Protein 5NOP (pdb70)

InterPro domains:
  IPR000665 Haemagglutinin/haemagglutinin-neuraminidase, paramyxovirus [PF00423] (42-600)
  IPR016285 Haemagglutinin-neuraminidase [PIRSF001072] (28-604)
  IPR036278 Sialidase superfamily [SSF50939] (178-604)

Structure (mmCIF, N/CA/C/O backbone):
data_5NOP
#
_entry.id   5NOP
#
_cell.length_a   60.040
_cell.length_b   102.310
_cell.length_c   162.060
_cell.angle_alpha   90.000
_cell.angle_beta   90.000
_cell.angle_gamma   90.000
#
_symmetry.space_group_name_H-M   'P 21 21 21'
#
loop_
_entity.id
_entity.type
_entity.pdbx_description
1 polymer 'Attachment glycoprotein'
2 non-polymer 'CHLORIDE ION'
3 water water
#
loop_
_atom_site.group_PDB
_atom_site.id
_atom_site.type_symbol
_atom_site.label_atom_id
_atom_site.label_alt_id
_atom_site.label_comp_id
_atom_site.label_asym_id
_atom_site.label_entity_id
_atom_site.label_seq_id
_atom_site.pdbx_PDB_ins_code
_atom_site.Cartn_x
_atom_site.Cartn_y
_atom_site.Cartn_z
_atom_site.occupancy
_atom_site.B_iso_or_equiv
_atom_site.auth_seq_id
_atom_site.auth_comp_id
_atom_site.auth_asym_id
_atom_site.auth_atom_id
_atom_site.pdbx_PDB_model_num
ATOM 1 N N . THR A 1 12 ? 70.747 34.805 49.820 1.00 48.29 175 THR A N 1
ATOM 2 C CA . THR A 1 12 ? 70.531 33.953 48.653 1.00 50.92 175 THR A CA 1
ATOM 3 C C . THR A 1 12 ? 69.698 32.728 49.026 1.00 44.84 175 THR A C 1
ATOM 4 O O . THR A 1 12 ? 69.021 32.136 48.181 1.00 49.50 175 THR A O 1
ATOM 8 N N . THR A 1 13 ? 69.738 32.365 50.309 1.00 36.05 176 THR A N 1
ATOM 9 C CA . THR A 1 13 ? 69.095 31.132 50.747 1.00 37.01 176 THR A CA 1
ATOM 10 C C . THR A 1 13 ? 67.571 31.228 50.669 1.00 31.01 176 THR A C 1
ATOM 11 O O . THR A 1 13 ? 66.904 30.249 50.317 1.00 30.12 176 THR A O 1
ATOM 15 N N . ILE A 1 14 ? 66.999 32.392 50.980 1.00 34.26 177 ILE A N 1
ATOM 16 C CA . ILE A 1 14 ? 65.564 32.605 50.836 1.00 25.56 177 ILE A CA 1
ATOM 17 C C . ILE A 1 14 ? 65.314 33.815 49.941 1.00 28.37 177 ILE A C 1
ATOM 18 O O . ILE A 1 14 ? 66.189 34.651 49.708 1.00 29.48 177 ILE A O 1
ATOM 23 N N . LYS A 1 15 ? 64.095 33.884 49.430 1.00 27.52 178 LYS A N 1
ATOM 24 C CA . LYS A 1 15 ? 63.606 34.961 48.588 1.00 23.57 178 LYS A CA 1
ATOM 25 C C . LYS A 1 15 ? 62.186 35.276 49.025 1.00 24.90 178 LYS A C 1
ATOM 26 O O . LYS A 1 15 ? 61.523 34.440 49.646 1.00 27.93 178 LYS A O 1
ATOM 32 N N . PRO A 1 16 ? 61.695 36.472 48.722 1.00 29.26 179 PRO A N 1
ATOM 33 C CA . PRO A 1 16 ? 60.268 36.740 48.919 1.00 27.90 179 PRO A CA 1
ATOM 34 C C . PRO A 1 16 ? 59.404 35.753 48.142 1.00 26.22 179 PRO A C 1
ATOM 35 O O . PRO A 1 16 ? 59.798 35.226 47.097 1.00 20.64 179 PRO A O 1
ATOM 39 N N . ILE A 1 17 ? 58.204 35.514 48.671 1.00 18.42 180 ILE A N 1
ATOM 40 C CA . ILE A 1 17 ? 57.316 34.522 48.083 1.00 20.03 180 ILE A CA 1
ATOM 41 C C . ILE A 1 17 ? 57.025 34.857 46.627 1.00 22.74 180 ILE A C 1
ATOM 42 O O . ILE A 1 17 ? 56.890 36.025 46.240 1.00 22.98 180 ILE A O 1
ATOM 47 N N . GLU A 1 18 ? 56.951 33.825 45.809 1.00 21.08 181 GLU A N 1
ATOM 48 C CA . GLU A 1 18 ? 56.482 33.929 44.437 1.00 22.67 181 GLU A CA 1
ATOM 49 C C . GLU A 1 18 ? 55.180 33.148 44.372 1.00 23.86 181 GLU A C 1
ATOM 50 O O . GLU A 1 18 ? 55.173 31.930 44.578 1.00 25.55 181 GLU A O 1
ATOM 56 N N . TYR A 1 19 ? 54.086 33.851 44.125 1.00 23.07 182 TYR A N 1
ATOM 57 C CA . TYR A 1 19 ? 52.788 33.209 44.108 1.00 24.95 182 TYR A CA 1
ATOM 58 C C . TYR A 1 19 ? 52.705 32.237 42.934 1.00 28.53 182 TYR A C 1
ATOM 59 O O . TYR A 1 19 ? 53.228 32.517 41.853 1.00 29.24 182 TYR A O 1
ATOM 68 N N . PRO A 1 20 ? 52.093 31.076 43.128 1.00 28.19 183 PRO A N 1
ATOM 69 C CA . PRO A 1 20 ? 52.036 30.085 42.052 1.00 31.29 183 PRO A CA 1
ATOM 70 C C . PRO A 1 20 ? 51.204 30.567 40.876 1.00 42.37 183 PRO A C 1
ATOM 71 O O . PRO A 1 20 ? 50.262 31.349 41.024 1.00 43.34 183 PRO A O 1
ATOM 75 N N . LYS A 1 21 ? 51.575 30.090 39.691 1.00 47.54 184 LYS A N 1
ATOM 76 C CA . LYS A 1 21 ? 50.871 30.427 38.459 1.00 47.48 184 LYS A CA 1
ATOM 77 C C . LYS A 1 21 ? 49.673 29.510 38.235 1.00 53.91 184 LYS A C 1
ATOM 78 O O . LYS A 1 21 ? 49.691 28.339 38.620 1.00 50.46 184 LYS A O 1
ATOM 84 N N . ASP A 1 30 ? 39.859 19.690 36.432 1.00 59.95 193 ASP A N 1
ATOM 85 C CA . ASP A 1 30 ? 41.070 19.748 37.246 1.00 62.44 193 ASP A CA 1
ATOM 86 C C . ASP A 1 30 ? 41.037 20.950 38.178 1.00 58.17 193 ASP A C 1
ATOM 87 O O . ASP A 1 30 ? 40.590 22.030 37.798 1.00 59.09 193 ASP A O 1
ATOM 92 N N . HIS A 1 31 ? 41.517 20.756 39.403 1.00 53.23 194 HIS A N 1
ATOM 93 C CA . HIS A 1 31 ? 41.478 21.786 40.433 1.00 43.92 194 HIS A CA 1
ATOM 94 C C . HIS A 1 31 ? 42.863 21.961 41.038 1.00 38.32 194 HIS A C 1
ATOM 95 O O . HIS A 1 31 ? 43.422 21.011 41.593 1.00 41.44 194 HIS A O 1
ATOM 102 N N . PHE A 1 32 ? 43.418 23.167 40.915 1.00 34.88 195 PHE A N 1
ATOM 103 C CA . PHE A 1 32 ? 44.662 23.528 41.585 1.00 28.74 195 PHE A CA 1
ATOM 104 C C . PHE A 1 32 ? 44.390 23.820 43.056 1.00 33.39 195 PHE A C 1
ATOM 105 O O . PHE A 1 32 ? 43.611 24.722 43.377 1.00 42.27 195 PHE A O 1
ATOM 113 N N . THR A 1 33 ? 45.006 23.047 43.946 1.00 27.03 196 THR A N 1
ATOM 114 C CA . THR A 1 33 ? 44.874 23.247 45.380 1.00 22.57 196 THR A CA 1
ATOM 115 C C . THR A 1 33 ? 46.253 23.411 46.010 1.00 21.97 196 THR A C 1
ATOM 116 O O . THR A 1 33 ? 47.280 23.063 45.424 1.00 26.04 196 THR A O 1
ATOM 120 N N . MET A 1 34 ? 46.259 23.922 47.232 1.00 18.79 197 MET A N 1
ATOM 121 C CA . MET A 1 34 ? 47.456 23.977 48.048 1.00 21.30 197 MET A CA 1
ATOM 122 C C . MET A 1 34 ? 47.151 23.413 49.425 1.00 19.39 197 MET A C 1
ATOM 123 O O . MET A 1 34 ? 46.019 23.494 49.906 1.00 20.25 197 MET A O 1
ATOM 128 N N . GLU A 1 35 ? 48.156 22.802 50.039 1.00 19.79 198 GLU A N 1
ATOM 129 C CA . GLU A 1 35 ? 47.982 22.222 51.362 1.00 16.00 198 GLU A CA 1
ATOM 130 C C . GLU A 1 35 ? 49.294 22.347 52.113 1.00 13.55 198 GLU A C 1
ATOM 131 O O . GLU A 1 35 ? 50.355 22.481 51.496 1.00 15.83 198 GLU A O 1
ATOM 137 N N . PRO A 1 36 ? 49.257 22.353 53.441 1.00 13.21 199 PRO A N 1
ATOM 138 C CA . PRO A 1 36 ? 50.508 22.352 54.203 1.00 15.79 199 PRO A CA 1
ATOM 139 C C . PRO A 1 36 ? 51.259 21.043 54.055 1.00 18.72 199 PRO A C 1
ATOM 140 O O . PRO A 1 36 ? 50.673 19.983 53.824 1.00 14.64 199 PRO A O 1
ATOM 144 N N . GLY A 1 37 ? 52.577 21.141 54.186 1.00 16.52 200 GLY A N 1
ATOM 145 C CA . GLY A 1 37 ? 53.400 19.956 54.231 1.00 16.01 200 GLY A CA 1
ATOM 146 C C . GLY A 1 37 ? 53.034 19.063 55.398 1.00 19.37 200 GLY A C 1
ATOM 147 O O . GLY A 1 37 ? 52.399 19.472 56.369 1.00 16.42 200 GLY A O 1
ATOM 148 N N . ALA A 1 38 ? 53.468 17.811 55.291 1.00 21.99 201 ALA A N 1
ATOM 149 C CA . ALA A 1 38 ? 53.062 16.804 56.260 1.00 19.33 201 ALA A CA 1
ATOM 150 C C . ALA A 1 38 ? 53.638 17.074 57.647 1.00 20.59 201 ALA A C 1
ATOM 151 O O . ALA A 1 38 ? 52.971 16.820 58.659 1.00 17.55 201 ALA A O 1
ATOM 153 N N . ASN A 1 39 ? 54.862 17.594 57.718 1.00 15.81 202 ASN A N 1
ATOM 154 C CA . ASN A 1 39 ? 55.571 17.765 58.976 1.00 18.72 202 ASN A CA 1
ATOM 155 C C . ASN A 1 39 ? 55.666 19.230 59.373 1.00 15.43 202 ASN A C 1
ATOM 156 O O . ASN A 1 39 ? 55.546 20.131 58.549 1.00 13.53 202 ASN A O 1
ATOM 161 N N . PHE A 1 40 ? 55.938 19.437 60.658 1.00 15.32 203 PHE A N 1
ATOM 162 C CA . PHE A 1 40 ? 56.008 20.745 61.314 1.00 15.19 203 PHE A CA 1
ATOM 163 C C . PHE A 1 40 ? 57.344 20.745 62.047 1.00 12.86 203 PHE A C 1
ATOM 164 O O . PHE A 1 40 ? 57.410 20.309 63.194 1.00 15.58 203 PHE A O 1
ATOM 172 N N . TYR A 1 41 ? 58.409 21.188 61.380 1.00 15.76 204 TYR A N 1
ATOM 173 C CA . TYR A 1 41 ? 59.761 21.035 61.908 1.00 11.42 204 TYR A CA 1
ATOM 174 C C . TYR A 1 41 ? 60.119 22.147 62.886 1.00 16.38 204 TYR A C 1
ATOM 175 O O . TYR A 1 41 ? 59.739 23.299 62.706 1.00 14.50 204 TYR A O 1
ATOM 184 N N . THR A 1 42 ? 60.902 21.803 63.903 1.00 13.41 205 THR A N 1
ATOM 185 C CA . THR A 1 42 ? 61.364 22.819 64.840 1.00 17.21 205 THR A CA 1
ATOM 186 C C . THR A 1 42 ? 62.319 23.798 64.160 1.00 15.03 205 THR A C 1
ATOM 187 O O . THR A 1 42 ? 63.037 23.454 63.215 1.00 19.24 205 THR A O 1
ATOM 191 N N . VAL A 1 43 ? 62.306 25.035 64.652 1.00 15.81 206 VAL A N 1
ATOM 192 C CA . VAL A 1 43 ? 63.277 26.067 64.295 1.00 15.09 206 VAL A CA 1
ATOM 193 C C . VAL A 1 43 ? 63.883 26.548 65.608 1.00 18.01 206 VAL A C 1
ATOM 194 O O . VAL A 1 43 ? 63.438 27.556 66.169 1.00 15.29 206 VAL A O 1
ATOM 198 N N . PRO A 1 44 ? 64.866 25.842 66.149 1.00 16.11 207 PRO A N 1
ATOM 199 C CA . PRO A 1 44 ? 65.339 26.160 67.497 1.00 18.25 207 PRO A CA 1
ATOM 200 C C . PRO A 1 44 ? 66.094 27.477 67.536 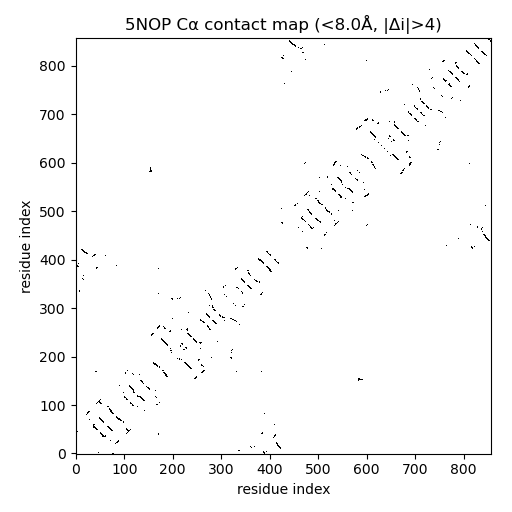1.00 15.44 207 PRO A C 1
ATOM 201 O O . PRO A 1 44 ? 66.667 27.919 66.543 1.00 18.78 207 PRO A O 1
ATOM 205 N N . ASN A 1 45 ? 66.049 28.115 68.702 1.00 17.94 208 ASN A N 1
ATOM 206 C CA . ASN A 1 45 ? 66.870 29.284 69.014 1.00 20.08 208 ASN A CA 1
ATOM 207 C C . ASN A 1 45 ? 66.722 30.409 67.987 1.00 16.59 208 ASN A C 1
ATOM 208 O O . ASN A 1 45 ? 67.672 31.132 67.685 1.00 20.78 208 ASN A O 1
ATOM 213 N N . LEU A 1 46 ? 65.508 30.574 67.457 1.00 18.93 209 LEU A N 1
ATOM 214 C CA . LEU A 1 46 ? 65.210 31.769 66.673 1.00 16.21 209 LEU A CA 1
ATOM 215 C C . LEU A 1 46 ? 65.381 33.021 67.528 1.00 16.60 209 LEU A C 1
ATOM 216 O O . LEU A 1 46 ? 65.883 34.050 67.056 1.00 13.27 209 LEU A O 1
ATOM 221 N N . GLY A 1 47 ? 64.979 32.942 68.795 1.00 13.43 210 GLY A N 1
ATOM 222 C CA . GLY A 1 47 ? 65.354 33.909 69.797 1.00 16.02 210 GLY A CA 1
ATOM 223 C C . GLY A 1 47 ? 65.649 33.217 71.113 1.00 15.91 210 GLY A C 1
ATOM 224 O O . GLY A 1 47 ? 65.209 32.090 71.353 1.00 18.02 210 GLY A O 1
ATOM 225 N N . PRO A 1 48 ? 66.382 33.878 71.995 1.00 18.49 211 PRO A N 1
ATOM 226 C CA . PRO A 1 48 ? 66.789 33.242 73.250 1.00 18.74 211 PRO A CA 1
ATOM 227 C C . PRO A 1 48 ? 65.655 33.219 74.264 1.00 20.58 211 PRO A C 1
ATOM 228 O O . PRO A 1 48 ? 64.637 33.895 74.126 1.00 18.51 211 PRO A O 1
ATOM 232 N N . ALA A 1 49 ? 65.855 32.416 75.304 1.00 19.22 212 ALA A N 1
ATOM 233 C CA . ALA A 1 49 ? 64.849 32.290 76.345 1.00 20.03 212 ALA A CA 1
ATOM 234 C C . ALA A 1 49 ? 65.496 31.774 77.618 1.00 24.21 212 ALA A C 1
ATOM 235 O O . ALA A 1 49 ? 66.272 30.818 77.584 1.00 20.42 212 ALA A O 1
ATOM 237 N N . SER A 1 50 ? 65.140 32.388 78.735 1.00 26.27 213 SER A N 1
ATOM 238 C CA . SER A 1 50 ? 65.567 31.916 80.038 1.00 21.99 213 SER A CA 1
ATOM 239 C C . SER A 1 50 ? 64.586 30.867 80.561 1.00 23.36 213 SER A C 1
ATOM 240 O O . SER A 1 50 ? 63.428 30.797 80.146 1.00 28.22 213 SER A O 1
ATOM 243 N N . SER A 1 51 ? 65.069 30.039 81.478 1.00 19.71 214 SER A N 1
ATOM 244 C CA . SER A 1 51 ? 64.238 29.027 82.111 1.00 21.82 214 SER A CA 1
ATOM 245 C C . SER A 1 51 ? 63.570 29.527 83.385 1.00 29.97 214 SER A C 1
ATOM 246 O O . SER A 1 51 ? 62.863 28.754 84.039 1.00 33.86 214 SER A O 1
ATOM 249 N N . ASN A 1 52 ? 63.748 30.801 83.727 1.00 26.72 215 ASN A N 1
ATOM 250 C CA . ASN A 1 52 ? 63.179 31.396 84.929 1.00 25.62 215 ASN A CA 1
ATOM 251 C C . ASN A 1 52 ? 61.668 31.209 84.966 1.00 28.73 215 ASN A C 1
ATOM 252 O O . ASN A 1 52 ? 60.944 31.762 84.133 1.00 27.89 215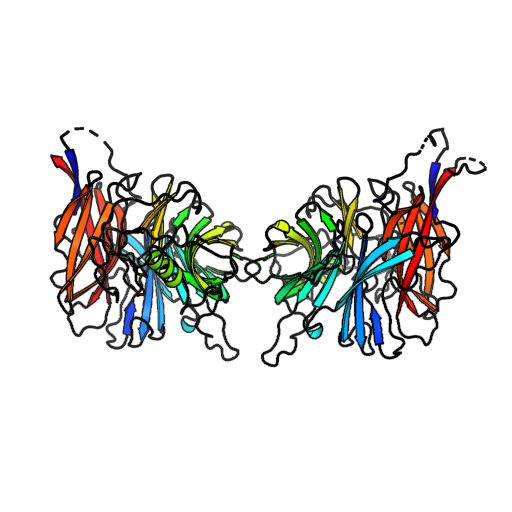 ASN A O 1
ATOM 257 N N . SER A 1 53 ? 61.189 30.418 85.928 1.00 28.49 216 SER A N 1
ATOM 258 C CA . SER A 1 53 ? 59.779 30.072 86.012 1.00 25.70 216 SER A CA 1
ATOM 259 C C . SER A 1 53 ? 58.895 31.244 86.410 1.00 26.73 216 SER A C 1
ATOM 260 O O . SER A 1 53 ? 57.665 31.118 86.347 1.00 25.93 216 SER A O 1
ATOM 263 N N . ASP A 1 54 ? 59.476 32.362 86.838 1.00 27.17 217 ASP A N 1
ATOM 264 C CA . ASP A 1 54 ? 58.705 33.538 87.198 1.00 29.04 217 ASP A CA 1
ATOM 265 C C . ASP A 1 54 ? 58.601 34.537 86.053 1.00 28.76 217 ASP A C 1
ATOM 266 O O . ASP A 1 54 ? 58.048 35.622 86.241 1.00 30.21 217 ASP A O 1
ATOM 271 N N . GLU A 1 55 ? 59.105 34.195 84.873 1.00 28.11 218 GLU A N 1
ATOM 272 C CA . GLU A 1 55 ? 59.040 35.068 83.711 1.00 22.43 218 GLU A CA 1
ATOM 273 C C . GLU A 1 55 ? 58.160 34.451 82.634 1.00 20.06 218 GLU A C 1
ATOM 274 O O . GLU A 1 55 ? 58.239 33.247 82.361 1.00 19.72 218 GLU A O 1
ATOM 280 N N . CYS A 1 56 ? 57.322 35.284 82.033 1.00 18.94 219 CYS A N 1
ATOM 281 C CA . CYS A 1 56 ? 56.465 34.888 80.929 1.00 19.31 219 CYS A CA 1
ATOM 282 C C . CYS A 1 56 ? 56.967 35.553 79.655 1.00 15.44 219 CYS A C 1
ATOM 283 O O . CYS A 1 56 ? 57.159 36.768 79.626 1.00 18.14 219 CYS A O 1
ATOM 286 N N . TYR A 1 57 ? 57.210 34.760 78.618 1.00 12.66 220 TYR A N 1
ATOM 287 C CA . TYR A 1 57 ? 57.597 35.274 77.307 1.00 11.47 220 TYR A CA 1
ATOM 288 C C . TYR A 1 57 ? 56.338 35.371 76.456 1.00 14.49 220 TYR A C 1
ATOM 289 O O . TYR A 1 57 ? 55.626 34.375 76.301 1.00 15.76 220 TYR A O 1
ATOM 298 N N . THR A 1 58 ? 56.059 36.557 75.907 1.00 17.56 221 THR A N 1
ATOM 299 C CA . THR A 1 58 ? 54.762 36.782 75.282 1.00 16.30 221 THR A CA 1
ATOM 300 C C . THR A 1 58 ? 54.843 37.869 74.217 1.00 12.33 221 THR A C 1
ATOM 301 O O . THR A 1 58 ? 55.851 38.568 74.069 1.00 13.38 221 THR A O 1
ATOM 305 N N . ASN A 1 59 ? 53.756 37.974 73.458 1.00 13.21 222 ASN A N 1
ATOM 306 C CA . ASN A 1 59 ? 53.553 39.013 72.457 1.00 11.93 222 ASN A CA 1
ATOM 307 C C . ASN A 1 59 ? 54.730 39.164 71.487 1.00 12.07 222 ASN A C 1
ATOM 308 O O . ASN A 1 59 ? 55.279 40.259 71.337 1.00 11.68 222 ASN A O 1
ATOM 313 N N . PRO A 1 60 ? 55.107 38.099 70.790 1.00 9.47 223 PRO A N 1
ATOM 314 C CA . PRO A 1 60 ? 56.177 38.216 69.806 1.00 11.94 223 PRO A CA 1
ATOM 315 C C . PRO A 1 60 ? 55.731 39.012 68.596 1.00 12.18 223 PRO A C 1
ATOM 316 O O . PRO A 1 60 ? 54.540 39.129 68.282 1.00 11.13 223 PRO A O 1
ATOM 320 N N . SER A 1 61 ? 56.731 39.560 67.922 1.00 10.66 224 SER A N 1
ATOM 321 C CA . SER A 1 61 ? 56.592 40.186 66.619 1.00 10.85 224 SER A CA 1
ATOM 322 C C . SER A 1 61 ? 57.662 39.587 65.726 1.00 10.47 224 SER A C 1
ATOM 323 O O . SER A 1 61 ? 58.815 39.456 66.143 1.00 12.98 224 SER A O 1
ATOM 326 N N . PHE A 1 62 ? 57.273 39.164 64.529 1.00 13.89 225 PHE A N 1
ATOM 327 C CA . PHE A 1 62 ? 58.172 38.422 63.654 1.00 12.17 225 PHE A CA 1
ATOM 328 C C . PHE A 1 62 ? 58.000 38.898 62.227 1.00 8.25 225 PHE A C 1
ATOM 329 O O . PHE A 1 62 ? 56.888 38.873 61.695 1.00 14.82 225 PHE A O 1
ATOM 337 N N . SER A 1 63 ? 59.100 39.299 61.607 1.00 14.17 226 SER A N 1
ATOM 338 C CA . SER A 1 63 ? 59.072 39.843 60.259 1.00 14.01 226 SER A CA 1
ATOM 339 C C . SER A 1 63 ? 60.233 39.253 59.470 1.00 14.23 226 SER A C 1
ATOM 340 O O . SER A 1 63 ? 61.347 39.146 59.987 1.00 14.95 226 SER A O 1
ATOM 343 N N . ILE A 1 64 ? 59.967 38.847 58.230 1.00 13.23 227 ILE A N 1
ATOM 344 C CA . ILE A 1 64 ? 60.991 38.314 57.342 1.00 13.14 227 ILE A CA 1
ATOM 345 C C . ILE A 1 64 ? 61.112 39.251 56.152 1.00 16.72 227 ILE A C 1
ATOM 346 O O . ILE A 1 64 ? 60.105 39.598 55.527 1.00 17.90 227 ILE A O 1
ATOM 351 N N . GLY A 1 65 ? 62.338 39.672 55.849 1.00 14.80 228 GLY A N 1
ATOM 352 C CA . GLY A 1 65 ? 62.557 40.511 54.688 1.00 22.85 228 GLY A CA 1
ATOM 353 C C . GLY A 1 65 ? 63.092 39.751 53.491 1.00 25.54 228 GLY A C 1
ATOM 354 O O . GLY A 1 65 ? 62.522 38.739 53.080 1.00 29.82 228 GLY A O 1
ATOM 355 N N . SER A 1 66 ? 64.199 40.232 52.929 1.00 27.05 229 SER A N 1
ATOM 356 C CA . SER A 1 66 ? 64.830 39.570 51.792 1.00 33.68 229 SER A CA 1
ATOM 357 C C . SER A 1 66 ? 65.584 38.329 52.234 1.00 35.87 229 SER A C 1
ATOM 358 O O . SER A 1 66 ? 65.611 37.321 51.521 1.00 34.73 229 SER A O 1
ATOM 361 N N . SER A 1 67 ? 66.246 38.411 53.381 1.00 29.12 230 SER A N 1
ATOM 362 C CA . SER A 1 67 ? 66.996 37.284 53.903 1.00 30.23 230 SER A CA 1
ATOM 363 C C . SER A 1 67 ? 67.050 37.371 55.418 1.00 29.60 230 SER A C 1
ATOM 364 O O . SER A 1 67 ? 67.033 36.346 56.113 1.00 21.83 230 SER A O 1
ATOM 367 N N . ILE A 1 68 ? 67.076 38.594 55.944 1.00 20.09 231 ILE A N 1
ATOM 368 C CA . ILE A 1 68 ? 67.145 38.740 57.384 1.00 20.64 231 ILE A CA 1
ATOM 369 C C . ILE A 1 68 ? 65.744 38.630 57.972 1.00 16.20 231 ILE A C 1
ATOM 370 O O . ILE A 1 68 ? 64.736 38.864 57.305 1.00 18.09 231 ILE A O 1
ATOM 375 N N . TYR A 1 69 ? 65.689 38.270 59.244 1.00 12.24 232 TYR A N 1
ATOM 376 C CA . TYR A 1 69 ? 64.451 38.322 59.989 1.00 16.19 232 TYR A CA 1
ATOM 377 C C . TYR A 1 69 ? 64.632 39.233 61.190 1.00 16.12 232 TYR A C 1
ATOM 378 O O . TYR A 1 69 ? 65.751 39.485 61.651 1.00 13.94 232 TYR A O 1
ATOM 387 N N . MET A 1 70 ? 63.502 39.735 61.668 1.00 12.67 233 MET A N 1
ATOM 388 C CA . MET A 1 70 ? 63.414 40.522 62.882 1.00 12.25 233 MET A CA 1
ATOM 389 C C . MET A 1 70 ? 62.410 39.854 63.804 1.00 13.59 233 MET A C 1
ATOM 390 O O . MET A 1 70 ? 61.356 39.400 63.359 1.00 11.39 233 MET A O 1
ATOM 395 N N . PHE A 1 71 ? 62.732 39.833 65.089 1.00 15.21 234 PHE A N 1
ATOM 396 C CA . PHE A 1 71 ? 61.932 39.153 66.090 1.00 11.37 234 PHE A CA 1
ATOM 397 C C . PHE A 1 71 ? 62.028 39.927 67.393 1.00 13.77 234 PHE A C 1
ATOM 398 O O . PHE A 1 71 ? 63.120 40.335 67.790 1.00 18.30 234 PHE A O 1
ATOM 406 N N . SER A 1 72 ? 60.888 40.157 68.033 1.00 11.78 235 SER A N 1
ATOM 407 C CA . SER A 1 72 ? 60.845 40.798 69.336 1.00 12.46 235 SER A CA 1
ATOM 408 C C . SER A 1 72 ? 59.923 40.005 70.241 1.00 12.12 235 SER A C 1
ATOM 409 O O . SER A 1 72 ? 59.027 39.300 69.768 1.00 13.35 235 SER A O 1
ATOM 412 N N . GLN A 1 73 ? 60.167 40.112 71.544 1.00 11.87 236 GLN A N 1
ATOM 413 C CA . GLN A 1 73 ? 59.372 39.422 72.546 1.00 13.67 236 GLN A CA 1
ATOM 414 C C . GLN A 1 73 ? 59.365 40.243 73.823 1.00 12.02 236 GLN A C 1
ATOM 415 O O . GLN A 1 73 ? 60.371 40.862 74.182 1.00 11.95 236 GLN A O 1
ATOM 421 N N . GLU A 1 74 ? 58.223 40.237 74.499 1.00 12.04 237 GLU A N 1
ATOM 422 C CA . GLU A 1 74 ? 58.106 40.820 75.821 1.00 14.34 237 GLU A CA 1
ATOM 423 C C . GLU A 1 74 ? 58.400 39.746 76.856 1.00 14.38 237 GLU A C 1
ATOM 424 O O . GLU A 1 74 ? 57.938 38.607 76.735 1.00 13.21 237 GLU A O 1
ATOM 430 N N . ILE A 1 75 ? 59.196 40.106 77.853 1.00 11.61 238 ILE A N 1
ATOM 431 C CA . ILE A 1 75 ? 59.470 39.251 78.994 1.00 13.54 238 ILE A CA 1
ATOM 432 C C . ILE A 1 75 ? 58.850 39.940 80.195 1.00 14.33 238 ILE A C 1
ATOM 433 O O . ILE A 1 75 ? 59.311 41.012 80.611 1.00 18.07 238 ILE A O 1
ATOM 438 N N . ARG A 1 76 ? 57.815 39.328 80.754 1.00 12.87 239 ARG A N 1
ATOM 439 C CA . ARG A 1 76 ? 57.024 39.922 81.819 1.00 17.83 239 ARG A CA 1
ATOM 440 C C . ARG A 1 76 ? 57.154 39.105 83.093 1.00 19.02 239 ARG A C 1
ATOM 441 O O . ARG A 1 76 ? 57.344 37.886 83.054 1.00 20.02 239 ARG A O 1
ATOM 449 N N . LYS A 1 77 ? 57.023 39.789 84.224 1.00 21.25 240 LYS A N 1
ATOM 450 C CA . LYS A 1 77 ? 57.108 39.141 85.526 1.00 32.06 240 LYS A CA 1
ATOM 451 C C . LYS A 1 77 ? 55.753 38.543 85.894 1.00 21.38 240 LYS A C 1
ATOM 452 O O . LYS A 1 77 ? 54.745 39.259 85.949 1.00 23.20 240 LYS A O 1
ATOM 458 N N . THR A 1 78 ? 55.739 37.225 86.117 1.00 24.48 241 THR A N 1
ATOM 459 C CA . THR A 1 78 ? 54.611 36.464 86.657 1.00 26.04 241 THR A CA 1
ATOM 460 C C . THR A 1 78 ? 53.417 36.381 85.710 1.00 24.06 241 THR A C 1
ATOM 461 O O . THR A 1 78 ? 53.097 35.293 85.226 1.00 32.24 241 THR A O 1
ATOM 465 N N . ASP A 1 79 ? 52.766 37.508 85.429 1.00 29.09 242 ASP A N 1
ATOM 466 C CA . ASP A 1 79 ? 51.524 37.551 84.658 1.00 28.73 242 ASP A CA 1
ATOM 467 C C . ASP A 1 79 ? 51.808 37.889 83.198 1.00 27.08 242 ASP A C 1
ATOM 468 O O . ASP A 1 79 ? 52.457 38.896 82.902 1.00 22.27 242 ASP A O 1
ATOM 473 N N . CYS A 1 80 ? 51.311 37.049 82.288 1.00 22.82 243 CYS A N 1
ATOM 474 C CA . CYS A 1 80 ? 51.546 37.258 80.865 1.00 21.19 243 CYS A CA 1
ATOM 475 C C . CYS A 1 80 ? 50.788 38.451 80.307 1.00 28.92 243 CYS A C 1
ATOM 476 O O . CYS A 1 80 ? 51.168 38.971 79.253 1.00 20.89 243 CYS A O 1
ATOM 479 N N . THR A 1 81 ? 49.734 38.900 80.981 1.00 26.23 244 THR A N 1
ATOM 480 C CA . THR A 1 81 ? 48.875 39.939 80.433 1.00 29.48 244 THR A CA 1
ATOM 481 C C . THR A 1 81 ? 49.147 41.305 81.039 1.00 25.28 244 THR A C 1
ATOM 482 O O . THR A 1 81 ? 49.289 42.293 80.313 1.00 34.13 244 THR A O 1
ATOM 486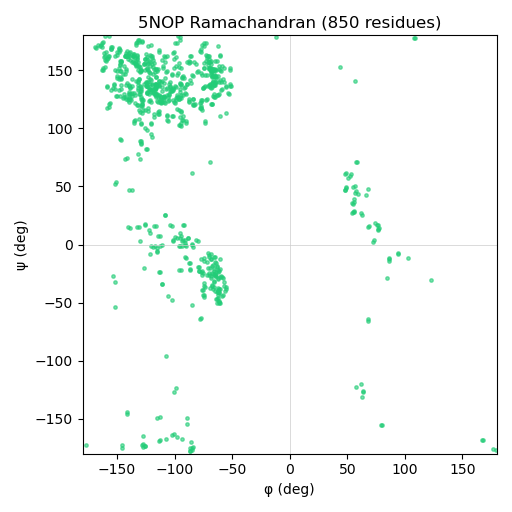 N N . ALA A 1 82 ? 49.233 41.377 82.359 1.00 32.68 245 ALA A N 1
ATOM 487 C CA . ALA A 1 82 ? 49.407 42.642 83.051 1.00 32.43 245 ALA A CA 1
ATOM 488 C C . ALA A 1 82 ? 50.714 42.725 83.821 1.00 28.52 245 ALA A C 1
ATOM 489 O O . ALA A 1 82 ? 50.986 43.763 84.440 1.00 24.14 245 ALA A O 1
ATOM 491 N N . GLY A 1 83 ? 51.519 41.662 83.812 1.00 27.46 246 GLY A N 1
ATOM 492 C CA . GLY A 1 83 ? 52.775 41.691 84.535 1.00 21.78 246 GLY A CA 1
ATOM 493 C C . GLY A 1 83 ? 53.721 42.734 83.974 1.00 27.07 246 GLY A C 1
ATOM 494 O O . GLY A 1 83 ? 53.690 43.062 82.784 1.00 23.10 246 GLY A O 1
ATOM 495 N N . GLU A 1 84 ? 54.567 43.261 84.859 1.00 22.86 247 GLU A N 1
ATOM 496 C CA . GLU A 1 84 ? 55.530 44.282 84.475 1.00 26.29 247 GLU A CA 1
ATOM 497 C C . GLU A 1 84 ? 56.472 43.775 83.387 1.00 22.36 247 GLU A C 1
ATOM 498 O O . GLU A 1 84 ? 57.022 42.677 83.486 1.00 23.85 247 GLU A O 1
ATOM 504 N N . ILE A 1 85 ? 56.660 44.587 82.349 1.00 23.64 248 ILE A N 1
ATOM 505 C CA . ILE A 1 85 ? 57.578 44.259 81.267 1.00 20.08 248 ILE A CA 1
ATOM 506 C C . ILE A 1 85 ? 59.006 44.424 81.770 1.00 20.51 248 ILE A C 1
ATOM 507 O O . ILE A 1 85 ? 59.504 45.547 81.898 1.00 22.12 248 ILE A O 1
ATOM 512 N N . LEU A 1 86 ? 59.671 43.298 82.044 1.00 21.82 249 LEU A N 1
ATOM 513 C CA . LEU A 1 86 ? 61.047 43.318 82.527 1.00 18.15 249 LEU A CA 1
ATOM 514 C C . LEU A 1 86 ? 62.027 43.654 81.416 1.00 19.78 249 LEU A C 1
ATOM 515 O O . LEU A 1 86 ? 63.071 44.266 81.667 1.00 17.50 249 LEU A O 1
ATOM 520 N N . SER A 1 87 ? 61.725 43.236 80.198 1.00 16.99 250 SER A N 1
ATOM 521 C CA . SER A 1 87 ? 62.598 43.467 79.064 1.00 17.90 250 SER A CA 1
ATOM 522 C C . SER A 1 87 ? 61.798 43.269 77.788 1.00 19.11 250 SER A C 1
ATOM 523 O O . SER A 1 87 ? 60.839 42.496 77.752 1.00 16.39 250 SER A O 1
ATOM 526 N N . ILE A 1 88 ? 62.196 43.984 76.748 1.00 17.66 251 ILE A N 1
ATOM 527 C CA . ILE A 1 88 ? 61.754 43.706 75.395 1.00 16.80 251 ILE A CA 1
ATOM 528 C C . ILE A 1 88 ? 63.001 43.359 74.600 1.00 12.29 251 ILE A C 1
ATOM 529 O O . ILE A 1 88 ? 63.862 44.221 74.379 1.00 15.72 251 ILE A O 1
ATOM 534 N N . GLN A 1 89 ? 63.104 42.102 74.180 1.00 12.21 252 GLN A N 1
ATOM 535 C CA . GLN A 1 89 ? 64.304 41.571 73.550 1.00 11.82 252 GLN A CA 1
ATOM 536 C C . GLN A 1 89 ? 64.118 41.514 72.040 1.00 10.27 252 GLN A C 1
ATOM 537 O O . GLN A 1 89 ? 63.077 41.067 71.560 1.00 12.06 252 GLN A O 1
ATOM 543 N N . ILE A 1 90 ? 65.127 41.971 71.303 1.00 11.03 253 ILE A N 1
ATOM 544 C CA . ILE A 1 90 ? 65.107 42.085 69.848 1.00 15.05 253 ILE A CA 1
ATOM 545 C C . ILE A 1 90 ? 66.172 41.161 69.269 1.00 13.71 253 ILE A C 1
ATOM 546 O O . ILE A 1 90 ? 67.298 41.105 69.774 1.00 13.95 253 ILE A O 1
ATOM 551 N N . VAL A 1 91 ? 65.831 40.463 68.192 1.00 8.61 254 VAL A N 1
ATOM 552 C CA . VAL A 1 91 ? 66.776 39.618 67.475 1.00 12.25 254 VAL A CA 1
ATOM 553 C C . VAL A 1 91 ? 66.721 39.996 66.008 1.00 10.92 254 VAL A C 1
ATOM 554 O O . VAL A 1 91 ? 65.645 39.955 65.400 1.00 13.32 254 VAL A O 1
ATOM 558 N N . LEU A 1 92 ? 67.864 40.410 65.455 1.00 10.90 255 LEU A N 1
ATOM 559 C CA . LEU A 1 92 ? 68.066 40.458 64.015 1.00 10.61 255 LEU A CA 1
ATOM 560 C C . LEU A 1 92 ? 68.811 39.190 63.614 1.00 14.81 255 LEU A C 1
ATOM 561 O O . LEU A 1 92 ? 69.840 38.854 64.207 1.00 13.09 255 LEU A O 1
ATOM 566 N N . GLY A 1 93 ? 68.285 38.477 62.630 1.00 15.37 256 GLY A N 1
ATOM 567 C CA . GLY A 1 93 ? 68.896 37.221 62.271 1.00 13.49 256 GLY A CA 1
ATOM 568 C C . GLY A 1 93 ? 68.804 36.935 60.798 1.00 13.51 256 GLY A C 1
ATOM 569 O O . GLY A 1 93 ? 68.386 37.792 60.023 1.00 17.77 256 GLY A O 1
ATOM 570 N N . ARG A 1 94 ? 69.203 35.741 60.395 1.00 15.14 257 ARG A N 1
ATOM 571 C CA . ARG A 1 94 ? 69.092 35.320 59.012 1.00 14.10 257 ARG A CA 1
ATOM 572 C C . ARG A 1 94 ? 68.451 33.939 58.972 1.00 14.65 257 ARG A C 1
ATOM 573 O O . ARG A 1 94 ? 68.701 33.106 59.848 1.00 14.96 257 ARG A O 1
ATOM 581 N N . ILE A 1 95 ? 67.600 33.710 57.979 1.00 15.73 258 ILE A N 1
ATOM 582 C CA . ILE A 1 95 ? 67.041 32.387 57.724 1.00 14.71 258 ILE A CA 1
ATOM 583 C C . ILE A 1 95 ? 68.013 31.656 56.813 1.00 16.56 258 ILE A C 1
ATOM 584 O O . ILE A 1 95 ? 68.347 32.159 55.735 1.00 18.86 258 ILE A O 1
ATOM 589 N N . VAL A 1 96 ? 68.490 30.485 57.252 1.00 15.29 259 VAL A N 1
ATOM 590 C CA . VAL A 1 96 ? 69.578 29.775 56.581 1.00 21.61 259 VAL A CA 1
ATOM 591 C C . VAL A 1 96 ? 69.302 28.275 56.546 1.00 23.83 259 VAL A C 1
ATOM 592 O O . VAL A 1 96 ? 68.462 27.748 57.277 1.00 20.37 259 VAL A O 1
ATOM 596 N N . ASP A 1 97 ? 70.062 27.589 55.697 1.00 23.00 260 ASP A N 1
ATOM 597 C CA . ASP A 1 97 ? 70.064 26.135 55.607 1.00 23.62 260 ASP A CA 1
ATOM 598 C C . ASP A 1 97 ? 71.225 25.607 56.441 1.00 23.67 260 ASP A C 1
ATOM 599 O O . ASP A 1 97 ? 72.384 25.905 56.142 1.00 29.24 260 ASP A O 1
ATOM 604 N N . LYS A 1 98 ? 70.914 24.863 57.502 1.00 24.13 261 LYS A N 1
ATOM 605 C CA . LYS A 1 98 ? 71.923 24.236 58.352 1.00 21.24 261 LYS A CA 1
ATOM 606 C C . LYS A 1 98 ? 71.954 22.726 58.158 1.00 23.84 261 LYS A C 1
ATOM 607 O O . LYS A 1 98 ? 72.347 21.983 59.059 1.00 24.33 261 LYS A O 1
ATOM 613 N N . GLY A 1 99 ? 71.523 22.261 56.991 1.00 20.76 262 GLY A N 1
ATOM 614 C CA . GLY A 1 99 ? 71.515 20.838 56.722 1.00 28.69 262 GLY A CA 1
ATOM 615 C C . GLY A 1 99 ? 70.409 20.061 57.395 1.00 22.35 262 GLY A C 1
ATOM 616 O O . GLY A 1 99 ? 70.508 18.836 57.487 1.00 27.17 262 GLY A O 1
ATOM 617 N N . GLN A 1 100 ? 69.361 20.729 57.878 1.00 22.19 263 GLN A N 1
ATOM 618 C CA . GLN A 1 100 ? 68.225 20.067 58.507 1.00 21.07 263 GLN A CA 1
ATOM 619 C C . GLN A 1 100 ? 67.093 19.890 57.499 1.00 17.52 263 GLN A C 1
ATOM 620 O O . GLN A 1 100 ? 67.188 20.293 56.341 1.00 17.38 263 GLN A O 1
ATOM 626 N N . GLN A 1 101 ? 65.992 19.285 57.958 1.00 20.31 264 GLN A N 1
ATOM 627 C CA . GLN A 1 101 ? 64.872 19.012 57.064 1.00 21.57 264 GLN A CA 1
ATOM 628 C C . GLN A 1 101 ? 64.168 20.288 56.605 1.00 23.34 264 GLN A C 1
ATOM 629 O O . GLN A 1 101 ? 63.603 20.321 55.506 1.00 23.60 264 GLN A O 1
ATOM 635 N N . GLY A 1 102 ? 64.193 21.339 57.415 1.00 19.34 265 GLY A N 1
ATOM 636 C CA . GLY A 1 102 ? 63.578 22.594 57.053 1.00 17.50 265 GLY A CA 1
ATOM 637 C C . GLY A 1 102 ? 64.525 23.750 57.305 1.00 16.62 265 GLY A C 1
ATOM 638 O O . GLY A 1 102 ? 65.623 23.570 57.827 1.00 14.99 265 GLY A O 1
ATOM 639 N N . PRO A 1 103 ? 64.110 24.960 56.940 1.00 18.10 266 PRO A N 1
ATOM 640 C CA . PRO A 1 103 ? 64.964 26.128 57.157 1.00 15.35 266 PRO A CA 1
ATOM 641 C C . PRO A 1 103 ? 65.215 26.349 58.640 1.00 14.39 266 PRO A C 1
ATOM 642 O O . PRO A 1 103 ? 64.468 25.884 59.506 1.00 14.54 266 PRO A O 1
ATOM 646 N N . GLN A 1 104 ? 66.299 27.067 58.925 1.00 14.58 267 GLN A N 1
ATOM 647 C CA . GLN A 1 104 ? 66.763 27.291 60.283 1.00 14.84 267 GLN A CA 1
ATOM 648 C C . GLN A 1 104 ? 67.106 28.767 60.486 1.00 13.45 267 GLN A C 1
ATOM 649 O O . GLN A 1 104 ? 67.149 29.564 59.543 1.00 15.37 267 GLN A O 1
ATOM 655 N N . ALA A 1 105 ? 67.382 29.129 61.732 1.00 14.97 268 ALA A N 1
ATOM 656 C CA . ALA A 1 105 ? 67.593 30.518 62.108 1.00 15.88 268 ALA A CA 1
ATOM 657 C C . ALA A 1 105 ? 68.979 30.714 62.706 1.00 17.39 268 ALA A C 1
ATOM 658 O O . ALA A 1 105 ? 69.466 29.870 63.462 1.00 18.32 268 ALA A O 1
ATOM 660 N N . SER A 1 106 ? 69.606 31.840 62.372 1.00 16.84 269 SER A N 1
ATOM 661 C CA . SER A 1 106 ? 70.901 32.219 62.934 1.00 18.18 269 SER A CA 1
ATOM 662 C C . SER A 1 106 ? 70.786 33.640 63.450 1.00 14.35 269 SER A C 1
ATOM 663 O O . SER A 1 106 ? 70.785 34.592 62.651 1.00 14.87 269 SER A O 1
ATOM 666 N N . PRO A 1 107 ? 70.692 33.833 64.759 1.00 16.44 270 PRO A N 1
ATOM 667 C CA . PRO A 1 107 ? 70.707 35.199 65.291 1.00 13.82 270 PRO A CA 1
ATOM 668 C C . PRO A 1 107 ? 72.012 35.895 64.943 1.00 16.68 270 PRO A C 1
ATOM 669 O O . PRO A 1 107 ? 73.083 35.293 64.981 1.00 16.27 270 PRO A O 1
ATOM 673 N N . LEU A 1 108 ? 71.914 37.175 64.593 1.00 15.87 271 LEU A N 1
ATOM 674 C CA . LEU A 1 108 ? 73.082 38.009 64.339 1.00 15.27 271 LEU A CA 1
ATOM 675 C C . LEU A 1 108 ? 73.282 39.073 65.401 1.00 15.52 271 LEU A C 1
ATOM 676 O O . LEU A 1 108 ? 74.425 39.377 65.751 1.00 16.59 271 LEU A O 1
ATOM 681 N N . LEU A 1 109 ? 72.188 39.595 65.955 1.00 13.26 272 LEU A N 1
ATOM 682 C CA . LEU A 1 109 ? 72.193 40.637 66.968 1.00 12.94 272 LEU A CA 1
ATOM 683 C C . LEU A 1 109 ? 71.125 40.308 67.991 1.00 13.69 272 LEU A C 1
ATOM 684 O O . LEU A 1 109 ? 70.004 39.951 67.623 1.00 16.32 272 LEU A O 1
ATOM 689 N N . VAL A 1 110 ? 71.485 40.364 69.264 1.00 14.48 273 VAL A N 1
ATOM 690 C CA . VAL A 1 110 ? 70.532 40.255 70.359 1.00 16.34 273 VAL A CA 1
ATOM 691 C C . VAL A 1 110 ? 70.635 41.537 71.173 1.00 16.29 273 VAL A C 1
ATOM 692 O O . VAL A 1 110 ? 71.705 41.847 71.712 1.00 19.65 273 VAL A O 1
ATOM 696 N N . TRP A 1 111 ? 69.518 42.244 71.314 1.00 14.25 274 TRP A N 1
ATOM 697 C CA . TRP A 1 111 ? 69.524 43.606 71.827 1.00 14.35 274 TRP A CA 1
ATOM 698 C C . TRP A 1 111 ? 68.217 43.857 72.556 1.00 17.72 274 TRP A C 1
ATOM 699 O O . TRP A 1 111 ? 67.187 43.274 72.217 1.00 19.41 274 TRP A O 1
ATOM 710 N N . ALA A 1 112 ? 68.270 44.712 73.570 1.00 17.86 275 ALA A N 1
ATOM 711 C CA . ALA A 1 112 ? 67.104 45.018 74.383 1.00 17.55 275 ALA A CA 1
ATOM 712 C C . ALA A 1 112 ? 66.681 46.467 74.186 1.00 16.65 275 ALA A C 1
ATOM 713 O O . ALA A 1 112 ? 67.522 47.362 74.080 1.00 14.47 275 ALA A O 1
ATOM 715 N N . VAL A 1 113 ? 65.373 46.686 74.144 1.00 16.44 276 VAL A N 1
ATOM 716 C CA . VAL A 1 113 ? 64.819 48.037 74.038 1.00 13.76 276 VAL A CA 1
ATOM 717 C C . VAL A 1 113 ? 65.149 48.814 75.308 1.00 14.17 276 VAL A C 1
ATOM 718 O O . VAL A 1 113 ? 64.892 48.318 76.418 1.00 15.57 276 VAL A O 1
ATOM 722 N N . PRO A 1 114 ? 65.701 50.020 75.213 1.00 16.26 277 PRO A N 1
ATOM 723 C CA . PRO A 1 114 ? 65.992 50.780 76.432 1.00 16.06 277 PRO A CA 1
ATOM 724 C C . PRO A 1 114 ? 64.713 51.145 77.168 1.00 15.21 277 PRO A C 1
ATOM 725 O O . PRO A 1 114 ? 63.662 51.340 76.561 1.00 15.65 277 PRO A O 1
ATOM 729 N N . ASN A 1 115 ? 64.825 51.246 78.490 1.00 19.61 278 ASN A N 1
ATOM 730 C CA . ASN A 1 115 ? 63.748 51.705 79.362 1.00 18.32 278 ASN A CA 1
ATOM 731 C C . ASN A 1 115 ? 62.408 51.011 79.103 1.00 17.06 278 ASN A C 1
ATOM 732 O O . ASN A 1 115 ? 61.414 51.671 78.783 1.00 18.53 278 ASN A O 1
ATOM 737 N N . PRO A 1 116 ? 62.338 49.691 79.274 1.00 17.87 279 PRO A N 1
ATOM 738 C CA . PRO A 1 116 ? 61.115 48.975 78.895 1.00 17.01 279 PRO A CA 1
ATOM 739 C C . PRO A 1 116 ? 59.903 49.342 79.726 1.00 17.57 279 PRO A C 1
ATOM 740 O O . PRO A 1 116 ? 58.778 49.152 79.250 1.00 20.09 279 PRO A O 1
ATOM 744 N N . LYS A 1 117 ? 60.087 49.865 80.943 1.00 20.15 280 LYS A N 1
ATOM 745 C CA . LYS A 1 117 ? 58.949 50.165 81.804 1.00 20.75 280 LYS A CA 1
ATOM 746 C C . LYS A 1 117 ? 58.093 51.299 81.259 1.00 20.60 280 LYS A C 1
ATOM 747 O O . LYS A 1 117 ? 56.938 51.441 81.678 1.00 23.28 280 LYS A O 1
ATOM 753 N N . ILE A 1 118 ? 58.634 52.104 80.338 1.00 19.81 281 ILE A N 1
ATOM 754 C CA . ILE A 1 118 ? 57.891 53.201 79.722 1.00 17.58 281 ILE A CA 1
ATOM 755 C C . ILE A 1 118 ? 57.158 52.774 78.459 1.00 20.33 281 ILE A C 1
ATOM 756 O O . ILE A 1 118 ? 56.316 53.533 77.953 1.00 19.39 281 ILE A O 1
ATOM 761 N N . ILE A 1 119 ? 57.451 51.591 77.933 1.00 17.38 282 ILE A N 1
ATOM 762 C CA . ILE A 1 119 ? 56.907 51.145 76.657 1.00 17.05 282 ILE A CA 1
ATOM 763 C C . ILE A 1 119 ? 55.449 50.742 76.835 1.00 15.94 282 ILE A C 1
ATOM 764 O O . ILE A 1 119 ? 55.107 50.028 77.781 1.00 14.65 282 ILE A O 1
ATOM 769 N N . ASN A 1 120 ? 54.590 51.190 75.914 1.00 14.01 283 ASN A N 1
ATOM 770 C CA . ASN A 1 120 ? 53.282 50.563 75.748 1.00 15.40 283 ASN A CA 1
ATOM 771 C C . ASN A 1 120 ? 53.425 49.249 74.984 1.00 7.49 283 ASN A C 1
ATOM 772 O O . ASN A 1 120 ? 53.150 48.178 75.527 1.00 13.49 283 ASN A O 1
ATOM 777 N N . SER A 1 121 ? 53.870 49.310 73.730 1.00 10.45 284 SER A N 1
ATOM 778 C CA . SER A 1 121 ? 54.212 48.097 72.988 1.00 14.82 284 SER A CA 1
ATOM 779 C C . SER A 1 121 ? 55.130 48.466 71.824 1.00 11.37 284 SER A C 1
ATOM 780 O O . SER A 1 121 ? 55.290 49.639 71.485 1.00 12.30 284 SER A O 1
ATOM 783 N N . CYS A 1 122 ? 55.759 47.446 71.239 1.00 9.57 285 CYS A N 1
ATOM 784 C CA . CYS A 1 122 ? 56.648 47.584 70.089 1.00 10.61 285 CYS A CA 1
ATOM 785 C C . CYS A 1 122 ? 56.289 46.540 69.043 1.00 9.73 285 CYS A C 1
ATOM 786 O O . CYS A 1 122 ? 55.632 45.544 69.342 1.00 14.05 285 CYS A O 1
ATOM 789 N N . ALA A 1 123 ? 56.753 46.763 67.815 1.00 9.93 286 ALA A N 1
ATOM 790 C CA . ALA A 1 123 ? 56.696 45.750 66.769 1.00 9.72 286 ALA A CA 1
ATOM 791 C C . ALA A 1 123 ? 57.898 45.925 65.849 1.00 9.72 286 ALA A C 1
ATOM 792 O O . ALA A 1 123 ? 58.589 46.946 65.892 1.00 11.65 286 ALA A O 1
ATOM 794 N N . VAL A 1 124 ? 58.128 44.926 64.991 1.00 9.51 287 VAL A N 1
ATOM 795 C CA . VAL A 1 124 ? 59.310 44.885 64.141 1.00 12.07 287 VAL A CA 1
ATOM 796 C C . VAL A 1 124 ? 58.918 44.895 62.669 1.00 8.91 287 VAL A C 1
ATOM 797 O O . VAL A 1 124 ? 57.809 44.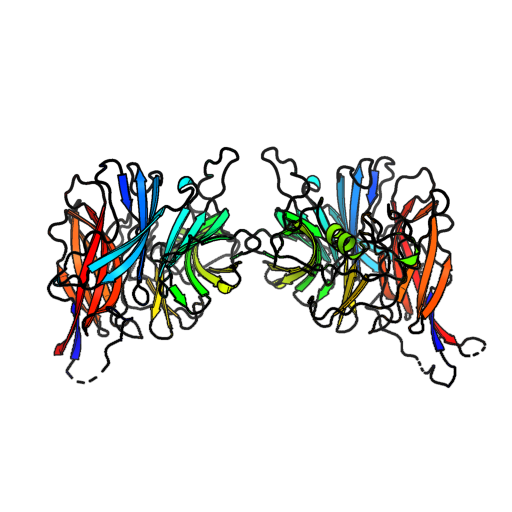533 62.284 1.00 9.42 287 VAL A O 1
ATOM 801 N N . ALA A 1 125 ? 59.879 45.302 61.841 1.00 10.96 288 ALA A N 1
ATOM 802 C CA . ALA A 1 125 ? 59.793 45.230 60.390 1.00 9.72 288 ALA A CA 1
ATOM 803 C C . ALA A 1 125 ? 61.174 44.907 59.843 1.00 14.77 288 ALA A C 1
ATOM 804 O O . ALA A 1 125 ? 62.154 45.580 60.184 1.00 11.97 288 ALA A O 1
ATOM 806 N N . ALA A 1 126 ? 61.247 43.901 58.982 1.00 13.38 289 ALA A N 1
ATOM 807 C CA . ALA A 1 126 ? 62.504 43.470 58.393 1.00 13.09 289 ALA A CA 1
ATOM 808 C C . ALA A 1 126 ? 62.711 44.121 57.030 1.00 17.97 289 ALA A C 1
ATOM 809 O O . ALA A 1 126 ? 61.829 44.067 56.167 1.00 22.54 289 ALA A O 1
ATOM 811 N N . GLY A 1 127 ? 63.897 44.684 56.819 1.00 21.03 290 GLY A N 1
ATOM 812 C CA . GLY A 1 127 ? 64.236 45.239 55.524 1.00 29.95 290 GLY A CA 1
ATOM 813 C C . GLY A 1 127 ? 65.335 44.466 54.821 1.00 24.61 290 GLY A C 1
ATOM 814 O O . GLY A 1 127 ? 65.436 43.248 54.979 1.00 22.88 290 GLY A O 1
ATOM 815 N N . ASP A 1 128 ? 66.149 45.156 54.024 1.00 22.97 291 ASP A N 1
ATOM 816 C CA . ASP A 1 128 ? 67.231 44.537 53.260 1.00 27.33 291 ASP A CA 1
ATOM 817 C C . ASP A 1 128 ? 68.522 44.689 54.057 1.00 24.41 291 ASP A C 1
ATOM 818 O O . ASP A 1 128 ? 69.115 45.768 54.097 1.00 25.34 291 ASP A O 1
ATOM 823 N N . GLU A 1 129 ? 68.953 43.601 54.698 1.00 25.70 292 GLU A N 1
ATOM 824 C CA . GLU A 1 129 ? 70.134 43.601 55.563 1.00 22.33 292 GLU A CA 1
ATOM 825 C C . GLU A 1 129 ? 70.037 44.648 56.674 1.00 25.67 292 GLU A C 1
ATOM 826 O O . GLU A 1 129 ? 71.052 45.153 57.158 1.00 28.28 292 GLU A O 1
ATOM 832 N N . MET A 1 130 ? 68.820 44.975 57.095 1.00 21.19 293 MET A N 1
ATOM 833 C CA . MET A 1 130 ? 68.611 45.853 58.234 1.00 21.75 293 MET A CA 1
ATOM 834 C C . MET A 1 130 ? 67.185 45.648 58.727 1.00 18.23 293 MET A C 1
ATOM 835 O O . MET A 1 130 ? 66.333 45.142 58.000 1.00 21.98 293 MET A O 1
ATOM 840 N N . GLY A 1 131 ? 66.934 46.060 59.967 1.00 19.49 294 GLY A N 1
ATOM 841 C CA . GLY A 1 131 ? 65.634 45.864 60.572 1.00 14.52 294 GLY A CA 1
ATOM 842 C C . GLY A 1 131 ? 65.257 47.056 61.428 1.00 14.24 294 GLY A C 1
ATOM 843 O O . GLY A 1 131 ? 66.106 47.845 61.844 1.00 14.90 294 GLY A O 1
ATOM 844 N N . TRP A 1 132 ? 63.964 47.140 61.731 1.00 12.58 295 TRP A N 1
ATOM 845 C CA . TRP A 1 132 ? 63.392 48.294 62.399 1.00 11.51 295 TRP A CA 1
ATOM 846 C C . TRP A 1 132 ? 62.526 47.860 63.570 1.00 12.59 295 TRP A C 1
ATOM 847 O O . TRP A 1 132 ? 61.815 46.857 63.487 1.00 14.33 295 TRP A O 1
ATOM 858 N N . VAL A 1 133 ? 62.598 48.611 64.665 1.00 12.18 296 VAL A N 1
ATOM 859 C CA . VAL A 1 133 ? 61.726 48.413 65.820 1.00 13.50 296 VAL A CA 1
ATOM 860 C C . VAL A 1 133 ? 60.996 49.727 66.055 1.00 12.59 296 VAL A C 1
ATOM 861 O O . VAL A 1 133 ? 61.642 50.773 66.201 1.00 11.45 296 VAL A O 1
ATOM 865 N N . LEU A 1 134 ? 59.660 49.684 66.060 1.00 13.01 297 LEU A N 1
ATOM 866 C CA . LEU A 1 134 ? 58.836 50.855 66.354 1.00 13.66 297 LEU A CA 1
ATOM 867 C C . LEU A 1 134 ? 58.125 50.627 67.678 1.00 11.00 297 LEU A C 1
ATOM 868 O O . LEU A 1 134 ? 57.399 49.642 67.833 1.00 10.66 297 LEU A O 1
ATOM 873 N N . CYS A 1 135 ? 58.317 51.548 68.612 1.00 10.59 298 CYS A N 1
ATOM 874 C CA . CYS A 1 135 ? 57.730 51.483 69.937 1.00 11.09 298 CYS A CA 1
ATOM 875 C C . CYS A 1 135 ? 56.938 52.751 70.217 1.00 15.80 298 CYS A C 1
ATOM 876 O O . CYS A 1 135 ? 57.371 53.855 69.874 1.00 10.92 298 CYS A O 1
ATOM 879 N N . SER A 1 136 ? 55.781 52.585 70.840 1.00 10.93 299 SER A N 1
ATOM 880 C CA . SER A 1 136 ? 55.064 53.687 71.450 1.00 12.46 299 SER A CA 1
ATOM 881 C C . SER A 1 136 ? 55.365 53.715 72.940 1.00 11.34 299 SER A C 1
ATOM 882 O O . SER A 1 136 ? 55.566 52.676 73.573 1.00 13.53 299 SER A O 1
ATOM 885 N N . VAL A 1 137 ? 55.409 54.918 73.498 1.00 12.13 300 VAL A N 1
ATOM 886 C CA . VAL A 1 137 ? 55.704 55.084 74.910 1.00 19.48 300 VAL A CA 1
ATOM 887 C C . VAL A 1 137 ? 54.608 55.904 75.565 1.00 16.51 300 VAL A C 1
ATOM 888 O O . VAL A 1 137 ? 53.902 56.679 74.918 1.00 14.46 300 VAL A O 1
ATOM 892 N N . THR A 1 138 ? 54.491 55.721 76.874 1.00 17.98 301 THR A N 1
ATOM 893 C CA . THR A 1 138 ? 53.591 56.482 77.721 1.00 22.98 301 THR A CA 1
ATOM 894 C C . THR A 1 138 ? 54.381 57.604 78.392 1.00 21.99 301 THR A C 1
ATOM 895 O O . THR A 1 138 ? 55.602 57.698 78.255 1.00 15.52 301 THR A O 1
ATOM 899 N N . LEU A 1 139 ? 53.669 58.477 79.100 1.00 21.46 302 LEU A N 1
ATOM 900 C CA . LEU A 1 139 ? 54.330 59.577 79.789 1.00 22.94 302 LEU A CA 1
ATOM 901 C C . LEU A 1 139 ? 55.082 59.071 81.009 1.00 20.64 302 LEU A C 1
ATOM 902 O O . LEU A 1 139 ? 54.791 58.006 81.554 1.00 22.22 302 LEU A O 1
ATOM 907 N N . THR A 1 140 ? 56.068 59.850 81.434 1.00 26.44 303 THR A N 1
ATOM 908 C CA . THR A 1 140 ? 56.879 59.522 82.600 1.00 27.15 303 THR A CA 1
ATOM 909 C C . THR A 1 140 ? 56.673 60.578 83.675 1.00 28.97 303 THR A C 1
ATOM 910 O O . THR A 1 140 ? 56.588 61.774 83.377 1.00 22.45 303 THR A O 1
ATOM 914 N N . ALA A 1 141 ? 56.555 60.130 84.921 1.00 26.80 304 ALA A N 1
ATOM 915 C CA . ALA A 1 141 ? 56.525 61.070 86.029 1.00 29.04 304 ALA A CA 1
ATOM 916 C C . ALA A 1 141 ? 57.932 61.619 86.270 1.00 24.30 304 ALA A C 1
ATOM 917 O O . ALA A 1 141 ? 58.913 61.172 85.665 1.00 30.43 304 ALA A O 1
ATOM 919 N N . ALA A 1 142 ? 58.033 62.603 87.169 1.00 27.11 305 ALA A N 1
ATOM 920 C CA . ALA A 1 142 ? 59.354 63.132 87.504 1.00 21.78 305 ALA A CA 1
ATOM 921 C C . ALA A 1 142 ? 60.231 62.052 88.118 1.00 20.25 305 ALA A C 1
ATOM 922 O O . ALA A 1 142 ? 61.453 62.060 87.935 1.00 25.32 305 ALA A O 1
ATOM 924 N N . SER A 1 143 ? 59.620 61.079 88.795 1.00 23.15 306 SER A N 1
ATOM 925 C CA . SER A 1 143 ? 60.378 59.968 89.349 1.00 25.84 306 SER A CA 1
ATOM 926 C C . SER A 1 143 ? 60.950 59.042 88.282 1.00 23.53 306 SER A C 1
ATOM 927 O O . SER A 1 143 ? 61.740 58.160 88.624 1.00 15.94 306 SER A O 1
ATOM 930 N N . GLY A 1 144 ? 60.586 59.225 87.011 1.00 23.84 307 GLY A N 1
ATOM 931 C CA . GLY A 1 144 ? 60.936 58.296 85.960 1.00 19.39 307 GLY A CA 1
ATOM 932 C C . GLY A 1 144 ? 59.964 57.139 85.789 1.00 25.14 307 GLY A C 1
ATOM 933 O O . GLY A 1 144 ? 60.046 56.428 84.782 1.00 28.23 307 GLY A O 1
ATOM 934 N N . GLU A 1 145 ? 59.049 56.938 86.736 1.00 24.87 308 GLU A N 1
ATOM 935 C CA . GLU A 1 145 ? 58.070 55.868 86.631 1.00 26.04 308 GLU A CA 1
ATOM 936 C C . GLU A 1 145 ? 57.059 56.179 85.529 1.00 22.44 308 GLU A C 1
ATOM 937 O O . GLU A 1 145 ? 56.799 57.342 85.222 1.00 20.82 308 GLU A O 1
ATOM 943 N N . PRO A 1 146 ? 56.491 55.157 84.907 1.00 20.07 309 PRO A N 1
ATOM 944 C CA . PRO A 1 146 ? 55.507 55.404 83.856 1.00 24.11 309 PRO A CA 1
ATOM 945 C C . PRO A 1 146 ? 54.189 55.881 84.436 1.00 22.05 309 PRO A C 1
ATOM 946 O O . PRO A 1 146 ? 53.785 55.482 85.529 1.00 22.80 309 PRO A O 1
ATOM 950 N N . ILE A 1 147 ? 53.524 56.756 83.691 1.00 21.16 310 ILE A N 1
ATOM 951 C CA . ILE A 1 147 ? 52.118 57.055 83.940 1.00 24.25 310 ILE A CA 1
ATOM 952 C C . ILE A 1 147 ? 51.300 56.146 83.029 1.00 23.65 310 ILE A C 1
ATOM 953 O O . ILE A 1 147 ? 51.187 56.417 81.826 1.00 24.52 310 ILE A O 1
ATOM 958 N N . PRO A 1 148 ? 50.720 55.066 83.554 1.00 33.29 311 PRO A N 1
ATOM 959 C CA . PRO A 1 148 ? 50.047 54.087 82.689 1.00 33.91 311 PRO A CA 1
ATOM 960 C C . PRO A 1 148 ? 48.873 54.694 81.931 1.00 32.36 311 PRO A C 1
ATOM 961 O O . PRO A 1 148 ? 48.277 55.689 82.353 1.00 36.22 311 PRO A O 1
ATOM 965 N N . HIS A 1 149 ? 48.569 54.092 80.780 1.00 34.48 312 HIS A N 1
ATOM 966 C CA . HIS A 1 149 ? 47.450 54.412 79.884 1.00 43.06 312 HIS A CA 1
ATOM 967 C C . HIS A 1 149 ? 47.703 55.654 79.049 1.00 33.82 312 HIS A C 1
ATOM 968 O O . HIS A 1 149 ? 46.752 56.177 78.465 1.00 36.73 312 HIS A O 1
ATOM 975 N N . MET A 1 150 ? 48.911 56.167 78.984 1.00 28.90 313 MET A N 1
ATOM 976 C CA . MET A 1 150 ? 49.069 57.433 78.298 1.00 28.10 313 MET A CA 1
ATOM 977 C C . MET A 1 150 ? 49.894 57.247 77.031 1.00 17.27 313 MET A C 1
ATOM 978 O O . MET A 1 150 ? 50.143 56.123 76.579 1.00 21.74 313 MET A O 1
ATOM 983 N N . PHE A 1 151 ? 50.299 58.367 76.443 1.00 13.72 314 PHE A N 1
ATOM 984 C CA . PHE A 1 151 ? 50.984 58.373 75.163 1.00 18.00 314 PHE A CA 1
ATOM 985 C C . PHE A 1 151 ? 51.924 59.563 75.133 1.00 16.54 314 PHE A C 1
ATOM 986 O O . PHE A 1 151 ? 51.500 60.695 75.377 1.00 18.97 314 PHE A O 1
ATOM 994 N N . ASP A 1 152 ? 53.186 59.302 74.810 1.00 16.77 315 ASP A N 1
ATOM 995 C CA . ASP A 1 152 ? 54.216 60.331 74.724 1.00 17.29 315 ASP A CA 1
ATOM 996 C C . ASP A 1 152 ? 55.070 60.089 73.480 1.00 17.84 315 ASP A C 1
ATOM 997 O O . ASP A 1 152 ? 56.301 60.106 73.518 1.00 15.98 315 ASP A O 1
ATOM 1002 N N . GLY A 1 153 ? 54.407 59.840 72.355 1.00 15.58 316 GLY A N 1
ATOM 1003 C CA . GLY A 1 153 ? 55.118 59.688 71.108 1.00 15.03 316 GLY A CA 1
ATOM 1004 C C . GLY A 1 153 ? 55.746 58.313 70.953 1.00 12.34 316 GLY A C 1
ATOM 1005 O O . GLY A 1 153 ? 55.323 57.314 71.559 1.00 11.77 316 GLY A O 1
ATOM 1006 N N . PHE A 1 154 ? 56.797 58.277 70.136 1.00 11.76 317 PHE A N 1
ATOM 1007 C CA . PHE A 1 154 ? 57.403 57.030 69.693 1.00 12.83 317 PHE A CA 1
ATOM 1008 C C . PHE A 1 154 ? 58.920 57.059 69.829 1.00 15.30 317 PHE A C 1
ATOM 1009 O O . PHE A 1 154 ? 59.555 58.117 69.912 1.00 12.94 317 PHE A O 1
ATOM 1017 N N . TRP A 1 155 ? 59.483 55.855 69.848 1.00 12.70 318 TRP A N 1
ATOM 1018 C CA . TRP A 1 155 ? 60.891 55.601 69.581 1.00 12.00 318 TRP A CA 1
ATOM 1019 C C . TRP A 1 155 ? 60.966 54.669 68.384 1.00 12.66 318 TRP A C 1
ATOM 1020 O O . TRP A 1 155 ? 60.248 53.665 68.340 1.00 12.00 318 TRP A O 1
ATOM 1031 N N . LEU A 1 156 ? 61.828 54.993 67.426 1.00 11.73 319 LEU A N 1
ATOM 1032 C CA . LEU A 1 156 ? 62.123 54.114 66.305 1.00 12.01 319 LEU A CA 1
ATOM 1033 C C . LEU A 1 156 ? 63.592 53.734 66.381 1.00 14.83 319 LEU A C 1
ATOM 1034 O O . LEU A 1 156 ? 64.435 54.598 66.639 1.00 12.38 319 LEU A O 1
ATOM 1039 N N . TYR A 1 157 ? 63.898 52.443 66.188 1.00 14.64 320 TYR A N 1
ATOM 1040 C CA . TYR A 1 157 ? 65.273 51.952 66.204 1.00 15.68 320 TYR A CA 1
ATOM 1041 C C . TYR A 1 157 ? 65.594 51.232 64.901 1.00 17.77 320 TYR A C 1
ATOM 1042 O O . TYR A 1 157 ? 64.788 50.434 64.408 1.00 18.77 320 TYR A O 1
ATOM 1051 N N . LYS A 1 158 ? 66.782 51.501 64.357 1.00 13.73 321 LYS A N 1
ATOM 1052 C CA . LYS A 1 158 ? 67.275 50.830 63.161 1.00 17.16 321 LYS A CA 1
ATOM 1053 C C . LYS A 1 158 ? 68.450 49.943 63.555 1.00 14.76 321 LYS A C 1
ATOM 1054 O O . LYS A 1 158 ? 69.458 50.431 64.078 1.00 13.48 321 LYS A O 1
ATOM 1060 N N . LEU A 1 159 ? 68.325 48.650 63.287 1.00 13.46 322 LEU A N 1
ATOM 1061 C CA . LEU A 1 159 ? 69.359 47.682 63.599 1.00 19.59 322 LEU A CA 1
ATOM 1062 C C . LEU A 1 159 ? 69.976 47.179 62.306 1.00 17.17 322 LEU A C 1
ATOM 1063 O O . LEU A 1 159 ? 69.272 46.917 61.329 1.00 15.41 322 LEU A O 1
ATOM 1068 N N . GLU A 1 160 ? 71.305 47.096 62.298 1.00 23.81 323 GLU A N 1
ATOM 1069 C CA . GLU A 1 160 ? 72.046 46.710 61.144 1.00 21.05 323 GLU A CA 1
ATOM 1070 C C . GLU A 1 160 ? 73.331 46.057 61.634 1.00 23.71 323 GLU A C 1
ATOM 1071 O O . GLU A 1 160 ? 73.988 46.611 62.528 1.00 31.03 323 GLU A O 1
ATOM 1077 N N . PRO A 1 161 ? 73.716 44.912 61.083 1.00 22.80 324 PRO A N 1
ATOM 1078 C CA . PRO A 1 161 ? 74.968 44.275 61.511 1.00 27.26 324 PRO A CA 1
ATOM 1079 C C . PRO A 1 161 ? 76.167 45.186 61.280 1.00 25.62 324 PRO A C 1
ATOM 1080 O O . PRO A 1 161 ? 76.257 45.883 60.267 1.00 26.84 324 PRO A O 1
ATOM 1084 N N . ASP A 1 162 ? 77.084 45.177 62.251 1.00 24.53 325 ASP A N 1
ATOM 1085 C CA . ASP A 1 162 ? 78.338 45.931 62.205 1.00 23.61 325 ASP A CA 1
ATOM 1086 C C . ASP A 1 162 ? 78.097 47.428 62.145 1.00 36.27 325 ASP A C 1
ATOM 1087 O O . ASP A 1 162 ? 78.942 48.189 61.663 1.00 36.78 325 ASP A O 1
ATOM 1092 N N . THR A 1 163 ? 76.947 47.847 62.662 1.00 28.58 326 THR A N 1
ATOM 1093 C CA . THR A 1 163 ? 76.537 49.241 62.712 1.00 34.84 326 THR A CA 1
ATOM 1094 C C . THR A 1 163 ? 75.904 49.456 64.073 1.00 24.60 326 THR A C 1
ATOM 1095 O O . THR A 1 163 ? 75.114 48.621 64.517 1.00 30.97 326 THR A O 1
ATOM 1099 N N . GLU A 1 164 ? 76.255 50.538 64.753 1.00 27.04 327 GLU A N 1
ATOM 1100 C CA . GLU A 1 164 ? 75.622 50.763 66.043 1.00 32.83 327 GLU A CA 1
ATOM 1101 C C . GLU A 1 164 ? 74.143 51.073 65.835 1.00 26.72 327 GLU A C 1
ATOM 1102 O O . GLU A 1 164 ? 73.758 51.685 64.834 1.00 23.07 327 GLU A O 1
ATOM 1108 N N . VAL A 1 165 ? 73.309 50.595 66.765 1.00 23.39 328 VAL A N 1
ATOM 1109 C CA . VAL A 1 165 ? 71.883 50.893 66.704 1.00 20.67 328 VAL A CA 1
ATOM 1110 C C . VAL A 1 165 ? 71.681 52.381 66.564 1.00 25.32 328 VAL A C 1
ATOM 1111 O O . VAL A 1 165 ? 72.340 53.180 67.239 1.00 25.47 328 VAL A O 1
ATOM 1115 N N . VAL A 1 166 ? 70.772 52.766 65.675 1.00 20.03 329 VAL A N 1
ATOM 1116 C CA . VAL A 1 166 ? 70.372 54.156 65.542 1.00 16.07 329 VAL A CA 1
ATOM 1117 C C . VAL A 1 166 ? 68.994 54.317 66.169 1.00 16.01 329 VAL A C 1
ATOM 1118 O O . VAL A 1 166 ? 68.070 53.551 65.865 1.00 15.71 329 VAL A O 1
ATOM 1122 N N . SER A 1 167 ? 68.861 55.307 67.050 1.00 17.01 330 SER A N 1
ATOM 1123 C CA . SER A 1 167 ? 67.617 55.601 67.744 1.00 16.43 330 SER A CA 1
ATOM 1124 C C . SER A 1 167 ? 67.044 56.901 67.208 1.00 19.27 330 SER A C 1
ATOM 1125 O O . SER A 1 167 ? 67.779 57.871 67.004 1.00 19.08 330 SER A O 1
ATOM 1128 N N . TYR A 1 168 ? 65.727 56.937 67.025 1.00 14.67 331 TYR A N 1
ATOM 1129 C CA . TYR A 1 168 ? 65.032 58.137 66.573 1.00 14.30 331 TYR A CA 1
ATOM 1130 C C . TYR A 1 168 ? 63.893 58.416 67.534 1.00 15.66 331 TYR A C 1
ATOM 1131 O O . TYR A 1 168 ? 62.930 57.646 67.589 1.00 16.72 331 TYR A O 1
ATOM 1140 N N . ARG A 1 169 ? 63.983 59.517 68.270 1.00 12.61 332 ARG A N 1
ATOM 1141 C CA . ARG A 1 169 ? 62.884 59.933 69.133 1.00 14.16 332 ARG A CA 1
ATOM 1142 C C . ARG A 1 169 ? 61.864 60.725 68.322 1.00 17.12 332 ARG A C 1
ATOM 1143 O O . ARG A 1 169 ? 62.216 61.701 67.661 1.00 22.53 332 ARG A O 1
ATOM 1151 N N . ILE A 1 170 ? 60.606 60.312 68.349 1.00 15.61 333 ILE A N 1
ATOM 1152 C CA . ILE A 1 170 ? 59.580 60.934 67.508 1.00 12.97 333 ILE A CA 1
ATOM 1153 C C . ILE A 1 170 ? 58.508 61.483 68.445 1.00 11.06 333 ILE A C 1
ATOM 1154 O O . ILE A 1 170 ? 57.618 60.760 68.887 1.00 12.32 333 ILE A O 1
ATOM 1159 N N . THR A 1 171 ? 58.616 62.766 68.794 1.00 14.46 334 THR A N 1
ATOM 1160 C CA . THR A 1 171 ? 57.648 63.416 69.660 1.00 14.32 334 THR A CA 1
ATOM 1161 C C . THR A 1 171 ? 56.709 64.287 68.819 1.00 10.50 334 THR A C 1
ATOM 1162 O O . THR A 1 171 ? 56.657 64.159 67.595 1.00 14.16 334 THR A O 1
ATOM 1166 N N . GLY A 1 172 ? 55.983 65.195 69.478 1.00 14.10 335 GLY A N 1
ATOM 1167 C CA . GLY A 1 172 ? 54.858 65.864 68.837 1.00 15.66 335 GLY A CA 1
ATOM 1168 C C . GLY A 1 172 ? 55.209 66.593 67.554 1.00 16.14 335 GLY A C 1
ATOM 1169 O O . GLY A 1 172 ? 54.445 66.560 66.583 1.00 12.71 335 GLY A O 1
ATOM 1170 N N . TYR A 1 173 ? 56.368 67.259 67.523 1.00 9.93 336 TYR A N 1
ATOM 1171 C CA . TYR A 1 173 ? 56.738 68.003 66.325 1.00 12.92 336 TYR A CA 1
ATOM 1172 C C . TYR A 1 173 ? 56.916 67.095 65.117 1.00 13.89 336 TYR A C 1
ATOM 1173 O O . TYR A 1 173 ? 56.849 67.574 63.982 1.00 10.27 336 TYR A O 1
ATOM 1182 N N . ALA A 1 174 ? 57.108 65.790 65.323 1.00 11.57 337 ALA A N 1
ATOM 1183 C CA . ALA A 1 174 ? 57.418 64.891 64.217 1.00 11.92 337 ALA A CA 1
ATOM 1184 C C . ALA A 1 174 ? 56.342 63.839 63.970 1.00 11.03 337 ALA A C 1
ATOM 1185 O O . ALA A 1 174 ? 56.601 62.876 63.243 1.00 12.77 337 ALA A O 1
ATOM 1187 N N . TYR A 1 175 ? 55.131 64.002 64.514 1.00 14.20 338 TYR A N 1
ATOM 1188 C CA . TYR A 1 175 ? 54.047 63.090 64.158 1.00 12.78 338 TYR A CA 1
ATOM 1189 C C . TYR A 1 175 ? 52.720 63.838 64.047 1.00 14.98 338 TYR A C 1
ATOM 1190 O O . TYR A 1 175 ? 52.512 64.875 64.685 1.00 13.84 338 TYR A O 1
ATOM 1199 N N . LEU A 1 176 ? 51.837 63.308 63.195 1.00 13.18 339 LEU A N 1
ATOM 1200 C CA . LEU A 1 176 ? 50.459 63.770 63.043 1.00 11.52 339 LEU A CA 1
ATOM 1201 C C . LEU A 1 176 ? 49.525 62.570 63.099 1.00 14.36 339 LEU A C 1
ATOM 1202 O O . LEU A 1 176 ? 49.708 61.617 62.342 1.00 12.44 339 LEU A O 1
ATOM 1207 N N . LEU A 1 177 ? 48.497 62.637 63.931 1.00 13.90 340 LEU A N 1
ATOM 1208 C CA . LEU A 1 177 ? 47.439 61.634 63.945 1.00 14.43 340 LEU A CA 1
ATOM 1209 C C . LEU A 1 177 ? 46.119 62.327 63.626 1.00 14.24 340 LEU A C 1
ATOM 1210 O O . LEU A 1 177 ? 45.859 63.424 64.116 1.00 14.38 340 LEU A O 1
ATOM 1215 N N . ASP A 1 178 ? 45.293 61.697 62.783 1.00 14.88 341 ASP A N 1
ATOM 1216 C CA . ASP A 1 178 ? 44.036 62.318 62.381 1.00 14.66 341 ASP A CA 1
ATOM 1217 C C . ASP A 1 178 ? 43.030 62.419 63.524 1.00 19.31 341 ASP A C 1
ATOM 1218 O O . ASP A 1 178 ? 42.033 63.137 63.395 1.00 20.48 341 ASP A O 1
ATOM 1223 N N . LYS A 1 179 ? 43.271 61.734 64.634 1.00 13.24 342 LYS A N 1
ATOM 1224 C CA . LYS A 1 179 ? 42.504 61.896 65.855 1.00 14.70 342 LYS A CA 1
ATOM 1225 C C . LYS A 1 179 ? 43.482 61.997 67.010 1.00 15.21 342 LYS A C 1
ATOM 1226 O O . LYS A 1 179 ? 44.626 61.556 66.913 1.00 15.42 342 LYS A O 1
ATOM 1232 N N . GLN A 1 180 ? 43.029 62.607 68.096 1.00 14.07 343 GLN A N 1
ATOM 1233 C CA . GLN A 1 180 ? 43.827 62.681 69.308 1.00 15.73 343 GLN A CA 1
ATOM 1234 C C . GLN A 1 180 ? 43.777 61.340 70.022 1.00 16.37 343 GLN A C 1
ATOM 1235 O O . GLN A 1 180 ? 42.692 60.832 70.311 1.00 16.18 343 GLN A O 1
ATOM 1241 N N . TYR A 1 181 ? 44.943 60.759 70.292 1.00 12.09 344 TYR A N 1
ATOM 1242 C CA . TYR A 1 181 ? 45.035 59.491 70.993 1.00 13.04 344 TYR A CA 1
ATOM 1243 C C . TYR A 1 181 ? 45.584 59.715 72.395 1.00 11.80 344 TYR A C 1
ATOM 1244 O O . TYR A 1 181 ? 46.640 60.330 72.567 1.00 14.87 344 TYR A O 1
ATOM 1253 N N . ASP A 1 182 ? 44.880 59.196 73.387 1.00 12.71 345 ASP A N 1
ATOM 1254 C CA . ASP A 1 182 ? 45.379 59.198 74.751 1.00 14.84 345 ASP A CA 1
ATOM 1255 C C . ASP A 1 182 ? 46.264 57.998 75.055 1.00 14.79 345 ASP A C 1
ATOM 1256 O O . ASP A 1 182 ? 47.034 58.042 76.021 1.00 15.05 345 ASP A O 1
ATOM 1261 N N . SER A 1 183 ? 46.153 56.927 74.275 1.00 11.06 346 SER A N 1
ATOM 1262 C CA . SER A 1 183 ? 47.039 55.779 74.388 1.00 16.19 346 SER A CA 1
ATOM 1263 C C . SER A 1 183 ? 47.265 55.214 72.997 1.00 14.95 346 SER A C 1
ATOM 1264 O O . SER A 1 183 ? 46.392 55.294 72.132 1.00 12.11 346 SER A O 1
ATOM 1267 N N . VAL A 1 184 ? 48.462 54.679 72.776 1.00 11.23 347 VAL A N 1
ATOM 1268 C CA . VAL A 1 184 ? 48.846 54.114 71.489 1.00 11.68 347 VAL A CA 1
ATOM 1269 C C . VAL A 1 184 ? 49.638 52.843 71.744 1.00 15.44 347 VAL A C 1
ATOM 1270 O O . VAL A 1 184 ? 50.581 52.847 72.544 1.00 13.21 347 VAL A O 1
ATOM 1274 N N . PHE A 1 185 ? 49.248 51.761 71.069 1.00 11.13 348 PHE A N 1
ATOM 1275 C CA . PHE A 1 185 ? 49.944 50.484 71.111 1.00 11.79 348 PHE A CA 1
ATOM 1276 C C . PHE A 1 185 ? 50.227 50.057 69.678 1.00 11.77 348 PHE A C 1
ATOM 1277 O O . PHE A 1 185 ? 49.300 49.960 68.868 1.00 12.22 348 PHE A O 1
ATOM 1285 N N . ILE A 1 186 ? 51.502 49.799 69.367 1.00 10.48 349 ILE A N 1
ATOM 1286 C CA . ILE A 1 186 ? 51.860 49.291 68.050 1.00 8.70 349 ILE A CA 1
ATOM 1287 C C . ILE A 1 186 ? 51.336 47.867 67.914 1.00 12.36 349 ILE A C 1
ATOM 1288 O O . ILE A 1 186 ? 51.415 47.067 68.853 1.00 10.56 349 ILE A O 1
ATOM 1293 N N . GLY A 1 187 ? 50.774 47.546 66.752 1.00 11.15 350 GLY A N 1
ATOM 1294 C CA . GLY A 1 187 ? 50.260 46.206 66.523 1.00 10.58 350 GLY A CA 1
ATOM 1295 C C . GLY A 1 187 ? 51.396 45.199 66.469 1.00 10.29 350 GLY A C 1
ATOM 1296 O O . GLY A 1 187 ? 52.286 45.306 65.611 1.00 11.46 350 GLY A O 1
ATOM 1297 N N . LYS A 1 188 ? 51.374 44.210 67.360 1.00 12.33 351 LYS A N 1
ATOM 1298 C CA . LYS A 1 188 ? 52.501 43.282 67.483 1.00 11.43 351 LYS A CA 1
ATOM 1299 C C . LYS A 1 188 ? 52.717 42.427 66.248 1.00 12.42 351 LYS A C 1
ATOM 1300 O O . LYS A 1 188 ? 53.779 41.808 66.129 1.00 10.62 351 LYS A O 1
ATOM 1306 N N . GLY A 1 189 ? 51.747 42.357 65.340 1.00 15.95 352 GLY A N 1
ATOM 1307 C CA . GLY A 1 189 ? 51.949 41.596 64.123 1.00 7.98 352 GLY A CA 1
ATOM 1308 C C . GLY A 1 189 ? 53.121 42.089 63.297 1.00 10.44 352 GLY A C 1
ATOM 1309 O O . GLY A 1 189 ? 53.738 41.314 62.566 1.00 12.98 352 GLY A O 1
ATOM 1310 N N . GLY A 1 190 ? 53.455 43.367 63.404 1.00 11.60 353 GLY A N 1
ATOM 1311 C CA . GLY A 1 190 ? 54.642 43.901 62.763 1.00 10.65 353 GLY A CA 1
ATOM 1312 C C . GLY A 1 190 ? 54.309 44.803 61.587 1.00 11.26 353 GLY A C 1
ATOM 1313 O O . GLY A 1 190 ? 53.152 45.003 61.209 1.00 11.69 353 GLY A O 1
ATOM 1314 N N . GLY A 1 191 ? 55.373 45.344 61.014 1.00 12.42 354 GLY A N 1
ATOM 1315 C CA . GLY A 1 191 ? 55.259 46.276 59.916 1.00 11.23 354 GLY A CA 1
ATOM 1316 C C . GLY A 1 191 ? 56.070 45.823 58.725 1.00 17.05 354 GLY A C 1
ATOM 1317 O O . GLY A 1 191 ? 56.610 44.713 58.728 1.00 11.55 354 GLY A O 1
ATOM 1318 N N . ILE A 1 192 ? 56.146 46.671 57.699 1.00 11.98 355 ILE A N 1
ATOM 1319 C CA . ILE A 1 192 ? 56.857 46.391 56.461 1.00 11.98 355 ILE A CA 1
ATOM 1320 C C . ILE A 1 192 ? 57.678 47.623 56.096 1.00 17.42 355 ILE A C 1
ATOM 1321 O O . ILE A 1 192 ? 57.369 48.747 56.501 1.00 14.33 355 ILE A O 1
ATOM 1326 N N . GLN A 1 193 ? 58.734 47.403 55.318 1.00 15.56 356 GLN A N 1
ATOM 1327 C CA . GLN A 1 193 ? 59.451 48.491 54.667 1.00 20.73 356 GLN A CA 1
ATOM 1328 C C . GLN A 1 193 ? 59.136 48.476 53.181 1.00 22.59 356 GLN A C 1
ATOM 1329 O O . GLN A 1 193 ? 59.144 47.415 52.546 1.00 21.33 356 GLN A O 1
ATOM 1335 N N . LYS A 1 194 ? 58.839 49.648 52.632 1.00 17.18 357 LYS A N 1
ATOM 1336 C CA . LYS A 1 194 ? 58.653 49.807 51.192 1.00 25.45 357 LYS A CA 1
ATOM 1337 C C . LYS A 1 194 ? 59.409 51.061 50.778 1.00 25.09 357 LYS A C 1
ATOM 1338 O O . LYS A 1 194 ? 58.985 52.175 51.098 1.00 21.59 357 LYS A O 1
ATOM 1344 N N . GLY A 1 195 ? 60.545 50.879 50.113 1.00 28.61 358 GLY A N 1
ATOM 1345 C CA . GLY A 1 195 ? 61.344 52.024 49.703 1.00 25.72 358 GLY A CA 1
ATOM 1346 C C . GLY A 1 195 ? 61.856 52.790 50.906 1.00 20.81 358 GLY A C 1
ATOM 1347 O O . GLY A 1 195 ? 62.456 52.221 51.819 1.00 24.43 358 GLY A O 1
ATOM 1348 N N . ASN A 1 196 ? 61.590 54.098 50.929 1.00 24.45 359 ASN A N 1
ATOM 1349 C CA . ASN A 1 196 ? 62.044 54.983 51.996 1.00 24.24 359 ASN A CA 1
ATOM 1350 C C . ASN A 1 196 ? 61.018 55.118 53.124 1.00 24.81 359 ASN A C 1
ATOM 1351 O O . ASN A 1 196 ? 61.134 56.025 53.954 1.00 23.82 359 ASN A O 1
ATOM 1356 N N . ASP A 1 197 ? 60.046 54.214 53.201 1.00 20.17 360 ASP A N 1
ATOM 1357 C CA . ASP A 1 197 ? 58.979 54.310 54.179 1.00 18.03 360 ASP A CA 1
ATOM 1358 C C . ASP A 1 197 ? 58.816 52.997 54.928 1.00 15.30 360 ASP A C 1
ATOM 1359 O O . ASP A 1 197 ? 59.143 51.926 54.420 1.00 14.81 360 ASP A O 1
ATOM 1364 N N . LEU A 1 198 ? 58.314 53.098 56.149 1.00 14.51 361 LEU A N 1
ATOM 1365 C CA . LEU A 1 198 ? 57.849 51.952 56.906 1.00 13.79 361 LEU A CA 1
ATOM 1366 C C . LEU A 1 198 ? 56.352 52.108 57.115 1.00 11.72 361 LEU A C 1
ATOM 1367 O O . LEU A 1 198 ? 55.845 53.225 57.218 1.00 12.87 361 LEU A O 1
ATOM 1372 N N . TYR A 1 199 ? 55.642 50.986 57.195 1.00 14.14 362 TYR A N 1
ATOM 1373 C CA . TYR A 1 199 ? 54.219 51.002 57.494 1.00 16.67 362 TYR A CA 1
ATOM 1374 C C . TYR A 1 199 ? 53.955 50.039 58.637 1.00 14.97 362 TYR A C 1
ATOM 1375 O O . TYR A 1 199 ? 54.388 48.885 58.585 1.00 13.15 362 TYR A O 1
ATOM 1384 N N . PHE A 1 200 ? 53.297 50.535 59.684 1.00 10.06 363 PHE A N 1
ATOM 1385 C CA . PHE A 1 200 ? 52.879 49.759 60.841 1.00 9.41 363 PHE A CA 1
ATOM 1386 C C . PHE A 1 200 ? 51.395 50.002 61.080 1.00 14.57 363 PHE A C 1
ATOM 1387 O O . PHE A 1 200 ? 50.760 50.828 60.420 1.00 16.43 363 PHE A O 1
ATOM 1395 N N . GLN A 1 201 ? 50.846 49.270 62.044 1.00 14.38 364 GLN A N 1
ATOM 1396 C CA . GLN A 1 201 ? 49.490 49.458 62.522 1.00 11.38 364 GLN A CA 1
ATOM 1397 C C . GLN A 1 201 ? 49.549 49.737 64.015 1.00 12.62 364 GLN A C 1
ATOM 1398 O O . GLN A 1 201 ? 50.448 49.264 64.714 1.00 9.82 364 GLN A O 1
ATOM 1404 N N . MET A 1 202 ? 48.605 50.531 64.504 1.00 10.91 365 MET A N 1
ATOM 1405 C CA . MET A 1 202 ? 48.516 50.779 65.929 1.00 10.07 365 MET A CA 1
ATOM 1406 C C . MET A 1 202 ? 47.051 50.845 66.333 1.00 11.00 365 MET A C 1
ATOM 1407 O O . MET A 1 202 ? 46.158 50.976 65.500 1.00 10.89 365 MET A O 1
ATOM 1412 N N . TYR A 1 203 ? 46.819 50.757 67.637 1.00 9.90 366 TYR A N 1
ATOM 1413 C CA . TYR A 1 203 ? 45.481 50.868 68.191 1.00 12.19 366 TYR A CA 1
ATOM 1414 C C . TYR A 1 203 ? 45.609 51.530 69.552 1.00 10.91 366 TYR A C 1
ATOM 1415 O O . TYR A 1 203 ? 46.678 51.523 70.166 1.00 10.07 366 TYR A O 1
ATOM 1424 N N . GLY A 1 204 ? 44.510 52.116 70.013 1.00 12.65 367 GLY A N 1
ATOM 1425 C CA . GLY A 1 204 ? 44.504 52.736 71.319 1.00 16.09 367 GLY A CA 1
ATOM 1426 C C . GLY A 1 204 ? 43.266 53.584 71.512 1.00 14.34 367 GLY A C 1
ATOM 1427 O O . GLY A 1 204 ? 42.313 53.516 70.732 1.00 12.23 367 GLY A O 1
ATOM 1428 N N . LEU A 1 205 ? 43.302 54.379 72.579 1.00 14.72 368 LEU A N 1
ATOM 1429 C CA . LEU A 1 205 ? 42.176 55.228 72.941 1.00 13.00 368 LEU A CA 1
ATOM 1430 C C . LEU A 1 205 ? 42.236 56.515 72.139 1.00 14.03 368 LEU A C 1
ATOM 1431 O O . LEU A 1 205 ? 43.200 57.276 72.259 1.00 17.12 368 LEU A O 1
ATOM 1436 N N . SER A 1 206 ? 41.206 56.777 71.347 1.00 12.44 369 SER A N 1
ATOM 1437 C CA . SER A 1 206 ? 41.129 58.015 70.591 1.00 12.04 369 SER A CA 1
ATOM 1438 C C . SER A 1 206 ? 39.929 58.817 71.070 1.00 12.55 369 SER A C 1
ATOM 1439 O O . SER A 1 206 ? 38.935 58.259 71.546 1.00 13.18 369 SER A O 1
ATOM 1442 N N . ARG A 1 207 ? 40.028 60.137 70.950 1.00 14.85 370 ARG A N 1
ATOM 1443 C CA . ARG A 1 207 ? 38.954 61.006 71.397 1.00 17.55 370 ARG A CA 1
ATOM 1444 C C . ARG A 1 207 ? 37.910 6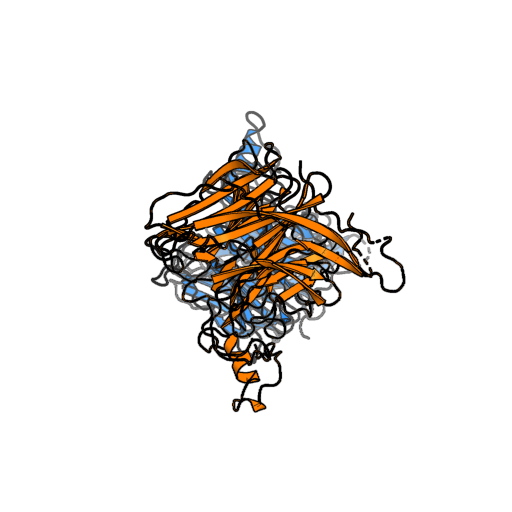1.165 70.303 1.00 14.69 370 ARG A C 1
ATOM 1445 O O . ARG A 1 207 ? 38.233 61.273 69.118 1.00 16.96 370 ARG A O 1
ATOM 1453 N N . ASN A 1 208 ? 36.651 61.147 70.709 1.00 15.79 371 ASN A N 1
ATOM 1454 C CA . ASN A 1 208 ? 35.557 61.252 69.764 1.00 18.54 371 ASN A CA 1
ATOM 1455 C C . ASN A 1 208 ? 34.562 62.297 70.243 1.00 15.97 371 ASN A C 1
ATOM 1456 O O . ASN A 1 208 ? 34.264 62.371 71.436 1.00 21.00 371 ASN A O 1
ATOM 1461 N N . ARG A 1 209 ? 34.046 63.098 69.309 1.00 17.76 372 ARG A N 1
ATOM 1462 C CA . ARG A 1 209 ? 33.064 64.126 69.629 1.00 26.62 372 ARG A CA 1
ATOM 1463 C C . ARG A 1 209 ? 31.833 64.081 68.733 1.00 27.06 372 ARG A C 1
ATOM 1464 O O . ARG A 1 209 ? 30.962 64.948 68.861 1.00 28.69 372 ARG A O 1
ATOM 1472 N N . GLN A 1 210 ? 31.748 63.118 67.821 1.00 23.76 373 GLN A N 1
ATOM 1473 C CA . GLN A 1 210 ? 30.688 63.037 66.832 1.00 25.53 373 GLN A CA 1
ATOM 1474 C C . GLN A 1 210 ? 29.988 61.694 66.963 1.00 28.18 373 GLN A C 1
ATOM 1475 O O . GLN A 1 210 ? 30.550 60.728 67.482 1.00 20.05 373 GLN A O 1
ATOM 1481 N N . SER A 1 211 ? 28.744 61.644 66.506 1.00 25.08 374 SER A N 1
ATOM 1482 C CA . SER A 1 211 ? 28.033 60.380 66.525 1.00 21.27 374 SER A CA 1
ATOM 1483 C C . SER A 1 211 ? 28.630 59.436 65.488 1.00 18.10 374 SER A C 1
ATOM 1484 O O . SER A 1 211 ? 29.337 59.850 64.564 1.00 20.10 374 SER A O 1
ATOM 1487 N N . PHE A 1 212 ? 28.374 58.144 65.671 1.00 16.00 375 PHE A N 1
ATOM 1488 C CA . PHE A 1 212 ? 28.899 57.149 64.754 1.00 13.56 375 PHE A CA 1
ATOM 1489 C C . PHE A 1 212 ? 27.957 55.958 64.739 1.00 19.22 375 PHE A C 1
ATOM 1490 O O . PHE A 1 212 ? 27.127 55.782 65.632 1.00 20.02 375 PHE A O 1
ATOM 1498 N N . LYS A 1 213 ? 28.096 55.140 63.702 1.00 16.08 376 LYS A N 1
ATOM 1499 C CA . LYS A 1 213 ? 27.339 53.899 63.559 1.00 17.50 376 LYS A CA 1
ATOM 1500 C C . LYS A 1 213 ? 28.362 52.786 63.347 1.00 17.15 376 LYS A C 1
ATOM 1501 O O . LYS A 1 213 ? 28.877 52.622 62.238 1.00 12.97 376 LYS A O 1
ATOM 1507 N N . ALA A 1 214 ? 28.675 52.040 64.404 1.00 14.77 377 ALA A N 1
ATOM 1508 C CA . ALA A 1 214 ? 29.747 51.055 64.335 1.00 12.91 377 ALA A CA 1
ATOM 1509 C C . ALA A 1 214 ? 29.392 49.899 63.394 1.00 15.72 377 ALA A C 1
ATOM 1510 O O . ALA A 1 214 ? 28.223 49.537 63.222 1.00 15.92 377 ALA A O 1
ATOM 1512 N N . LEU A 1 215 ? 30.422 49.328 62.773 1.00 11.59 378 LEU A N 1
ATOM 1513 C CA . LEU A 1 215 ? 30.259 48.114 61.980 1.00 9.99 378 LEU A CA 1
ATOM 1514 C C . LEU A 1 215 ? 29.617 47.021 62.832 1.00 14.68 378 LEU A C 1
ATOM 1515 O O . LEU A 1 215 ? 29.970 46.836 63.999 1.00 11.69 378 LEU A O 1
ATOM 1520 N N . CYS A 1 216 ? 28.653 46.310 62.251 1.00 12.21 379 CYS A N 1
ATOM 1521 C CA . CYS A 1 216 ? 27.782 45.431 63.025 1.00 12.41 379 CYS A CA 1
ATOM 1522 C C . CYS A 1 216 ? 27.290 44.282 62.145 1.00 16.33 379 CYS A C 1
ATOM 1523 O O . CYS A 1 216 ? 26.095 43.998 62.060 1.00 15.08 379 CYS A O 1
ATOM 1526 N N . GLU A 1 217 ? 28.209 43.588 61.490 1.00 14.36 380 GLU A N 1
ATOM 1527 C CA . GLU A 1 217 ? 27.836 42.495 60.610 1.00 15.06 380 GLU A CA 1
ATOM 1528 C C . GLU A 1 217 ? 27.795 41.207 61.416 1.00 14.29 380 GLU A C 1
ATOM 1529 O O . GLU A 1 217 ? 28.729 40.898 62.156 1.00 10.42 380 GLU A O 1
ATOM 1535 N N . HIS A 1 218 ? 26.699 40.469 61.291 1.00 17.47 381 HIS A N 1
ATOM 1536 C CA . HIS A 1 218 ? 26.526 39.250 62.063 1.00 12.55 381 HIS A CA 1
ATOM 1537 C C . HIS A 1 218 ? 25.534 38.364 61.318 1.00 17.95 381 HIS A C 1
ATOM 1538 O O . HIS A 1 218 ? 25.036 38.722 60.249 1.00 18.95 381 HIS A O 1
ATOM 1545 N N . GLY A 1 219 ? 25.270 37.195 61.884 1.00 13.39 382 GLY A N 1
ATOM 1546 C CA . GLY A 1 219 ? 24.345 36.221 61.323 1.00 12.03 382 GLY A CA 1
ATOM 1547 C C . GLY A 1 219 ? 22.926 36.436 61.801 1.00 19.88 382 GLY A C 1
ATOM 1548 O O . GLY A 1 219 ? 22.502 37.566 62.059 1.00 18.39 382 GLY A O 1
ATOM 1549 N N . SER A 1 220 ? 22.163 35.337 61.895 1.00 23.47 383 SER A N 1
ATOM 1550 C CA . SER A 1 220 ? 20.794 35.400 62.409 1.00 19.34 383 SER A CA 1
ATOM 1551 C C . SER A 1 220 ? 20.816 35.532 63.925 1.00 15.28 383 SER A C 1
ATOM 1552 O O . SER A 1 220 ? 21.271 34.626 64.632 1.00 18.10 383 SER A O 1
ATOM 1555 N N . CYS A 1 221 ? 20.314 36.654 64.417 1.00 15.50 384 CYS A N 1
ATOM 1556 C CA . CYS A 1 221 ? 20.378 37.004 65.824 1.00 14.69 384 CYS A CA 1
ATOM 1557 C C . CYS A 1 221 ? 19.005 37.501 66.247 1.00 13.00 384 CYS A C 1
ATOM 1558 O O . CYS A 1 221 ? 18.513 38.483 65.690 1.00 18.23 384 CYS A O 1
ATOM 1561 N N . LEU A 1 222 ? 18.406 36.858 67.244 1.00 15.40 385 LEU A N 1
ATOM 1562 C CA . LEU A 1 222 ? 17.071 37.248 67.695 1.00 19.89 385 LEU A CA 1
ATOM 1563 C C . LEU A 1 222 ? 17.111 38.631 68.347 1.00 19.54 385 LEU A C 1
ATOM 1564 O O . LEU A 1 222 ? 17.810 38.838 69.345 1.00 20.40 385 LEU A O 1
ATOM 1569 N N . GLY A 1 223 ? 16.344 39.579 67.796 1.00 15.70 386 GLY A N 1
ATOM 1570 C CA . GLY A 1 223 ? 16.399 40.948 68.262 1.00 16.01 386 GLY A CA 1
ATOM 1571 C C . GLY A 1 223 ? 15.330 41.285 69.284 1.00 21.11 386 GLY A C 1
ATOM 1572 O O . GLY A 1 223 ? 14.454 40.477 69.597 1.00 18.06 386 GLY A O 1
ATOM 1573 N N . THR A 1 224 ? 15.414 42.518 69.796 1.00 22.83 387 THR A N 1
ATOM 1574 C CA . THR A 1 224 ? 14.431 43.054 70.723 1.00 17.79 387 THR A CA 1
ATOM 1575 C C . THR A 1 224 ? 13.622 44.089 69.961 1.00 22.93 387 THR A C 1
ATOM 1576 O O . THR A 1 224 ? 12.666 43.720 69.246 1.00 23.31 387 THR A O 1
ATOM 1580 N N . GLY A 1 225 ? 13.956 45.381 70.049 1.00 21.59 388 GLY A N 1
ATOM 1581 C CA . GLY A 1 225 ? 13.301 46.380 69.228 1.00 23.72 388 GLY A CA 1
ATOM 1582 C C . GLY A 1 225 ? 13.763 46.398 67.788 1.00 27.31 388 GLY A C 1
ATOM 1583 O O . GLY A 1 225 ? 13.009 46.805 66.899 1.00 26.99 388 GLY A O 1
ATOM 1584 N N . GLY A 1 226 ? 14.992 45.952 67.525 1.00 25.23 389 GLY A N 1
ATOM 1585 C CA . GLY A 1 226 ? 15.567 45.963 66.191 1.00 23.39 389 GLY A CA 1
ATOM 1586 C C . GLY A 1 226 ? 16.864 46.741 66.104 1.00 23.01 389 GLY A C 1
ATOM 1587 O O . GLY A 1 226 ? 17.729 46.410 65.286 1.00 25.80 389 GLY A O 1
ATOM 1588 N N . GLY A 1 227 ? 17.014 47.767 66.931 1.00 21.72 390 GLY A N 1
ATOM 1589 C CA . GLY A 1 227 ? 18.250 48.510 67.023 1.00 23.76 390 GLY A CA 1
ATOM 1590 C C . GLY A 1 227 ? 19.116 48.121 68.196 1.00 24.26 390 GLY A C 1
ATOM 1591 O O . GLY A 1 227 ? 20.139 48.778 68.426 1.00 16.80 390 GLY A O 1
ATOM 1592 N N . GLY A 1 228 ? 18.739 47.073 68.940 1.00 21.09 391 GLY A N 1
ATOM 1593 C CA . GLY A 1 228 ? 19.476 46.708 70.138 1.00 19.35 391 GLY A CA 1
ATOM 1594 C C . GLY A 1 228 ? 20.885 46.230 69.844 1.00 19.04 391 GLY A C 1
ATOM 1595 O O . GLY A 1 228 ? 21.810 46.495 70.620 1.00 19.51 391 GLY A O 1
ATOM 1596 N N . TYR A 1 229 ? 21.069 45.505 68.735 1.00 13.11 392 TYR A N 1
ATOM 1597 C CA . TYR A 1 229 ? 22.408 45.010 68.410 1.00 19.75 392 TYR A CA 1
ATOM 1598 C C . TYR A 1 229 ? 23.307 46.138 67.921 1.00 16.49 392 TYR A C 1
ATOM 1599 O O . TYR A 1 229 ? 24.513 46.141 68.199 1.00 15.27 392 TYR A O 1
ATOM 1608 N N . GLN A 1 230 ? 22.745 47.091 67.171 1.00 13.66 393 GLN A N 1
ATOM 1609 C CA . GLN A 1 230 ? 23.534 48.241 66.743 1.00 15.63 393 GLN A CA 1
ATOM 1610 C C . GLN A 1 230 ? 24.028 49.038 67.943 1.00 12.96 393 GLN A C 1
ATOM 1611 O O . GLN A 1 230 ? 25.168 49.510 67.955 1.00 11.24 393 GLN A O 1
ATOM 1617 N N . VAL A 1 231 ? 23.194 49.172 68.975 1.00 13.03 394 VAL A N 1
ATOM 1618 C CA . VAL A 1 231 ? 23.622 49.844 70.201 1.00 15.42 394 VAL A CA 1
ATOM 1619 C C . VAL A 1 231 ? 24.779 49.092 70.849 1.00 14.94 394 VAL A C 1
ATOM 1620 O O . VAL A 1 231 ? 25.764 49.696 71.295 1.00 15.17 394 VAL A O 1
ATOM 1624 N N . LEU A 1 232 ? 24.686 47.760 70.895 1.00 13.97 395 LEU A N 1
ATOM 1625 C CA . LEU A 1 232 ? 25.771 46.960 71.452 1.00 15.50 395 LEU A CA 1
ATOM 1626 C C . LEU A 1 232 ? 27.049 47.112 70.633 1.00 12.13 395 LEU A C 1
ATOM 1627 O O . LEU A 1 232 ? 28.143 47.234 71.196 1.00 12.61 395 LEU A O 1
ATOM 1632 N N . CYS A 1 233 ? 26.927 47.137 69.304 1.00 9.11 396 CYS A N 1
ATOM 1633 C CA . CYS A 1 233 ? 28.100 47.333 68.462 1.00 12.58 396 CYS A CA 1
ATOM 1634 C C . CYS A 1 233 ? 28.752 48.685 68.739 1.00 10.24 396 CYS A C 1
ATOM 1635 O O . CYS A 1 233 ? 29.982 48.788 68.821 1.00 10.63 396 CYS A O 1
ATOM 1638 N N . ASP A 1 234 ? 27.938 49.730 68.899 1.00 12.18 397 ASP A N 1
ATOM 1639 C CA . ASP A 1 234 ? 28.476 51.040 69.249 1.00 12.27 397 ASP A CA 1
ATOM 1640 C C . ASP A 1 234 ? 29.171 50.988 70.599 1.00 12.40 397 ASP A C 1
ATOM 1641 O O . ASP A 1 234 ? 30.283 51.497 70.761 1.00 12.18 397 ASP A O 1
ATOM 1646 N N . ARG A 1 235 ? 28.535 50.360 71.579 1.00 14.25 398 ARG A N 1
ATOM 1647 C CA . ARG A 1 235 ? 29.127 50.332 72.904 1.00 15.53 398 ARG A CA 1
ATOM 1648 C C . ARG A 1 235 ? 30.387 49.475 72.934 1.00 14.60 398 ARG A C 1
ATOM 1649 O O . ARG A 1 235 ? 31.299 49.753 73.716 1.00 12.79 398 ARG A O 1
ATOM 1657 N N . ALA A 1 236 ? 30.485 48.481 72.045 1.00 10.94 399 ALA A N 1
ATOM 1658 C CA . ALA A 1 236 ? 31.643 47.588 72.041 1.00 10.10 399 ALA A CA 1
ATOM 1659 C C . ALA A 1 236 ? 32.923 48.310 71.633 1.00 13.07 399 ALA A C 1
ATOM 1660 O O . ALA A 1 236 ? 34.015 47.862 71.991 1.00 15.41 399 ALA A O 1
ATOM 1662 N N . VAL A 1 237 ? 32.825 49.412 70.875 1.00 12.31 400 VAL A N 1
ATOM 1663 C CA . VAL A 1 237 ? 34.029 50.161 70.506 1.00 11.12 400 VAL A CA 1
ATOM 1664 C C . VAL A 1 237 ? 34.335 51.303 71.472 1.00 16.74 400 VAL A C 1
ATOM 1665 O O . VAL A 1 237 ? 35.354 51.986 71.299 1.00 12.54 400 VAL A O 1
ATOM 1669 N N . MET A 1 238 ? 33.502 51.520 72.487 1.00 11.27 401 MET A N 1
ATOM 1670 C CA . MET A 1 238 ? 33.729 52.552 73.483 1.00 16.76 401 MET A CA 1
ATOM 1671 C C . MET A 1 238 ? 34.593 52.008 74.614 1.00 19.22 401 MET A C 1
ATOM 1672 O O . MET A 1 238 ? 34.626 50.810 74.888 1.00 15.62 401 MET A O 1
ATOM 1677 N N . SER A 1 239 ? 35.273 52.919 75.296 1.00 18.80 402 SER A N 1
ATOM 1678 C CA . SER A 1 239 ? 36.078 52.576 76.460 1.00 19.48 402 SER A CA 1
ATOM 1679 C C . SER A 1 239 ? 35.229 52.737 77.713 1.00 16.55 402 SER A C 1
ATOM 1680 O O . SER A 1 239 ? 34.884 53.859 78.092 1.00 20.86 402 SER A O 1
ATOM 1683 N N . PHE A 1 240 ? 34.897 51.619 78.352 1.00 20.53 403 PHE A N 1
ATOM 1684 C CA . PHE A 1 240 ? 34.103 51.604 79.582 1.00 25.98 403 PHE A CA 1
ATOM 1685 C C . PHE A 1 240 ? 32.862 52.486 79.454 1.00 27.11 403 PHE A C 1
ATOM 1686 O O . PHE A 1 240 ? 32.553 53.309 80.318 1.00 29.27 403 PHE A O 1
ATOM 1694 N N . GLY A 1 241 ? 32.154 52.324 78.341 1.00 23.32 404 GLY A N 1
ATOM 1695 C CA . GLY A 1 241 ? 30.886 52.994 78.184 1.00 18.98 404 GLY A CA 1
ATOM 1696 C C . GLY A 1 241 ? 30.968 54.467 77.858 1.00 22.54 404 GLY A C 1
ATOM 1697 O O . GLY A 1 241 ? 29.951 55.156 77.940 1.00 22.19 404 GLY A O 1
ATOM 1698 N N . SER A 1 242 ? 32.134 54.977 77.476 1.00 18.92 405 SER A N 1
ATOM 1699 C CA . SER A 1 242 ? 32.281 56.394 77.181 1.00 18.16 405 SER A CA 1
ATOM 1700 C C . SER A 1 242 ? 32.232 56.631 75.674 1.00 18.77 405 SER A C 1
ATOM 1701 O O . SER A 1 242 ? 33.063 56.101 74.929 1.00 19.46 405 SER A O 1
ATOM 1704 N N . GLU A 1 243 ? 31.281 57.455 75.234 1.00 18.54 406 GLU A N 1
ATOM 1705 C CA . GLU A 1 243 ? 31.179 57.807 73.822 1.00 20.05 406 GLU A CA 1
ATOM 1706 C C . GLU A 1 243 ? 32.298 58.734 73.380 1.00 14.88 406 GLU A C 1
ATOM 1707 O O . GLU A 1 243 ? 32.475 58.942 72.175 1.00 18.32 406 GLU A O 1
ATOM 1713 N N . GLU A 1 244 ? 33.013 59.341 74.317 1.00 14.74 407 GLU A N 1
ATOM 1714 C CA . GLU A 1 244 ? 34.074 60.274 73.969 1.00 21.61 407 GLU A CA 1
ATOM 1715 C C . GLU A 1 244 ? 35.457 59.635 73.947 1.00 18.98 407 GLU A C 1
ATOM 1716 O O . GLU A 1 244 ? 36.428 60.317 73.603 1.00 20.00 407 GLU A O 1
ATOM 1722 N N . SER A 1 245 ? 35.572 58.345 74.262 1.00 20.92 408 SER A N 1
ATOM 1723 C CA . SER A 1 245 ? 36.841 57.621 74.172 1.00 19.02 408 SER A CA 1
ATOM 1724 C C . SER A 1 245 ? 36.605 56.279 73.496 1.00 14.65 408 SER A C 1
ATOM 1725 O O . SER A 1 245 ? 36.042 55.368 74.108 1.00 18.47 408 SER A O 1
ATOM 1728 N N . LEU A 1 246 ? 37.042 56.150 72.249 1.00 14.76 409 LEU A N 1
ATOM 1729 C CA . LEU A 1 246 ? 36.848 54.930 71.481 1.00 14.31 409 LEU A CA 1
ATOM 1730 C C . LEU A 1 246 ? 38.176 54.201 71.321 1.00 12.46 409 LEU A C 1
ATOM 1731 O O . LEU A 1 246 ? 39.249 54.797 71.406 1.00 14.40 409 LEU A O 1
ATOM 1736 N N . ILE A 1 247 ? 38.100 52.904 71.075 1.00 11.37 410 ILE A N 1
ATOM 1737 C CA . ILE A 1 247 ? 39.290 52.093 70.849 1.00 12.00 410 ILE A CA 1
ATOM 1738 C C . ILE A 1 247 ? 39.343 51.780 69.365 1.00 10.22 410 ILE A C 1
ATOM 1739 O O . ILE A 1 247 ? 38.563 50.969 68.857 1.00 13.36 410 ILE A O 1
ATOM 1744 N N . THR A 1 248 ? 40.275 52.426 68.675 1.00 11.92 411 THR A N 1
ATOM 1745 C CA . THR A 1 248 ? 40.294 52.461 67.228 1.00 12.99 411 THR A CA 1
ATOM 1746 C C . THR A 1 248 ? 41.642 51.986 66.717 1.00 15.00 411 THR A C 1
ATOM 1747 O O . THR A 1 248 ? 42.645 51.984 67.445 1.00 9.78 411 THR A O 1
ATOM 1751 N N . ASN A 1 249 ? 41.637 51.582 65.449 1.00 11.86 412 ASN A N 1
ATOM 1752 C CA . ASN A 1 249 ? 42.829 51.192 64.710 1.00 10.01 412 ASN A CA 1
ATOM 1753 C C . ASN A 1 249 ? 43.293 52.313 63.796 1.00 12.12 412 ASN A C 1
ATOM 1754 O O . ASN A 1 249 ? 42.488 53.098 63.295 1.00 14.53 412 ASN A O 1
ATOM 1759 N N . ALA A 1 250 ? 44.596 52.337 63.527 1.00 10.45 413 ALA A N 1
ATOM 1760 C CA . ALA A 1 250 ? 45.159 53.298 62.592 1.00 8.79 413 ALA A CA 1
ATOM 1761 C C . ALA A 1 250 ? 46.344 52.700 61.842 1.00 10.47 413 ALA A C 1
ATOM 1762 O O . ALA A 1 250 ? 47.125 51.929 62.406 1.00 12.62 413 ALA A O 1
ATOM 1764 N N . TYR A 1 251 ? 46.452 53.060 60.568 1.00 12.31 414 TYR A N 1
ATOM 1765 C CA . TYR A 1 251 ? 47.687 52.899 59.815 1.00 11.18 414 TYR A CA 1
ATOM 1766 C C . TYR A 1 251 ? 48.708 53.942 60.269 1.00 10.68 414 TYR A C 1
ATOM 1767 O O . TYR A 1 251 ? 48.376 55.112 60.458 1.00 10.82 414 TYR A O 1
ATOM 1776 N N . LEU A 1 252 ? 49.957 53.523 60.450 1.00 13.84 415 LEU A N 1
ATOM 1777 C CA . LEU A 1 252 ? 51.066 54.440 60.705 1.00 12.83 415 LEU A CA 1
ATOM 1778 C C . LEU A 1 252 ? 52.033 54.352 59.538 1.00 14.42 415 LEU A C 1
ATOM 1779 O O . LEU A 1 252 ? 52.510 53.261 59.215 1.00 12.54 415 LEU A O 1
ATOM 1784 N N . LYS A 1 253 ? 52.312 55.491 58.910 1.00 13.92 416 LYS A N 1
ATOM 1785 C CA . LYS A 1 253 ? 53.346 55.615 57.890 1.00 14.51 416 LYS A CA 1
ATOM 1786 C C . LYS A 1 253 ? 54.545 56.348 58.484 1.00 13.73 416 LYS A C 1
ATOM 1787 O O . LYS A 1 253 ? 54.390 57.436 59.048 1.00 14.65 416 LYS A O 1
ATOM 1793 N N . VAL A 1 254 ? 55.728 55.753 58.370 1.00 13.59 417 VAL A N 1
ATOM 1794 C CA . VAL A 1 254 ? 56.965 56.374 58.826 1.00 14.64 417 VAL A CA 1
ATOM 1795 C C . VAL A 1 254 ? 57.688 56.905 57.600 1.00 17.10 417 VAL A C 1
ATOM 1796 O O . VAL A 1 254 ? 58.168 56.125 56.772 1.00 17.98 417 VAL A O 1
ATOM 1800 N N . ASN A 1 255 ? 57.743 58.234 57.484 1.00 17.04 418 ASN A N 1
ATOM 1801 C CA . ASN A 1 255 ? 58.309 58.986 56.371 1.00 17.73 418 ASN A CA 1
ATOM 1802 C C . ASN A 1 255 ? 59.724 59.455 56.695 1.00 17.72 418 ASN A C 1
ATOM 1803 O O . ASN A 1 255 ? 60.129 59.533 57.855 1.00 20.04 418 ASN A O 1
ATOM 1808 N N . ASP A 1 256 ? 60.466 59.794 55.643 1.00 21.57 419 ASP A N 1
ATOM 1809 C CA . ASP A 1 256 ? 61.715 60.559 55.743 1.00 15.43 419 ASP A CA 1
ATOM 1810 C C . ASP A 1 256 ? 62.804 59.773 56.471 1.00 19.39 419 ASP A C 1
ATOM 1811 O O . ASP A 1 256 ? 63.535 60.333 57.288 1.00 19.82 419 ASP A O 1
ATOM 1816 N N . LEU A 1 257 ? 62.931 58.481 56.157 1.00 24.78 420 LEU A N 1
ATOM 1817 C CA . LEU A 1 257 ? 63.919 57.650 56.836 1.00 21.59 420 LEU A CA 1
ATOM 1818 C C . LEU A 1 257 ? 65.341 58.134 56.562 1.00 24.35 420 LEU A C 1
ATOM 1819 O O . LEU A 1 257 ? 66.123 58.347 57.493 1.00 21.40 420 LEU A O 1
ATOM 1824 N N . ALA A 1 258 ? 65.685 58.344 55.288 1.00 28.54 421 ALA A N 1
ATOM 1825 C CA . ALA A 1 258 ? 67.061 58.687 54.932 1.00 27.48 421 ALA A CA 1
ATOM 1826 C C . ALA A 1 258 ? 67.531 59.994 55.554 1.00 31.81 421 ALA A C 1
ATOM 1827 O O . ALA A 1 258 ? 68.737 60.183 55.724 1.00 39.71 421 ALA A O 1
ATOM 1829 N N . SER A 1 259 ? 66.617 60.888 55.919 1.00 27.37 422 SER A N 1
ATOM 1830 C CA . SER A 1 259 ? 66.998 62.173 56.488 1.00 21.97 422 SER A CA 1
ATOM 1831 C C . SER A 1 259 ? 67.476 62.080 57.931 1.00 20.87 422 SER A C 1
ATOM 1832 O O . SER A 1 259 ? 68.002 63.067 58.455 1.00 25.41 422 SER A O 1
ATOM 1835 N N . GLY A 1 260 ? 67.285 60.945 58.602 1.00 24.94 423 GLY A N 1
ATOM 1836 C CA . GLY A 1 260 ? 67.573 60.864 60.021 1.00 20.95 423 GLY A CA 1
ATOM 1837 C C . GLY A 1 260 ? 66.588 61.577 60.926 1.00 18.81 423 GLY A C 1
ATOM 1838 O O . GLY A 1 260 ? 66.806 61.615 62.144 1.00 18.86 423 GLY A O 1
ATOM 1839 N N . LYS A 1 261 ? 65.513 62.140 60.379 1.00 20.14 424 LYS A N 1
ATOM 1840 C CA . LYS A 1 261 ? 64.453 62.765 61.167 1.00 24.25 424 LYS A CA 1
ATOM 1841 C C . LYS A 1 261 ? 63.120 62.228 60.659 1.00 22.79 424 LYS A C 1
ATOM 1842 O O . LYS A 1 261 ? 62.407 62.899 59.899 1.00 23.11 424 LYS A O 1
ATOM 1848 N N . PRO A 1 262 ? 62.754 61.012 61.055 1.00 18.33 425 PRO A N 1
ATOM 1849 C CA . PRO A 1 262 ? 61.518 60.416 60.548 1.00 18.45 425 PRO A CA 1
ATOM 1850 C C . PRO A 1 262 ? 60.284 61.132 61.059 1.00 14.73 425 PRO A C 1
ATOM 1851 O O . PRO A 1 262 ? 60.259 61.675 62.166 1.00 15.80 425 PRO A O 1
ATOM 1855 N N . VAL A 1 263 ? 59.248 61.121 60.226 1.00 17.30 426 VAL A N 1
ATOM 1856 C CA . VAL A 1 263 ? 57.948 61.701 60.545 1.00 14.00 426 VAL A CA 1
ATOM 1857 C C . VAL A 1 263 ? 56.901 60.602 60.418 1.00 16.30 426 VAL A C 1
ATOM 1858 O O . VAL A 1 263 ? 56.885 59.871 59.421 1.00 16.59 426 VAL A O 1
ATOM 1862 N N . ILE A 1 264 ? 56.027 60.492 61.415 1.00 9.43 427 ILE A N 1
ATOM 1863 C CA . ILE A 1 264 ? 54.993 59.460 61.455 1.00 11.63 427 ILE A CA 1
ATOM 1864 C C . ILE A 1 264 ? 53.631 60.110 61.233 1.00 11.92 427 ILE A C 1
ATOM 1865 O O . ILE A 1 264 ? 53.271 61.070 61.927 1.00 13.05 427 ILE A O 1
ATOM 1870 N N . ILE A 1 265 ? 52.880 59.598 60.260 1.00 12.38 428 ILE A N 1
ATOM 1871 C CA . ILE A 1 265 ? 51.537 60.079 59.951 1.00 15.86 428 ILE A CA 1
ATOM 1872 C C . ILE A 1 265 ? 50.562 58.937 60.213 1.00 17.06 428 ILE A C 1
ATOM 1873 O O . ILE A 1 265 ? 50.759 57.827 59.709 1.00 16.13 428 ILE A O 1
ATOM 1878 N N . GLY A 1 266 ? 49.512 59.212 60.974 1.00 12.08 429 GLY A N 1
ATOM 1879 C CA . GLY A 1 266 ? 48.544 58.198 61.361 1.00 11.68 429 GLY A CA 1
ATOM 1880 C C . GLY A 1 266 ? 47.172 58.490 60.784 1.00 12.45 429 GLY A C 1
ATOM 1881 O O . GLY A 1 266 ? 46.757 59.646 60.712 1.00 15.49 429 GLY A O 1
ATOM 1882 N N . GLN A 1 267 ? 46.462 57.426 60.416 1.00 9.79 430 GLN A N 1
ATOM 1883 C CA . GLN A 1 267 ? 45.161 57.507 59.767 1.00 12.26 430 GLN A CA 1
ATOM 1884 C C . GLN A 1 267 ? 44.246 56.433 60.347 1.00 14.83 430 GLN A C 1
ATOM 1885 O O . GLN A 1 267 ? 44.567 55.243 60.286 1.00 13.74 430 GLN A O 1
ATOM 1891 N N . THR A 1 268 ? 43.101 56.852 60.881 1.00 10.97 431 THR A N 1
ATOM 1892 C CA . THR A 1 268 ? 42.268 56.015 61.733 1.00 13.24 431 THR A CA 1
ATOM 1893 C C . THR A 1 268 ? 41.121 55.401 60.944 1.00 13.67 431 THR A C 1
ATOM 1894 O O . THR A 1 268 ? 40.455 56.082 60.158 1.00 9.40 431 THR A O 1
ATOM 1898 N N . PHE A 1 269 ? 40.892 54.121 61.170 1.00 8.69 432 PHE A N 1
ATOM 1899 C CA . PHE A 1 269 ? 39.681 53.482 60.667 1.00 13.67 432 PHE A CA 1
ATOM 1900 C C . PHE A 1 269 ? 38.480 53.962 61.474 1.00 12.25 432 PHE A C 1
ATOM 1901 O O . PHE A 1 269 ? 38.489 53.866 62.702 1.00 12.48 432 PHE A O 1
ATOM 1909 N N . PRO A 1 270 ? 37.444 54.489 60.839 1.00 12.94 433 PRO A N 1
ATOM 1910 C CA . PRO A 1 270 ? 36.235 54.873 61.587 1.00 17.14 433 PRO A CA 1
ATOM 1911 C C . PRO A 1 270 ? 35.511 53.649 62.118 1.00 11.89 433 PRO A C 1
ATOM 1912 O O . PRO A 1 270 ? 35.635 52.559 61.548 1.00 12.09 433 PRO A O 1
ATOM 1916 N N . PRO A 1 271 ? 34.728 53.789 63.194 1.00 12.73 434 PRO A N 1
ATOM 1917 C CA . PRO A 1 271 ? 33.999 52.621 63.724 1.00 11.93 434 PRO A CA 1
ATOM 1918 C C . PRO A 1 271 ? 33.062 51.977 62.717 1.00 13.41 434 PRO A C 1
ATOM 1919 O O . PRO A 1 271 ? 32.830 50.761 62.787 1.00 9.93 434 PRO A O 1
ATOM 1923 N N . SER A 1 272 ? 32.543 52.745 61.759 1.00 13.93 435 SER A N 1
ATOM 1924 C CA . SER A 1 272 ? 31.731 52.171 60.697 1.00 13.74 435 SER A CA 1
ATOM 1925 C C . SER A 1 272 ? 32.514 51.218 59.803 1.00 17.03 435 SER A C 1
ATOM 1926 O O . SER A 1 272 ? 31.898 50.526 58.983 1.00 14.91 435 SER A O 1
ATOM 1929 N N . ASP A 1 273 ? 33.848 51.171 59.926 1.00 12.47 436 ASP A N 1
ATOM 1930 C CA . ASP A 1 273 ? 34.676 50.310 59.088 1.00 13.60 436 ASP A CA 1
ATOM 1931 C C . ASP A 1 273 ? 35.570 49.398 59.930 1.00 14.31 436 ASP A C 1
ATOM 1932 O O . ASP A 1 273 ? 36.537 48.837 59.418 1.00 11.21 436 ASP A O 1
ATOM 1937 N N . SER A 1 274 ? 35.269 49.225 61.213 1.00 11.53 437 SER A N 1
ATOM 1938 C CA . SER A 1 274 ? 36.149 48.404 62.023 1.00 12.77 437 SER A CA 1
ATOM 1939 C C . SER A 1 274 ? 35.414 47.946 63.267 1.00 8.20 437 SER A C 1
ATOM 1940 O O . SER A 1 274 ? 34.499 48.615 63.746 1.00 10.66 437 SER A O 1
ATOM 1943 N N . TYR A 1 275 ? 35.832 46.803 63.789 1.00 11.68 438 TYR A N 1
ATOM 1944 C CA . TYR A 1 275 ? 35.440 46.421 65.135 1.00 8.43 438 TYR A CA 1
ATOM 1945 C C . TYR A 1 275 ? 36.398 47.102 66.109 1.00 8.62 438 TYR A C 1
ATOM 1946 O O . TYR A 1 275 ? 37.234 47.918 65.710 1.00 11.63 438 TYR A O 1
ATOM 1955 N N . LYS A 1 276 ? 36.278 46.787 67.398 1.00 9.55 439 LYS A N 1
ATOM 1956 C CA . LYS A 1 276 ? 37.135 47.393 68.410 1.00 11.74 439 LYS A CA 1
ATOM 1957 C C . LYS A 1 276 ? 38.605 47.257 68.032 1.00 10.51 439 LYS A C 1
ATOM 1958 O O . LYS A 1 276 ? 39.038 46.219 67.530 1.00 13.11 439 LYS A O 1
ATOM 1964 N N . GLY A 1 277 ? 39.363 48.333 68.247 1.00 9.66 440 GLY A N 1
ATOM 1965 C CA . GLY A 1 277 ? 40.778 48.342 67.917 1.00 12.54 440 GLY A CA 1
ATOM 1966 C C . GLY A 1 277 ? 41.527 47.169 68.518 1.00 8.41 440 GLY A C 1
ATOM 1967 O O . GLY A 1 277 ? 41.167 46.694 69.599 1.00 11.49 440 GLY A O 1
ATOM 1968 N N . SER A 1 278 ? 42.586 46.715 67.861 1.00 9.29 441 SER A N 1
ATOM 1969 C CA . SER A 1 278 ? 43.275 45.514 68.318 1.00 14.50 441 SER A CA 1
ATOM 1970 C C . SER A 1 278 ? 44.664 45.452 67.703 1.00 10.85 441 SER A C 1
ATOM 1971 O O . SER A 1 278 ? 45.019 46.258 66.842 1.00 10.66 441 SER A O 1
ATOM 1974 N N . ASN A 1 279 ? 45.440 44.456 68.143 1.00 9.51 442 ASN A N 1
ATOM 1975 C CA . ASN A 1 279 ? 46.747 44.188 67.541 1.00 11.60 442 ASN A CA 1
ATOM 1976 C C . ASN A 1 279 ? 46.592 43.779 66.089 1.00 10.14 442 ASN A C 1
ATOM 1977 O O . ASN A 1 279 ? 45.843 42.850 65.777 1.00 9.16 442 ASN A O 1
ATOM 1982 N N . GLY A 1 280 ? 47.341 44.445 65.212 1.00 10.76 443 GLY A N 1
ATOM 1983 C CA . GLY A 1 280 ? 47.312 44.157 63.794 1.00 9.01 443 GLY A CA 1
ATOM 1984 C C . GLY A 1 280 ? 48.666 43.893 63.156 1.00 10.50 443 GLY A C 1
ATOM 1985 O O . GLY A 1 280 ? 49.690 43.847 63.839 1.00 9.40 443 GLY A O 1
ATOM 1986 N N . ARG A 1 281 ? 48.682 43.752 61.834 1.00 13.31 444 ARG A N 1
ATOM 1987 C CA . ARG A 1 281 ? 49.904 43.449 61.113 1.00 6.61 444 ARG A CA 1
ATOM 1988 C C . ARG A 1 281 ? 49.800 43.985 59.694 1.00 8.73 444 ARG A C 1
ATOM 1989 O O . ARG A 1 281 ? 48.749 43.868 59.061 1.00 11.58 444 ARG A O 1
ATOM 1997 N N . MET A 1 282 ? 50.890 44.579 59.207 1.00 7.00 445 MET A N 1
ATOM 1998 C CA . MET A 1 282 ? 51.002 45.003 57.816 1.00 9.26 445 MET A CA 1
ATOM 1999 C C . MET A 1 282 ? 51.673 43.919 56.976 1.00 9.01 445 MET A C 1
ATOM 2000 O O . MET A 1 282 ? 52.586 43.239 57.439 1.00 11.95 445 MET A O 1
ATOM 2005 N N . TYR A 1 283 ? 51.228 43.785 55.729 1.00 10.90 446 TYR A N 1
ATOM 2006 C CA . TYR A 1 283 ? 51.765 42.827 54.780 1.00 9.90 446 TYR A CA 1
ATOM 2007 C C . TYR A 1 283 ? 52.098 43.523 53.469 1.00 14.89 446 TYR A C 1
ATOM 2008 O O . TYR A 1 283 ? 51.442 44.490 53.075 1.00 14.02 446 TYR A O 1
ATOM 2017 N N . THR A 1 284 ? 53.103 42.992 52.786 1.00 13.75 447 THR A N 1
ATOM 2018 C CA . THR A 1 284 ? 53.327 43.233 51.370 1.00 13.14 447 THR A CA 1
ATOM 2019 C C . THR A 1 284 ? 52.734 42.067 50.594 1.00 15.28 447 THR A C 1
ATOM 2020 O O . THR A 1 284 ? 53.036 40.907 50.890 1.00 19.71 447 THR A O 1
ATOM 2024 N N . ILE A 1 285 ? 51.881 42.367 49.619 1.00 11.69 448 ILE A N 1
ATOM 2025 C CA . ILE A 1 285 ? 51.200 41.346 48.826 1.00 16.64 448 ILE A CA 1
ATOM 2026 C C . ILE A 1 285 ? 51.417 41.706 47.361 1.00 16.18 448 ILE A C 1
ATOM 2027 O O . ILE A 1 285 ? 50.595 42.392 46.750 1.00 16.94 448 ILE A O 1
ATOM 2032 N N . GLY A 1 286 ? 52.521 41.237 46.789 1.00 20.55 449 GLY A N 1
ATOM 2033 C CA . GLY A 1 286 ? 52.850 41.605 45.425 1.00 22.26 449 GLY A CA 1
ATOM 2034 C C . GLY A 1 286 ? 53.056 43.101 45.319 1.00 19.90 449 GLY A C 1
ATOM 2035 O O . GLY A 1 286 ? 53.918 43.683 45.981 1.00 20.47 449 GLY A O 1
ATOM 2036 N N . ASP A 1 287 ? 52.239 43.736 44.484 1.00 27.92 450 ASP A N 1
ATOM 2037 C CA . ASP A 1 287 ? 52.264 45.175 44.282 1.00 24.38 450 ASP A CA 1
ATOM 2038 C C . ASP A 1 287 ? 51.243 45.898 45.150 1.00 25.38 450 ASP A C 1
ATOM 2039 O O . ASP A 1 287 ? 51.017 47.095 44.954 1.00 29.24 450 ASP A O 1
ATOM 2044 N N . LYS A 1 288 ? 50.620 45.195 46.092 1.00 21.97 451 LYS A N 1
ATOM 2045 C CA . LYS A 1 288 ? 49.631 45.781 46.985 1.00 18.89 451 LYS A CA 1
ATOM 2046 C C . LYS A 1 288 ? 50.021 45.455 48.421 1.00 16.67 451 LYS A C 1
ATOM 2047 O O . LYS A 1 288 ? 51.163 45.072 48.683 1.00 21.40 451 LYS A O 1
ATOM 2053 N N . TYR A 1 289 ? 49.099 45.634 49.359 1.00 14.77 452 TYR A N 1
ATOM 2054 C CA . TYR A 1 289 ? 49.406 45.500 50.773 1.00 12.93 452 TYR A CA 1
ATOM 2055 C C . TYR A 1 289 ? 48.224 44.870 51.488 1.00 10.17 452 TYR A C 1
ATOM 2056 O O . TYR A 1 289 ? 47.102 44.860 50.982 1.00 13.83 452 TYR A O 1
ATOM 2065 N N . GLY A 1 290 ? 48.486 44.350 52.684 1.00 10.66 453 GLY A N 1
ATOM 2066 C CA . GLY A 1 290 ? 47.451 43.703 53.458 1.00 10.66 453 GLY A CA 1
ATOM 2067 C C . GLY A 1 290 ? 47.511 44.132 54.910 1.00 11.31 453 GLY A C 1
ATOM 2068 O O . GLY A 1 290 ? 48.526 44.646 55.396 1.00 11.36 453 GLY A O 1
ATOM 2069 N N . LEU A 1 291 ? 46.397 43.897 55.597 1.00 13.22 454 LEU A N 1
ATOM 2070 C CA . LEU A 1 291 ? 46.237 44.235 57.005 1.00 10.67 454 LEU A CA 1
ATOM 2071 C C . LEU A 1 291 ? 45.471 43.114 57.686 1.00 8.79 454 LEU A C 1
ATOM 2072 O O . LEU A 1 291 ? 44.377 42.766 57.247 1.00 17.02 454 LEU A O 1
ATOM 2077 N N . TYR A 1 292 ? 46.038 42.548 58.742 1.00 10.43 455 TYR A N 1
ATOM 2078 C CA . TYR A 1 292 ? 45.312 41.648 59.624 1.00 8.90 455 TYR A CA 1
ATOM 2079 C C . TYR A 1 292 ? 44.985 42.393 60.905 1.00 11.01 455 TYR A C 1
ATOM 2080 O O . TYR A 1 292 ? 45.816 43.152 61.416 1.00 7.85 455 TYR A O 1
ATOM 2089 N N . LEU A 1 293 ? 43.766 42.196 61.404 1.00 9.69 456 LEU A N 1
ATOM 2090 C CA . LEU A 1 293 ? 43.339 42.757 62.681 1.00 10.91 456 LEU A CA 1
ATOM 2091 C C . LEU A 1 293 ? 42.814 41.629 63.550 1.00 11.71 456 LEU A C 1
ATOM 2092 O O . LEU A 1 293 ? 41.792 41.019 63.223 1.00 12.90 456 LEU A O 1
ATOM 2097 N N . ALA A 1 294 ? 43.490 41.378 64.660 1.00 8.39 457 ALA A N 1
ATOM 2098 C CA . ALA A 1 294 ? 43.064 40.334 65.565 1.00 7.60 457 ALA A CA 1
ATOM 2099 C C . ALA A 1 294 ? 41.733 40.711 66.215 1.00 13.43 457 ALA A C 1
ATOM 2100 O O . ALA A 1 294 ? 41.469 41.886 66.476 1.00 10.14 457 ALA A O 1
ATOM 2102 N N . PRO A 1 295 ? 40.865 39.735 66.464 1.00 12.79 458 PRO A N 1
ATOM 2103 C CA . PRO A 1 295 ? 39.627 40.032 67.196 1.00 8.06 458 PRO A CA 1
ATOM 2104 C C . PRO A 1 295 ? 39.948 40.477 68.613 1.00 10.92 458 PRO A C 1
ATOM 2105 O O . PRO A 1 295 ? 40.699 39.818 69.331 1.00 13.06 458 PRO A O 1
ATOM 2109 N N . SER A 1 296 ? 39.414 41.634 69.000 1.00 10.17 459 SER A N 1
ATOM 2110 C CA . SER A 1 296 ? 39.472 42.070 70.382 1.00 10.33 459 SER A CA 1
ATOM 2111 C C . SER A 1 296 ? 38.104 42.092 71.041 1.00 8.54 459 SER A C 1
ATOM 2112 O O . SER A 1 296 ? 38.014 42.398 72.233 1.00 12.23 459 SER A O 1
ATOM 2115 N N . SER A 1 297 ? 37.050 41.759 70.304 1.00 10.89 460 SER A N 1
ATOM 2116 C CA . SER A 1 297 ? 35.684 42.014 70.745 1.00 13.33 460 SER A CA 1
ATOM 2117 C C . SER A 1 297 ? 34.749 40.858 70.376 1.00 10.94 460 SER A C 1
ATOM 2118 O O . SER A 1 297 ? 35.155 39.694 70.399 1.00 12.02 460 SER A O 1
ATOM 2121 N N . TRP A 1 298 ? 33.497 41.172 70.029 1.00 10.01 461 TRP A N 1
ATOM 2122 C CA . TRP A 1 298 ? 32.475 40.156 69.779 1.00 11.56 461 TRP A CA 1
ATOM 2123 C C . TRP A 1 298 ? 32.591 39.508 68.406 1.00 10.59 461 TRP A C 1
ATOM 2124 O O . TRP A 1 298 ? 32.069 38.407 68.216 1.00 10.04 461 TRP A O 1
ATOM 2135 N N . ASN A 1 299 ? 33.225 40.163 67.429 1.00 11.18 462 ASN A N 1
ATOM 2136 C CA . ASN A 1 299 ? 33.332 39.590 66.091 1.00 9.26 462 ASN A CA 1
ATOM 2137 C C . ASN A 1 299 ? 34.650 38.834 65.982 1.00 11.57 462 ASN A C 1
ATOM 2138 O O . ASN A 1 299 ? 35.723 39.444 65.892 1.00 12.70 462 ASN A O 1
ATOM 2143 N N . ARG A 1 300 ? 34.561 37.506 65.966 1.00 12.85 463 ARG A N 1
ATOM 2144 C CA . ARG A 1 300 ? 35.728 36.637 66.056 1.00 15.39 463 ARG A CA 1
ATOM 2145 C C . ARG A 1 300 ? 36.150 36.058 64.712 1.00 13.50 463 ARG A C 1
ATOM 2146 O O . ARG A 1 300 ? 37.125 35.303 64.659 1.00 15.41 463 ARG A O 1
ATOM 2154 N N . TYR A 1 301 ? 35.482 36.431 63.627 1.00 12.05 464 TYR A N 1
ATOM 2155 C CA . TYR A 1 301 ? 35.893 35.980 62.310 1.00 12.12 464 TYR A CA 1
ATOM 2156 C C . TYR A 1 301 ? 37.191 36.659 61.880 1.00 13.87 464 TYR A C 1
ATOM 2157 O O . TYR A 1 301 ? 37.588 37.697 62.412 1.00 11.08 464 TYR A O 1
ATOM 2166 N N . LEU A 1 302 ? 37.841 36.062 60.881 1.00 9.22 465 LEU A N 1
ATOM 2167 C CA . LEU A 1 302 ? 39.008 36.676 60.256 1.00 13.16 465 LEU A CA 1
ATOM 2168 C C . LEU A 1 302 ? 38.697 38.092 59.786 1.00 14.21 465 LEU A C 1
ATOM 2169 O O . LEU A 1 302 ? 37.706 38.325 59.087 1.00 14.10 465 LEU A O 1
ATOM 2174 N N . ARG A 1 303 ? 39.563 39.033 60.150 1.00 9.62 466 ARG A N 1
ATOM 2175 C CA . ARG A 1 303 ? 39.455 40.420 59.702 1.00 10.91 466 ARG A CA 1
ATOM 2176 C C . ARG A 1 303 ? 40.741 40.750 58.953 1.00 12.76 466 ARG A C 1
ATOM 2177 O O . ARG A 1 303 ? 41.798 40.928 59.566 1.00 10.59 466 ARG A O 1
ATOM 2185 N N . PHE A 1 304 ? 40.665 40.793 57.628 1.00 12.16 467 PHE A N 1
ATOM 2186 C CA . PHE A 1 304 ? 41.862 40.933 56.812 1.00 10.14 467 PHE A CA 1
ATOM 2187 C C . PHE A 1 304 ? 41.536 41.786 55.605 1.00 13.43 467 PHE A C 1
ATOM 2188 O O . PHE A 1 304 ? 40.623 41.454 54.843 1.00 15.23 467 PHE A O 1
ATOM 2196 N N . GLY A 1 305 ? 42.312 42.843 55.401 1.00 12.50 468 GLY A N 1
ATOM 2197 C CA . GLY A 1 305 ? 42.052 43.793 54.337 1.00 15.89 468 GLY A CA 1
ATOM 2198 C C . GLY A 1 305 ? 43.187 43.828 53.333 1.00 14.52 468 GLY A C 1
ATOM 2199 O O . GLY A 1 305 ? 44.345 43.582 53.672 1.00 14.45 468 GLY A O 1
ATOM 2200 N N . ILE A 1 306 ? 42.838 44.108 52.082 1.00 15.80 469 ILE A N 1
ATOM 2201 C CA . ILE A 1 306 ? 43.813 44.334 51.024 1.00 17.78 469 ILE A CA 1
ATOM 2202 C C . ILE A 1 306 ? 43.675 45.772 50.539 1.00 17.21 469 ILE A C 1
ATOM 2203 O O . ILE A 1 306 ? 42.558 46.262 50.344 1.00 15.58 469 ILE A O 1
ATOM 2208 N N . THR A 1 307 ? 44.806 46.455 50.359 1.00 17.43 470 THR A N 1
ATOM 2209 C CA . THR A 1 307 ? 44.754 47.843 49.911 1.00 15.70 470 THR A CA 1
ATOM 2210 C C . THR A 1 307 ? 45.887 48.114 48.932 1.00 16.65 470 THR A C 1
ATOM 2211 O O . THR A 1 307 ? 47.001 47.605 49.115 1.00 21.98 470 THR A O 1
ATOM 2215 N N . PRO A 1 308 ? 45.622 48.865 47.859 1.00 18.21 471 PRO A N 1
ATOM 2216 C CA . PRO A 1 308 ? 46.690 49.168 46.902 1.00 19.72 471 PRO A CA 1
ATOM 2217 C C . PRO A 1 308 ? 47.616 50.292 47.338 1.00 20.80 471 PRO A C 1
ATOM 2218 O O . PRO A 1 308 ? 48.739 50.372 46.825 1.00 19.89 471 PRO A O 1
ATOM 2222 N N . ASP A 1 309 ? 47.205 51.149 48.272 1.00 21.99 472 ASP A N 1
ATOM 2223 C CA . ASP A 1 309 ? 48.049 52.278 48.639 1.00 24.11 472 ASP A CA 1
ATOM 2224 C C . ASP A 1 309 ? 48.078 52.544 50.137 1.00 23.38 472 ASP A C 1
ATOM 2225 O O . ASP A 1 309 ? 48.550 53.611 50.545 1.00 19.65 472 ASP A O 1
ATOM 2230 N N . ILE A 1 310 ? 47.613 51.604 50.957 1.00 20.17 473 ILE A N 1
ATOM 2231 C CA . ILE A 1 310 ? 47.606 51.700 52.414 1.00 20.53 473 ILE A CA 1
ATOM 2232 C C . ILE A 1 310 ? 46.830 52.944 52.829 1.00 19.07 473 ILE A C 1
ATOM 2233 O O . ILE A 1 310 ? 47.388 53.933 53.315 1.00 15.40 473 ILE A O 1
ATOM 2238 N N . SER A 1 311 ? 45.525 52.887 52.641 1.00 16.43 474 SER A N 1
ATOM 2239 C CA . SER A 1 311 ? 44.639 53.957 53.053 1.00 17.31 474 SER A CA 1
ATOM 2240 C C . SER A 1 311 ? 43.329 53.309 53.475 1.00 16.69 474 SER A C 1
ATOM 2241 O O . SER A 1 311 ? 42.970 52.245 52.970 1.00 19.14 474 SER A O 1
ATOM 2244 N N . VAL A 1 312 ? 42.633 53.929 54.430 1.00 15.71 475 VAL A N 1
ATOM 2245 C CA . VAL A 1 312 ? 41.380 53.344 54.900 1.00 16.38 475 VAL A CA 1
ATOM 2246 C C . VAL A 1 312 ? 40.395 53.197 53.745 1.00 18.17 475 VAL A C 1
ATOM 2247 O O . VAL A 1 312 ? 39.781 52.137 53.569 1.00 15.47 475 VAL A O 1
ATOM 2251 N N . ARG A 1 313 ? 40.274 54.236 52.907 1.00 24.34 476 ARG A N 1
ATOM 2252 C CA . ARG A 1 313 ? 39.300 54.238 51.812 1.00 22.17 476 ARG A CA 1
ATOM 2253 C C . ARG A 1 313 ? 39.473 53.063 50.864 1.00 16.13 476 ARG A C 1
ATOM 2254 O O . ARG A 1 313 ? 38.493 52.596 50.279 1.00 28.53 476 ARG A O 1
ATOM 2262 N N . SER A 1 314 ? 40.704 52.599 50.670 1.00 15.51 477 SER A N 1
ATOM 2263 C CA . SER A 1 314 ? 41.020 51.575 49.686 1.00 20.09 477 SER A CA 1
ATOM 2264 C C . SER A 1 314 ? 41.267 50.208 50.312 1.00 15.18 477 SER A C 1
ATOM 2265 O O . SER A 1 314 ? 41.847 49.335 49.661 1.00 19.64 477 SER A O 1
ATOM 2268 N N . THR A 1 315 ? 40.852 50.001 51.554 1.00 17.38 478 THR A N 1
ATOM 2269 C CA . THR A 1 315 ? 41.051 48.718 52.223 1.00 15.83 478 THR A CA 1
ATOM 2270 C C . THR A 1 315 ? 39.786 47.882 52.036 1.00 17.85 478 THR A C 1
ATOM 2271 O O . THR A 1 315 ? 38.717 48.241 52.535 1.00 16.67 478 THR A O 1
ATOM 2275 N N . THR A 1 316 ? 39.908 46.780 51.303 1.00 16.07 479 THR A N 1
ATOM 2276 C CA . THR A 1 316 ? 38.813 45.860 51.031 1.00 17.46 479 THR A CA 1
ATOM 2277 C C . THR A 1 316 ? 38.982 44.634 51.919 1.00 18.14 479 THR A C 1
ATOM 2278 O O . THR A 1 316 ? 40.085 44.101 52.023 1.00 14.92 479 THR A O 1
ATOM 2282 N N . TRP A 1 317 ? 37.902 44.188 52.556 1.00 13.51 480 TRP A N 1
ATOM 2283 C CA . TRP A 1 317 ? 37.986 43.085 53.508 1.00 16.72 480 TRP A CA 1
ATOM 2284 C C . TRP A 1 317 ? 37.667 41.746 52.851 1.00 15.01 480 TRP A C 1
ATOM 2285 O O . TRP A 1 317 ? 36.723 41.639 52.066 1.00 18.79 480 TRP A O 1
ATOM 2296 N N . LEU A 1 318 ? 38.457 40.724 53.184 1.00 15.21 481 LEU A N 1
ATOM 2297 C CA . LEU A 1 318 ? 38.188 39.375 52.702 1.00 15.20 481 LEU A CA 1
ATOM 2298 C C . LEU A 1 318 ? 36.879 38.875 53.285 1.00 14.19 481 LEU A C 1
ATOM 2299 O O . LEU A 1 318 ? 36.551 39.152 54.439 1.00 18.13 481 LEU A O 1
ATOM 2304 N N . LYS A 1 319 ? 36.142 38.108 52.490 1.00 16.94 482 LYS A N 1
ATOM 2305 C CA . LYS A 1 319 ? 34.882 37.570 52.970 1.00 19.85 482 LYS A CA 1
ATOM 2306 C C . LYS A 1 319 ? 35.049 36.260 53.717 1.00 16.23 482 LYS A C 1
ATOM 2307 O O . LYS A 1 319 ? 34.143 35.875 54.461 1.00 21.32 482 LYS A O 1
ATOM 2313 N N . SER A 1 320 ? 36.195 35.602 53.572 1.00 18.25 483 SER A N 1
ATOM 2314 C CA . SER A 1 320 ? 36.435 34.337 54.247 1.00 16.68 483 SER A CA 1
ATOM 2315 C C . SER A 1 320 ? 36.452 34.526 55.761 1.00 15.77 483 SER A C 1
ATOM 2316 O O . SER A 1 320 ? 36.902 35.552 56.277 1.00 14.78 483 SER A O 1
ATOM 2319 N N . GLN A 1 321 ? 35.952 33.512 56.476 1.00 18.62 484 GLN A N 1
ATOM 2320 C CA . GLN A 1 321 ? 35.815 33.583 57.927 1.00 19.64 484 GLN A CA 1
ATOM 2321 C C . GLN A 1 321 ? 36.989 32.987 58.692 1.00 13.46 484 GLN A C 1
ATOM 2322 O O . GLN A 1 321 ? 37.174 33.325 59.863 1.00 10.18 484 GLN A O 1
ATOM 2328 N N . ASP A 1 322 ? 37.779 32.098 58.067 1.00 14.72 485 ASP A N 1
ATOM 2329 C CA . ASP A 1 322 ? 38.752 31.330 58.836 1.00 16.17 485 ASP A CA 1
ATOM 2330 C C . ASP A 1 322 ? 40.099 32.044 58.872 1.00 11.01 485 ASP A C 1
ATOM 2331 O O . ASP A 1 322 ? 40.525 32.614 57.868 1.00 16.85 485 ASP A O 1
ATOM 2336 N N . PRO A 1 323 ? 40.814 31.983 59.999 1.00 14.02 486 PRO A N 1
ATOM 2337 C CA . PRO A 1 323 ? 40.431 31.268 61.219 1.00 12.55 486 PRO A CA 1
ATOM 2338 C C . PRO A 1 323 ? 39.452 32.044 62.081 1.00 14.69 486 PRO A C 1
ATOM 2339 O O . PRO A 1 323 ? 39.515 33.263 62.130 1.00 13.51 486 PRO A O 1
ATOM 2343 N N . ILE A 1 324 ? 38.585 31.330 62.780 1.00 13.25 487 ILE A N 1
ATOM 2344 C CA . ILE A 1 324 ? 37.717 31.928 63.775 1.00 13.60 487 ILE A CA 1
ATOM 2345 C C . ILE A 1 324 ? 38.405 31.824 65.126 1.00 13.55 487 ILE A C 1
ATOM 2346 O O . ILE A 1 324 ? 38.855 30.745 65.526 1.00 12.71 487 ILE A O 1
ATOM 2351 N N . MET A 1 325 ? 38.503 32.944 65.828 1.00 13.65 488 MET A N 1
ATOM 2352 C CA A MET A 1 325 ? 39.137 32.939 67.139 0.78 12.18 488 MET A CA 1
ATOM 2353 C CA B MET A 1 325 ? 39.131 32.950 67.142 0.22 12.23 488 MET A CA 1
ATOM 2354 C C . MET A 1 325 ? 38.210 32.276 68.151 1.00 13.29 488 MET A C 1
ATOM 2355 O O . MET A 1 325 ? 37.105 32.763 68.410 1.00 12.59 488 MET A O 1
ATOM 2364 N N . LYS A 1 326 ? 38.663 31.154 68.719 1.00 13.17 489 LYS A N 1
ATOM 2365 C CA . LYS A 1 326 ? 37.863 30.382 69.652 1.00 14.36 489 LYS A CA 1
ATOM 2366 C C . LYS A 1 326 ? 38.430 30.333 71.059 1.00 16.48 489 LYS A C 1
ATOM 2367 O O . LYS A 1 326 ? 37.764 29.807 71.952 1.00 20.96 489 LYS A O 1
ATOM 2373 N N . ILE A 1 327 ? 39.628 30.853 71.285 1.00 17.68 490 ILE A N 1
ATOM 2374 C CA . ILE A 1 327 ? 40.227 30.863 72.604 1.00 15.68 490 ILE A CA 1
ATOM 2375 C C . ILE A 1 327 ? 40.333 32.310 73.082 1.00 12.61 490 ILE A C 1
ATOM 2376 O O . ILE A 1 327 ? 40.168 33.255 72.315 1.00 13.40 490 ILE A O 1
ATOM 2381 N N . LEU A 1 328 ? 40.591 32.466 74.380 1.00 11.11 491 LEU A N 1
ATOM 2382 C CA . LEU A 1 328 ? 40.916 33.749 74.993 1.00 16.14 491 LEU A CA 1
ATOM 2383 C C . LEU A 1 328 ? 39.812 34.787 74.771 1.00 18.14 491 LEU A C 1
ATOM 2384 O O . LEU A 1 328 ? 40.072 35.937 74.419 1.00 15.79 491 LEU A O 1
ATOM 2389 N N . SER A 1 329 ? 38.565 34.381 74.992 1.00 14.63 492 SER A N 1
ATOM 2390 C CA . SER A 1 329 ? 37.442 35.279 74.787 1.00 16.26 492 SER A CA 1
ATOM 2391 C C . SER A 1 329 ? 36.412 35.098 75.886 1.00 14.85 492 SER A C 1
ATOM 2392 O O . SER A 1 329 ? 36.080 33.972 76.251 1.00 15.34 492 SER A O 1
ATOM 2395 N N . THR A 1 330 ? 35.900 36.208 76.400 1.00 17.63 493 THR A N 1
ATOM 2396 C CA . THR A 1 330 ? 34.753 36.160 77.289 1.00 19.32 493 THR A CA 1
ATOM 2397 C C . THR A 1 330 ? 33.433 36.131 76.530 1.00 18.04 493 THR A C 1
ATOM 2398 O O . THR A 1 330 ? 32.372 36.098 77.160 1.00 21.72 493 THR A O 1
ATOM 2402 N N . CYS A 1 331 ? 33.466 36.147 75.200 1.00 16.27 494 CYS A N 1
ATOM 2403 C CA . CYS A 1 331 ? 32.231 36.130 74.434 1.00 15.52 494 CYS A CA 1
ATOM 2404 C C . CYS A 1 331 ? 31.536 34.784 74.575 1.00 17.21 494 CYS A C 1
ATOM 2405 O O . CYS A 1 331 ? 32.168 33.748 74.789 1.00 17.90 494 CYS A O 1
ATOM 2408 N N . THR A 1 332 ? 30.217 34.804 74.468 1.00 16.59 495 THR A N 1
ATOM 2409 C CA . THR A 1 332 ? 29.464 33.562 74.488 1.00 18.40 495 THR A CA 1
ATOM 2410 C C . THR A 1 332 ? 28.635 33.389 73.228 1.00 17.04 495 THR A C 1
ATOM 2411 O O . THR A 1 332 ? 27.765 32.512 73.191 1.00 20.72 495 THR A O 1
ATOM 2415 N N . ASN A 1 333 ? 28.878 34.201 72.198 1.00 16.99 496 ASN A N 1
ATOM 2416 C CA . ASN A 1 333 ? 28.145 34.044 70.954 1.00 17.06 496 ASN A CA 1
ATOM 2417 C C . ASN A 1 333 ? 28.656 32.813 70.204 1.00 13.53 496 ASN A C 1
ATOM 2418 O O . ASN A 1 333 ? 29.652 32.193 70.578 1.00 15.82 496 ASN A O 1
ATOM 2423 N N . THR A 1 334 ? 27.940 32.451 69.141 1.00 13.30 497 THR A N 1
ATOM 2424 C CA . THR A 1 334 ? 28.227 31.245 68.380 1.00 16.67 497 THR A CA 1
ATOM 2425 C C . THR A 1 334 ? 29.119 31.559 67.189 1.00 17.22 497 THR A C 1
ATOM 2426 O O . THR A 1 334 ? 29.079 32.658 66.638 1.00 14.37 497 THR A O 1
ATOM 2430 N N . ASP A 1 335 ? 29.913 30.564 66.778 1.00 13.11 498 ASP A N 1
ATOM 2431 C CA . ASP A 1 335 ? 30.717 30.732 65.574 1.00 15.04 498 ASP A CA 1
ATOM 2432 C C . ASP A 1 335 ? 29.828 30.895 64.350 1.00 13.49 498 ASP A C 1
ATOM 2433 O O . ASP A 1 335 ? 30.218 31.537 63.371 1.00 15.75 498 ASP A O 1
ATOM 2438 N N . ARG A 1 336 ? 28.620 30.345 64.390 1.00 13.16 499 ARG A N 1
ATOM 2439 C CA . ARG A 1 336 ? 27.761 30.410 63.216 1.00 17.82 499 ARG A CA 1
ATOM 2440 C C . ARG A 1 336 ? 27.171 31.807 63.026 1.00 15.52 499 ARG A C 1
ATOM 2441 O O . ARG A 1 336 ? 27.174 32.345 61.913 1.00 15.68 499 ARG A O 1
ATOM 2449 N N . ASP A 1 337 ? 26.682 32.425 64.099 1.00 12.86 500 ASP A N 1
ATOM 2450 C CA . ASP A 1 337 ? 25.940 33.669 63.964 1.00 14.78 500 ASP A CA 1
ATOM 2451 C C . ASP A 1 337 ? 26.632 34.881 64.564 1.00 12.69 500 ASP A C 1
ATOM 2452 O O . ASP A 1 337 ? 26.302 36.005 64.176 1.00 13.07 500 ASP A O 1
ATOM 2457 N N . MET A 1 338 ? 27.535 34.684 65.524 1.00 13.48 501 MET A N 1
ATOM 2458 C CA . MET A 1 338 ? 28.432 35.743 65.990 1.00 11.60 501 MET A CA 1
ATOM 2459 C C . MET A 1 338 ? 27.653 36.980 66.444 1.00 14.77 501 MET A C 1
ATOM 2460 O O . MET A 1 338 ? 27.927 38.108 66.021 1.00 12.24 501 MET A O 1
ATOM 2465 N N . CYS A 1 339 ? 26.647 36.769 67.294 1.00 11.03 502 CYS A N 1
ATOM 2466 C CA . CYS A 1 339 ? 25.781 37.888 67.643 1.00 14.85 502 CYS A CA 1
ATOM 2467 C C . CYS A 1 339 ? 26.519 38.894 68.530 1.00 15.91 502 CYS A C 1
ATOM 2468 O O . CYS A 1 339 ? 27.250 38.502 69.448 1.00 15.16 502 CYS A O 1
ATOM 2471 N N . PRO A 1 340 ? 26.368 40.195 68.265 1.00 13.12 503 PRO A N 1
ATOM 2472 C CA . PRO A 1 340 ? 27.095 41.199 69.055 1.00 10.63 503 PRO A CA 1
ATOM 2473 C C . PRO A 1 340 ? 26.761 41.144 70.539 1.00 15.52 503 PRO A C 1
ATOM 2474 O O . PRO A 1 340 ? 25.660 40.767 70.947 1.00 14.64 503 PRO A O 1
ATOM 2478 N N . GLU A 1 341 ? 27.751 41.510 71.343 1.00 12.10 504 GLU A N 1
ATOM 2479 C CA . GLU A 1 341 ? 27.650 41.545 72.794 1.00 15.40 504 GLU A CA 1
ATOM 2480 C C . GLU A 1 341 ? 28.876 42.275 73.311 1.00 12.23 504 GLU A C 1
ATOM 2481 O O . GLU A 1 341 ? 29.822 42.528 72.565 1.00 12.54 504 GLU A O 1
ATOM 2487 N N . ILE A 1 342 ? 28.853 42.603 74.599 1.00 13.33 505 ILE A N 1
ATOM 2488 C CA . ILE A 1 342 ? 29.973 43.272 75.249 1.00 16.39 505 ILE A CA 1
ATOM 2489 C C . ILE A 1 342 ? 30.897 42.183 75.787 1.00 16.06 505 ILE A C 1
ATOM 2490 O O . ILE A 1 342 ? 30.608 41.559 76.804 1.00 17.91 505 ILE A O 1
ATOM 2495 N N . CYS A 1 343 ? 32.023 41.964 75.116 1.00 19.14 506 CYS A N 1
ATOM 2496 C CA . CYS A 1 343 ? 32.964 40.944 75.558 1.00 16.32 506 CYS A CA 1
ATOM 2497 C C . CYS A 1 343 ? 34.353 41.301 75.050 1.00 17.26 506 CYS A C 1
ATOM 2498 O O . CYS A 1 343 ? 34.520 42.178 74.205 1.00 15.66 506 CYS A O 1
ATOM 2501 N N . ASN A 1 344 ? 35.351 40.601 75.575 1.00 16.45 507 ASN A N 1
ATOM 2502 C CA . ASN A 1 344 ? 36.745 40.850 75.235 1.00 15.41 507 ASN A CA 1
ATOM 2503 C C . ASN A 1 344 ? 37.376 39.593 74.659 1.00 15.01 507 ASN A C 1
ATOM 2504 O O . ASN A 1 344 ? 37.157 38.487 75.166 1.00 15.06 507 ASN A O 1
ATOM 2509 N N . THR A 1 345 ? 38.168 39.770 73.608 1.00 15.15 508 THR A N 1
ATOM 2510 C CA . THR A 1 345 ? 38.937 38.691 73.007 1.00 15.21 508 THR A CA 1
ATOM 2511 C C . THR A 1 345 ? 40.394 39.134 72.943 1.00 11.07 508 THR A C 1
ATOM 2512 O O . THR A 1 345 ? 40.662 40.298 72.647 1.00 12.54 508 THR A O 1
ATOM 2516 N N . ARG A 1 346 ? 41.340 38.230 73.272 1.00 12.33 509 ARG A N 1
ATOM 2517 C CA . ARG A 1 346 ? 42.736 38.637 73.440 1.00 12.25 509 ARG A CA 1
ATOM 2518 C C . ARG A 1 346 ? 43.721 37.757 72.675 1.00 14.99 509 ARG A C 1
ATOM 2519 O O . ARG A 1 346 ? 44.928 37.815 72.947 1.00 17.85 509 ARG A O 1
ATOM 2527 N N . GLY A 1 347 ? 43.249 36.955 71.725 1.00 12.44 510 GLY A N 1
ATOM 2528 C CA . GLY A 1 347 ? 44.126 36.099 70.960 1.00 11.30 510 GLY A CA 1
ATOM 2529 C C . GLY A 1 347 ? 44.752 36.809 69.772 1.00 9.85 510 GLY A C 1
ATOM 2530 O O . GLY A 1 347 ? 44.589 38.013 69.555 1.00 10.68 510 GLY A O 1
ATOM 2531 N N . TYR A 1 348 ? 45.514 36.031 69.007 1.00 13.44 511 TYR A N 1
ATOM 2532 C CA . TYR A 1 348 ? 46.168 36.523 67.796 1.00 12.21 511 TYR A CA 1
ATOM 2533 C C . TYR A 1 348 ? 46.473 35.316 66.924 1.00 10.94 511 TYR A C 1
ATOM 2534 O O . TYR A 1 348 ? 47.248 34.443 67.323 1.00 9.64 511 TYR A O 1
ATOM 2543 N N . GLN A 1 349 ? 45.887 35.269 65.736 1.00 10.93 512 GLN A N 1
ATOM 2544 C CA . GLN A 1 349 ? 46.130 34.155 64.815 1.00 12.15 512 GLN A CA 1
ATOM 2545 C C . GLN A 1 349 ? 46.052 34.729 63.406 1.00 9.20 512 GLN A C 1
ATOM 2546 O O . GLN A 1 349 ? 44.972 34.764 62.820 1.00 9.36 512 GLN A O 1
ATOM 2552 N N . ASP A 1 350 ? 47.198 35.176 62.874 1.00 12.14 513 ASP A N 1
ATOM 2553 C CA . ASP A 1 350 ? 47.151 35.831 61.579 1.00 10.16 513 ASP A CA 1
ATOM 2554 C C . ASP A 1 350 ? 47.239 34.795 60.454 1.00 7.97 513 ASP A C 1
ATOM 2555 O O . ASP A 1 350 ? 47.213 33.582 60.677 1.00 11.91 513 ASP A O 1
ATOM 2560 N N . ILE A 1 351 ? 47.257 35.283 59.218 1.00 8.40 514 ILE A N 1
ATOM 2561 C CA . ILE A 1 351 ? 47.328 34.440 58.036 1.00 7.17 514 ILE A CA 1
ATOM 2562 C C . ILE A 1 351 ? 48.544 34.865 57.230 1.00 11.30 514 ILE A C 1
ATOM 2563 O O . ILE A 1 351 ? 49.166 35.889 57.507 1.00 11.87 514 ILE A O 1
ATOM 2568 N N . PHE A 1 352 ? 48.875 34.081 56.208 1.00 13.48 515 PHE A N 1
ATOM 2569 C CA . PHE A 1 352 ? 49.859 34.530 55.226 1.00 10.99 515 PHE A CA 1
ATOM 2570 C C . PHE A 1 352 ? 49.315 34.274 53.831 1.00 11.47 515 PHE A C 1
ATOM 2571 O O . PHE A 1 352 ? 49.032 33.111 53.484 1.00 13.97 515 PHE A O 1
ATOM 2579 N N . PRO A 1 353 ? 49.157 35.306 53.009 1.00 17.22 516 PRO A N 1
ATOM 2580 C CA . PRO A 1 353 ? 48.589 35.102 51.677 1.00 14.91 516 PRO A CA 1
ATOM 2581 C C . PRO A 1 353 ? 49.502 34.248 50.809 1.00 14.70 516 PRO A C 1
ATOM 2582 O O . PRO A 1 353 ? 50.726 34.393 50.825 1.00 16.88 516 PRO A O 1
ATOM 2586 N N . LEU A 1 354 ? 48.880 33.350 50.048 1.00 18.20 517 LEU A N 1
ATOM 2587 C CA . LEU A 1 354 ? 49.564 32.492 49.090 1.00 19.25 517 LEU A CA 1
ATOM 2588 C C . LEU A 1 354 ? 49.183 32.826 47.654 1.00 18.27 517 LEU A C 1
ATOM 2589 O O . LEU A 1 354 ? 49.572 32.102 46.734 1.00 18.77 517 LEU A O 1
ATOM 2594 N N . SER A 1 355 ? 48.434 33.907 47.447 1.00 21.07 518 SER A N 1
ATOM 2595 C CA . SER A 1 355 ? 48.086 34.390 46.119 1.00 20.38 518 SER A CA 1
ATOM 2596 C C . SER A 1 355 ? 47.926 35.902 46.177 1.00 22.29 518 SER A C 1
ATOM 2597 O O . SER A 1 355 ? 47.782 36.490 47.249 1.00 20.61 518 SER A O 1
ATOM 2600 N N . GLU A 1 356 ? 47.899 36.524 44.997 1.00 23.93 519 GLU A N 1
ATOM 2601 C CA . GLU A 1 356 ? 47.871 37.983 44.931 1.00 25.96 519 GLU A CA 1
ATOM 2602 C C . GLU A 1 356 ? 46.588 38.567 45.507 1.00 20.14 519 GLU A C 1
ATOM 2603 O O . GLU A 1 356 ? 46.607 39.680 46.035 1.00 23.86 519 GLU A O 1
ATOM 2609 N N . ASP A 1 357 ? 45.472 37.859 45.407 1.00 19.82 520 ASP A N 1
ATOM 2610 C CA . ASP A 1 357 ? 44.233 38.339 45.997 1.00 22.68 520 ASP A CA 1
ATOM 2611 C C . ASP A 1 357 ? 44.001 37.805 47.400 1.00 21.15 520 ASP A C 1
ATOM 2612 O O . ASP A 1 357 ? 42.942 38.071 47.977 1.00 19.31 520 ASP A O 1
ATOM 2617 N N . SER A 1 358 ? 44.955 37.043 47.936 1.00 20.45 521 SER A N 1
ATOM 2618 C CA . SER A 1 358 ? 44.850 36.379 49.238 1.00 17.86 521 SER A CA 1
ATOM 2619 C C . SER A 1 358 ? 43.596 35.502 49.331 1.00 19.01 521 SER A C 1
ATOM 2620 O O . SER A 1 358 ? 43.050 35.278 50.410 1.00 21.07 521 SER A O 1
ATOM 2623 N N . GLU A 1 359 ? 43.121 34.990 48.200 1.00 17.10 522 GLU A N 1
ATOM 2624 C CA . GLU A 1 359 ? 42.065 33.991 48.261 1.00 20.64 522 GLU A CA 1
ATOM 2625 C C . GLU A 1 359 ? 42.605 32.623 48.650 1.00 18.45 522 GLU A C 1
ATOM 2626 O O . GLU A 1 359 ? 41.846 31.796 49.164 1.00 19.45 522 GLU A O 1
ATOM 2632 N N . TYR A 1 360 ? 43.890 32.379 48.412 1.00 18.86 523 TYR A N 1
ATOM 2633 C CA . TYR A 1 360 ? 44.624 31.275 49.013 1.00 20.23 523 TYR A CA 1
ATOM 2634 C C . TYR A 1 360 ? 45.480 31.834 50.142 1.00 16.52 523 TYR A C 1
ATOM 2635 O O . TYR A 1 360 ? 46.186 32.829 49.954 1.00 16.90 523 TYR A O 1
ATOM 2644 N N . TYR A 1 361 ? 45.437 31.190 51.301 1.00 17.96 524 TYR A N 1
ATOM 2645 C CA . TYR A 1 361 ? 46.277 31.619 52.406 1.00 13.29 524 TYR A CA 1
ATOM 2646 C C . TYR A 1 361 ? 46.424 30.474 53.391 1.00 16.89 524 TYR A C 1
ATOM 2647 O O . TYR A 1 361 ? 45.607 29.552 53.433 1.00 15.17 524 TYR A O 1
ATOM 2656 N N . THR A 1 362 ? 47.485 30.549 54.181 1.00 13.99 525 THR A N 1
ATOM 2657 C CA . THR A 1 362 ? 47.751 29.572 55.214 1.00 12.89 525 THR A CA 1
ATOM 2658 C C . THR A 1 362 ? 47.555 30.214 56.579 1.00 14.54 525 THR A C 1
ATOM 2659 O O . THR A 1 362 ? 47.646 31.433 56.731 1.00 14.65 525 THR A O 1
ATOM 2663 N N . TYR A 1 363 ? 47.231 29.388 57.564 1.00 11.18 526 TYR A N 1
ATOM 2664 C CA . TYR A 1 363 ? 46.979 29.884 58.906 1.00 11.95 526 TYR A CA 1
ATOM 2665 C C . TYR A 1 363 ? 47.028 28.717 59.868 1.00 11.01 526 TYR A C 1
ATOM 2666 O O . TYR A 1 363 ? 47.068 27.557 59.463 1.00 13.05 526 TYR A O 1
ATOM 2675 N N . ILE A 1 364 ? 46.981 29.044 61.153 1.00 9.34 527 ILE A N 1
ATOM 2676 C CA . ILE A 1 364 ? 46.922 28.059 62.220 1.00 7.30 527 ILE A CA 1
ATOM 2677 C C . ILE A 1 364 ? 45.606 28.243 62.968 1.00 8.60 527 ILE A C 1
ATOM 2678 O O . ILE A 1 364 ? 45.204 29.376 63.261 1.00 11.25 527 ILE A O 1
ATOM 2683 N N . GLY A 1 365 ? 44.921 27.134 63.241 1.00 13.54 528 GLY A N 1
ATOM 2684 C CA . GLY A 1 365 ? 43.695 27.135 64.024 1.00 9.52 528 GLY A CA 1
ATOM 2685 C C . GLY A 1 365 ? 43.941 26.547 65.399 1.00 10.11 528 GLY A C 1
ATOM 2686 O O . GLY A 1 365 ? 44.793 25.675 65.568 1.00 10.45 528 GLY A O 1
ATOM 2687 N N . ILE A 1 366 ? 43.200 27.037 66.387 1.00 7.44 529 ILE A N 1
ATOM 2688 C CA . ILE A 1 366 ? 43.372 26.658 67.784 1.00 9.28 529 ILE A CA 1
ATOM 2689 C C . ILE A 1 366 ? 41.993 26.505 68.404 1.00 14.80 529 ILE A C 1
ATOM 2690 O O . ILE A 1 366 ? 41.187 27.440 68.365 1.00 15.70 529 ILE A O 1
ATOM 2695 N N . THR A 1 367 ? 41.734 25.349 69.009 1.00 15.45 530 THR A N 1
ATOM 2696 C CA . THR A 1 367 ? 40.464 25.135 69.673 1.00 18.20 530 THR A CA 1
ATOM 2697 C C . THR A 1 367 ? 40.700 24.769 71.129 1.00 17.93 530 THR A C 1
ATOM 2698 O O . THR A 1 367 ? 41.682 24.095 71.447 1.00 20.64 530 THR A O 1
ATOM 2702 N N . PRO A 1 368 ? 39.840 25.210 72.032 1.00 20.95 531 PRO A N 1
ATOM 2703 C CA . PRO A 1 368 ? 40.022 24.861 73.439 1.00 19.42 531 PRO A CA 1
ATOM 2704 C C . PRO A 1 368 ? 39.787 23.383 73.676 1.00 22.45 531 PRO A C 1
ATOM 2705 O O . PRO A 1 368 ? 38.956 22.744 73.028 1.00 16.38 531 PRO A O 1
ATOM 2709 N N . ASN A 1 369 ? 40.544 22.846 74.617 1.00 21.89 532 ASN A N 1
ATOM 2710 C CA . ASN A 1 369 ? 40.432 21.466 75.045 1.00 21.37 532 ASN A CA 1
ATOM 2711 C C . ASN A 1 369 ? 40.649 21.535 76.551 1.00 26.11 532 ASN A C 1
ATOM 2712 O O . ASN A 1 369 ? 41.707 21.185 77.061 1.00 32.30 532 ASN A O 1
ATOM 2717 N N . ASN A 1 370 ? 39.624 22.024 77.246 1.00 31.77 533 ASN A N 1
ATOM 2718 C CA . ASN A 1 370 ? 39.680 22.361 78.671 1.00 31.73 533 ASN A CA 1
ATOM 2719 C C . ASN A 1 370 ? 40.791 23.382 78.876 1.00 33.77 533 ASN A C 1
ATOM 2720 O O . ASN A 1 370 ? 40.731 24.458 78.256 1.00 39.81 533 ASN A O 1
ATOM 2725 N N . GLY A 1 371 ? 41.785 23.126 79.724 1.00 43.68 534 GLY A N 1
ATOM 2726 C CA . GLY A 1 371 ? 42.840 24.104 79.926 1.00 32.71 534 GLY A CA 1
ATOM 2727 C C . GLY A 1 371 ? 43.821 24.167 78.773 1.00 24.83 534 GLY A C 1
ATOM 2728 O O . GLY A 1 371 ? 44.470 25.197 78.565 1.00 30.22 534 GLY A O 1
ATOM 2729 N N . GLY A 1 372 ? 43.944 23.085 78.011 1.00 23.47 535 GLY A N 1
ATOM 2730 C CA . GLY A 1 372 ? 44.822 23.051 76.862 1.00 23.02 535 GLY A CA 1
ATOM 2731 C C . GLY A 1 372 ? 44.119 23.400 75.566 1.00 19.21 535 GLY A C 1
ATOM 2732 O O . GLY A 1 372 ? 42.991 23.897 75.539 1.00 18.63 535 GLY A O 1
ATOM 2733 N N . THR A 1 373 ? 44.817 23.134 74.465 1.00 15.61 536 THR A N 1
ATOM 2734 C CA . THR A 1 373 ? 44.287 23.429 73.145 1.00 17.73 536 THR A CA 1
ATOM 2735 C C . THR A 1 373 ? 44.571 22.263 72.217 1.00 18.07 536 THR A C 1
ATOM 2736 O O . THR A 1 373 ? 45.484 21.472 72.449 1.00 16.33 536 THR A O 1
ATOM 2740 N N . LYS A 1 374 ? 43.769 22.172 71.158 1.00 14.96 537 LYS A N 1
ATOM 2741 C CA . LYS A 1 374 ? 44.086 21.375 69.979 1.00 18.12 537 LYS A CA 1
ATOM 2742 C C . LYS A 1 374 ? 44.349 22.324 68.822 1.00 14.74 537 LYS A C 1
ATOM 2743 O O . LYS A 1 374 ? 43.684 23.356 68.693 1.00 13.14 537 LYS A O 1
ATOM 2749 N N . ASN A 1 375 ? 45.338 21.997 68.002 1.00 13.73 538 ASN A N 1
ATOM 2750 C CA . ASN A 1 375 ? 45.838 22.951 67.023 1.00 13.77 538 ASN A CA 1
ATOM 2751 C C . ASN A 1 375 ? 45.926 22.298 65.658 1.00 13.37 538 ASN A C 1
ATOM 2752 O O . ASN A 1 375 ? 46.134 21.090 65.548 1.00 14.92 538 ASN A O 1
ATOM 2757 N N . PHE A 1 376 ? 45.826 23.116 64.617 1.00 11.51 539 PHE A N 1
ATOM 2758 C CA . PHE A 1 376 ? 46.085 22.611 63.282 1.00 12.25 539 PHE A CA 1
ATOM 2759 C C . PHE A 1 376 ? 46.689 23.709 62.415 1.00 12.48 539 PHE A C 1
ATOM 2760 O O . PHE A 1 376 ? 46.529 24.901 62.691 1.00 10.87 539 PHE A O 1
ATOM 2768 N N . VAL A 1 377 ? 47.443 23.290 61.407 1.00 11.60 540 VAL A N 1
ATOM 2769 C CA . VAL A 1 377 ? 47.905 24.184 60.353 1.00 12.41 540 VAL A CA 1
ATOM 2770 C C . VAL A 1 377 ? 47.021 23.945 59.145 1.00 13.87 540 VAL A C 1
ATOM 2771 O O . VAL A 1 377 ? 46.539 22.830 58.924 1.00 18.41 540 VAL A O 1
ATOM 2775 N N . ALA A 1 378 ? 46.764 24.998 58.372 1.00 11.15 541 ALA A N 1
ATOM 2776 C CA . ALA A 1 378 ? 45.767 24.878 57.322 1.00 11.01 541 ALA A CA 1
ATOM 2777 C C . ALA A 1 378 ? 46.145 25.730 56.127 1.00 12.26 541 ALA A C 1
ATOM 2778 O O . ALA A 1 378 ? 46.879 26.711 56.241 1.00 16.63 541 ALA A O 1
ATOM 2780 N N . VAL A 1 379 ? 45.604 25.351 54.977 1.00 15.90 542 VAL A N 1
ATOM 2781 C CA . VAL A 1 379 ? 45.579 26.197 53.794 1.00 14.71 542 VAL A CA 1
ATOM 2782 C C . VAL A 1 379 ? 44.131 26.331 53.357 1.00 15.83 542 VAL A C 1
ATOM 2783 O O . VAL A 1 379 ? 43.413 25.329 53.249 1.00 15.69 542 VAL A O 1
ATOM 2787 N N . ARG A 1 380 ? 43.701 27.564 53.122 1.00 14.61 543 ARG A N 1
ATOM 2788 C CA . ARG A 1 380 ? 42.383 27.844 52.573 1.00 15.45 543 ARG A CA 1
ATOM 2789 C C . ARG A 1 380 ? 42.542 28.124 51.082 1.00 16.87 543 ARG A C 1
ATOM 2790 O O . ARG A 1 380 ? 43.315 29.004 50.694 1.00 16.59 543 ARG A O 1
ATOM 2798 N N . ASP A 1 381 ? 41.839 27.352 50.257 1.00 15.55 544 ASP A N 1
ATOM 2799 C CA . ASP A 1 381 ? 41.855 27.527 48.815 1.00 19.14 544 ASP A CA 1
ATOM 2800 C C . ASP A 1 381 ? 40.820 28.574 48.411 1.00 22.23 544 ASP A C 1
ATOM 2801 O O . ASP A 1 381 ? 39.889 28.879 49.159 1.00 19.92 544 ASP A O 1
ATOM 2806 N N . SER A 1 382 ? 40.979 29.105 47.196 1.00 21.80 545 SER A N 1
ATOM 2807 C CA . SER A 1 382 ? 40.086 30.160 46.727 1.00 24.52 545 SER A CA 1
ATOM 2808 C C . SER A 1 382 ? 38.638 29.698 46.635 1.00 26.74 545 SER A C 1
ATOM 2809 O O . SER A 1 382 ? 37.733 30.537 46.679 1.00 31.92 545 SER A O 1
ATOM 2812 N N . ASP A 1 383 ? 38.390 28.392 46.535 1.00 25.90 546 ASP A N 1
ATOM 2813 C CA . ASP A 1 383 ? 37.030 27.871 46.491 1.00 25.38 546 ASP A CA 1
ATOM 2814 C C . ASP A 1 383 ? 36.460 27.591 47.871 1.00 24.20 546 ASP A C 1
ATOM 2815 O O . ASP A 1 383 ? 35.355 27.050 47.974 1.00 27.26 546 ASP A O 1
ATOM 2820 N N . GLY A 1 384 ? 37.182 27.940 48.931 1.00 26.84 547 GLY A N 1
ATOM 2821 C CA . GLY A 1 384 ? 36.693 27.742 50.273 1.00 24.31 547 GLY A CA 1
ATOM 2822 C C . GLY A 1 384 ? 37.123 26.449 50.918 1.00 21.93 547 GLY A C 1
ATOM 2823 O O . GLY A 1 384 ? 36.840 26.245 52.106 1.00 27.22 547 GLY A O 1
ATOM 2824 N N . HIS A 1 385 ? 37.774 25.563 50.174 1.00 20.78 548 HIS A N 1
ATOM 2825 C CA . HIS A 1 385 ? 38.237 24.307 50.741 1.00 23.82 548 HIS A CA 1
ATOM 2826 C C . HIS A 1 385 ? 39.340 24.558 51.762 1.00 21.90 548 HIS A C 1
ATOM 2827 O O . HIS A 1 385 ? 40.226 25.391 51.551 1.00 19.37 548 HIS A O 1
ATOM 2834 N N . ILE A 1 386 ? 39.280 23.829 52.874 1.00 22.93 549 ILE A N 1
ATOM 2835 C CA . ILE A 1 386 ? 40.273 23.900 53.938 1.00 19.88 549 ILE A CA 1
ATOM 2836 C C . ILE A 1 386 ? 41.023 22.576 53.979 1.00 22.42 549 ILE A C 1
ATOM 2837 O O . ILE A 1 386 ? 40.407 21.517 54.155 1.00 16.97 549 ILE A O 1
ATOM 2842 N N . ALA A 1 387 ? 42.344 22.631 53.833 1.00 16.35 550 ALA A N 1
ATOM 2843 C CA . ALA A 1 387 ? 43.212 21.470 54.027 1.00 19.94 550 ALA A CA 1
ATOM 2844 C C . ALA A 1 387 ? 43.953 21.673 55.340 1.00 19.55 550 ALA A C 1
ATOM 2845 O O . ALA A 1 387 ? 44.771 22.590 55.455 1.00 18.37 550 ALA A O 1
ATOM 2847 N N . SER A 1 388 ? 43.645 20.856 56.342 1.00 18.84 551 SER A N 1
ATOM 2848 C CA . SER A 1 388 ? 44.205 21.049 57.671 1.00 20.09 551 SER A CA 1
ATOM 2849 C C . SER A 1 388 ? 44.919 19.796 58.154 1.00 19.43 551 SER A C 1
ATOM 2850 O O . SER A 1 388 ? 44.598 18.675 57.749 1.00 23.98 551 SER A O 1
ATOM 2853 N N . ILE A 1 389 ? 45.907 20.005 59.019 1.00 15.64 552 ILE A N 1
ATOM 2854 C CA . ILE A 1 389 ? 46.700 18.938 59.620 1.00 13.91 552 ILE A CA 1
ATOM 2855 C C . ILE A 1 389 ? 46.872 19.263 61.099 1.00 15.68 552 ILE A C 1
ATOM 2856 O O . ILE A 1 389 ? 47.257 20.382 61.440 1.00 12.24 552 ILE A O 1
ATOM 2861 N N . ASP A 1 390 ? 46.591 18.302 61.979 1.00 15.39 553 ASP A N 1
ATOM 2862 C CA . ASP A 1 390 ? 46.798 18.543 63.404 1.00 16.71 553 ASP A CA 1
ATOM 2863 C C . ASP A 1 390 ? 48.279 18.736 63.711 1.00 15.93 553 ASP A C 1
ATOM 2864 O O . ASP A 1 390 ? 49.139 18.035 63.170 1.00 17.94 553 ASP A O 1
ATOM 2869 N N . ILE A 1 391 ? 48.583 19.701 64.584 1.00 13.09 554 ILE A N 1
ATOM 2870 C CA . ILE A 1 391 ? 49.963 20.060 64.897 1.00 15.45 554 ILE A CA 1
ATOM 2871 C C . ILE A 1 391 ? 50.150 20.246 66.396 1.00 12.49 554 ILE A C 1
ATOM 2872 O O . ILE A 1 391 ? 49.194 20.435 67.151 1.00 15.95 554 ILE A O 1
ATOM 2877 N N . LEU A 1 392 ? 51.418 20.197 66.808 1.00 12.56 555 LEU A N 1
ATOM 2878 C CA . LEU A 1 392 ? 51.854 20.563 68.156 1.00 14.97 555 LEU A CA 1
ATOM 2879 C C . LEU A 1 392 ? 51.106 19.774 69.227 1.00 15.77 555 LEU A C 1
ATOM 2880 O O . LEU A 1 392 ? 50.818 20.281 70.313 1.00 11.94 555 LEU A O 1
ATOM 2885 N N . GLN A 1 393 ? 50.823 18.502 68.925 1.00 15.01 556 GLN A N 1
ATOM 2886 C CA . GLN A 1 393 ? 50.141 17.629 69.871 1.00 13.88 556 GLN A CA 1
ATOM 2887 C C . GLN A 1 393 ? 50.959 17.378 71.136 1.00 14.32 556 GLN A C 1
ATOM 2888 O O . GLN A 1 393 ? 50.384 17.073 72.183 1.00 18.79 556 GLN A O 1
ATOM 2894 N N . ASN A 1 394 ? 52.275 17.522 71.077 1.00 15.11 557 ASN A N 1
ATOM 2895 C CA . ASN A 1 394 ? 53.101 17.371 72.267 1.00 20.07 557 ASN A CA 1
ATOM 2896 C C . ASN A 1 394 ? 53.108 18.615 73.157 1.00 23.67 557 ASN A C 1
ATOM 2897 O O . ASN A 1 394 ? 53.801 18.621 74.181 1.00 19.34 557 ASN A O 1
ATOM 2902 N N . TYR A 1 395 ? 52.347 19.648 72.809 1.00 17.08 558 TYR A N 1
ATOM 2903 C CA . TYR A 1 395 ? 52.244 20.859 73.608 1.00 14.88 558 TYR A CA 1
ATOM 2904 C C . TYR A 1 395 ? 50.918 20.870 74.360 1.00 16.54 558 TYR A C 1
ATOM 2905 O O . TYR A 1 395 ? 49.876 20.534 73.797 1.00 16.71 558 TYR A O 1
ATOM 2914 N N . TYR A 1 396 ? 50.962 21.246 75.636 1.00 15.87 559 TYR A N 1
ATOM 2915 C CA . TYR A 1 396 ? 49.730 21.379 76.406 1.00 16.17 559 TYR A CA 1
ATOM 2916 C C . TYR A 1 396 ? 48.817 22.444 75.811 1.00 17.67 559 TYR A C 1
ATOM 2917 O O . TYR A 1 396 ? 47.615 22.216 75.618 1.00 20.40 559 TYR A O 1
ATOM 2926 N N . SER A 1 397 ? 49.358 23.624 75.532 1.00 16.38 560 SER A N 1
ATOM 2927 C CA . SER A 1 397 ? 48.530 24.682 74.971 1.00 16.98 560 SER A CA 1
ATOM 2928 C C . SER A 1 397 ? 49.360 25.567 74.049 1.00 17.70 560 SER A C 1
ATOM 2929 O O . SER A 1 397 ? 50.535 25.822 74.315 1.00 15.88 560 SER A O 1
ATOM 2932 N N . ILE A 1 398 ? 48.730 26.005 72.961 1.00 12.30 561 ILE A N 1
ATOM 2933 C CA . ILE A 1 398 ? 49.233 27.026 72.050 1.00 15.98 561 ILE A CA 1
ATOM 2934 C C . ILE A 1 398 ? 48.185 28.138 72.012 1.00 15.55 561 ILE A C 1
ATOM 2935 O O . ILE A 1 398 ? 46.996 27.856 71.836 1.00 17.98 561 ILE A O 1
ATOM 2940 N N . THR A 1 399 ? 48.599 29.391 72.214 1.00 14.36 562 THR A N 1
ATOM 2941 C CA . THR A 1 399 ? 47.612 30.465 72.324 1.00 14.81 562 THR A CA 1
ATOM 2942 C C . THR A 1 399 ? 47.743 31.571 71.284 1.00 13.43 562 THR A C 1
ATOM 2943 O O . THR A 1 399 ? 46.934 32.507 71.296 1.00 12.34 562 THR A O 1
ATOM 2947 N N . SER A 1 400 ? 48.722 31.504 70.390 1.00 14.92 563 SER A N 1
ATOM 2948 C CA . SER A 1 400 ? 48.824 32.526 69.358 1.00 14.18 563 SER A CA 1
ATOM 2949 C C . SER A 1 400 ? 49.621 31.965 68.193 1.00 14.59 563 SER A C 1
ATOM 2950 O O . SER A 1 400 ? 50.356 30.989 68.340 1.00 14.35 563 SER A O 1
ATOM 2953 N N . ALA A 1 401 ? 49.497 32.618 67.045 1.00 12.10 564 ALA A N 1
ATOM 2954 C CA . ALA A 1 401 ? 50.283 32.253 65.877 1.00 8.76 564 ALA A CA 1
ATOM 2955 C C . ALA A 1 401 ? 50.464 33.464 64.972 1.00 11.22 564 ALA A C 1
ATOM 2956 O O . ALA A 1 401 ? 49.504 34.190 64.702 1.00 10.55 564 ALA A O 1
ATOM 2958 N N . THR A 1 402 ? 51.696 33.671 64.508 1.00 11.46 565 THR A N 1
ATOM 2959 C CA . THR A 1 402 ? 52.003 34.586 63.417 1.00 11.68 565 THR A CA 1
ATOM 2960 C C . THR A 1 402 ? 52.881 33.842 62.413 1.00 10.15 565 THR A C 1
ATOM 2961 O O . THR A 1 402 ? 53.797 33.109 62.800 1.00 12.47 565 THR A O 1
ATOM 2965 N N . ILE A 1 403 ? 52.582 34.007 61.126 1.00 8.44 566 ILE A N 1
ATOM 2966 C CA . ILE A 1 403 ? 53.150 33.173 60.074 1.00 11.09 566 ILE A CA 1
ATOM 2967 C C . ILE A 1 403 ? 53.735 34.051 58.975 1.00 12.61 566 ILE A C 1
ATOM 2968 O O . ILE A 1 403 ? 53.079 34.987 58.512 1.00 10.16 566 ILE A O 1
ATOM 2973 N N . SER A 1 404 ? 54.956 33.719 58.532 1.00 12.54 567 SER A N 1
ATOM 2974 C CA . SER A 1 404 ? 55.580 34.360 57.383 1.00 16.74 567 SER A CA 1
ATOM 2975 C C . SER A 1 404 ? 56.134 33.302 56.437 1.00 14.63 567 SER A C 1
ATOM 2976 O O . SER A 1 404 ? 56.817 32.368 56.872 1.00 11.30 567 SER A O 1
ATOM 2979 N N . CYS A 1 405 ? 55.859 33.458 55.143 1.00 13.04 568 CYS A N 1
ATOM 2980 C CA . CYS A 1 405 ? 56.310 32.500 54.148 1.00 12.13 568 CYS A CA 1
ATOM 2981 C C . CYS A 1 405 ? 57.220 33.172 53.123 1.00 13.00 568 CYS A C 1
ATOM 2982 O O . CYS A 1 405 ? 57.240 34.395 52.972 1.00 14.90 568 CYS A O 1
ATOM 2985 N N . PHE A 1 406 ? 57.962 32.341 52.402 1.00 13.79 569 PHE A N 1
ATOM 2986 C CA . PHE A 1 406 ? 59.076 32.771 51.569 1.00 19.37 569 PHE A CA 1
ATOM 2987 C C . PHE A 1 406 ? 59.452 31.602 50.662 1.00 20.72 569 PHE A C 1
ATOM 2988 O O . PHE A 1 406 ? 58.944 30.489 50.818 1.00 15.54 569 PHE A O 1
ATOM 2996 N N . MET A 1 407 ? 60.348 31.860 49.708 1.00 19.31 570 MET A N 1
ATOM 2997 C CA . MET A 1 407 ? 60.895 30.790 48.882 1.00 20.15 570 MET A CA 1
ATOM 2998 C C . MET A 1 407 ? 62.135 30.212 49.553 1.00 19.74 570 MET A C 1
ATOM 2999 O O . MET A 1 407 ? 62.959 30.946 50.099 1.00 20.96 570 MET A O 1
ATOM 3004 N N . TYR A 1 408 ? 62.253 28.887 49.525 1.00 20.78 571 TYR A N 1
ATOM 3005 C CA . TYR A 1 408 ? 63.381 28.212 50.160 1.00 18.50 571 TYR A CA 1
ATOM 3006 C C . TYR A 1 408 ? 63.562 26.867 49.477 1.00 18.29 571 TYR A C 1
ATOM 3007 O O . TYR A 1 408 ? 62.612 26.081 49.399 1.00 17.40 571 TYR A O 1
ATOM 3016 N N . LYS A 1 409 ? 64.748 26.637 48.924 1.00 17.30 572 LYS A N 1
ATOM 3017 C CA . LYS A 1 409 ? 65.047 25.418 48.177 1.00 21.04 572 LYS A CA 1
ATOM 3018 C C . LYS A 1 409 ? 63.958 25.117 47.149 1.00 18.81 572 LYS A C 1
ATOM 3019 O O . LYS A 1 409 ? 63.423 24.007 47.074 1.00 22.61 572 LYS A O 1
ATOM 3025 N N . ASP A 1 410 ? 63.610 26.147 46.378 1.00 21.77 573 ASP A N 1
ATOM 3026 C CA . ASP A 1 410 ? 62.713 26.094 45.223 1.00 23.03 573 ASP A CA 1
ATOM 3027 C C . ASP A 1 410 ? 61.253 25.825 45.577 1.00 21.69 573 ASP A C 1
ATOM 3028 O O . ASP A 1 410 ? 60.453 25.504 44.690 1.00 25.95 573 ASP A O 1
ATOM 3033 N N . GLU A 1 411 ? 60.861 25.976 46.840 1.00 19.20 574 GLU A N 1
ATOM 3034 C CA . GLU A 1 411 ? 59.468 25.789 47.231 1.00 16.92 574 GLU A CA 1
ATOM 3035 C C . GLU A 1 411 ? 59.040 26.897 48.185 1.00 16.10 574 GLU A C 1
ATOM 3036 O O . GLU A 1 411 ? 59.867 27.599 48.771 1.00 14.31 574 GLU A O 1
ATOM 3042 N N . ILE A 1 412 ? 57.731 27.032 48.358 1.00 20.05 575 ILE A N 1
ATOM 3043 C CA . ILE A 1 412 ? 57.191 27.940 49.365 1.00 15.98 575 ILE A CA 1
ATOM 3044 C C . ILE A 1 412 ? 57.331 27.275 50.728 1.00 17.90 575 ILE A C 1
ATOM 3045 O O . ILE A 1 412 ? 56.825 26.167 50.947 1.00 16.71 575 ILE A O 1
ATOM 3050 N N . TRP A 1 413 ? 58.025 27.943 51.636 1.00 14.93 576 TRP A N 1
ATOM 3051 C CA . TRP A 1 413 ? 58.123 27.528 53.023 1.00 16.69 576 TRP A CA 1
ATOM 3052 C C . TRP A 1 413 ? 57.592 28.629 53.926 1.00 13.45 576 TRP A C 1
ATOM 3053 O O . TRP A 1 413 ? 57.664 29.811 53.586 1.00 10.83 576 TRP A O 1
ATOM 3064 N N . CYS A 1 414 ? 57.110 28.231 55.099 1.00 14.23 577 CYS A N 1
ATOM 3065 C CA . CYS A 1 414 ? 56.587 29.153 56.091 1.00 11.32 577 CYS A CA 1
ATOM 3066 C C . CYS A 1 414 ? 57.233 28.882 57.434 1.00 10.70 577 CYS A C 1
ATOM 3067 O O . CYS A 1 414 ? 57.570 27.744 57.757 1.00 14.90 577 CYS A O 1
ATOM 3070 N N . ILE A 1 415 ? 57.359 29.930 58.236 1.00 10.12 578 ILE A N 1
ATOM 3071 C CA . ILE A 1 415 ? 57.759 29.809 59.630 1.00 8.29 578 ILE A CA 1
ATOM 3072 C C . ILE A 1 415 ? 56.630 30.358 60.494 1.00 14.16 578 ILE A C 1
ATOM 3073 O O . ILE A 1 415 ? 56.116 31.455 60.232 1.00 12.13 578 ILE A O 1
ATOM 3078 N N . ALA A 1 416 ? 56.244 29.592 61.510 1.00 12.11 579 ALA A N 1
ATOM 3079 C CA . ALA A 1 416 ? 55.158 29.942 62.408 1.00 9.40 579 ALA A CA 1
ATOM 3080 C C . ALA A 1 416 ? 55.710 30.168 63.809 1.00 12.07 579 ALA A C 1
ATOM 3081 O O . ALA A 1 416 ? 56.405 29.304 64.350 1.00 10.19 579 ALA A O 1
ATOM 3083 N N . ILE A 1 417 ? 55.388 31.321 64.391 1.00 11.81 580 ILE A N 1
ATOM 3084 C CA . ILE A 1 417 ? 55.785 31.676 65.747 1.00 10.65 580 ILE A CA 1
ATOM 3085 C C . ILE A 1 417 ? 54.560 31.561 66.639 1.00 12.70 580 ILE A C 1
ATOM 3086 O O . ILE A 1 417 ? 53.548 32.223 66.384 1.00 11.63 580 ILE A O 1
ATOM 3091 N N . THR A 1 418 ? 54.657 30.755 67.703 1.00 8.93 581 THR A N 1
ATOM 3092 C CA . THR A 1 418 ? 53.515 30.440 68.548 1.00 11.13 581 THR A CA 1
ATOM 3093 C C . THR A 1 418 ? 53.885 30.548 70.021 1.00 14.63 581 THR A C 1
ATOM 3094 O O . THR A 1 418 ? 54.865 29.942 70.461 1.00 18.08 581 THR A O 1
ATOM 3098 N N . GLU A 1 419 ? 53.081 31.287 70.780 1.00 10.41 582 GLU A N 1
ATOM 3099 C CA . GLU A 1 419 ? 53.137 31.251 72.231 1.00 15.65 582 GLU A CA 1
ATOM 3100 C C . GLU A 1 419 ? 52.477 29.983 72.741 1.00 15.33 582 GLU A C 1
ATOM 3101 O O . GLU A 1 419 ? 51.460 29.533 72.202 1.00 15.55 582 GLU A O 1
ATOM 3107 N N . GLY A 1 420 ? 53.009 29.445 73.829 1.00 16.42 583 GLY A N 1
ATOM 3108 C CA . GLY A 1 420 ? 52.336 28.307 74.425 1.00 18.35 583 GLY A CA 1
ATOM 3109 C C . GLY A 1 420 ? 53.060 27.773 75.638 1.00 13.50 583 GLY A C 1
ATOM 3110 O O . GLY A 1 420 ? 54.067 28.317 76.093 1.00 17.46 583 GLY A O 1
ATOM 3111 N N . LYS A 1 421 ? 52.503 26.693 76.168 1.00 16.79 584 LYS A N 1
ATOM 3112 C CA . LYS A 1 421 ? 53.057 25.984 77.310 1.00 20.44 584 LYS A CA 1
ATOM 3113 C C . LYS A 1 421 ? 53.292 24.538 76.899 1.00 17.69 584 LYS A C 1
ATOM 3114 O O . LYS A 1 421 ? 52.344 23.831 76.539 1.00 14.82 584 LYS A O 1
ATOM 3120 N N . LYS A 1 422 ? 54.556 24.114 76.929 1.00 19.10 585 LYS A N 1
ATOM 3121 C CA . LYS A 1 422 ? 54.886 22.751 76.537 1.00 22.24 585 LYS A CA 1
ATOM 3122 C C . LYS A 1 422 ? 54.202 21.746 77.452 1.00 18.75 585 LYS A C 1
ATOM 3123 O O . LYS A 1 422 ? 53.564 20.799 76.983 1.00 15.28 585 LYS A O 1
ATOM 3129 N N . GLN A 1 423 ? 54.310 21.947 78.760 1.00 23.25 586 GLN A N 1
ATOM 3130 C CA . GLN A 1 423 ? 53.585 21.164 79.750 1.00 23.45 586 GLN A CA 1
ATOM 3131 C C . GLN A 1 423 ? 52.744 22.097 80.613 1.00 22.92 586 GLN A C 1
ATOM 3132 O O . GLN A 1 423 ? 53.045 23.287 80.754 1.00 19.60 586 GLN A O 1
ATOM 3138 N N . LYS A 1 424 ? 51.705 21.523 81.226 1.00 20.43 587 LYS A N 1
ATOM 3139 C CA . LYS A 1 424 ? 50.665 22.328 81.869 1.00 20.14 587 LYS A CA 1
ATOM 3140 C C . LYS A 1 424 ? 51.232 23.290 82.907 1.00 19.66 587 LYS A C 1
ATOM 3141 O O . LYS A 1 424 ? 50.752 24.422 83.045 1.00 20.68 587 LYS A O 1
ATOM 3147 N N . ASP A 1 425 ? 52.254 22.872 83.638 1.00 19.29 588 ASP A N 1
ATOM 3148 C CA . ASP A 1 425 ? 52.779 23.702 84.712 1.00 20.25 588 ASP A CA 1
ATOM 3149 C C . ASP A 1 425 ? 53.904 24.619 84.258 1.00 20.34 588 ASP A C 1
ATOM 3150 O O . ASP A 1 425 ? 54.420 25.386 85.072 1.00 22.66 588 ASP A O 1
ATOM 3155 N N . ASN A 1 426 ? 54.288 24.566 82.990 1.00 19.19 589 ASN A N 1
ATOM 3156 C CA . ASN A 1 426 ? 55.384 25.397 82.519 1.00 19.30 589 ASN A CA 1
ATOM 3157 C C . ASN A 1 426 ? 54.944 26.856 82.375 1.00 21.23 589 ASN A C 1
ATOM 3158 O O . ASN A 1 426 ? 53.770 27.146 82.122 1.00 19.09 589 ASN A O 1
ATOM 3163 N N . PRO A 1 427 ? 55.870 27.797 82.523 1.00 20.20 590 PRO A N 1
ATOM 3164 C CA . PRO A 1 427 ? 55.571 29.175 82.130 1.00 20.57 590 PRO A CA 1
ATOM 3165 C C . PRO A 1 427 ? 55.455 29.278 80.621 1.00 17.17 590 PRO A C 1
ATOM 3166 O O . PRO A 1 427 ? 56.022 28.480 79.870 1.00 17.62 590 PRO A O 1
ATOM 3170 N N . GLN A 1 428 ? 54.742 30.310 80.180 1.00 18.34 591 GLN A N 1
ATOM 3171 C CA . GLN A 1 428 ? 54.532 30.501 78.756 1.00 15.62 591 GLN A CA 1
ATOM 3172 C C . GLN A 1 428 ? 55.843 30.855 78.069 1.00 14.56 591 GLN A C 1
ATOM 3173 O O . GLN A 1 428 ? 56.628 31.662 78.569 1.00 14.35 591 GLN A O 1
ATOM 3179 N N . ARG A 1 429 ? 56.083 30.227 76.926 1.00 15.44 592 ARG A N 1
ATOM 3180 C CA . ARG A 1 429 ? 57.243 30.500 76.101 1.00 12.64 592 ARG A CA 1
ATOM 3181 C C . ARG A 1 429 ? 56.809 30.670 74.651 1.00 11.41 592 ARG A C 1
ATOM 3182 O O . ARG A 1 429 ? 55.642 30.480 74.300 1.00 13.72 592 ARG A O 1
ATOM 3190 N N . ILE A 1 430 ? 57.778 31.035 73.813 1.00 12.74 593 ILE A N 1
ATOM 3191 C CA . ILE A 1 430 ? 57.573 31.324 72.402 1.00 11.76 593 ILE A CA 1
ATOM 3192 C C . ILE A 1 430 ? 58.349 30.306 71.580 1.00 16.18 593 ILE A C 1
ATOM 3193 O O . ILE A 1 430 ? 59.550 30.112 71.797 1.00 17.36 593 ILE A O 1
ATOM 3198 N N . TYR A 1 431 ? 57.669 29.669 70.630 1.00 12.04 594 TYR A N 1
ATOM 3199 C CA . TYR A 1 431 ? 58.235 28.576 69.859 1.00 13.02 594 TYR A CA 1
ATOM 3200 C C . TYR A 1 431 ? 58.120 28.860 68.370 1.00 15.18 594 TYR A C 1
ATOM 3201 O O . TYR A 1 431 ? 57.183 29.521 67.925 1.00 13.48 594 TYR A O 1
ATOM 3210 N N . ALA A 1 432 ? 59.078 28.332 67.600 1.00 10.70 595 ALA A N 1
ATOM 3211 C CA . ALA A 1 432 ? 59.151 28.524 66.156 1.00 10.53 595 ALA A CA 1
ATOM 3212 C C . ALA A 1 432 ? 59.189 27.176 65.459 1.00 12.38 595 ALA A C 1
ATOM 3213 O O . ALA A 1 432 ? 59.912 26.269 65.883 1.00 14.03 595 ALA A O 1
ATOM 3215 N N . HIS A 1 433 ? 58.426 27.054 64.381 1.00 12.77 596 HIS A N 1
ATOM 3216 C CA . HIS A 1 433 ? 58.407 25.845 63.573 1.00 11.76 596 HIS A CA 1
ATOM 3217 C C . HIS A 1 433 ? 58.329 26.242 62.107 1.00 16.23 596 HIS A C 1
ATOM 3218 O O . HIS A 1 433 ? 57.961 27.370 61.775 1.00 12.49 596 HIS A O 1
ATOM 3225 N N . SER A 1 434 ? 58.663 25.298 61.229 1.00 12.43 597 SER A N 1
ATOM 3226 C CA . SER A 1 434 ? 58.593 25.523 59.793 1.00 12.20 597 SER A CA 1
ATOM 3227 C C . SER A 1 434 ? 57.758 24.439 59.115 1.00 13.05 597 SER A C 1
ATOM 3228 O O . SER A 1 434 ? 57.597 23.327 59.623 1.00 15.01 597 SER A O 1
ATOM 3231 N N . TYR A 1 435 ? 57.210 24.788 57.957 1.00 13.01 598 TYR A N 1
ATOM 3232 C CA . TYR A 1 435 ? 56.518 23.819 57.115 1.00 13.28 598 TYR A CA 1
ATOM 3233 C C . TYR A 1 435 ? 56.509 24.355 55.696 1.00 14.83 598 TYR A C 1
ATOM 3234 O O . TYR A 1 435 ? 56.713 25.549 55.468 1.00 13.42 598 TYR A O 1
ATOM 3243 N N . LYS A 1 436 ? 56.289 23.458 54.747 1.00 14.64 599 LYS A N 1
ATOM 3244 C CA . LYS A 1 436 ? 56.221 23.843 53.350 1.00 16.82 599 LYS A CA 1
ATOM 3245 C C . LYS A 1 436 ? 54.771 23.923 52.888 1.00 14.11 599 LYS A C 1
ATOM 3246 O O . LYS A 1 436 ? 53.854 23.416 53.533 1.00 17.44 599 LYS A O 1
ATOM 3252 N N . ILE A 1 437 ? 54.577 24.563 51.742 1.00 15.93 600 ILE A N 1
ATOM 3253 C CA . ILE A 1 437 ? 53.280 24.634 51.083 1.00 11.40 600 ILE A CA 1
ATOM 3254 C C . ILE A 1 437 ? 53.360 23.752 49.849 1.00 21.70 600 ILE A C 1
ATOM 3255 O O . ILE A 1 437 ? 54.213 23.974 48.984 1.00 22.66 600 ILE A O 1
ATOM 3260 N N . ARG A 1 438 ? 52.479 22.755 49.760 1.00 16.10 601 ARG A N 1
ATOM 3261 C CA . ARG A 1 438 ? 52.459 21.844 48.627 1.00 19.33 601 ARG A CA 1
ATOM 3262 C C . ARG A 1 438 ? 51.446 22.321 47.596 1.00 20.72 601 ARG A C 1
ATOM 3263 O O . ARG A 1 438 ? 50.348 22.758 47.945 1.00 20.55 601 ARG A O 1
ATOM 3271 N N . GLN A 1 439 ? 51.824 22.242 46.327 1.00 19.83 602 GLN A N 1
ATOM 3272 C CA . GLN A 1 439 ? 50.969 22.649 45.222 1.00 25.19 602 GLN A CA 1
ATOM 3273 C C . GLN A 1 439 ? 50.569 21.407 44.444 1.00 29.36 602 GLN A C 1
ATOM 3274 O O . GLN A 1 439 ? 51.433 20.614 44.061 1.00 28.71 602 GLN A O 1
ATOM 3280 N N . MET A 1 440 ? 49.265 21.220 44.243 1.00 27.11 603 MET A N 1
ATOM 3281 C CA . MET A 1 440 ? 48.768 19.984 43.664 1.00 24.34 603 MET A CA 1
ATOM 3282 C C . MET A 1 440 ? 47.587 20.257 42.742 1.00 32.58 603 MET A C 1
ATOM 3283 O O . MET A 1 440 ? 46.953 21.313 42.800 1.00 33.19 603 MET A O 1
ATOM 3288 N N . CYS A 1 441 ? 47.299 19.277 41.884 1.00 35.39 604 CYS A N 1
ATOM 3289 C CA . CYS A 1 441 ? 46.172 19.319 40.954 1.00 34.64 604 CYS A CA 1
ATOM 3290 C C . CYS A 1 441 ? 45.380 18.030 41.114 1.00 34.17 604 CYS A C 1
ATOM 3291 O O . CYS A 1 441 ? 45.947 16.938 41.013 1.00 37.69 604 CYS A O 1
ATOM 3294 N N . TYR A 1 442 ? 44.085 18.154 41.383 1.00 40.26 605 TYR A N 1
ATOM 3295 C CA . TYR A 1 442 ? 43.224 16.988 41.560 1.00 43.40 605 TYR A CA 1
ATOM 3296 C C . TYR A 1 442 ? 42.491 16.617 40.275 1.00 47.80 605 TYR A C 1
ATOM 3297 O O . TYR A 1 442 ? 41.916 17.474 39.609 1.00 52.03 605 TYR A O 1
ATOM 3306 N N . THR B 1 13 ? 31.625 99.373 55.191 1.00 46.33 176 THR B N 1
ATOM 3307 C CA . THR B 1 13 ? 32.093 100.748 55.013 1.00 49.08 176 THR B CA 1
ATOM 3308 C C . THR B 1 13 ? 33.527 100.792 54.479 1.00 38.92 176 THR B C 1
ATOM 3309 O O . THR B 1 13 ? 33.858 101.635 53.638 1.00 42.17 176 THR B O 1
ATOM 3313 N N . ILE B 1 14 ? 34.380 99.891 54.959 1.00 36.44 177 ILE B N 1
ATOM 3314 C CA . ILE B 1 14 ? 35.716 99.746 54.402 1.00 28.93 177 ILE B CA 1
ATOM 3315 C C . ILE B 1 14 ? 35.784 98.462 53.588 1.00 27.50 177 ILE B C 1
ATOM 3316 O O . ILE B 1 14 ? 34.944 97.566 53.703 1.00 31.49 177 ILE B O 1
ATOM 3321 N N . LYS B 1 15 ? 36.802 98.391 52.743 1.00 23.80 178 LYS B N 1
ATOM 3322 C CA . LYS B 1 15 ? 37.063 97.226 51.914 1.00 23.84 178 LYS B CA 1
ATOM 3323 C C . LYS B 1 15 ? 38.566 97.111 51.746 1.00 25.11 178 LYS B C 1
ATOM 3324 O O . LYS B 1 15 ? 39.309 98.036 52.102 1.00 22.57 178 LYS B O 1
ATOM 3330 N N . PRO B 1 16 ? 39.055 95.973 51.245 1.00 21.77 179 PRO B N 1
ATOM 3331 C CA . PRO B 1 16 ? 40.506 95.812 51.085 1.00 23.44 179 PRO B CA 1
ATOM 3332 C C . PRO B 1 16 ? 41.103 96.882 50.185 1.00 18.63 179 PRO B C 1
ATOM 3333 O O . PRO B 1 16 ? 40.433 97.442 49.317 1.00 20.86 179 PRO B O 1
ATOM 3337 N N . ILE B 1 17 ? 42.390 97.156 50.408 1.00 16.29 180 ILE B N 1
ATOM 3338 C CA . ILE B 1 17 ? 43.063 98.233 49.699 1.00 19.36 180 ILE B CA 1
ATOM 3339 C C . ILE B 1 17 ? 43.113 97.922 48.211 1.00 18.98 180 ILE B C 1
ATOM 3340 O O . ILE B 1 17 ? 43.272 96.769 47.797 1.00 20.93 180 ILE B O 1
ATOM 3345 N N . GLU B 1 18 ? 42.958 98.960 47.398 1.00 19.93 181 GLU B N 1
ATOM 3346 C CA . GLU B 1 18 ? 43.065 98.877 45.946 1.00 21.33 181 GLU B CA 1
ATOM 3347 C C . GLU B 1 18 ? 44.275 99.703 45.525 1.00 17.36 181 GLU B C 1
ATOM 3348 O O . GLU B 1 18 ? 44.267 100.930 45.666 1.00 25.63 181 GLU B O 1
ATOM 3354 N N . TYR B 1 19 ? 45.317 99.037 45.025 1.00 22.84 182 TYR B N 1
ATOM 3355 C CA . TYR B 1 19 ? 46.562 99.741 44.740 1.00 20.87 182 TYR B CA 1
ATOM 3356 C C . TYR B 1 19 ? 46.355 100.750 43.609 1.00 23.91 182 TYR B C 1
ATOM 3357 O O . TYR B 1 19 ? 45.700 100.442 42.611 1.00 23.84 182 TYR B O 1
ATOM 3366 N N . PRO B 1 20 ? 46.901 101.956 43.737 1.00 25.39 183 PRO B N 1
ATOM 3367 C CA . PRO B 1 20 ? 46.560 103.027 42.798 1.00 25.76 183 PRO B CA 1
ATOM 3368 C C . PRO B 1 20 ? 47.163 102.816 41.418 1.00 35.31 183 PRO B C 1
ATOM 3369 O O . PRO B 1 20 ? 48.112 102.056 41.217 1.00 33.60 183 PRO B O 1
ATOM 3373 N N . LYS B 1 21 ? 46.590 103.536 40.461 1.00 47.63 184 LYS B N 1
ATOM 3374 C CA . LYS B 1 21 ? 47.046 103.621 39.087 1.00 47.62 184 LYS B CA 1
ATOM 3375 C C . LYS B 1 21 ? 47.593 105.012 38.811 1.00 43.27 184 LYS B C 1
ATOM 3376 O O . LYS B 1 21 ? 46.946 106.005 39.164 1.00 46.38 184 LYS B O 1
ATOM 3382 N N . PRO B 1 22 ? 48.774 105.138 38.199 1.00 50.71 185 PRO B N 1
ATOM 3383 C CA . PRO B 1 22 ? 49.262 106.459 37.791 1.00 46.75 185 PRO B CA 1
ATOM 3384 C C . PRO B 1 22 ? 48.353 107.137 36.761 1.00 50.66 185 PRO B C 1
ATOM 3385 O O . PRO B 1 22 ? 47.522 106.473 36.133 1.00 50.49 185 PRO B O 1
ATOM 3389 N N . GLY B 1 24 ? 46.922 109.127 34.773 1.00 43.62 187 GLY B N 1
ATOM 3390 C CA . GLY B 1 24 ? 48.022 108.923 33.848 1.00 47.83 187 GLY B CA 1
ATOM 3391 C C . GLY B 1 24 ? 49.224 109.819 34.091 1.00 47.40 187 GLY B C 1
ATOM 3392 O O . GLY B 1 24 ? 49.600 110.619 33.237 1.00 53.86 187 GLY B O 1
ATOM 3393 N N . CYS B 1 25 ? 49.828 109.690 35.269 1.00 46.75 188 CYS B N 1
ATOM 3394 C CA . CYS B 1 25 ? 51.057 110.407 35.595 1.00 39.25 188 CYS B CA 1
ATOM 3395 C C . CYS B 1 25 ? 52.198 109.833 34.760 1.00 42.36 188 CYS B C 1
ATOM 3396 O O . CYS B 1 25 ? 53.093 109.160 35.283 1.00 37.89 188 CYS B O 1
ATOM 3399 N N . ASN B 1 26 ? 52.173 110.109 33.455 1.00 42.36 189 ASN B N 1
ATOM 3400 C CA . ASN B 1 26 ? 52.881 109.298 32.477 1.00 49.53 189 ASN B CA 1
ATOM 3401 C C . ASN B 1 26 ? 53.916 110.047 31.652 1.00 43.98 189 ASN B C 1
ATOM 3402 O O . ASN B 1 26 ? 54.664 109.399 30.911 1.00 35.22 189 ASN B O 1
ATOM 3407 N N . ARG B 1 27 ? 53.980 111.373 31.748 1.00 40.97 190 ARG B N 1
ATOM 3408 C CA . ARG B 1 27 ? 54.832 112.165 30.877 1.00 30.82 190 ARG B CA 1
ATOM 3409 C C . ARG B 1 27 ? 56.292 112.079 31.316 1.00 39.77 190 ARG B C 1
ATOM 3410 O O . ARG B 1 27 ? 56.621 111.588 32.401 1.00 37.92 190 ARG B O 1
ATOM 3418 N N . THR B 1 28 ? 57.173 112.570 30.446 1.00 27.35 191 THR B N 1
ATOM 3419 C CA . THR B 1 28 ? 58.577 112.697 30.793 1.00 28.80 191 THR B CA 1
ATOM 3420 C C . THR B 1 28 ? 58.727 113.645 31.975 1.00 33.88 191 THR B C 1
ATOM 3421 O O . THR B 1 28 ? 58.177 114.751 31.975 1.00 34.34 191 THR B O 1
ATOM 3425 N N . GLY B 1 29 ? 59.459 113.202 32.993 1.00 29.22 192 GLY B N 1
ATOM 3426 C CA . GLY B 1 29 ? 59.616 113.970 34.207 1.00 33.99 192 GLY B CA 1
ATOM 3427 C C . GLY B 1 29 ? 58.532 113.762 35.245 1.00 37.96 192 GLY B C 1
ATOM 3428 O O . GLY B 1 29 ? 58.725 114.157 36.403 1.00 35.47 192 GLY B O 1
ATOM 3429 N N . ASP B 1 30 ? 57.406 113.156 34.872 1.00 34.09 193 ASP B N 1
ATOM 3430 C CA . ASP B 1 30 ? 56.333 112.890 35.820 1.00 36.99 193 ASP B CA 1
ATOM 3431 C C . ASP B 1 30 ? 56.742 111.825 36.827 1.00 37.61 193 ASP B C 1
ATOM 3432 O O . ASP B 1 30 ? 57.351 110.812 36.474 1.00 33.61 193 ASP B O 1
ATOM 3437 N N . HIS B 1 31 ? 56.399 112.057 38.090 1.00 36.76 194 HIS B N 1
ATOM 3438 C CA . HIS B 1 31 ? 56.686 111.113 39.161 1.00 36.06 194 HIS B CA 1
ATOM 3439 C C . HIS B 1 31 ? 55.405 110.914 39.951 1.00 32.35 194 HIS B C 1
ATOM 3440 O O . HIS B 1 31 ? 54.902 111.859 40.566 1.00 33.50 194 HIS B O 1
ATOM 3447 N N . PHE B 1 32 ? 54.880 109.696 39.933 1.00 27.31 195 PHE B N 1
ATOM 3448 C CA . PHE B 1 32 ? 53.740 109.360 40.768 1.00 25.91 195 PHE B CA 1
ATOM 3449 C C . PHE B 1 32 ? 54.236 109.145 42.191 1.00 28.96 195 PHE B C 1
ATOM 3450 O O . PHE B 1 32 ? 55.046 108.248 42.440 1.00 22.49 195 PHE B O 1
ATOM 3458 N N . THR B 1 33 ? 53.765 109.969 43.121 1.00 26.27 196 THR B N 1
ATOM 3459 C CA . THR B 1 33 ? 54.159 109.858 44.515 1.00 21.78 196 THR B CA 1
ATOM 3460 C C . THR B 1 33 ? 52.927 109.639 45.379 1.00 22.05 196 THR B C 1
ATOM 3461 O O . THR B 1 33 ? 51.792 109.866 44.955 1.00 20.96 196 THR B O 1
ATOM 3465 N N . MET B 1 34 ? 53.172 109.173 46.597 1.00 17.82 197 MET B N 1
ATOM 3466 C CA . MET B 1 34 ? 52.146 109.071 47.615 1.00 18.02 197 MET B CA 1
ATOM 3467 C C . MET B 1 34 ? 52.690 109.676 48.897 1.00 16.53 197 MET B C 1
ATOM 3468 O O . MET B 1 34 ? 53.899 109.643 49.145 1.00 18.89 197 MET B O 1
ATOM 3473 N N . GLU B 1 35 ? 51.791 110.225 49.710 1.00 14.14 198 GLU B N 1
ATOM 3474 C CA . GLU B 1 35 ? 52.172 110.900 50.938 1.00 14.29 198 GLU B CA 1
ATOM 3475 C C . GLU B 1 35 ? 51.141 110.642 52.022 1.00 12.43 198 GLU B C 1
ATOM 3476 O O . GLU B 1 35 ? 49.968 110.402 51.722 1.00 16.66 198 GLU B O 1
ATOM 3482 N N . PRO B 1 36 ? 51.543 110.693 53.288 1.00 11.64 199 PRO B N 1
ATOM 3483 C CA . PRO B 1 36 ? 50.550 110.631 54.356 1.00 13.22 199 PRO B CA 1
ATOM 3484 C C . PRO B 1 36 ? 49.724 111.901 54.336 1.00 16.56 199 PRO B C 1
ATOM 3485 O O . PRO B 1 36 ? 50.192 112.963 53.925 1.00 13.10 199 PRO B O 1
ATOM 3489 N N . GLY B 1 37 ? 48.472 111.772 54.755 1.00 17.07 200 GLY B N 1
ATOM 3490 C CA . GLY B 1 37 ? 47.642 112.938 54.936 1.00 17.93 200 GLY B CA 1
ATOM 3491 C C . GLY B 1 37 ? 48.231 113.878 55.965 1.00 20.72 200 GLY B C 1
ATOM 3492 O O . GLY B 1 37 ? 49.100 113.513 56.760 1.00 15.55 200 GLY B O 1
ATOM 3493 N N . ALA B 1 38 ? 47.739 115.116 55.940 1.00 21.74 201 ALA B N 1
ATOM 3494 C CA . ALA B 1 38 ? 48.304 116.155 56.790 1.00 23.12 201 ALA B CA 1
ATOM 3495 C C . ALA B 1 38 ? 48.041 115.879 58.267 1.00 21.05 201 ALA B C 1
ATOM 3496 O O . ALA B 1 38 ? 48.895 116.162 59.115 1.00 21.85 201 ALA B O 1
ATOM 3498 N N . ASN B 1 39 ? 46.887 115.306 58.595 1.00 23.29 202 ASN B N 1
ATOM 3499 C CA . ASN B 1 39 ? 46.506 115.108 59.984 1.00 18.19 202 ASN B CA 1
ATOM 3500 C C . ASN B 1 39 ? 46.540 113.636 60.387 1.00 24.19 202 ASN B C 1
ATOM 3501 O O . ASN B 1 39 ? 46.531 112.726 59.553 1.00 18.79 202 ASN B O 1
ATOM 3506 N N . PHE B 1 40 ? 46.563 113.423 61.702 1.00 22.94 203 PHE B N 1
ATOM 3507 C CA . PHE B 1 40 ? 46.722 112.112 62.329 1.00 17.24 203 PHE B CA 1
ATOM 3508 C C . PHE B 1 40 ? 45.604 111.989 63.363 1.00 15.87 203 PHE B C 1
ATOM 3509 O O . PHE B 1 40 ? 45.802 112.359 64.522 1.00 24.10 203 PHE B O 1
ATOM 3517 N N . TYR B 1 41 ? 44.441 111.475 62.955 1.00 14.41 204 TYR B N 1
ATOM 3518 C CA . TYR B 1 41 ? 43.239 111.518 63.789 1.00 14.36 204 TYR B CA 1
ATOM 3519 C C . TYR B 1 41 ? 43.174 110.360 64.782 1.00 18.86 204 TYR B C 1
ATOM 3520 O O . TYR B 1 41 ? 43.571 109.239 64.482 1.00 14.98 204 TYR B O 1
ATOM 3529 N N . THR B 1 42 ? 42.608 110.625 65.956 1.00 14.89 205 THR B N 1
ATOM 3530 C CA . THR B 1 42 ? 42.413 109.564 66.933 1.00 15.86 205 THR B CA 1
ATOM 3531 C C . THR B 1 42 ? 41.395 108.535 66.448 1.00 14.35 205 THR B C 1
ATOM 3532 O O . THR B 1 42 ? 40.487 108.835 65.671 1.00 19.86 205 THR B O 1
ATOM 3536 N N . VAL B 1 43 ? 41.571 107.303 66.906 1.00 13.02 206 VAL B N 1
ATOM 3537 C CA . VAL B 1 43 ? 40.569 106.247 66.763 1.00 15.62 206 VAL B CA 1
ATOM 3538 C C . VAL B 1 43 ? 40.289 105.744 68.172 1.00 17.17 206 VAL B C 1
ATOM 3539 O O . VAL B 1 43 ? 40.889 104.749 68.618 1.00 16.84 206 VAL B O 1
ATOM 3543 N N . PRO B 1 44 ? 39.436 106.426 68.924 1.00 13.39 207 PRO B N 1
ATOM 3544 C CA . PRO B 1 44 ? 39.262 106.069 70.334 1.00 17.25 207 PRO B CA 1
ATOM 3545 C C . PRO B 1 44 ? 38.534 104.742 70.501 1.00 16.21 207 PRO B C 1
ATOM 3546 O O . PRO B 1 44 ? 37.788 104.295 69.627 1.00 20.98 207 PRO B O 1
ATOM 3550 N N . ASN B 1 45 ? 38.791 104.113 71.641 1.00 13.26 208 ASN B N 1
ATOM 3551 C CA . ASN B 1 45 ? 38.081 102.916 72.082 1.00 21.12 208 ASN B CA 1
ATOM 3552 C C . ASN B 1 45 ? 38.132 101.812 71.031 1.00 19.54 208 ASN B C 1
ATOM 3553 O O . ASN B 1 45 ? 37.177 101.053 70.867 1.00 23.03 208 ASN B O 1
ATOM 3558 N N . LEU B 1 46 ? 39.253 101.719 70.306 1.00 18.45 209 LEU B N 1
ATOM 3559 C CA . LEU B 1 46 ? 39.467 100.552 69.459 1.00 20.22 209 LEU B CA 1
ATOM 3560 C C . LEU B 1 46 ? 39.533 99.291 70.309 1.00 17.08 209 LEU B C 1
ATOM 3561 O O . LEU B 1 46 ? 38.993 98.244 69.933 1.00 13.52 209 LEU B O 1
ATOM 3566 N N . GLY B 1 47 ? 40.170 99.384 71.469 1.00 17.76 210 GLY B N 1
ATOM 3567 C CA . GLY B 1 47 ? 40.066 98.384 72.500 1.00 18.17 210 GLY B CA 1
ATOM 3568 C C . GLY B 1 47 ? 40.014 99.062 73.852 1.00 18.33 210 GLY B C 1
ATOM 3569 O O . GLY B 1 47 ? 40.379 100.228 73.987 1.00 24.98 210 GLY B O 1
ATOM 3570 N N . PRO B 1 48 ? 39.571 98.352 74.879 1.00 24.23 211 PRO B N 1
ATOM 3571 C CA . PRO B 1 48 ? 39.413 98.968 76.199 1.00 25.26 211 PRO B CA 1
ATOM 3572 C C . PRO B 1 48 ? 40.745 99.140 76.922 1.00 21.77 211 PRO B C 1
ATOM 3573 O O . PRO B 1 48 ? 41.770 98.568 76.551 1.00 16.99 211 PRO B O 1
ATOM 3577 N N . ALA B 1 49 ? 40.706 99.947 77.984 1.00 19.82 212 ALA B N 1
ATOM 3578 C CA . ALA B 1 49 ? 41.903 100.245 78.759 1.00 19.05 212 ALA B CA 1
ATOM 3579 C C . ALA B 1 49 ? 41.519 100.717 80.153 1.00 19.98 212 ALA B C 1
ATOM 3580 O O . ALA B 1 49 ? 40.611 101.531 80.317 1.00 31.45 212 ALA B O 1
ATOM 3582 N N . SER B 1 50 ? 42.226 100.204 81.141 1.00 20.53 213 SER B N 1
ATOM 3583 C CA . SER B 1 50 ? 42.073 100.590 82.531 1.00 21.62 213 SER B CA 1
ATOM 3584 C C . SER B 1 50 ? 42.947 101.801 82.849 1.00 18.35 213 SER B C 1
ATOM 3585 O O . SER B 1 50 ? 43.941 102.075 82.172 1.00 18.31 213 SER B O 1
ATOM 3588 N N . SER B 1 51 ? 42.565 102.533 83.891 1.00 18.24 214 SER B N 1
ATOM 3589 C CA . SER B 1 51 ? 43.382 103.645 84.371 1.00 18.50 214 SER B CA 1
ATOM 3590 C C . SER B 1 51 ? 44.376 103.225 85.454 1.00 23.57 214 SER B C 1
ATOM 3591 O O . SER B 1 51 ? 45.109 104.078 85.960 1.00 25.57 214 SER B O 1
ATOM 3594 N N . ASN B 1 52 ? 44.422 101.940 85.824 1.00 17.45 215 ASN B N 1
ATOM 3595 C CA . ASN B 1 52 ? 45.353 101.459 86.843 1.00 18.31 215 ASN B CA 1
ATOM 3596 C C . ASN B 1 52 ? 46.800 101.712 86.421 1.00 21.91 215 ASN B C 1
ATOM 3597 O O . ASN B 1 52 ? 47.301 101.061 85.502 1.00 17.16 215 ASN B O 1
ATOM 3602 N N . SER B 1 53 ? 47.484 102.636 87.103 1.00 23.27 216 SER B N 1
ATOM 3603 C CA . SER B 1 53 ? 48.827 103.040 86.703 1.00 20.97 216 SER B CA 1
ATOM 3604 C C . SER B 1 53 ? 49.872 101.956 86.945 1.00 18.70 216 SER B C 1
ATOM 3605 O O . SER B 1 53 ? 51.013 102.124 86.512 1.00 20.92 216 SER B O 1
ATOM 3608 N N . ASP B 1 54 ? 49.514 100.873 87.631 1.00 18.39 217 ASP B N 1
ATOM 3609 C CA . ASP B 1 54 ? 50.406 99.755 87.880 1.00 20.02 217 ASP B CA 1
ATOM 3610 C C . ASP B 1 54 ? 50.250 98.654 86.847 1.00 18.99 217 ASP B C 1
ATOM 3611 O O . ASP B 1 54 ? 50.818 97.571 87.010 1.00 20.07 217 ASP B O 1
ATOM 3616 N N . GLU B 1 55 ? 49.478 98.899 85.802 1.00 17.35 218 GLU B N 1
ATOM 3617 C CA . GLU B 1 55 ? 49.301 97.948 84.727 1.00 17.15 218 GLU B CA 1
ATOM 3618 C C . GLU B 1 55 ? 49.911 98.522 83.463 1.00 16.78 218 GLU B C 1
ATOM 3619 O O . GLU B 1 55 ? 49.756 99.712 83.170 1.00 17.24 218 GLU B O 1
ATOM 3625 N N . CYS B 1 56 ? 50.616 97.674 82.731 1.00 18.68 219 CYS B N 1
ATOM 3626 C CA . CYS B 1 56 ? 51.187 98.038 81.450 1.00 14.69 219 CYS B CA 1
ATOM 3627 C C . CYS B 1 56 ? 50.427 97.324 80.340 1.00 17.36 219 CYS B C 1
ATOM 3628 O O . CYS B 1 56 ? 50.282 96.101 80.371 1.00 14.12 219 CYS B O 1
ATOM 3631 N N . TYR B 1 57 ? 49.946 98.087 79.367 1.00 10.95 220 TYR B N 1
ATOM 3632 C CA . TYR B 1 57 ? 49.324 97.545 78.168 1.00 15.82 220 TYR B CA 1
ATOM 3633 C C . TYR B 1 57 ? 50.390 97.472 77.087 1.00 14.27 220 TYR B C 1
ATOM 3634 O O . TYR B 1 57 ? 51.058 98.473 76.814 1.00 11.64 220 TYR B O 1
ATOM 3643 N N . THR B 1 58 ? 50.567 96.294 76.486 1.00 12.96 221 THR B N 1
ATOM 3644 C CA . THR B 1 58 ? 51.708 96.121 75.603 1.00 10.30 221 THR B CA 1
ATOM 3645 C C . THR B 1 58 ? 51.440 95.031 74.575 1.00 12.98 221 THR B C 1
ATOM 3646 O O . THR B 1 58 ? 50.463 94.281 74.661 1.00 11.84 221 THR B O 1
ATOM 3650 N N . ASN B 1 59 ? 52.330 94.977 73.591 1.00 12.69 222 ASN B N 1
ATOM 3651 C CA . ASN B 1 59 ? 52.352 93.936 72.573 1.00 14.23 222 ASN B CA 1
ATOM 3652 C C . ASN B 1 59 ? 51.004 93.749 71.869 1.00 11.78 222 ASN B C 1
ATOM 3653 O O . ASN B 1 59 ? 50.434 92.653 71.882 1.00 13.34 222 ASN B O 1
ATOM 3658 N N . PRO B 1 60 ? 50.485 94.789 71.227 1.00 12.71 223 PRO B N 1
ATOM 3659 C CA . PRO B 1 60 ? 49.227 94.632 70.494 1.00 9.82 223 PRO B CA 1
ATOM 3660 C C . PRO B 1 60 ? 49.424 93.774 69.257 1.00 10.22 223 PRO B C 1
ATOM 3661 O O . PRO B 1 60 ? 50.531 93.624 68.729 1.00 13.49 223 PRO B O 1
ATOM 3665 N N . SER B 1 61 ? 48.317 93.189 68.815 1.00 11.00 224 SER B N 1
ATOM 3666 C CA . SER B 1 61 ? 48.223 92.554 67.514 1.00 13.33 224 SER B CA 1
ATOM 3667 C C . SER B 1 61 ? 46.975 93.113 66.856 1.00 13.64 224 SER B C 1
ATOM 3668 O O . SER B 1 61 ? 45.911 93.119 67.477 1.00 10.62 224 SER B O 1
ATOM 3671 N N . PHE B 1 62 ? 47.099 93.581 65.611 1.00 13.79 225 PHE B N 1
ATOM 3672 C CA . PHE B 1 62 ? 46.006 94.295 64.948 1.00 11.49 225 PHE B CA 1
ATOM 3673 C C . PHE B 1 62 ? 45.899 93.827 63.505 1.00 11.02 225 PHE B C 1
ATOM 3674 O O . PHE B 1 62 ? 46.881 93.887 62.756 1.00 11.68 225 PHE B O 1
ATOM 3682 N N . SER B 1 63 ? 44.709 93.361 63.124 1.00 8.98 226 SER B N 1
ATOM 3683 C CA . SER B 1 63 ? 44.458 92.802 61.805 1.00 9.59 226 SER B CA 1
ATOM 3684 C C . SER B 1 63 ? 43.112 93.286 61.286 1.00 14.08 226 SER B C 1
ATOM 3685 O O . SER B 1 63 ? 42.117 93.285 62.016 1.00 12.63 226 SER B O 1
ATOM 3688 N N . ILE B 1 64 ? 43.087 93.679 60.020 1.00 12.39 227 ILE B N 1
ATOM 3689 C CA . ILE B 1 64 ? 41.874 94.116 59.349 1.00 12.98 227 ILE B CA 1
ATOM 3690 C C . ILE B 1 64 ? 41.584 93.157 58.204 1.00 15.62 227 ILE B C 1
ATOM 3691 O O . ILE B 1 64 ? 42.470 92.860 57.397 1.00 20.04 227 ILE B O 1
ATOM 3696 N N . GLY B 1 65 ? 40.345 92.673 58.145 1.00 15.67 228 GLY B N 1
ATOM 3697 C CA . GLY B 1 65 ? 39.886 91.815 57.073 1.00 23.36 228 GLY B CA 1
ATOM 3698 C C . GLY B 1 65 ? 39.101 92.575 56.023 1.00 29.71 228 GLY B C 1
ATOM 3699 O O . GLY B 1 65 ? 39.622 93.514 55.420 1.00 28.49 228 GLY B O 1
ATOM 3700 N N . SER B 1 66 ? 37.861 92.151 55.766 1.00 23.52 229 SER B N 1
ATOM 3701 C CA . SER B 1 66 ? 37.024 92.840 54.787 1.00 32.75 229 SER B CA 1
ATOM 3702 C C . SER B 1 66 ? 36.482 94.145 55.346 1.00 36.79 229 SER B C 1
ATOM 3703 O O . SER B 1 66 ? 36.478 95.171 54.657 1.00 43.44 229 SER B O 1
ATOM 3706 N N . SER B 1 67 ? 36.024 94.122 56.592 1.00 28.87 230 SER B N 1
ATOM 3707 C CA . SER B 1 67 ? 35.495 95.310 57.243 1.00 25.16 230 SER B CA 1
ATOM 3708 C C . SER B 1 67 ? 35.670 95.147 58.744 1.00 24.54 230 SER B C 1
ATOM 3709 O O . SER B 1 67 ? 35.746 96.138 59.475 1.00 26.92 230 SER B O 1
ATOM 3712 N N . ILE B 1 68 ? 35.697 93.907 59.217 1.00 20.61 231 ILE B N 1
ATOM 3713 C CA . ILE B 1 68 ? 35.887 93.681 60.638 1.00 18.36 231 ILE B CA 1
ATOM 3714 C C . ILE B 1 68 ? 37.370 93.778 60.971 1.00 14.96 231 ILE B C 1
ATOM 3715 O O . ILE B 1 68 ? 38.246 93.588 60.124 1.00 19.13 231 ILE B O 1
ATOM 3720 N N . TYR B 1 69 ? 37.655 94.092 62.223 1.00 13.90 232 TYR B N 1
ATOM 3721 C CA . TYR B 1 69 ? 39.021 94.063 62.702 1.00 10.88 232 TYR B CA 1
ATOM 3722 C C . TYR B 1 69 ? 39.125 93.143 63.905 1.00 13.48 232 TYR B C 1
ATOM 3723 O O . TYR B 1 69 ? 38.130 92.823 64.567 1.00 14.71 232 TYR B O 1
ATOM 3732 N N . MET B 1 70 ? 40.353 92.710 64.147 1.00 8.33 233 MET B N 1
ATOM 3733 C CA . MET B 1 70 ? 40.748 91.925 65.304 1.00 10.24 233 MET B CA 1
ATOM 3734 C C . MET B 1 70 ? 41.891 92.638 66.007 1.00 13.06 233 MET B C 1
ATOM 3735 O O . MET B 1 70 ? 42.786 93.182 65.363 1.00 9.97 233 MET B O 1
ATOM 3740 N N . PHE B 1 71 ? 41.856 92.628 67.328 1.00 16.85 234 PHE B N 1
ATOM 3741 C CA . PHE B 1 71 ? 42.817 93.368 68.121 1.00 12.61 234 PHE B CA 1
ATOM 3742 C C . PHE B 1 71 ? 43.038 92.586 69.399 1.00 13.90 234 PHE B C 1
ATOM 3743 O O . PHE B 1 71 ? 42.072 92.135 70.015 1.00 17.35 234 PHE B O 1
ATOM 3751 N N . SER B 1 72 ? 44.297 92.404 69.781 1.00 11.94 235 SER B N 1
ATOM 3752 C CA . SER B 1 72 ? 44.630 91.761 71.039 1.00 11.90 235 SER B CA 1
ATOM 3753 C C . SER B 1 72 ? 45.689 92.592 71.743 1.00 12.80 235 SER B C 1
ATOM 3754 O O . SER B 1 72 ? 46.454 93.304 71.097 1.00 14.46 235 SER B O 1
ATOM 3757 N N . GLN B 1 73 ? 45.730 92.492 73.072 1.00 11.89 236 GLN B N 1
ATOM 3758 C CA . GLN B 1 73 ? 46.697 93.236 73.856 1.00 11.32 236 GLN B CA 1
ATOM 3759 C C . GLN B 1 73 ? 47.040 92.448 75.111 1.00 12.75 236 GLN B C 1
ATOM 3760 O O . GLN B 1 73 ? 46.187 91.746 75.662 1.00 14.02 236 GLN B O 1
ATOM 3766 N N . GLU B 1 74 ? 48.304 92.543 75.535 1.00 12.29 237 GLU B N 1
ATOM 3767 C CA . GLU B 1 74 ? 48.750 91.987 76.806 1.00 12.73 237 GLU B CA 1
ATOM 3768 C C . GLU B 1 74 ? 48.645 93.046 77.894 1.00 13.45 237 GLU B C 1
ATOM 3769 O O . GLU B 1 74 ? 49.033 94.195 77.682 1.00 16.84 237 GLU B O 1
ATOM 3775 N N . ILE B 1 75 ? 48.110 92.661 79.048 1.00 12.23 238 ILE B N 1
ATOM 3776 C CA . ILE B 1 75 ? 48.035 93.523 80.218 1.00 9.47 238 ILE B CA 1
ATOM 3777 C C . ILE B 1 75 ? 48.918 92.896 81.286 1.00 12.49 238 ILE B C 1
ATOM 3778 O O . ILE B 1 75 ? 48.647 91.780 81.749 1.00 15.53 238 ILE B O 1
ATOM 3783 N N . ARG B 1 76 ? 50.000 93.584 81.645 1.00 12.69 239 ARG B N 1
ATOM 3784 C CA . ARG B 1 76 ? 51.015 93.044 82.538 1.00 15.12 239 ARG B CA 1
ATOM 3785 C C . ARG B 1 76 ? 51.115 93.872 83.806 1.00 14.91 239 ARG B C 1
ATOM 3786 O O . ARG B 1 76 ? 50.862 95.079 83.803 1.00 15.23 239 ARG B O 1
ATOM 3794 N N . LYS B 1 77 ? 51.511 93.216 84.886 1.00 13.06 240 LYS B N 1
ATOM 3795 C CA . LYS B 1 77 ? 51.674 93.903 86.156 1.00 20.06 240 LYS B CA 1
ATOM 3796 C C . LYS B 1 77 ? 53.037 94.581 86.182 1.00 18.06 240 LYS B C 1
ATOM 3797 O O . LYS B 1 77 ? 54.062 93.914 86.010 1.00 20.34 240 LYS B O 1
ATOM 3803 N N . THR B 1 78 ? 53.033 95.906 86.351 1.00 17.67 241 THR B N 1
ATOM 3804 C CA . THR B 1 78 ? 54.221 96.720 86.613 1.00 19.81 241 THR B CA 1
ATOM 3805 C C . THR B 1 78 ? 55.191 96.796 85.438 1.00 20.20 241 THR B C 1
ATOM 3806 O O . THR B 1 78 ? 55.446 97.878 84.907 1.00 20.59 241 THR B O 1
ATOM 3810 N N . ASP B 1 79 ? 55.771 95.665 85.064 1.00 22.74 242 ASP B N 1
ATOM 3811 C CA . ASP B 1 79 ? 56.836 95.608 84.076 1.00 19.98 242 ASP B CA 1
ATOM 3812 C C . ASP B 1 79 ? 56.264 95.215 82.718 1.00 22.01 242 ASP B C 1
ATOM 3813 O O . ASP B 1 79 ? 55.658 94.147 82.584 1.00 17.64 242 ASP B O 1
ATOM 3818 N N . CYS B 1 80 ? 56.515 96.043 81.703 1.00 14.72 243 CYS B N 1
ATOM 3819 C CA . CYS B 1 80 ? 56.010 95.782 80.358 1.00 16.99 243 CYS B CA 1
ATOM 3820 C C . CYS B 1 80 ? 56.681 94.589 79.688 1.00 23.28 243 CYS B C 1
ATOM 3821 O O . CYS B 1 80 ? 56.148 94.062 78.706 1.00 21.97 243 CYS B O 1
ATOM 3824 N N . THR B 1 81 ? 57.856 94.193 80.154 1.00 20.12 244 THR B N 1
ATOM 3825 C CA . THR B 1 81 ? 58.631 93.120 79.547 1.00 24.06 244 THR B CA 1
ATOM 3826 C C . THR B 1 81 ? 58.596 91.831 80.349 1.00 21.47 244 THR B C 1
ATOM 3827 O O . THR B 1 81 ? 58.453 90.753 79.776 1.00 24.35 244 THR B O 1
ATOM 3831 N N . ALA B 1 82 ? 58.742 91.913 81.667 1.00 19.93 245 ALA B N 1
ATOM 3832 C CA . ALA B 1 82 ? 58.818 90.727 82.506 1.00 26.79 245 ALA B CA 1
ATOM 3833 C C . ALA B 1 82 ? 57.653 90.599 83.465 1.00 20.09 245 ALA B C 1
ATOM 3834 O O . ALA B 1 82 ? 57.583 89.612 84.199 1.00 26.03 245 ALA B O 1
ATOM 3836 N N . GLY B 1 83 ? 56.748 91.570 83.491 1.00 21.98 246 GLY B N 1
ATOM 3837 C CA . GLY B 1 83 ? 55.632 91.500 84.408 1.00 21.37 246 GLY B CA 1
ATOM 3838 C C . GLY B 1 83 ? 54.715 90.337 84.092 1.00 17.66 246 GLY B C 1
ATOM 3839 O O . GLY B 1 83 ? 54.596 89.899 82.948 1.00 17.07 246 GLY B O 1
ATOM 3840 N N . GLU B 1 84 ? 54.070 89.834 85.139 1.00 20.29 247 GLU B N 1
ATOM 3841 C CA . GLU B 1 84 ? 53.107 88.748 85.000 1.00 24.51 247 GLU B CA 1
ATOM 3842 C C . GLU B 1 84 ? 51.989 89.167 84.057 1.00 19.64 247 GLU B C 1
ATOM 3843 O O . GLU B 1 84 ? 51.468 90.281 84.152 1.00 19.35 247 GLU B O 1
ATOM 3849 N N . ILE B 1 85 ? 51.642 88.291 83.119 1.00 20.40 248 ILE B N 1
ATOM 3850 C CA . ILE B 1 85 ? 50.536 88.590 82.215 1.00 18.41 248 ILE B CA 1
ATOM 3851 C C . ILE B 1 85 ? 49.233 88.449 82.995 1.00 21.29 248 ILE B C 1
ATOM 3852 O O . ILE B 1 85 ? 48.812 87.339 83.331 1.00 21.49 248 ILE B O 1
ATOM 3857 N N . LEU B 1 86 ? 48.611 89.585 83.310 1.00 17.44 249 LEU B N 1
ATOM 3858 C CA . LEU B 1 86 ? 47.350 89.571 84.037 1.00 16.40 249 LEU B CA 1
ATOM 3859 C C . LEU B 1 86 ? 46.198 89.146 83.142 1.00 17.93 249 LEU B C 1
ATOM 3860 O O . LEU B 1 86 ? 45.281 88.451 83.591 1.00 19.01 249 LEU B O 1
ATOM 3865 N N . SER B 1 87 ? 46.243 89.533 81.871 1.00 16.18 250 SER B N 1
ATOM 3866 C CA . SER B 1 87 ? 45.162 89.248 80.951 1.00 18.28 250 SER B CA 1
ATOM 3867 C C . SER B 1 87 ? 45.661 89.421 79.526 1.00 17.22 250 SER B C 1
ATOM 3868 O O . SER B 1 87 ? 46.548 90.237 79.259 1.00 17.39 250 SER B O 1
ATOM 3871 N N . ILE B 1 88 ? 45.075 88.654 78.611 1.00 16.01 251 ILE B N 1
ATOM 3872 C CA . ILE B 1 88 ? 45.208 88.899 77.181 1.00 16.26 251 ILE B CA 1
ATOM 3873 C C . ILE B 1 88 ? 43.810 89.183 76.647 1.00 14.53 251 ILE B C 1
ATOM 3874 O O . ILE B 1 88 ? 42.962 88.284 76.581 1.00 18.17 251 ILE B O 1
ATOM 3879 N N . GLN B 1 89 ? 43.567 90.429 76.267 1.00 12.57 252 GLN B N 1
ATOM 3880 C CA . GLN B 1 89 ? 42.235 90.885 75.906 1.00 16.54 252 GLN B CA 1
ATOM 3881 C C . GLN B 1 89 ? 42.105 90.940 74.391 1.00 14.32 252 GLN B C 1
ATOM 3882 O O . GLN B 1 89 ? 42.996 91.447 73.704 1.00 11.18 252 GLN B O 1
ATOM 3888 N N . ILE B 1 90 ? 40.999 90.406 73.883 1.00 11.59 253 ILE B N 1
ATOM 3889 C CA . ILE B 1 90 ? 40.737 90.285 72.459 1.00 13.58 253 ILE B CA 1
ATOM 3890 C C . ILE B 1 90 ? 39.525 91.138 72.128 1.00 12.29 253 ILE B C 1
ATOM 3891 O O . ILE B 1 90 ? 38.537 91.129 72.869 1.00 15.15 253 ILE B O 1
ATOM 3896 N N . VAL B 1 91 ? 39.587 91.853 71.006 1.00 10.86 254 VAL B N 1
ATOM 3897 C CA . VAL B 1 91 ? 38.442 92.612 70.520 1.00 17.31 254 VAL B CA 1
ATOM 3898 C C . VAL B 1 91 ? 38.193 92.250 69.064 1.00 14.89 254 VAL B C 1
ATOM 3899 O O . VAL B 1 91 ? 39.072 92.432 68.212 1.00 11.93 254 VAL B O 1
ATOM 3903 N N . LEU B 1 92 ? 36.999 91.747 68.788 1.00 16.91 255 LEU B N 1
ATOM 3904 C CA . LEU B 1 92 ? 36.453 91.702 67.446 1.00 12.60 255 LEU B CA 1
ATOM 3905 C C . LEU B 1 92 ? 35.589 92.937 67.239 1.00 20.29 255 LEU B C 1
ATOM 3906 O O . LEU B 1 92 ? 34.683 93.214 68.037 1.00 17.04 255 LEU B O 1
ATOM 3911 N N . GLY B 1 93 ? 35.874 93.681 66.180 1.00 16.39 256 GLY B N 1
ATOM 3912 C CA . GLY B 1 93 ? 35.151 94.905 65.927 1.00 17.62 256 GLY B CA 1
ATOM 3913 C C . GLY B 1 93 ? 34.963 95.188 64.457 1.00 15.52 256 GLY B C 1
ATOM 3914 O O . GLY B 1 93 ? 35.338 94.373 63.602 1.00 17.78 256 GLY B O 1
ATOM 3915 N N . ARG B 1 94 ? 34.394 96.337 64.145 1.00 14.32 257 ARG B N 1
ATOM 3916 C CA . ARG B 1 94 ? 34.193 96.757 62.770 1.00 18.94 257 ARG B CA 1
ATOM 3917 C C . ARG B 1 94 ? 34.696 98.181 62.619 1.00 15.06 257 ARG B C 1
ATOM 3918 O O . ARG B 1 94 ? 34.566 98.992 63.538 1.00 17.45 257 ARG B O 1
ATOM 3926 N N . ILE B 1 95 ? 35.307 98.465 61.476 1.00 14.91 258 ILE B N 1
ATOM 3927 C CA . ILE B 1 95 ? 35.717 99.816 61.130 1.00 12.83 258 ILE B CA 1
ATOM 3928 C C . ILE B 1 95 ? 34.541 100.495 60.437 1.00 18.66 258 ILE B C 1
ATOM 3929 O O . ILE B 1 95 ? 34.032 99.998 59.428 1.00 19.94 258 ILE B O 1
ATOM 3934 N N . VAL B 1 96 ? 34.099 101.628 60.979 1.00 16.34 259 VAL B N 1
ATOM 3935 C CA . VAL B 1 96 ? 32.870 102.282 60.542 1.00 19.66 259 VAL B CA 1
ATOM 3936 C C . VAL B 1 96 ? 33.085 103.789 60.476 1.00 25.94 259 VAL B C 1
ATOM 3937 O O . VAL B 1 96 ? 34.055 104.335 61.009 1.00 23.29 259 VAL B O 1
ATOM 3941 N N . ASP B 1 97 ? 32.152 104.460 59.815 1.00 23.64 260 ASP B N 1
ATOM 3942 C CA . ASP B 1 97 ? 32.096 105.913 59.783 1.00 23.47 260 ASP B CA 1
ATOM 3943 C C . ASP B 1 97 ? 31.089 106.378 60.829 1.00 32.26 260 ASP B C 1
ATOM 3944 O O . ASP B 1 97 ? 29.900 106.056 60.738 1.00 29.51 260 ASP B O 1
ATOM 3949 N N . LYS B 1 98 ? 31.572 107.106 61.835 1.00 26.09 261 LYS B N 1
ATOM 3950 C CA . LYS B 1 98 ? 30.724 107.669 62.877 1.00 25.42 261 LYS B CA 1
ATOM 3951 C C . LYS B 1 98 ? 30.593 109.184 62.735 1.00 28.42 261 LYS B C 1
ATOM 3952 O O . LYS B 1 98 ? 30.342 109.891 63.712 1.00 31.61 261 LYS B O 1
ATOM 3958 N N . GLY B 1 99 ? 30.760 109.697 61.521 1.00 26.30 262 GLY B N 1
ATOM 3959 C CA . GLY B 1 99 ? 30.643 111.123 61.309 1.00 24.18 262 GLY B CA 1
ATOM 3960 C C . GLY B 1 99 ? 31.826 111.938 61.765 1.00 33.00 262 GLY B C 1
ATOM 3961 O O . GLY B 1 99 ? 31.707 113.158 61.909 1.00 33.60 262 GLY B O 1
ATOM 3962 N N . GLN B 1 100 ? 32.970 111.309 61.991 1.00 27.44 263 GLN B N 1
ATOM 3963 C CA . GLN B 1 100 ? 34.175 112.018 62.370 1.00 22.82 263 GLN B CA 1
ATOM 3964 C C . GLN B 1 100 ? 35.008 112.281 61.126 1.00 22.69 263 GLN B C 1
ATOM 3965 O O . GLN B 1 100 ? 34.652 111.897 60.013 1.00 25.36 263 GLN B O 1
ATOM 3971 N N . GLN B 1 101 ? 36.139 112.950 61.324 1.00 25.38 264 GLN B N 1
ATOM 3972 C CA . GLN B 1 101 ? 36.997 113.278 60.195 1.00 25.27 264 GLN B CA 1
ATOM 3973 C C . GLN B 1 101 ? 37.667 112.037 59.624 1.00 24.59 264 GLN B C 1
ATOM 3974 O O . GLN B 1 101 ? 38.015 112.015 58.439 1.00 25.29 264 GLN B O 1
ATOM 3980 N N . GLY B 1 102 ? 37.854 111.002 60.441 1.00 24.62 265 GLY B N 1
ATOM 3981 C CA . GLY B 1 102 ? 38.462 109.774 59.983 1.00 22.06 265 GLY B CA 1
ATOM 3982 C C . GLY B 1 102 ? 37.660 108.557 60.389 1.00 19.76 265 GLY B C 1
ATOM 3983 O O . GLY B 1 102 ? 36.657 108.657 61.102 1.00 20.33 265 GLY B O 1
ATOM 3984 N N . PRO B 1 103 ? 38.085 107.378 59.940 1.00 16.37 266 PRO B N 1
ATOM 3985 C CA . PRO B 1 103 ? 37.358 106.154 60.297 1.00 16.24 266 PRO B CA 1
ATOM 3986 C C . PRO B 1 103 ? 37.416 105.881 61.797 1.00 17.02 266 PRO B C 1
ATOM 3987 O O . PRO B 1 103 ? 38.288 106.373 62.515 1.00 13.65 266 PRO B O 1
ATOM 3991 N N . GLN B 1 104 ? 36.451 105.093 62.274 1.00 18.89 267 GLN B N 1
ATOM 3992 C CA . GLN B 1 104 ? 36.291 104.815 63.698 1.00 16.99 267 GLN B CA 1
ATOM 3993 C C . GLN B 1 104 ? 36.088 103.322 63.918 1.00 16.69 267 GLN B C 1
ATOM 3994 O O . GLN B 1 104 ? 35.970 102.540 62.978 1.00 18.15 267 GLN B O 1
ATOM 4000 N N . ALA B 1 105 ? 36.060 102.927 65.183 1.00 17.42 268 ALA B N 1
ATOM 4001 C CA . ALA B 1 105 ? 35.983 101.525 65.558 1.00 19.56 268 ALA B CA 1
ATOM 4002 C C . ALA B 1 105 ? 34.747 101.266 66.405 1.00 21.28 268 ALA B C 1
ATOM 4003 O O . ALA B 1 105 ? 34.374 102.094 67.242 1.00 20.03 268 ALA B O 1
ATOM 4005 N N . SER B 1 106 ? 34.124 100.112 66.182 1.00 17.61 269 SER B N 1
ATOM 4006 C CA . SER B 1 106 ? 32.999 99.643 66.990 1.00 21.85 269 SER B CA 1
ATOM 4007 C C . SER B 1 106 ? 33.238 98.202 67.409 1.00 19.24 269 SER B C 1
ATOM 4008 O O . SER B 1 106 ? 33.171 97.295 66.556 1.00 19.22 269 SER B O 1
ATOM 4011 N N . PRO B 1 107 ? 33.537 97.947 68.675 1.00 23.46 270 PRO B N 1
ATOM 4012 C CA . PRO B 1 107 ? 33.664 96.561 69.138 1.00 24.06 270 PRO B CA 1
ATOM 4013 C C . PRO B 1 107 ? 32.379 95.748 68.979 1.00 25.87 270 PRO B C 1
ATOM 4014 O O . PRO B 1 107 ? 31.267 96.246 69.166 1.00 23.06 270 PRO B O 1
ATOM 4018 N N . LEU B 1 108 ? 32.553 94.479 68.598 1.00 18.99 271 LEU B N 1
ATOM 4019 C CA . LEU B 1 108 ? 31.487 93.488 68.489 1.00 17.69 271 LEU B CA 1
ATOM 4020 C C . LEU B 1 108 ? 31.559 92.391 69.533 1.00 21.13 271 LEU B C 1
ATOM 4021 O O . LEU B 1 108 ? 30.521 91.846 69.921 1.00 18.72 271 LEU B O 1
ATOM 4026 N N . LEU B 1 109 ? 32.760 92.001 69.932 1.00 18.20 272 LEU B N 1
ATOM 4027 C CA . LEU B 1 109 ? 32.948 90.978 70.945 1.00 18.33 272 LEU B CA 1
ATOM 4028 C C . LEU B 1 109 ? 34.209 91.341 71.710 1.00 17.55 272 LEU B C 1
ATOM 4029 O O . LEU B 1 109 ? 35.260 91.539 71.097 1.00 24.34 272 LEU B O 1
ATOM 4034 N N . VAL B 1 110 ? 34.115 91.393 73.033 1.00 15.47 273 VAL B N 1
ATOM 4035 C CA . VAL B 1 110 ? 35.267 91.608 73.897 1.00 15.77 273 VAL B CA 1
ATOM 4036 C C . VAL B 1 110 ? 35.440 90.359 74.748 1.00 16.86 273 VAL B C 1
ATOM 4037 O O . VAL B 1 110 ? 34.478 89.881 75.354 1.00 18.34 273 VAL B O 1
ATOM 4041 N N . TRP B 1 111 ? 36.642 89.791 74.737 1.00 12.62 274 TRP B N 1
ATOM 4042 C CA . TRP B 1 111 ? 36.844 88.469 75.303 1.00 13.96 274 TRP B CA 1
ATOM 4043 C C . TRP B 1 111 ? 38.283 88.353 75.784 1.00 18.75 274 TRP B C 1
ATOM 4044 O O . TRP B 1 111 ? 39.185 88.982 75.229 1.00 19.90 274 TRP B O 1
ATOM 4055 N N . ALA B 1 112 ? 38.499 87.552 76.820 1.00 15.20 275 ALA B N 1
ATOM 4056 C CA . ALA B 1 112 ? 39.837 87.360 77.365 1.00 17.61 275 ALA B CA 1
ATOM 4057 C C . ALA B 1 112 ? 40.299 85.926 77.139 1.00 17.30 275 ALA B C 1
ATOM 4058 O O . ALA B 1 112 ? 39.507 84.986 77.252 1.00 18.46 275 ALA B O 1
ATOM 4060 N N . VAL B 1 113 ? 41.574 85.768 76.807 1.00 16.21 276 VAL B N 1
ATOM 4061 C CA . VAL B 1 113 ? 42.174 84.435 76.653 1.00 15.57 276 VAL B CA 1
ATOM 4062 C C . VAL B 1 113 ? 42.215 83.740 78.010 1.00 13.05 276 VAL B C 1
ATOM 4063 O O . VAL B 1 113 ? 42.734 84.315 78.978 1.00 20.91 276 VAL B O 1
ATOM 4067 N N . PRO B 1 114 ? 41.701 82.521 78.127 1.00 15.46 277 PRO B N 1
ATOM 4068 C CA . PRO B 1 114 ? 41.771 81.799 79.405 1.00 16.83 277 PRO B CA 1
ATOM 4069 C C . PRO B 1 114 ? 43.197 81.435 79.799 1.00 16.82 277 PRO B C 1
ATOM 4070 O O . PRO B 1 114 ? 44.071 81.212 78.955 1.00 17.75 277 PRO B O 1
ATOM 4074 N N . ASN B 1 115 ? 43.418 81.356 81.109 1.00 16.02 278 ASN B N 1
ATOM 4075 C CA . ASN B 1 115 ? 44.687 80.917 81.677 1.00 19.92 278 ASN B CA 1
ATOM 4076 C C . ASN B 1 115 ? 45.882 81.628 81.035 1.00 19.03 278 ASN B C 1
ATOM 4077 O O . ASN B 1 115 ? 46.757 80.980 80.454 1.00 19.46 278 ASN B O 1
ATOM 4082 N N . PRO B 1 116 ? 45.952 82.958 81.135 1.00 17.30 279 PRO B N 1
ATOM 4083 C CA . PRO B 1 116 ? 47.037 83.682 80.454 1.00 12.82 279 PRO B CA 1
ATOM 4084 C C . PRO B 1 116 ? 48.428 83.377 80.999 1.00 19.13 279 PRO B C 1
ATOM 4085 O O . PRO B 1 116 ? 49.420 83.600 80.289 1.00 17.59 279 PRO B O 1
ATOM 4089 N N . LYS B 1 117 ? 48.545 82.873 82.225 1.00 18.91 280 LYS B N 1
ATOM 4090 C CA . LYS B 1 117 ? 49.874 82.629 82.770 1.00 19.98 280 LYS B CA 1
ATOM 4091 C C . LYS B 1 117 ? 50.603 81.523 82.025 1.00 20.87 280 LYS B C 1
ATOM 4092 O O . LYS B 1 117 ? 51.830 81.432 82.128 1.00 21.61 280 LYS B O 1
ATOM 4098 N N . ILE B 1 118 ? 49.878 80.688 81.269 1.00 19.70 281 ILE B N 1
ATOM 4099 C CA . ILE B 1 118 ? 50.489 79.602 80.502 1.00 19.22 281 ILE B CA 1
ATOM 4100 C C . ILE B 1 118 ? 50.865 80.032 79.091 1.00 21.27 281 ILE B C 1
ATOM 4101 O O . ILE B 1 118 ? 51.579 79.295 78.392 1.00 18.06 281 ILE B O 1
ATOM 4106 N N . ILE B 1 119 ? 50.413 81.207 78.655 1.00 16.47 282 ILE B N 1
ATOM 4107 C CA . ILE B 1 119 ? 50.625 81.668 77.293 1.00 14.37 282 ILE B CA 1
ATOM 4108 C C . ILE B 1 119 ? 52.069 82.116 77.110 1.00 14.27 282 ILE B C 1
ATOM 4109 O O . ILE B 1 119 ? 52.639 82.804 77.966 1.00 14.45 282 ILE B O 1
ATOM 4114 N N . ASN B 1 120 ? 52.681 81.720 75.994 1.00 13.75 283 ASN B N 1
ATOM 4115 C CA . ASN B 1 120 ? 53.891 82.415 75.567 1.00 12.89 283 ASN B CA 1
ATOM 4116 C C . ASN B 1 120 ? 53.530 83.738 74.896 1.00 11.85 283 ASN B C 1
ATOM 4117 O O . ASN B 1 120 ? 53.851 84.810 75.413 1.00 15.23 283 ASN B O 1
ATOM 4122 N N . SER B 1 121 ? 52.834 83.678 73.759 1.00 11.75 284 SER B N 1
ATOM 4123 C CA . SER B 1 121 ? 52.307 84.864 73.103 1.00 12.75 284 SER B CA 1
ATOM 4124 C C . SER B 1 121 ? 51.203 84.445 72.142 1.00 15.97 284 SER B C 1
ATOM 4125 O O . SER B 1 121 ? 51.076 83.269 71.784 1.00 12.88 284 SER B O 1
ATOM 4128 N N . CYS B 1 122 ? 50.420 85.441 71.716 1.00 10.79 285 CYS B N 1
ATOM 4129 C CA . CYS B 1 122 ? 49.295 85.269 70.808 1.00 11.64 285 CYS B CA 1
ATOM 4130 C C . CYS B 1 122 ? 49.358 86.309 69.698 1.00 10.32 285 CYS B C 1
ATOM 4131 O O . CYS B 1 122 ? 50.022 87.342 69.819 1.00 12.15 285 CYS B O 1
ATOM 4134 N N . ALA B 1 123 ? 48.617 86.052 68.625 1.00 10.15 286 ALA B N 1
ATOM 4135 C CA . ALA B 1 123 ? 48.401 87.066 67.598 1.00 11.72 286 ALA B CA 1
ATOM 4136 C C . ALA B 1 123 ? 47.025 86.857 66.993 1.00 11.40 286 ALA B C 1
ATOM 4137 O O . ALA B 1 123 ? 46.376 85.837 67.226 1.00 12.02 286 ALA B O 1
ATOM 4139 N N . VAL B 1 124 ? 46.583 87.827 66.195 1.00 8.30 287 VAL B N 1
ATOM 4140 C CA . VAL B 1 124 ? 45.234 87.764 65.652 1.00 11.11 287 VAL B CA 1
ATOM 4141 C C . VAL B 1 124 ? 45.268 87.731 64.130 1.00 10.65 287 VAL B C 1
ATOM 4142 O O . VAL B 1 124 ? 46.254 88.099 63.490 1.00 10.00 287 VAL B O 1
ATOM 4146 N N . ALA B 1 125 ? 44.158 87.272 63.554 1.00 12.73 288 ALA B N 1
ATOM 4147 C CA . ALA B 1 125 ? 43.931 87.325 62.117 1.00 13.30 288 ALA B CA 1
ATOM 4148 C C . ALA B 1 125 ? 42.458 87.608 61.887 1.00 9.90 288 ALA B C 1
ATOM 4149 O O . ALA B 1 125 ? 41.602 86.896 62.417 1.00 12.44 288 ALA B O 1
ATOM 4151 N N . ALA B 1 126 ? 42.163 88.640 61.104 1.00 8.36 289 ALA B N 1
ATOM 4152 C CA . ALA B 1 126 ? 40.789 89.028 60.839 1.00 11.86 289 ALA B CA 1
ATOM 4153 C C . ALA B 1 126 ? 40.328 88.389 59.540 1.00 14.46 289 ALA B C 1
ATOM 4154 O O . ALA B 1 126 ? 41.053 88.414 58.544 1.00 17.42 289 ALA B O 1
ATOM 4156 N N . GLY B 1 127 ? 39.131 87.804 59.562 1.00 16.16 290 GLY B N 1
ATOM 4157 C CA . GLY B 1 127 ? 38.528 87.243 58.369 1.00 19.31 290 GLY B CA 1
ATOM 4158 C C . GLY B 1 127 ? 37.249 87.933 57.929 1.00 21.94 290 GLY B C 1
ATOM 4159 O O . GLY B 1 127 ? 37.063 89.126 58.176 1.00 21.65 290 GLY B O 1
ATOM 4160 N N . ASP B 1 128 ? 36.344 87.181 57.303 1.00 20.59 291 ASP B N 1
ATOM 4161 C CA . ASP B 1 128 ? 35.093 87.722 56.776 1.00 22.01 291 ASP B CA 1
ATOM 4162 C C . ASP B 1 128 ? 34.005 87.497 57.824 1.00 19.70 291 ASP B C 1
ATOM 4163 O O . ASP B 1 128 ? 33.510 86.383 57.996 1.00 22.81 291 ASP B O 1
ATOM 4168 N N . GLU B 1 129 ? 33.655 88.562 58.543 1.00 17.62 292 GLU B N 1
ATOM 4169 C CA . GLU B 1 129 ? 32.707 88.499 59.657 1.00 21.90 292 GLU B CA 1
ATOM 4170 C C . GLU B 1 129 ? 33.142 87.484 60.717 1.00 25.76 292 GLU B C 1
ATOM 4171 O O . GLU B 1 129 ? 32.311 86.923 61.435 1.00 24.27 292 GLU B O 1
ATOM 4177 N N . MET B 1 130 ? 34.447 87.253 60.840 1.00 20.94 293 MET B N 1
ATOM 4178 C CA . MET B 1 130 ? 34.964 86.402 61.901 1.00 19.49 293 MET B CA 1
ATOM 4179 C C . MET B 1 130 ? 36.443 86.701 62.090 1.00 15.74 293 MET B C 1
ATOM 4180 O O . MET B 1 130 ? 37.079 87.323 61.241 1.00 16.86 293 MET B O 1
ATOM 4185 N N . GLY B 1 131 ? 36.968 86.293 63.241 1.00 14.19 294 GLY B N 1
ATOM 4186 C CA . GLY B 1 131 ? 38.351 86.568 63.574 1.00 12.06 294 GLY B CA 1
ATOM 4187 C C . GLY B 1 131 ? 38.965 85.389 64.296 1.00 11.34 294 GLY B C 1
ATOM 4188 O O . GLY B 1 131 ? 38.267 84.520 64.821 1.00 14.32 294 GLY B O 1
ATOM 4189 N N . TRP B 1 132 ? 40.293 85.373 64.311 1.00 13.93 295 TRP B N 1
ATOM 4190 C CA . TRP B 1 132 ? 41.048 84.249 64.838 1.00 14.53 295 TRP B CA 1
ATOM 4191 C C . TRP B 1 132 ? 42.155 84.751 65.751 1.00 9.03 295 TRP B C 1
ATOM 4192 O O . TRP B 1 132 ? 42.791 85.761 65.458 1.00 12.05 295 TRP B O 1
ATOM 4203 N N . VAL B 1 133 ? 42.376 84.032 66.847 1.00 12.04 296 VAL B N 1
ATOM 4204 C CA . VAL B 1 133 ? 43.492 84.240 67.759 1.00 9.11 296 VAL B CA 1
ATOM 4205 C C . VAL B 1 133 ? 44.280 82.935 67.824 1.00 12.10 296 VAL B C 1
ATOM 4206 O O . VAL B 1 133 ? 43.712 81.882 68.137 1.00 12.89 296 VAL B O 1
ATOM 4210 N N . LEU B 1 134 ? 45.580 82.998 67.523 1.00 11.36 297 LEU B N 1
ATOM 4211 C CA . LEU B 1 134 ? 46.483 81.859 67.664 1.00 10.81 297 LEU B CA 1
ATOM 4212 C C . LEU B 1 134 ? 47.454 82.167 68.790 1.00 11.74 297 LEU B C 1
ATOM 4213 O O . LEU B 1 134 ? 48.139 83.191 68.748 1.00 12.88 297 LEU B O 1
ATOM 4218 N N . CYS B 1 135 ? 47.517 81.280 69.776 1.00 12.08 298 CYS B N 1
ATOM 4219 C CA . CYS B 1 135 ? 48.388 81.405 70.930 1.00 9.16 298 CYS B CA 1
ATOM 4220 C C . CYS B 1 135 ? 49.279 80.179 71.019 1.00 12.02 298 CYS B C 1
ATOM 4221 O O . CYS B 1 135 ? 48.827 79.052 70.784 1.00 13.61 298 CYS B O 1
ATOM 4224 N N . SER B 1 136 ? 50.539 80.395 71.368 1.00 10.42 299 SER B N 1
ATOM 4225 C CA . SER B 1 136 ? 51.399 79.301 71.779 1.00 13.67 299 SER B CA 1
ATOM 4226 C C . SER B 1 136 ? 51.408 79.241 73.297 1.00 11.21 299 SER B C 1
ATOM 4227 O O . SER B 1 136 ? 51.267 80.261 73.971 1.00 14.09 299 SER B O 1
ATOM 4230 N N . VAL B 1 137 ? 51.545 78.036 73.836 1.00 13.88 300 VAL B N 1
ATOM 4231 C CA . VAL B 1 137 ? 51.572 77.847 75.277 1.00 16.57 300 VAL B CA 1
ATOM 4232 C C . VAL B 1 137 ? 52.851 77.118 75.660 1.00 14.95 300 VAL B C 1
ATOM 4233 O O . VAL B 1 137 ? 53.476 76.423 74.856 1.00 14.21 300 VAL B O 1
ATOM 4237 N N . THR B 1 138 ? 53.250 77.318 76.906 1.00 18.73 301 THR B N 1
ATOM 4238 C CA . THR B 1 138 ? 54.395 76.649 77.496 1.00 16.52 301 THR B CA 1
ATOM 4239 C C . THR B 1 138 ? 53.928 75.473 78.352 1.00 22.86 301 THR B C 1
ATOM 4240 O O . THR B 1 138 ? 52.731 75.266 78.569 1.00 19.81 301 THR B O 1
ATOM 4244 N N . LEU B 1 139 ? 54.897 74.693 78.832 1.00 22.74 302 LEU B N 1
ATOM 4245 C CA . LEU B 1 139 ? 54.598 73.551 79.679 1.00 23.94 302 LEU B CA 1
ATOM 4246 C C . LEU B 1 139 ? 54.205 73.998 81.081 1.00 25.54 302 LEU B C 1
ATOM 4247 O O . LEU B 1 139 ? 54.563 75.080 81.548 1.00 25.34 302 LEU B O 1
ATOM 4252 N N . THR B 1 140 ? 53.468 73.133 81.763 1.00 23.07 303 THR B N 1
ATOM 4253 C CA . THR B 1 140 ? 53.032 73.400 83.121 1.00 29.66 303 THR B CA 1
ATOM 4254 C C . THR B 1 140 ? 53.648 72.374 84.064 1.00 22.12 303 THR B C 1
ATOM 4255 O O . THR B 1 140 ? 53.705 71.181 83.750 1.00 30.68 303 THR B O 1
ATOM 4259 N N . ALA B 1 141 ? 54.117 72.849 85.213 1.00 29.52 304 ALA B N 1
ATOM 4260 C CA . ALA B 1 141 ? 54.610 71.973 86.263 1.00 25.38 304 ALA B CA 1
ATOM 4261 C C . ALA B 1 141 ? 53.447 71.256 86.940 1.00 26.54 304 ALA B C 1
ATOM 4262 O O . ALA B 1 141 ? 52.276 71.536 86.681 1.00 27.08 304 ALA B O 1
ATOM 4264 N N . ALA B 1 142 ? 53.787 70.322 87.832 1.00 30.44 305 ALA B N 1
ATOM 4265 C CA . ALA B 1 142 ? 52.764 69.615 88.596 1.00 30.54 305 ALA B CA 1
ATOM 4266 C C . ALA B 1 142 ? 51.964 70.569 89.472 1.00 26.17 305 ALA B C 1
ATOM 4267 O O . ALA B 1 142 ? 50.791 70.314 89.763 1.00 29.58 305 ALA B O 1
ATOM 4269 N N . SER B 1 143 ? 52.582 71.660 89.916 1.00 33.45 306 SER B N 1
ATOM 4270 C CA . SER B 1 143 ? 51.864 72.677 90.669 1.00 27.78 306 SER B CA 1
ATOM 4271 C C . SER B 1 143 ? 50.890 73.466 89.808 1.00 27.62 306 SER B C 1
ATOM 4272 O O . SER B 1 143 ? 50.128 74.272 90.348 1.00 29.17 306 SER B O 1
ATOM 4275 N N . GLY B 1 144 ? 50.904 73.271 88.494 1.00 29.56 307 GLY B N 1
ATOM 4276 C CA . GLY B 1 144 ? 50.131 74.099 87.600 1.00 34.94 307 GLY B CA 1
ATOM 4277 C C . GLY B 1 144 ? 50.822 75.372 87.169 1.00 32.41 307 GLY B C 1
ATOM 4278 O O . GLY B 1 144 ? 50.331 76.046 86.256 1.00 30.04 307 GLY B O 1
ATOM 4279 N N . GLU B 1 145 ? 51.934 75.730 87.802 1.00 32.36 308 GLU B N 1
ATOM 4280 C CA . GLU B 1 145 ? 52.660 76.920 87.405 1.00 28.78 308 GLU B CA 1
ATOM 4281 C C . GLU B 1 145 ? 53.333 76.706 86.050 1.00 23.23 308 GLU B C 1
ATOM 4282 O O . GLU B 1 145 ? 53.669 75.576 85.682 1.00 23.46 308 GLU B O 1
ATOM 4288 N N . PRO B 1 146 ? 53.535 77.775 85.286 1.00 27.46 309 PRO B N 1
ATOM 4289 C CA . PRO B 1 146 ? 54.217 77.632 84.001 1.00 25.79 309 PRO B CA 1
ATOM 4290 C C . PRO B 1 146 ? 55.698 77.355 84.187 1.00 27.18 309 PRO B C 1
ATOM 4291 O O . PRO B 1 146 ? 56.330 77.828 85.135 1.00 23.28 309 PRO B O 1
ATOM 4295 N N . ILE B 1 147 ? 56.239 76.549 83.279 1.00 24.34 310 ILE B N 1
ATOM 4296 C CA . ILE B 1 147 ? 57.686 76.404 83.126 1.00 27.63 310 ILE B CA 1
ATOM 4297 C C . ILE B 1 147 ? 58.100 77.383 82.033 1.00 29.56 310 ILE B C 1
ATOM 4298 O O . ILE B 1 147 ? 57.827 77.134 80.853 1.00 31.00 310 ILE B O 1
ATOM 4303 N N . PRO B 1 148 ? 58.718 78.514 82.368 1.00 31.53 311 PRO B N 1
ATOM 4304 C CA . PRO B 1 148 ? 58.984 79.535 81.347 1.00 31.26 311 PRO B CA 1
ATOM 4305 C C . PRO B 1 148 ? 59.898 79.032 80.237 1.00 28.42 311 PRO B C 1
ATOM 4306 O O . PRO B 1 148 ? 60.713 78.127 80.433 1.00 31.00 311 PRO B O 1
ATOM 4310 N N . HIS B 1 149 ? 59.706 79.609 79.045 1.00 28.62 312 HIS B N 1
ATOM 4311 C CA . HIS B 1 149 ? 60.533 79.387 77.858 1.00 32.51 312 HIS B CA 1
ATOM 4312 C C . HIS B 1 149 ? 60.303 78.034 77.197 1.00 30.55 312 HIS B C 1
ATOM 4313 O O . HIS B 1 149 ? 61.174 77.564 76.458 1.00 33.86 312 HIS B O 1
ATOM 4320 N N . MET B 1 150 ? 59.191 77.356 77.475 1.00 24.79 313 MET B N 1
ATOM 4321 C CA . MET B 1 150 ? 58.970 76.027 76.923 1.00 21.96 313 MET B CA 1
ATOM 4322 C C . MET B 1 150 ? 57.810 76.059 75.922 1.00 21.79 313 MET B C 1
ATOM 4323 O O . MET B 1 150 ? 57.353 77.124 75.494 1.00 16.78 313 MET B O 1
ATOM 4328 N N . PHE B 1 151 ? 57.342 74.876 75.531 1.00 19.66 314 PHE B N 1
ATOM 4329 C CA . PHE B 1 151 ? 56.388 74.771 74.437 1.00 15.64 314 PHE B CA 1
ATOM 4330 C C . PHE B 1 151 ? 55.507 73.555 74.645 1.00 18.67 314 PHE B C 1
ATOM 4331 O O . PHE B 1 151 ? 56.016 72.450 74.852 1.00 18.10 314 PHE B O 1
ATOM 4339 N N . ASP B 1 152 ? 54.197 73.760 74.586 1.00 17.69 315 ASP B N 1
ATOM 4340 C CA . ASP B 1 152 ? 53.230 72.681 74.745 1.00 13.51 315 ASP B CA 1
ATOM 4341 C C . ASP B 1 152 ? 52.101 72.873 73.743 1.00 15.03 315 ASP B C 1
ATOM 4342 O O . ASP B 1 152 ? 50.922 72.805 74.083 1.00 15.23 315 ASP B O 1
ATOM 4347 N N . GLY B 1 153 ? 52.458 73.149 72.492 1.00 12.07 316 GLY B N 1
ATOM 4348 C CA . GLY B 1 153 ? 51.459 73.278 71.449 1.00 14.45 316 GLY B CA 1
ATOM 4349 C C . GLY B 1 153 ? 50.773 74.636 71.444 1.00 15.80 316 GLY B C 1
ATOM 4350 O O . GLY B 1 153 ? 51.302 75.650 71.933 1.00 13.12 316 GLY B O 1
ATOM 4351 N N . PHE B 1 154 ? 49.552 74.640 70.901 1.00 13.98 317 PHE B N 1
ATOM 4352 C CA . PHE B 1 154 ? 48.832 75.867 70.604 1.00 11.98 317 PHE B CA 1
ATOM 4353 C C . PHE B 1 154 ? 47.386 75.810 71.096 1.00 12.70 317 PHE B C 1
ATOM 4354 O O . PHE B 1 154 ? 46.818 74.737 71.345 1.00 15.17 317 PHE B O 1
ATOM 4362 N N . TRP B 1 155 ? 46.809 77.004 71.223 1.00 10.99 318 TRP B N 1
ATOM 4363 C CA . TRP B 1 155 ? 45.371 77.239 71.281 1.00 11.68 318 TRP B CA 1
ATOM 4364 C C . TRP B 1 155 ? 44.987 78.124 70.103 1.00 11.98 318 TRP B C 1
ATOM 4365 O O . TRP B 1 155 ? 45.674 79.110 69.816 1.00 14.06 318 TRP B O 1
ATOM 4376 N N . LEU B 1 156 ? 43.917 77.756 69.409 1.00 16.54 319 LEU B N 1
ATOM 4377 C CA . LEU B 1 156 ? 43.312 78.576 68.369 1.00 11.02 319 LEU B CA 1
ATOM 4378 C C . LEU B 1 156 ? 41.902 78.928 68.812 1.00 15.51 319 LEU B C 1
ATOM 4379 O O . LEU B 1 156 ? 41.169 78.055 69.280 1.00 14.35 319 LEU B O 1
ATOM 4384 N N . TYR B 1 157 ? 41.525 80.197 68.672 1.00 11.55 320 TYR B N 1
ATOM 4385 C CA . TYR B 1 157 ? 40.196 80.657 69.041 1.00 15.63 320 TYR B CA 1
ATOM 4386 C C . TYR B 1 157 ? 39.531 81.331 67.847 1.00 16.11 320 TYR B C 1
ATOM 4387 O O . TYR B 1 157 ? 40.163 82.117 67.133 1.00 14.32 320 TYR B O 1
ATOM 4396 N N . LYS B 1 158 ? 38.251 81.018 67.643 1.00 13.15 321 LYS B N 1
ATOM 4397 C CA . LYS B 1 158 ? 37.438 81.576 66.571 1.00 14.70 321 LYS B CA 1
ATOM 4398 C C . LYS B 1 158 ? 36.359 82.478 67.162 1.00 14.57 321 LYS B C 1
ATOM 4399 O O . LYS B 1 158 ? 35.567 82.042 68.003 1.00 16.00 321 LYS B O 1
ATOM 4405 N N . LEU B 1 159 ? 36.346 83.733 66.735 1.00 14.81 322 LEU B N 1
ATOM 4406 C CA . LEU B 1 159 ? 35.393 84.723 67.211 1.00 17.23 322 LEU B CA 1
ATOM 4407 C C . LEU B 1 159 ? 34.457 85.134 66.084 1.00 17.55 322 LEU B C 1
ATOM 4408 O O . LEU B 1 159 ? 34.904 85.395 64.963 1.00 15.10 322 LEU B O 1
ATOM 4413 N N . GLU B 1 160 ? 33.161 85.229 66.400 1.00 15.43 323 GLU B N 1
ATOM 4414 C CA . GLU B 1 160 ? 32.102 85.538 65.445 1.00 18.64 323 GLU B CA 1
ATOM 4415 C C . GLU B 1 160 ? 31.043 86.333 66.189 1.00 16.48 323 GLU B C 1
ATOM 4416 O O . GLU B 1 160 ? 30.702 85.974 67.326 1.00 19.62 323 GLU B O 1
ATOM 4422 N N . PRO B 1 161 ? 30.498 87.387 65.588 1.00 16.63 324 PRO B N 1
ATOM 4423 C CA . PRO B 1 161 ? 29.492 88.189 66.293 1.00 18.79 324 PRO B CA 1
ATOM 4424 C C . PRO B 1 161 ? 28.309 87.338 66.730 1.00 14.70 324 PRO B C 1
ATOM 4425 O O . PRO B 1 161 ? 27.866 86.443 66.010 1.00 18.29 324 PRO B O 1
ATOM 4429 N N . ASP B 1 162 ? 27.828 87.613 67.942 1.00 18.41 325 ASP B N 1
ATOM 4430 C CA . ASP B 1 162 ? 26.625 86.988 68.503 1.00 21.07 325 ASP B CA 1
ATOM 4431 C C . ASP B 1 162 ? 26.773 85.482 68.645 1.00 27.34 325 ASP B C 1
ATOM 4432 O O . ASP B 1 162 ? 25.779 84.751 68.614 1.00 21.40 325 ASP B O 1
ATOM 4437 N N . THR B 1 163 ? 28.011 85.016 68.808 1.00 21.04 326 THR B N 1
ATOM 4438 C CA . THR B 1 163 ? 28.333 83.602 68.915 1.00 19.57 326 THR B CA 1
ATOM 4439 C C . THR B 1 163 ? 29.356 83.408 70.024 1.00 25.26 326 THR B C 1
ATOM 4440 O O . THR B 1 163 ? 30.238 84.252 70.211 1.00 19.12 326 THR B O 1
ATOM 4444 N N . GLU B 1 164 ? 29.223 82.312 70.774 1.00 17.42 327 GLU B N 1
ATOM 4445 C CA . GLU B 1 164 ? 30.261 81.947 71.727 1.00 21.14 327 GLU B CA 1
ATOM 4446 C C . GLU B 1 164 ? 31.567 81.665 70.995 1.00 19.10 327 GLU B C 1
ATOM 4447 O O . GLU B 1 164 ? 31.580 81.147 69.876 1.00 18.07 327 GLU B O 1
ATOM 4453 N N . VAL B 1 165 ? 32.677 82.023 71.643 1.00 17.46 328 VAL B N 1
ATOM 4454 C CA . VAL B 1 165 ? 33.992 81.707 71.104 1.00 17.98 328 VAL B CA 1
ATOM 4455 C C . VAL B 1 165 ? 34.186 80.197 71.074 1.00 16.54 328 VAL B C 1
ATOM 4456 O O . VAL B 1 165 ? 33.809 79.478 72.011 1.00 19.59 328 VAL B O 1
ATOM 4460 N N . VAL B 1 166 ? 34.753 79.706 69.980 1.00 15.36 329 VAL B N 1
ATOM 4461 C CA . VAL B 1 166 ? 35.099 78.298 69.829 1.00 18.94 329 VAL B CA 1
ATOM 4462 C C . VAL B 1 166 ? 36.603 78.144 69.992 1.00 18.56 329 VAL B C 1
ATOM 4463 O O . VAL B 1 166 ? 37.378 78.886 69.377 1.00 15.27 329 VAL B O 1
ATOM 4467 N N . SER B 1 167 ? 37.010 77.178 70.817 1.00 18.73 330 SER B N 1
ATOM 4468 C CA . SER B 1 167 ? 38.407 76.892 71.126 1.00 19.72 330 SER B CA 1
ATOM 4469 C C . SER B 1 167 ? 38.848 75.593 70.467 1.00 20.77 330 SER B C 1
ATOM 4470 O O . SER B 1 167 ? 38.067 74.643 70.355 1.00 14.44 330 SER B O 1
ATOM 4473 N N . TYR B 1 168 ? 40.096 75.572 70.007 1.00 15.22 331 TYR B N 1
ATOM 4474 C CA . TYR B 1 168 ? 40.715 74.380 69.437 1.00 18.12 331 TYR B CA 1
ATOM 4475 C C . TYR B 1 168 ? 42.063 74.188 70.118 1.00 16.24 331 TYR B C 1
ATOM 4476 O O . TYR B 1 168 ? 42.958 75.020 69.960 1.00 14.30 331 TYR B O 1
ATOM 4485 N N . ARG B 1 169 ? 42.208 73.113 70.887 1.00 14.72 332 ARG B N 1
ATOM 4486 C CA . ARG B 1 169 ? 43.492 72.774 71.487 1.00 15.19 332 ARG B CA 1
ATOM 4487 C C . ARG B 1 169 ? 44.320 71.996 70.472 1.00 13.55 332 ARG B C 1
ATOM 4488 O O . ARG B 1 169 ? 43.869 70.963 69.968 1.00 20.47 332 ARG B O 1
ATOM 4496 N N . ILE B 1 170 ? 45.527 72.464 70.180 1.00 14.78 333 ILE B N 1
ATOM 4497 C CA . ILE B 1 170 ? 46.344 71.892 69.109 1.00 13.31 333 ILE B CA 1
ATOM 4498 C C . ILE B 1 170 ? 47.640 71.388 69.739 1.00 17.07 333 ILE B C 1
ATOM 4499 O O . ILE B 1 170 ? 48.627 72.120 69.875 1.00 15.00 333 ILE B O 1
ATOM 4504 N N . THR B 1 171 ? 47.651 70.114 70.127 1.00 13.25 334 THR B N 1
ATOM 4505 C CA . THR B 1 171 ? 48.830 69.495 70.706 1.00 14.86 334 THR B CA 1
ATOM 4506 C C . THR B 1 171 ? 49.533 68.653 69.639 1.00 13.18 334 THR B C 1
ATOM 4507 O O . THR B 1 171 ? 49.264 68.799 68.443 1.00 15.86 334 THR B O 1
ATOM 4511 N N . GLY B 1 172 ? 50.418 67.750 70.071 1.00 19.72 335 GLY B N 1
ATOM 4512 C CA . GLY B 1 172 ? 51.347 67.109 69.146 1.00 11.70 335 GLY B CA 1
ATOM 4513 C C . GLY B 1 172 ? 50.683 66.420 67.972 1.00 11.25 335 GLY B C 1
ATOM 4514 O O . GLY B 1 172 ? 51.184 66.477 66.848 1.00 12.88 335 GLY B O 1
ATOM 4515 N N . TYR B 1 173 ? 49.541 65.769 68.205 1.00 12.23 336 TYR B N 1
ATOM 4516 C CA . TYR B 1 173 ? 48.885 65.029 67.127 1.00 12.39 336 TYR B CA 1
ATOM 4517 C C . TYR B 1 173 ? 48.436 65.938 65.995 1.00 12.06 336 TYR B C 1
ATOM 4518 O O . TYR B 1 173 ? 48.175 65.461 64.889 1.00 11.73 336 TYR B O 1
ATOM 4527 N N . ALA B 1 174 ? 48.322 67.240 66.243 1.00 11.68 337 ALA B N 1
ATOM 4528 C CA . ALA B 1 174 ? 47.770 68.133 65.233 1.00 11.66 337 ALA B CA 1
ATOM 4529 C C . ALA B 1 174 ? 48.766 69.189 64.770 1.00 10.25 337 ALA B C 1
ATOM 4530 O O . ALA B 1 174 ? 48.367 70.164 64.139 1.00 15.33 337 ALA B O 1
ATOM 4532 N N . TYR B 1 175 ? 50.057 69.028 65.047 1.00 11.59 338 TYR B N 1
ATOM 4533 C CA . TYR B 1 175 ? 51.017 69.955 64.456 1.00 13.40 338 TYR B CA 1
ATOM 4534 C C . TYR B 1 175 ? 52.285 69.213 64.060 1.00 17.92 338 TYR B C 1
ATOM 4535 O O . TYR B 1 175 ? 52.653 68.212 64.681 1.00 12.89 338 TYR B O 1
ATOM 4544 N N . LEU B 1 176 ? 52.936 69.712 63.003 1.00 13.79 339 LEU B N 1
ATOM 4545 C CA . LEU B 1 176 ? 54.258 69.273 62.561 1.00 14.84 339 LEU B CA 1
ATOM 4546 C C . LEU B 1 176 ? 55.134 70.500 62.391 1.00 14.28 339 LEU B C 1
ATOM 4547 O O . LEU B 1 176 ? 54.717 71.465 61.746 1.00 14.49 339 LEU B O 1
ATOM 4552 N N . LEU B 1 177 ? 56.340 70.454 62.945 1.00 13.71 340 LEU B N 1
ATOM 4553 C CA . LEU B 1 177 ? 57.359 71.469 62.729 1.00 16.36 340 LEU B CA 1
ATOM 4554 C C . LEU B 1 177 ? 58.581 70.824 62.087 1.00 20.49 340 LEU B C 1
ATOM 4555 O O . LEU B 1 177 ? 58.984 69.720 62.475 1.00 18.89 340 LEU B O 1
ATOM 4560 N N . ASP B 1 178 ? 59.166 71.508 61.098 1.00 13.00 341 ASP B N 1
ATOM 4561 C CA . ASP B 1 178 ? 60.302 70.936 60.386 1.00 18.89 341 ASP B CA 1
ATOM 4562 C C . ASP B 1 178 ? 61.554 70.835 61.248 1.00 22.70 341 ASP B C 1
ATOM 4563 O O . ASP B 1 178 ? 62.507 70.163 60.845 1.00 26.62 341 ASP B O 1
ATOM 4568 N N . LYS B 1 179 ? 61.577 71.482 62.406 1.00 16.88 342 LYS B N 1
ATOM 4569 C CA . LYS B 1 179 ? 62.637 71.320 63.380 1.00 16.55 342 LYS B CA 1
ATOM 4570 C C . LYS B 1 179 ? 62.001 71.200 64.751 1.00 18.88 342 LYS B C 1
ATOM 4571 O O . LYS B 1 179 ? 60.875 71.639 64.975 1.00 16.00 342 LYS B O 1
ATOM 4577 N N . GLN B 1 180 ? 62.731 70.615 65.682 1.00 16.95 343 GLN B N 1
ATOM 4578 C CA . GLN B 1 180 ? 62.230 70.547 67.042 1.00 18.35 343 GLN B CA 1
ATOM 4579 C C . GLN B 1 180 ? 62.388 71.908 67.707 1.00 14.94 343 GLN B C 1
ATOM 4580 O O . GLN B 1 180 ? 63.497 72.441 67.777 1.00 18.47 343 GLN B O 1
ATOM 4586 N N . TYR B 1 181 ? 61.291 72.462 68.211 1.00 12.80 344 TYR B N 1
ATOM 4587 C CA . TYR B 1 181 ? 61.311 73.738 68.907 1.00 15.44 344 TYR B CA 1
ATOM 4588 C C . TYR B 1 181 ? 61.127 73.496 70.395 1.00 14.24 344 TYR B C 1
ATOM 4589 O O . TYR B 1 181 ? 60.197 72.797 70.800 1.00 18.93 344 TYR B O 1
ATOM 4598 N N . ASP B 1 182 ? 62.019 74.058 71.203 1.00 12.20 345 ASP B N 1
ATOM 4599 C CA . ASP B 1 182 ? 61.859 74.018 72.649 1.00 14.35 345 ASP B CA 1
ATOM 4600 C C . ASP B 1 182 ? 61.014 75.168 73.171 1.00 16.04 345 ASP B C 1
ATOM 4601 O O . ASP B 1 182 ? 60.437 75.060 74.259 1.00 12.55 345 ASP B O 1
ATOM 4606 N N . SER B 1 183 ? 60.913 76.249 72.411 1.00 17.72 346 SER B N 1
ATOM 4607 C CA . SER B 1 183 ? 60.028 77.355 72.746 1.00 15.42 346 SER B CA 1
ATOM 4608 C C . SER B 1 183 ? 59.434 77.893 71.457 1.00 14.68 346 SER B C 1
ATOM 4609 O O . SER B 1 183 ? 60.067 77.848 70.397 1.00 13.36 346 SER B O 1
ATOM 4612 N N . VAL B 1 184 ? 58.193 78.362 71.549 1.00 14.09 347 VAL B N 1
ATOM 4613 C CA . VAL B 1 184 ? 57.484 78.910 70.403 1.00 13.32 347 VAL B CA 1
ATOM 4614 C C . VAL B 1 184 ? 56.744 80.161 70.848 1.00 12.41 347 VAL B C 1
ATOM 4615 O O . VAL B 1 184 ? 56.041 80.146 71.861 1.00 13.53 347 VAL B O 1
ATOM 4619 N N . PHE B 1 185 ? 56.928 81.247 70.105 1.00 12.70 348 PHE B N 1
ATOM 4620 C CA . PHE B 1 185 ? 56.232 82.504 70.332 1.00 13.18 348 PHE B CA 1
ATOM 4621 C C . PHE B 1 185 ? 55.608 82.936 69.020 1.00 10.24 348 PHE B C 1
ATOM 4622 O O . PHE B 1 185 ? 56.311 83.050 68.018 1.00 13.80 348 PHE B O 1
ATOM 4630 N N . ILE B 1 186 ? 54.292 83.153 69.020 1.00 10.84 349 ILE B N 1
ATOM 4631 C CA . ILE B 1 186 ? 53.622 83.656 67.831 1.00 11.77 349 ILE B CA 1
ATOM 4632 C C . ILE B 1 186 ? 54.036 85.108 67.615 1.00 11.39 349 ILE B C 1
ATOM 4633 O O . ILE B 1 186 ? 54.139 85.885 68.568 1.00 11.14 349 ILE B O 1
ATOM 4638 N N . GLY B 1 187 ? 54.309 85.472 66.365 1.00 10.77 350 GLY B N 1
ATOM 4639 C CA . GLY B 1 187 ? 54.692 86.838 66.051 1.00 10.60 350 GLY B CA 1
ATOM 4640 C C . GLY B 1 187 ? 53.528 87.793 66.259 1.00 9.14 350 GLY B C 1
ATOM 4641 O O . GLY B 1 187 ? 52.479 87.649 65.611 1.00 12.88 350 GLY B O 1
ATOM 4642 N N . LYS B 1 188 ? 53.700 88.782 67.138 1.00 10.05 351 LYS B N 1
ATOM 4643 C CA . LYS B 1 188 ? 52.602 89.669 67.503 1.00 12.16 351 LYS B CA 1
ATOM 4644 C C . LYS B 1 188 ? 52.091 90.504 66.337 1.00 9.25 351 LYS B C 1
ATOM 4645 O O . LYS B 1 188 ? 51.004 91.075 66.433 1.00 12.90 351 LYS B O 1
ATOM 4651 N N . GLY B 1 189 ? 52.838 90.603 65.247 1.00 12.51 352 GLY B N 1
ATOM 4652 C CA . GLY B 1 189 ? 52.341 91.349 64.109 1.00 10.18 352 GLY B CA 1
ATOM 4653 C C . GLY B 1 189 ? 51.049 90.793 63.550 1.00 11.88 352 GLY B C 1
ATOM 4654 O O . GLY B 1 189 ? 50.264 91.526 62.946 1.00 13.04 352 GLY B O 1
ATOM 4655 N N . GLY B 1 190 ? 50.816 89.496 63.714 1.00 14.55 353 GLY B N 1
ATOM 4656 C CA . GLY B 1 190 ? 49.538 88.912 63.353 1.00 10.65 353 GLY B CA 1
ATOM 4657 C C . GLY B 1 190 ? 49.612 88.041 62.108 1.00 13.71 353 GLY B C 1
ATOM 4658 O O . GLY B 1 190 ? 50.651 87.896 61.460 1.00 11.66 353 GLY B O 1
ATOM 4659 N N . GLY B 1 191 ? 48.459 87.461 61.783 1.00 14.28 354 GLY B N 1
ATOM 4660 C CA . GLY B 1 191 ? 48.358 86.570 60.644 1.00 16.04 354 GLY B CA 1
ATOM 4661 C C . GLY B 1 191 ? 47.280 86.946 59.648 1.00 15.13 354 GLY B C 1
ATOM 4662 O O . GLY B 1 191 ? 46.654 87.999 59.763 1.00 11.51 354 GLY B O 1
ATOM 4663 N N . ILE B 1 192 ? 47.052 86.083 58.660 1.00 11.90 355 ILE B N 1
ATOM 4664 C CA . ILE B 1 192 ? 46.049 86.322 57.634 1.00 11.92 355 ILE B CA 1
ATOM 4665 C C . ILE B 1 192 ? 45.213 85.066 57.479 1.00 14.01 355 ILE B C 1
ATOM 4666 O O . ILE B 1 192 ? 45.650 83.957 57.791 1.00 14.88 355 ILE B O 1
ATOM 4671 N N . GLN B 1 193 ? 44.002 85.253 56.971 1.00 12.17 356 GLN B N 1
ATOM 4672 C CA . GLN B 1 193 ? 43.178 84.153 56.494 1.00 13.23 356 GLN B CA 1
ATOM 4673 C C . GLN B 1 193 ? 43.165 84.195 54.977 1.00 16.47 356 GLN B C 1
ATOM 4674 O O . GLN B 1 193 ? 43.022 85.267 54.382 1.00 21.62 356 GLN B O 1
ATOM 4680 N N . LYS B 1 194 ? 43.342 83.038 54.360 1.00 16.76 357 LYS B N 1
ATOM 4681 C CA . LYS B 1 194 ? 43.223 82.893 52.916 1.00 18.85 357 LYS B CA 1
ATOM 4682 C C . LYS B 1 194 ? 42.397 81.632 52.680 1.00 17.91 357 LYS B C 1
ATOM 4683 O O . LYS B 1 194 ? 42.897 80.514 52.847 1.00 20.55 357 LYS B O 1
ATOM 4689 N N . GLY B 1 195 ? 41.140 81.820 52.309 1.00 21.24 358 GLY B N 1
ATOM 4690 C CA . GLY B 1 195 ? 40.271 80.681 52.099 1.00 22.14 358 GLY B CA 1
ATOM 4691 C C . GLY B 1 195 ? 40.061 79.908 53.382 1.00 22.66 358 GLY B C 1
ATOM 4692 O O . GLY B 1 195 ? 39.663 80.455 54.414 1.00 21.35 358 GLY B O 1
ATOM 4693 N N . ASN B 1 196 ? 40.340 78.608 53.320 1.00 22.51 359 ASN B N 1
ATOM 4694 C CA . ASN B 1 196 ? 40.119 77.690 54.424 1.00 21.92 359 ASN B CA 1
ATOM 4695 C C . ASN B 1 196 ? 41.356 77.516 55.308 1.00 21.09 359 ASN B C 1
ATOM 4696 O O . ASN B 1 196 ? 41.428 76.550 56.073 1.00 19.63 359 ASN B O 1
ATOM 4701 N N . ASP B 1 197 ? 42.330 78.422 55.216 1.00 17.75 360 ASP B N 1
ATOM 4702 C CA . ASP B 1 197 ? 43.581 78.316 55.956 1.00 16.69 360 ASP B CA 1
ATOM 4703 C C . ASP B 1 197 ? 43.929 79.645 56.617 1.00 15.67 360 ASP B C 1
ATOM 4704 O O . ASP B 1 197 ? 43.521 80.713 56.158 1.00 18.26 360 ASP B O 1
ATOM 4709 N N . LEU B 1 198 ? 44.714 79.574 57.689 1.00 17.29 361 LEU B N 1
ATOM 4710 C CA . LEU B 1 198 ? 45.354 80.749 58.272 1.00 15.17 361 LEU B CA 1
ATOM 4711 C C . LEU B 1 198 ? 46.865 80.646 58.126 1.00 14.91 361 LEU B C 1
ATOM 4712 O O . LEU B 1 198 ? 47.427 79.549 58.116 1.00 14.66 361 LEU B O 1
ATOM 4717 N N . TYR B 1 199 ? 47.527 81.796 58.043 1.00 13.62 362 TYR B N 1
ATOM 4718 C CA . TYR B 1 199 ? 48.984 81.846 57.999 1.00 14.42 362 TYR B CA 1
ATOM 4719 C C . TYR B 1 199 ? 49.482 82.827 59.047 1.00 14.92 362 TYR B C 1
ATOM 4720 O O . TYR B 1 199 ? 49.045 83.983 59.067 1.00 12.65 362 TYR B O 1
ATOM 4729 N N . PHE B 1 200 ? 50.377 82.357 59.917 1.00 11.08 363 PHE B N 1
ATOM 4730 C CA . PHE B 1 200 ? 51.011 83.159 60.951 1.00 10.60 363 PHE B CA 1
ATOM 4731 C C . PHE B 1 200 ? 52.523 82.993 60.860 1.00 12.26 363 PHE B C 1
ATOM 4732 O O . PHE B 1 200 ? 53.044 82.166 60.103 1.00 14.40 363 PHE B O 1
ATOM 4740 N N . GLN B 1 201 ? 53.223 83.776 61.671 1.00 13.49 364 GLN B N 1
ATOM 4741 C CA . GLN B 1 201 ? 54.654 83.645 61.843 1.00 10.93 364 GLN B CA 1
ATOM 4742 C C . GLN B 1 201 ? 54.938 83.382 63.313 1.00 9.76 364 GLN B C 1
ATOM 4743 O O . GLN B 1 201 ? 54.208 83.845 64.190 1.00 10.83 364 GLN B O 1
ATOM 4749 N N . MET B 1 202 ? 55.996 82.616 63.581 1.00 12.87 365 MET B N 1
ATOM 4750 C CA . MET B 1 202 ? 56.431 82.377 64.944 1.00 10.40 365 MET B CA 1
ATOM 4751 C C . MET B 1 202 ? 57.953 82.364 64.978 1.00 13.79 365 MET B C 1
ATOM 4752 O O . MET B 1 202 ? 58.623 82.282 63.950 1.00 11.19 365 MET B O 1
ATOM 4757 N N . TYR B 1 203 ? 58.490 82.444 66.190 1.00 14.50 366 TYR B N 1
ATOM 4758 C CA . TYR B 1 203 ? 59.922 82.385 66.402 1.00 11.03 366 TYR B CA 1
ATOM 4759 C C . TYR B 1 203 ? 60.157 81.713 67.744 1.00 10.80 366 TYR B C 1
ATOM 4760 O O . TYR B 1 203 ? 59.277 81.681 68.606 1.00 12.47 366 TYR B O 1
ATOM 4769 N N . GLY B 1 204 ? 61.354 81.164 67.909 1.00 13.35 367 GLY B N 1
ATOM 4770 C CA . GLY B 1 204 ? 61.712 80.552 69.172 1.00 16.03 367 GLY B CA 1
ATOM 4771 C C . GLY B 1 204 ? 62.978 79.730 69.038 1.00 12.74 367 GLY B C 1
ATOM 4772 O O . GLY B 1 204 ? 63.686 79.798 68.035 1.00 15.29 367 GLY B O 1
ATOM 4773 N N . LEU B 1 205 ? 63.233 78.943 70.073 1.00 16.62 368 LEU B N 1
ATOM 4774 C CA . LEU B 1 205 ? 64.435 78.119 70.138 1.00 15.96 368 LEU B CA 1
ATOM 4775 C C . LEU B 1 205 ? 64.215 76.807 69.401 1.00 15.74 368 LEU B C 1
ATOM 4776 O O . LEU B 1 205 ? 63.315 76.039 69.751 1.00 15.06 368 LEU B O 1
ATOM 4781 N N . SER B 1 206 ? 65.028 76.566 68.374 1.00 15.34 369 SER B N 1
ATOM 4782 C CA . SER B 1 206 ? 64.994 75.337 67.598 1.00 17.05 369 SER B CA 1
ATOM 4783 C C . SER B 1 206 ? 66.330 74.613 67.709 1.00 19.71 369 SER B C 1
ATOM 4784 O O . SER B 1 206 ? 67.373 75.227 67.956 1.00 19.71 369 SER B O 1
ATOM 4787 N N . ARG B 1 207 ? 66.277 73.293 67.563 1.00 23.68 370 ARG B N 1
ATOM 4788 C CA . ARG B 1 207 ? 67.461 72.451 67.633 1.00 27.55 370 ARG B CA 1
ATOM 4789 C C . ARG B 1 207 ? 68.110 72.374 66.259 1.00 23.89 370 ARG B C 1
ATOM 4790 O O . ARG B 1 207 ? 67.420 72.300 65.240 1.00 31.26 370 ARG B O 1
ATOM 4798 N N . ASN B 1 208 ? 69.439 72.382 66.235 1.00 28.37 371 ASN B N 1
ATOM 4799 C CA . ASN B 1 208 ? 70.148 72.381 64.959 1.00 36.24 371 ASN B CA 1
ATOM 4800 C C . ASN B 1 208 ? 71.203 71.279 64.835 1.00 31.59 371 ASN B C 1
ATOM 4801 O O . ASN B 1 208 ? 71.879 70.942 65.799 1.00 31.87 371 ASN B O 1
ATOM 4806 N N . GLN B 1 210 ? 73.613 70.602 62.540 1.00 36.34 373 GLN B N 1
ATOM 4807 C CA . GLN B 1 210 ? 74.499 70.889 61.419 1.00 36.29 373 GLN B CA 1
ATOM 4808 C C . GLN B 1 210 ? 75.151 72.265 61.533 1.00 43.15 373 GLN B C 1
ATOM 4809 O O . GLN B 1 210 ? 74.595 73.181 62.138 1.00 37.60 373 GLN B O 1
ATOM 4815 N N . SER B 1 211 ? 76.331 72.407 60.936 1.00 45.59 374 SER B N 1
ATOM 4816 C CA . SER B 1 211 ? 76.982 73.703 60.882 1.00 36.07 374 SER B CA 1
ATOM 4817 C C . SER B 1 211 ? 76.245 74.609 59.900 1.00 33.36 374 SER B C 1
ATOM 4818 O O . SER B 1 211 ? 75.507 74.148 59.024 1.00 34.60 374 SER B O 1
ATOM 4821 N N . PHE B 1 212 ? 76.460 75.914 60.047 1.00 28.82 375 PHE B N 1
ATOM 4822 C CA . PHE B 1 212 ? 75.753 76.888 59.231 1.00 27.67 375 PHE B CA 1
ATOM 4823 C C . PHE B 1 212 ? 76.617 78.124 59.040 1.00 21.44 375 PHE B C 1
ATOM 4824 O O . PHE B 1 212 ? 77.593 78.348 59.762 1.00 27.40 375 PHE B O 1
ATOM 4832 N N . LYS B 1 213 ? 76.236 78.921 58.051 1.00 24.35 376 LYS B N 1
ATOM 4833 C CA . LYS B 1 213 ? 76.861 80.204 57.728 1.00 24.60 376 LYS B CA 1
ATOM 4834 C C . LYS B 1 213 ? 75.743 81.247 57.760 1.00 20.39 376 LYS B C 1
ATOM 4835 O O . LYS B 1 213 ? 74.996 81.386 56.789 1.00 25.96 376 LYS B O 1
ATOM 4841 N N . ALA B 1 214 ? 75.622 81.966 58.872 1.00 20.42 377 ALA B N 1
ATOM 4842 C CA . ALA B 1 214 ? 74.489 82.861 59.080 1.00 17.16 377 ALA B CA 1
ATOM 4843 C C . ALA B 1 214 ? 74.536 84.050 58.128 1.00 19.70 377 ALA B C 1
ATOM 4844 O O . ALA B 1 214 ? 75.605 84.502 57.708 1.00 20.94 377 ALA B O 1
ATOM 4846 N N . LEU B 1 215 ? 73.352 84.550 57.786 1.00 17.04 378 LEU B N 1
ATOM 4847 C CA . LEU B 1 215 ? 73.255 85.772 57.000 1.00 15.29 378 LEU B CA 1
ATOM 4848 C C . LEU B 1 215 ? 74.015 86.892 57.690 1.00 16.03 378 LEU B C 1
ATOM 4849 O O . LEU B 1 215 ? 73.909 87.071 58.905 1.00 13.87 378 LEU B O 1
ATOM 4854 N N . CYS B 1 216 ? 74.783 87.651 56.910 1.00 15.86 379 CYS B N 1
ATOM 4855 C CA . CYS B 1 216 ? 75.760 88.585 57.466 1.00 18.45 379 CYS B CA 1
ATOM 4856 C C . CYS B 1 216 ? 75.959 89.770 56.517 1.00 19.61 379 CYS B C 1
ATOM 4857 O O . CYS B 1 216 ? 77.076 90.087 56.112 1.00 21.59 379 CYS B O 1
ATOM 4860 N N . GLU B 1 217 ? 74.872 90.431 56.132 1.00 20.22 380 GLU B N 1
ATOM 4861 C CA . GLU B 1 217 ? 74.946 91.556 55.207 1.00 20.71 380 GLU B CA 1
ATOM 4862 C C . GLU B 1 217 ? 75.101 92.857 55.983 1.00 24.33 380 GLU B C 1
ATOM 4863 O O . GLU B 1 217 ? 74.362 93.107 56.940 1.00 17.86 380 GLU B O 1
ATOM 4869 N N . HIS B 1 218 ? 76.083 93.665 55.587 1.00 18.73 381 HIS B N 1
ATOM 4870 C CA . HIS B 1 218 ? 76.412 94.899 56.291 1.00 16.37 381 HIS B CA 1
ATOM 4871 C C . HIS B 1 218 ? 77.200 95.799 55.345 1.00 17.64 381 HIS B C 1
ATOM 4872 O O . HIS B 1 218 ? 77.464 95.440 54.196 1.00 20.33 381 HIS B O 1
ATOM 4879 N N . GLY B 1 219 ? 77.576 96.971 55.830 1.00 22.57 382 GLY B N 1
ATOM 4880 C CA . GLY B 1 219 ? 78.355 97.914 55.047 1.00 19.92 382 GLY B CA 1
ATOM 4881 C C . GLY B 1 219 ? 79.841 97.696 55.212 1.00 22.08 382 GLY B C 1
ATOM 4882 O O . GLY B 1 219 ? 80.299 96.600 55.543 1.00 25.34 382 GLY B O 1
ATOM 4883 N N . SER B 1 220 ? 80.612 98.759 55.005 1.00 29.76 383 SER B N 1
ATOM 4884 C CA . SER B 1 220 ? 82.054 98.690 55.204 1.00 28.11 383 SER B CA 1
ATOM 4885 C C . SER B 1 220 ? 82.343 98.729 56.698 1.00 29.46 383 SER B C 1
ATOM 4886 O O . SER B 1 220 ? 82.050 99.723 57.370 1.00 30.24 383 SER B O 1
ATOM 4889 N N . CYS B 1 221 ? 82.939 97.658 57.216 1.00 23.12 384 CYS B N 1
ATOM 4890 C CA . CYS B 1 221 ? 83.098 97.490 58.651 1.00 22.71 384 CYS B CA 1
ATOM 4891 C C . CYS B 1 221 ? 84.516 97.207 59.116 1.00 24.41 384 CYS B C 1
ATOM 4892 O O . CYS B 1 221 ? 84.803 97.440 60.296 1.00 31.46 384 CYS B O 1
ATOM 4895 N N . LEU B 1 222 ? 85.413 96.741 58.253 1.00 23.16 385 LEU B N 1
ATOM 4896 C CA . LEU B 1 222 ? 86.776 96.504 58.717 1.00 23.50 385 LEU B CA 1
ATOM 4897 C C . LEU B 1 222 ? 87.466 97.813 59.084 1.00 27.39 385 LEU B C 1
ATOM 4898 O O . LEU B 1 222 ? 88.179 97.881 60.089 1.00 32.04 385 LEU B O 1
ATOM 4903 N N . GLY B 1 223 ? 87.224 98.875 58.311 1.00 33.83 386 GLY B N 1
ATOM 4904 C CA . GLY B 1 223 ? 87.816 100.182 58.558 1.00 33.41 386 GLY B CA 1
ATOM 4905 C C . GLY B 1 223 ? 87.462 100.811 59.898 1.00 34.15 386 GLY B C 1
ATOM 4906 O O . GLY B 1 223 ? 88.090 101.809 60.277 1.00 31.83 386 GLY B O 1
ATOM 4907 N N . THR B 1 224 ? 86.475 100.268 60.615 1.00 33.84 387 THR B N 1
ATOM 4908 C CA . THR B 1 224 ? 86.141 100.761 61.946 1.00 32.70 387 THR B CA 1
ATOM 4909 C C . THR B 1 224 ? 87.124 100.289 63.010 1.00 33.06 387 THR B C 1
ATOM 4910 O O . THR B 1 224 ? 87.095 100.798 64.136 1.00 38.95 387 THR B O 1
ATOM 4914 N N . GLY B 1 225 ? 87.982 99.330 62.690 1.00 32.00 388 GLY B N 1
ATOM 4915 C CA . GLY B 1 225 ? 88.912 98.786 63.647 1.00 22.45 388 GLY B CA 1
ATOM 4916 C C . GLY B 1 225 ? 88.529 97.434 64.208 1.00 33.99 388 GLY B C 1
ATOM 4917 O O . GLY B 1 225 ? 89.366 96.802 64.860 1.00 35.98 388 GLY B O 1
ATOM 4918 N N . GLY B 1 226 ? 87.299 96.975 63.982 1.00 28.97 389 GLY B N 1
ATOM 4919 C CA . GLY B 1 226 ? 86.863 95.677 64.443 1.00 24.76 389 GLY B CA 1
ATOM 4920 C C . GLY B 1 226 ? 87.216 94.576 63.462 1.00 25.99 389 GLY B C 1
ATOM 4921 O O . GLY B 1 226 ? 87.969 94.765 62.505 1.00 27.07 389 GLY B O 1
ATOM 4922 N N . GLY B 1 227 ? 86.661 93.399 63.724 1.00 31.44 390 GLY B N 1
ATOM 4923 C CA . GLY B 1 227 ? 86.844 92.262 62.842 1.00 23.71 390 GLY B CA 1
ATOM 4924 C C . GLY B 1 227 ? 86.041 91.083 63.342 1.00 26.45 390 GLY B C 1
ATOM 4925 O O . GLY B 1 227 ? 85.259 91.204 64.290 1.00 19.03 390 GLY B O 1
ATOM 4926 N N . GLY B 1 228 ? 86.262 89.936 62.698 1.00 22.62 391 GLY B N 1
ATOM 4927 C CA . GLY B 1 228 ? 85.556 88.690 63.006 1.00 29.97 391 GLY B CA 1
ATOM 4928 C C . GLY B 1 228 ? 84.051 88.768 62.856 1.00 26.75 391 GLY B C 1
ATOM 4929 O O . GLY B 1 228 ? 83.320 88.222 63.691 1.00 26.43 391 GLY B O 1
ATOM 4930 N N . TYR B 1 229 ? 83.568 89.395 61.780 1.00 25.83 392 TYR B N 1
ATOM 4931 C CA . TYR B 1 229 ? 82.140 89.699 61.683 1.00 22.61 392 TYR B CA 1
ATOM 4932 C C . TYR B 1 229 ? 81.297 88.464 61.365 1.00 18.87 392 TYR B C 1
ATOM 4933 O O . TYR B 1 229 ? 80.205 88.303 61.920 1.00 22.29 392 TYR B O 1
ATOM 4942 N N . GLN B 1 230 ? 81.777 87.568 60.498 1.00 16.47 393 GLN B N 1
ATOM 4943 C CA . GLN B 1 230 ? 80.999 86.366 60.209 1.00 19.93 393 GLN B CA 1
ATOM 4944 C C . GLN B 1 230 ? 80.806 85.506 61.459 1.00 23.58 393 GLN B C 1
ATOM 4945 O O . GLN B 1 230 ? 79.738 84.910 61.658 1.00 24.34 393 GLN B O 1
ATOM 4951 N N . VAL B 1 231 ? 81.829 85.427 62.306 1.00 21.20 394 VAL B N 1
ATOM 4952 C CA . VAL B 1 231 ? 81.713 84.701 63.565 1.00 18.55 394 VAL B CA 1
ATOM 4953 C C . VAL B 1 231 ? 80.643 85.333 64.447 1.00 20.59 394 VAL B C 1
ATOM 4954 O O . VAL B 1 231 ? 79.878 84.635 65.126 1.00 15.42 394 VAL B O 1
ATOM 4958 N N . LEU B 1 232 ? 80.606 86.666 64.482 1.00 19.79 395 LEU B N 1
ATOM 4959 C CA . LEU B 1 232 ? 79.590 87.364 65.257 1.00 17.85 395 LEU B CA 1
ATOM 4960 C C . LEU B 1 232 ? 78.198 87.096 64.700 1.00 16.89 395 LEU B C 1
ATOM 4961 O O . LEU B 1 232 ? 77.239 86.921 65.459 1.00 14.83 395 LEU B O 1
ATOM 4966 N N . CYS B 1 233 ? 78.071 87.058 63.375 1.00 15.41 396 CYS B N 1
ATOM 4967 C CA . CYS B 1 233 ? 76.782 86.760 62.764 1.00 16.76 396 CYS B CA 1
ATOM 4968 C C . CYS B 1 233 ? 76.291 85.372 63.152 1.00 18.90 396 CYS B C 1
ATOM 4969 O O . CYS B 1 233 ? 75.097 85.175 63.409 1.00 16.84 396 CYS B O 1
ATOM 4972 N N . ASP B 1 234 ? 77.197 84.394 63.175 1.00 20.30 397 ASP B N 1
ATOM 4973 C CA . ASP B 1 234 ? 76.829 83.039 63.574 1.00 17.06 397 ASP B CA 1
ATOM 4974 C C . ASP B 1 234 ? 76.362 82.995 65.021 1.00 16.19 397 ASP B C 1
ATOM 4975 O O . ASP B 1 234 ? 75.348 82.369 65.342 1.00 18.22 397 ASP B O 1
ATOM 4980 N N . ARG B 1 235 ? 77.114 83.629 65.916 1.00 14.87 398 ARG B N 1
ATOM 4981 C CA . ARG B 1 235 ? 76.767 83.604 67.326 1.00 15.40 398 ARG B CA 1
ATOM 4982 C C . ARG B 1 235 ? 75.513 84.410 67.617 1.00 17.80 398 ARG B C 1
ATOM 4983 O O . ARG B 1 235 ? 74.829 84.130 68.607 1.00 18.68 398 ARG B O 1
ATOM 4991 N N . ALA B 1 236 ? 75.198 85.392 66.774 1.00 11.31 399 ALA B N 1
ATOM 4992 C CA . ALA B 1 236 ? 74.041 86.235 67.029 1.00 16.41 399 ALA B CA 1
ATOM 4993 C C . ALA B 1 236 ? 72.740 85.453 66.929 1.00 13.93 399 ALA B C 1
ATOM 4994 O O . ALA B 1 236 ? 71.751 85.823 67.567 1.00 15.58 399 ALA B O 1
ATOM 4996 N N . VAL B 1 237 ? 72.714 84.358 66.163 1.00 17.63 400 VAL B N 1
ATOM 4997 C CA . VAL B 1 237 ? 71.490 83.574 66.054 1.00 12.54 400 VAL B CA 1
ATOM 4998 C C . VAL B 1 237 ? 71.448 82.406 67.028 1.00 22.09 400 VAL B C 1
ATOM 4999 O O . VAL B 1 237 ? 70.447 81.678 67.066 1.00 20.28 400 VAL B O 1
ATOM 5003 N N . MET B 1 238 ? 72.496 82.204 67.819 1.00 23.04 401 MET B N 1
ATOM 5004 C CA . MET B 1 238 ? 72.554 81.116 68.780 1.00 22.37 401 MET B CA 1
ATOM 5005 C C . MET B 1 238 ? 71.970 81.536 70.119 1.00 26.58 401 MET B C 1
ATOM 5006 O O . MET B 1 238 ? 71.911 82.714 70.458 1.00 28.50 401 MET B O 1
ATOM 5011 N N . SER B 1 239 ? 71.548 80.545 70.892 1.00 32.56 402 SER B N 1
ATOM 5012 C CA . SER B 1 239 ? 71.097 80.764 72.259 1.00 35.99 402 SER B CA 1
ATOM 5013 C C . SER B 1 239 ? 72.267 80.510 73.201 1.00 44.92 402 SER B C 1
ATOM 5014 O O . SER B 1 239 ? 72.685 79.360 73.381 1.00 44.97 402 SER B O 1
ATOM 5017 N N . PHE B 1 240 ? 72.782 81.580 73.804 1.00 45.68 403 PHE B N 1
ATOM 5018 C CA . PHE B 1 240 ? 73.881 81.514 74.769 1.00 55.40 403 PHE B CA 1
ATOM 5019 C C . PHE B 1 240 ? 75.036 80.644 74.264 1.00 55.89 403 PHE B C 1
ATOM 5020 O O . PHE B 1 240 ? 75.565 79.790 74.979 1.00 60.06 403 PHE B O 1
ATOM 5028 N N . GLY B 1 241 ? 75.422 80.870 73.007 1.00 52.93 404 GLY B N 1
ATOM 5029 C CA . GLY B 1 241 ? 76.603 80.260 72.425 1.00 45.86 404 GLY B CA 1
ATOM 5030 C C . GLY B 1 241 ? 76.498 78.807 71.998 1.00 50.60 404 GLY B C 1
ATOM 5031 O O . GLY B 1 241 ? 77.536 78.185 71.743 1.00 52.61 404 GLY B O 1
ATOM 5032 N N . SER B 1 242 ? 75.297 78.242 71.893 1.00 50.94 405 SER B N 1
ATOM 5033 C CA . SER B 1 242 ? 75.129 76.840 71.527 1.00 48.57 405 SER B CA 1
ATOM 5034 C C . SER B 1 242 ? 74.790 76.731 70.042 1.00 49.31 405 SER B C 1
ATOM 5035 O O . SER B 1 242 ? 73.843 77.366 69.573 1.00 43.89 405 SER B O 1
ATOM 5038 N N . GLU B 1 243 ? 75.571 75.932 69.305 1.00 53.82 406 GLU B N 1
ATOM 5039 C CA . GLU B 1 243 ? 75.368 75.811 67.862 1.00 54.93 406 GLU B CA 1
ATOM 5040 C C . GLU B 1 243 ? 74.116 75.033 67.494 1.00 46.78 406 GLU B C 1
ATOM 5041 O O . GLU B 1 243 ? 73.569 75.228 66.401 1.00 44.10 406 GLU B O 1
ATOM 5047 N N . GLU B 1 244 ? 73.661 74.142 68.364 1.00 52.06 407 GLU B N 1
ATOM 5048 C CA . GLU B 1 244 ? 72.529 73.284 68.072 1.00 46.36 407 GLU B CA 1
ATOM 5049 C C . GLU B 1 244 ? 71.248 73.822 68.668 1.00 38.80 407 GLU B C 1
ATOM 5050 O O . GLU B 1 244 ? 70.217 73.148 68.610 1.00 39.65 407 GLU B O 1
ATOM 5056 N N . SER B 1 245 ? 71.296 75.015 69.250 1.00 39.90 408 SER B N 1
ATOM 5057 C CA . SER B 1 245 ? 70.110 75.700 69.749 1.00 31.47 408 SER B CA 1
ATOM 5058 C C . SER B 1 245 ? 70.151 77.113 69.174 1.00 26.16 408 SER B C 1
ATOM 5059 O O . SER B 1 245 ? 70.924 77.955 69.638 1.00 23.45 408 SER B O 1
ATOM 5062 N N . LEU B 1 246 ? 69.319 77.349 68.163 1.00 17.33 409 LEU B N 1
ATOM 5063 C CA . LEU B 1 246 ? 69.197 78.611 67.456 1.00 16.04 409 LEU B CA 1
ATOM 5064 C C . LEU B 1 246 ? 67.860 79.276 67.756 1.00 16.26 409 LEU B C 1
ATOM 5065 O O . LEU B 1 246 ? 66.895 78.629 68.168 1.00 15.04 409 LEU B O 1
ATOM 5070 N N . ILE B 1 247 ? 67.811 80.587 67.542 1.00 14.36 410 ILE B N 1
ATOM 5071 C CA . ILE B 1 247 ? 66.576 81.350 67.639 1.00 10.61 410 ILE B CA 1
ATOM 5072 C C . ILE B 1 247 ? 66.161 81.662 66.207 1.00 13.91 410 ILE B C 1
ATOM 5073 O O . ILE B 1 247 ? 66.775 82.500 65.532 1.00 17.04 410 ILE B O 1
ATOM 5078 N N . THR B 1 248 ? 65.127 80.979 65.734 1.00 10.19 411 THR B N 1
ATOM 5079 C CA . THR B 1 248 ? 64.799 80.972 64.320 1.00 12.73 411 THR B CA 1
ATOM 5080 C C . THR B 1 248 ? 63.355 81.398 64.114 1.00 12.23 411 THR B C 1
ATOM 5081 O O . THR B 1 248 ? 62.529 81.307 65.017 1.00 12.05 411 THR B O 1
ATOM 5085 N N . ASN B 1 249 ? 63.058 81.828 62.893 1.00 13.91 412 ASN B N 1
ATOM 5086 C CA . ASN B 1 249 ? 61.711 82.165 62.464 1.00 13.58 412 ASN B CA 1
ATOM 5087 C C . ASN B 1 249 ? 61.094 81.011 61.682 1.00 12.59 412 ASN B C 1
ATOM 5088 O O . ASN B 1 249 ? 61.798 80.232 61.035 1.00 13.29 412 ASN B O 1
ATOM 5093 N N . ALA B 1 250 ? 59.762 80.939 61.703 1.00 15.88 413 ALA B N 1
ATOM 5094 C CA . ALA B 1 250 ? 59.048 79.922 60.945 1.00 15.43 413 ALA B CA 1
ATOM 5095 C C . ALA B 1 250 ? 57.712 80.452 60.443 1.00 13.24 413 ALA B C 1
ATOM 5096 O O . ALA B 1 250 ? 57.039 81.224 61.132 1.00 20.29 413 ALA B O 1
ATOM 5098 N N . TYR B 1 251 ? 57.349 80.054 59.229 1.00 16.48 414 TYR B N 1
ATOM 5099 C CA . TYR B 1 251 ? 55.973 80.176 58.762 1.00 11.13 414 TYR B CA 1
ATOM 5100 C C . TYR B 1 251 ? 55.122 79.097 59.418 1.00 12.51 414 TYR B C 1
ATOM 5101 O O . TYR B 1 251 ? 55.510 77.927 59.437 1.00 13.71 414 TYR B O 1
ATOM 5110 N N . LEU B 1 252 ? 53.944 79.479 59.910 1.00 13.61 415 LEU B N 1
ATOM 5111 C CA . LEU B 1 252 ? 52.947 78.544 60.412 1.00 15.14 415 LEU B CA 1
ATOM 5112 C C . LEU B 1 252 ? 51.734 78.609 59.503 1.00 13.64 415 LEU B C 1
ATOM 5113 O O . LEU B 1 252 ? 51.144 79.681 59.324 1.00 16.84 415 LEU B O 1
ATOM 5118 N N . LYS B 1 253 ? 51.362 77.466 58.937 1.00 13.71 416 LYS B N 1
ATOM 5119 C CA . LYS B 1 253 ? 50.126 77.333 58.185 1.00 14.31 416 LYS B CA 1
ATOM 5120 C C . LYS B 1 253 ? 49.120 76.580 59.039 1.00 15.83 416 LYS B C 1
ATOM 5121 O O . LYS B 1 253 ? 49.431 75.510 59.571 1.00 14.46 416 LYS B O 1
ATOM 5127 N N . VAL B 1 254 ? 47.926 77.144 59.188 1.00 14.31 417 VAL B N 1
ATOM 5128 C CA . VAL B 1 254 ? 46.842 76.485 59.901 1.00 12.04 417 VAL B CA 1
ATOM 5129 C C . VAL B 1 254 ? 45.908 75.920 58.841 1.00 16.70 417 VAL B C 1
ATOM 5130 O O . VAL B 1 254 ? 45.248 76.673 58.123 1.00 15.15 417 VAL B O 1
ATOM 5134 N N . ASN B 1 255 ? 45.864 74.599 58.718 1.00 14.93 418 ASN B N 1
ATOM 5135 C CA . ASN B 1 255 ? 45.078 73.924 57.694 1.00 18.13 418 ASN B CA 1
ATOM 5136 C C . ASN B 1 255 ? 43.728 73.487 58.245 1.00 18.64 418 ASN B C 1
ATOM 5137 O O . ASN B 1 255 ? 43.577 73.241 59.443 1.00 17.21 418 ASN B O 1
ATOM 5142 N N . ASP B 1 256 ? 42.765 73.322 57.330 1.00 21.74 419 ASP B N 1
ATOM 5143 C CA . ASP B 1 256 ? 41.509 72.600 57.590 1.00 25.42 419 ASP B CA 1
ATOM 5144 C C . ASP B 1 256 ? 40.590 73.317 58.583 1.00 22.30 419 ASP B C 1
ATOM 5145 O O . ASP B 1 256 ? 40.037 72.700 59.495 1.00 23.12 419 ASP B O 1
ATOM 5150 N N . LEU B 1 257 ? 40.389 74.616 58.372 1.00 22.26 420 LEU B N 1
ATOM 5151 C CA . LEU B 1 257 ? 39.556 75.392 59.289 1.00 18.66 420 LEU B CA 1
ATOM 5152 C C . LEU B 1 257 ? 38.134 74.847 59.336 1.00 21.05 420 LEU B C 1
ATOM 5153 O O . LEU B 1 257 ? 37.593 74.576 60.412 1.00 19.66 420 LEU B O 1
ATOM 5158 N N . ALA B 1 258 ? 37.524 74.655 58.172 1.00 20.22 421 ALA B N 1
ATOM 5159 C CA . ALA B 1 258 ? 36.137 74.220 58.115 1.00 24.10 421 ALA B CA 1
ATOM 5160 C C . ALA B 1 258 ? 35.922 72.864 58.776 1.00 27.54 421 ALA B C 1
ATOM 5161 O O . ALA B 1 258 ? 34.793 72.554 59.166 1.00 28.55 421 ALA B O 1
ATOM 5163 N N . SER B 1 259 ? 36.972 72.053 58.925 1.00 22.39 422 SER B N 1
ATOM 5164 C CA . SER B 1 259 ? 36.816 70.727 59.509 1.00 22.36 422 SER B CA 1
ATOM 5165 C C . SER B 1 259 ? 36.608 70.763 61.012 1.00 25.97 422 SER B C 1
ATOM 5166 O O . SER B 1 259 ? 36.203 69.748 61.590 1.00 25.59 422 SER B O 1
ATOM 5169 N N . GLY B 1 260 ? 36.875 71.891 61.661 1.00 23.54 423 GLY B N 1
ATOM 5170 C CA . GLY B 1 260 ? 36.861 71.915 63.102 1.00 19.99 423 GLY B CA 1
ATOM 5171 C C . GLY B 1 260 ? 38.023 71.206 63.757 1.00 17.03 423 GLY B C 1
ATOM 5172 O O . GLY B 1 260 ? 38.059 71.131 64.987 1.00 25.02 423 GLY B O 1
ATOM 5173 N N . LYS B 1 261 ? 38.965 70.673 62.978 1.00 18.76 424 LYS B N 1
ATOM 5174 C CA . LYS B 1 261 ? 40.155 69.992 63.489 1.00 20.04 424 LYS B CA 1
ATOM 5175 C C . LYS B 1 261 ? 41.371 70.575 62.785 1.00 17.63 424 LYS B C 1
ATOM 5176 O O . LYS B 1 261 ? 41.963 69.937 61.904 1.00 21.79 424 LYS B O 1
ATOM 5182 N N . PRO B 1 262 ? 41.763 71.795 63.137 1.00 15.07 425 PRO B N 1
ATOM 5183 C CA . PRO B 1 262 ? 42.850 72.451 62.408 1.00 13.36 425 PRO B CA 1
ATOM 5184 C C . PRO B 1 262 ? 44.176 71.762 62.665 1.00 11.73 425 PRO B C 1
ATOM 5185 O O . PRO B 1 262 ? 44.431 71.256 63.757 1.00 12.18 425 PRO B O 1
ATOM 5189 N N . VAL B 1 263 ? 45.032 71.775 61.646 1.00 12.32 426 VAL B N 1
ATOM 5190 C CA . VAL B 1 263 ? 46.366 71.194 61.707 1.00 13.37 426 VAL B CA 1
ATOM 5191 C C . VAL B 1 263 ? 47.379 72.293 61.399 1.00 16.41 426 VAL B C 1
ATOM 5192 O O . VAL B 1 263 ? 47.200 73.059 60.447 1.00 15.27 426 VAL B O 1
ATOM 5196 N N . ILE B 1 264 ? 48.440 72.375 62.198 1.00 12.23 427 ILE B N 1
ATOM 5197 C CA . ILE B 1 264 ? 49.441 73.431 62.056 1.00 13.09 427 ILE B CA 1
ATOM 5198 C C . ILE B 1 264 ? 50.733 72.827 61.522 1.00 12.96 427 ILE B C 1
ATOM 5199 O O . ILE B 1 264 ? 51.257 71.867 62.092 1.00 16.10 427 ILE B O 1
ATOM 5204 N N . ILE B 1 265 ? 51.227 73.377 60.418 1.00 14.54 428 ILE B N 1
ATOM 5205 C CA . ILE B 1 265 ? 52.474 72.953 59.792 1.00 14.60 428 ILE B CA 1
ATOM 5206 C C . ILE B 1 265 ? 53.453 74.121 59.838 1.00 13.80 428 ILE B C 1
ATOM 5207 O O . ILE B 1 265 ? 53.108 75.233 59.424 1.00 17.92 428 ILE B O 1
ATOM 5212 N N . GLY B 1 266 ? 54.665 73.869 60.316 1.00 13.07 429 GLY B N 1
ATOM 5213 C CA . GLY B 1 266 ? 55.671 74.908 60.470 1.00 12.68 429 GLY B CA 1
ATOM 5214 C C . GLY B 1 266 ? 56.882 74.661 59.589 1.00 18.03 429 GLY B C 1
ATOM 5215 O O . GLY B 1 266 ? 57.310 73.521 59.414 1.00 16.07 429 GLY B O 1
ATOM 5216 N N . GLN B 1 267 ? 57.450 75.743 59.068 1.00 16.65 430 GLN B N 1
ATOM 5217 C CA . GLN B 1 267 ? 58.590 75.682 58.161 1.00 15.95 430 GLN B CA 1
ATOM 5218 C C . GLN B 1 267 ? 59.553 76.805 58.524 1.00 17.78 430 GLN B C 1
ATOM 5219 O O . GLN B 1 267 ? 59.144 77.967 58.576 1.00 17.21 430 GLN B O 1
ATOM 5225 N N . THR B 1 268 ? 60.820 76.458 58.790 1.00 14.29 431 THR B N 1
ATOM 5226 C CA . THR B 1 268 ? 61.798 77.349 59.415 1.00 15.20 431 THR B CA 1
ATOM 5227 C C . THR B 1 268 ? 62.747 78.001 58.407 1.00 16.37 431 THR B C 1
ATOM 5228 O O . THR B 1 268 ? 63.259 77.341 57.498 1.00 12.80 431 THR B O 1
ATOM 5232 N N . PHE B 1 269 ? 62.997 79.302 58.585 1.00 16.72 432 PHE B N 1
ATOM 5233 C CA . PHE B 1 269 ? 64.049 79.988 57.837 1.00 14.52 432 PHE B CA 1
ATOM 5234 C C . PHE B 1 269 ? 65.422 79.563 58.358 1.00 11.42 432 PHE B C 1
ATOM 5235 O O . PHE B 1 269 ? 65.693 79.714 59.555 1.00 15.57 432 PHE B O 1
ATOM 5243 N N . PRO B 1 270 ? 66.311 79.053 57.516 1.00 14.15 433 PRO B N 1
ATOM 5244 C CA . PRO B 1 270 ? 67.664 78.709 57.974 1.00 19.80 433 PRO B CA 1
ATOM 5245 C C . PRO B 1 270 ? 68.450 79.959 58.324 1.00 15.15 433 PRO B C 1
ATOM 5246 O O . PRO B 1 270 ? 68.134 81.055 57.839 1.00 13.52 433 PRO B O 1
ATOM 5250 N N . PRO B 1 271 ? 69.486 79.832 59.157 1.00 21.93 434 PRO B N 1
ATOM 5251 C CA . PRO B 1 271 ? 70.295 81.008 59.524 1.00 21.93 434 PRO B CA 1
ATOM 5252 C C . PRO B 1 271 ? 70.932 81.726 58.338 1.00 22.17 434 PRO B C 1
ATOM 5253 O O . PRO B 1 271 ? 71.174 82.937 58.417 1.00 15.59 434 PRO B O 1
ATOM 5257 N N . SER B 1 272 ? 71.222 81.014 57.246 1.00 20.67 435 SER B N 1
ATOM 5258 C CA . SER B 1 272 ? 71.738 81.648 56.040 1.00 16.67 435 SER B CA 1
ATOM 5259 C C . SER B 1 272 ? 70.738 82.589 55.381 1.00 18.86 435 SER B C 1
ATOM 5260 O O . SER B 1 272 ? 71.120 83.327 54.468 1.00 22.41 435 SER B O 1
ATOM 5263 N N . ASP B 1 273 ? 69.472 82.579 55.804 1.00 20.72 436 ASP B N 1
ATOM 5264 C CA . ASP B 1 273 ? 68.449 83.408 55.180 1.00 16.32 436 ASP B CA 1
ATOM 5265 C C . ASP B 1 273 ? 67.721 84.279 56.201 1.00 15.49 436 ASP B C 1
ATOM 5266 O O . ASP B 1 273 ? 66.626 84.760 55.919 1.00 14.90 436 ASP B O 1
ATOM 5271 N N . SER B 1 274 ? 68.286 84.476 57.390 1.00 16.04 437 SER B N 1
ATOM 5272 C CA . SER B 1 274 ? 67.578 85.223 58.419 1.00 14.62 437 SER B CA 1
ATOM 5273 C C . SER B 1 274 ? 68.544 85.691 59.497 1.00 15.70 437 SER B C 1
ATOM 5274 O O . SER B 1 274 ? 69.566 85.055 59.749 1.00 16.16 437 SER B O 1
ATOM 5277 N N . TYR B 1 275 ? 68.194 86.806 60.139 1.00 13.38 438 TYR B N 1
ATOM 5278 C CA . TYR B 1 275 ? 68.855 87.222 61.366 1.00 10.40 438 TYR B CA 1
ATOM 5279 C C . TYR B 1 275 ? 68.184 86.505 62.533 1.00 12.04 438 TYR B C 1
ATOM 5280 O O . TYR B 1 275 ? 67.319 85.646 62.338 1.00 15.07 438 TYR B O 1
ATOM 5289 N N . LYS B 1 276 ? 68.580 86.839 63.762 1.00 11.58 439 LYS B N 1
ATOM 5290 C CA . LYS B 1 276 ? 67.980 86.219 64.933 1.00 12.62 439 LYS B CA 1
ATOM 5291 C C . LYS B 1 276 ? 66.461 86.317 64.854 1.00 17.32 439 LYS B C 1
ATOM 5292 O O . LYS B 1 276 ? 65.912 87.356 64.480 1.00 13.30 439 LYS B O 1
ATOM 5298 N N . GLY B 1 277 ? 65.789 85.219 65.187 1.00 11.32 440 GLY B N 1
ATOM 5299 C CA . GLY B 1 277 ? 64.338 85.150 65.172 1.00 16.05 440 GLY B CA 1
ATOM 5300 C C . GLY B 1 277 ? 63.666 86.266 65.947 1.00 10.56 440 GLY B C 1
ATOM 5301 O O . GLY B 1 277 ? 64.234 86.799 66.908 1.00 12.40 440 GLY B O 1
ATOM 5302 N N . SER B 1 278 ? 62.451 86.633 65.552 1.00 12.97 441 SER B N 1
ATOM 5303 C CA . SER B 1 278 ? 61.820 87.799 66.149 1.00 13.40 441 SER B CA 1
ATOM 5304 C C . SER B 1 278 ? 60.324 87.802 65.875 1.00 10.82 441 SER B C 1
ATOM 5305 O O . SER B 1 278 ? 59.809 86.998 65.098 1.00 10.74 441 SER B O 1
ATOM 5308 N N . ASN B 1 279 ? 59.642 88.763 66.494 1.00 12.73 442 ASN B N 1
ATOM 5309 C CA . ASN B 1 279 ? 58.235 88.995 66.196 1.00 15.04 442 ASN B CA 1
ATOM 5310 C C . ASN B 1 279 ? 58.062 89.403 64.737 1.00 8.86 442 ASN B C 1
ATOM 5311 O O . ASN B 1 279 ? 58.715 90.333 64.259 1.00 11.19 442 ASN B O 1
ATOM 5316 N N . GLY B 1 280 ? 57.165 88.720 64.039 1.00 10.53 443 GLY B N 1
ATOM 5317 C CA . GLY B 1 280 ? 56.886 89.026 62.648 1.00 11.82 443 GLY B CA 1
ATOM 5318 C C . GLY B 1 280 ? 55.415 89.225 62.314 1.00 10.33 443 GLY B C 1
ATOM 5319 O O . GLY B 1 280 ? 54.574 89.257 63.215 1.00 13.41 443 GLY B O 1
ATOM 5320 N N . ARG B 1 281 ? 55.096 89.357 61.027 1.00 8.03 444 ARG B N 1
ATOM 5321 C CA . ARG B 1 281 ? 53.726 89.585 60.593 1.00 9.76 444 ARG B CA 1
ATOM 5322 C C . ARG B 1 281 ? 53.518 89.043 59.185 1.00 8.94 444 ARG B C 1
ATOM 5323 O O . ARG B 1 281 ? 54.356 89.255 58.303 1.00 10.54 444 ARG B O 1
ATOM 5331 N N . MET B 1 282 ? 52.382 88.376 58.972 1.00 10.47 445 MET B N 1
ATOM 5332 C CA . MET B 1 282 ? 51.996 87.927 57.639 1.00 12.32 445 MET B CA 1
ATOM 5333 C C . MET B 1 282 ? 51.112 88.971 56.973 1.00 11.74 445 MET B C 1
ATOM 5334 O O . MET B 1 282 ? 50.297 89.620 57.632 1.00 13.63 445 MET B O 1
ATOM 5339 N N . TYR B 1 283 ? 51.266 89.112 55.661 1.00 12.73 446 TYR B N 1
ATOM 5340 C CA . TYR B 1 283 ? 50.481 90.047 54.874 1.00 12.76 446 TYR B CA 1
ATOM 5341 C C . TYR B 1 283 ? 49.882 89.360 53.656 1.00 13.15 446 TYR B C 1
ATOM 5342 O O . TYR B 1 283 ? 50.475 88.445 53.079 1.00 14.05 446 TYR B O 1
ATOM 5351 N N . THR B 1 284 ? 48.720 89.855 53.250 1.00 14.57 447 THR B N 1
ATOM 5352 C CA . THR B 1 284 ? 48.181 89.647 51.916 1.00 21.02 447 THR B CA 1
ATOM 5353 C C . THR B 1 284 ? 48.538 90.847 51.053 1.00 21.29 447 THR B C 1
ATOM 5354 O O . THR B 1 284 ? 48.250 91.989 51.425 1.00 18.03 447 THR B O 1
ATOM 5358 N N . ILE B 1 285 ? 49.178 90.594 49.914 1.00 14.24 448 ILE B N 1
ATOM 5359 C CA . ILE B 1 285 ? 49.631 91.653 49.011 1.00 14.92 448 ILE B CA 1
ATOM 5360 C C . ILE B 1 285 ? 49.132 91.295 47.613 1.00 20.55 448 ILE B C 1
ATOM 5361 O O . ILE B 1 285 ? 49.855 90.698 46.811 1.00 18.41 448 ILE B O 1
ATOM 5366 N N . GLY B 1 286 ? 47.904 91.698 47.300 1.00 20.18 449 GLY B N 1
ATOM 5367 C CA . GLY B 1 286 ? 47.310 91.302 46.032 1.00 23.81 449 GLY B CA 1
ATOM 5368 C C . GLY B 1 286 ? 47.168 89.794 45.991 1.00 22.65 449 GLY B C 1
ATOM 5369 O O . GLY B 1 286 ? 46.689 89.173 46.943 1.00 21.80 449 GLY B O 1
ATOM 5370 N N . ASP B 1 287 ? 47.614 89.183 44.896 1.00 17.57 450 ASP B N 1
ATOM 5371 C CA . ASP B 1 287 ? 47.613 87.724 44.815 1.00 30.59 450 ASP B CA 1
ATOM 5372 C C . ASP B 1 287 ? 48.838 87.078 45.466 1.00 25.50 450 ASP B C 1
ATOM 5373 O O . ASP B 1 287 ? 48.926 85.844 45.481 1.00 22.38 450 ASP B O 1
ATOM 5378 N N . LYS B 1 288 ? 49.777 87.867 45.993 1.00 22.18 451 LYS B N 1
ATOM 5379 C CA . LYS B 1 288 ? 50.950 87.364 46.695 1.00 24.28 451 LYS B CA 1
ATOM 5380 C C . LYS B 1 288 ? 50.813 87.625 48.194 1.00 19.39 451 LYS B C 1
ATOM 5381 O O . LYS B 1 288 ? 49.744 87.997 48.687 1.00 20.01 451 LYS B O 1
ATOM 5387 N N . TYR B 1 289 ? 51.914 87.450 48.919 1.00 14.30 452 TYR B N 1
ATOM 5388 C CA . TYR B 1 289 ? 51.912 87.516 50.374 1.00 14.63 452 TYR B CA 1
ATOM 5389 C C . TYR B 1 289 ? 53.191 88.191 50.849 1.00 12.18 452 TYR B C 1
ATOM 5390 O O . TYR B 1 289 ? 54.170 88.300 50.109 1.00 13.99 452 TYR B O 1
ATOM 5399 N N . GLY B 1 290 ? 53.170 88.657 52.097 1.00 14.27 453 GLY B N 1
ATOM 5400 C CA . GLY B 1 290 ? 54.308 89.358 52.651 1.00 10.53 453 GLY B CA 1
ATOM 5401 C C . GLY B 1 290 ? 54.613 88.911 54.067 1.00 12.74 453 GLY B C 1
ATOM 5402 O O . GLY B 1 290 ? 53.781 88.314 54.749 1.00 11.07 453 GLY B O 1
ATOM 5403 N N . LEU B 1 291 ? 55.837 89.232 54.496 1.00 11.77 454 LEU B N 1
ATOM 5404 C CA . LEU B 1 291 ? 56.348 88.924 55.827 1.00 12.08 454 LEU B CA 1
ATOM 5405 C C . LEU B 1 291 ? 57.206 90.083 56.320 1.00 11.35 454 LEU B C 1
ATOM 5406 O O . LEU B 1 291 ? 58.187 90.450 55.665 1.00 13.93 454 LEU B O 1
ATOM 5411 N N . TYR B 1 292 ? 56.875 90.621 57.490 1.00 10.34 455 TYR B N 1
ATOM 5412 C CA . TYR B 1 292 ? 57.730 91.566 58.198 1.00 8.10 455 TYR B CA 1
ATOM 5413 C C . TYR B 1 292 ? 58.399 90.844 59.358 1.00 10.53 455 TYR B C 1
ATOM 5414 O O . TYR B 1 292 ? 57.769 90.033 60.025 1.00 10.19 455 TYR B O 1
ATOM 5423 N N . LEU B 1 293 ? 59.678 91.127 59.591 1.00 11.66 456 LEU B N 1
ATOM 5424 C CA . LEU B 1 293 ? 60.389 90.582 60.741 1.00 11.79 456 LEU B CA 1
ATOM 5425 C C . LEU B 1 293 ? 61.029 91.734 61.500 1.00 10.78 456 LEU B C 1
ATOM 5426 O O . LEU B 1 293 ? 61.891 92.435 60.964 1.00 16.27 456 LEU B O 1
ATOM 5431 N N . ALA B 1 294 ? 60.587 91.953 62.730 1.00 12.34 457 ALA B N 1
ATOM 5432 C CA . ALA B 1 294 ? 61.171 93.020 63.517 1.00 9.40 457 ALA B CA 1
ATOM 5433 C C . ALA B 1 294 ? 62.627 92.682 63.834 1.00 12.93 457 ALA B C 1
ATOM 5434 O O . ALA B 1 294 ? 62.978 91.510 63.979 1.00 14.47 457 ALA B O 1
ATOM 5436 N N . PRO B 1 295 ? 63.508 93.682 63.889 1.00 11.69 458 PRO B N 1
ATOM 5437 C CA . PRO B 1 295 ? 64.885 93.413 64.313 1.00 10.80 458 PRO B CA 1
ATOM 5438 C C . PRO B 1 295 ? 64.915 92.985 65.769 1.00 13.44 458 PRO B C 1
ATOM 5439 O O . PRO B 1 295 ? 64.385 93.672 66.643 1.00 11.23 458 PRO B O 1
ATOM 5443 N N . SER B 1 296 ? 65.539 91.842 66.021 1.00 11.55 459 SER B N 1
ATOM 5444 C CA . SER B 1 296 ? 65.837 91.399 67.370 1.00 14.74 459 SER B CA 1
ATOM 5445 C C . SER B 1 296 ? 67.326 91.426 67.669 1.00 10.65 459 SER B C 1
ATOM 5446 O O . SER B 1 296 ? 67.727 91.096 68.790 1.00 11.44 459 SER B O 1
ATOM 5449 N N . SER B 1 297 ? 68.152 91.823 66.702 1.00 15.21 460 SER B N 1
ATOM 5450 C CA . SER B 1 297 ? 69.594 91.635 66.806 1.00 13.56 460 SER B CA 1
ATOM 5451 C C . SER B 1 297 ? 70.363 92.830 66.245 1.00 14.73 460 SER B C 1
ATOM 5452 O O . SER B 1 297 ? 69.905 93.974 66.349 1.00 15.74 460 SER B O 1
ATOM 5455 N N . TRP B 1 298 ? 71.525 92.575 65.631 1.00 14.87 461 TRP B N 1
ATOM 5456 C CA . TRP B 1 298 ? 72.402 93.654 65.192 1.00 10.33 461 TRP B CA 1
ATOM 5457 C C . TRP B 1 298 ? 71.949 94.298 63.894 1.00 16.25 461 TRP B C 1
ATOM 5458 O O . TRP B 1 298 ? 72.316 95.448 63.632 1.00 17.85 461 TRP B O 1
ATOM 5469 N N . ASN B 1 299 ? 71.170 93.608 63.068 1.00 16.30 462 ASN B N 1
ATOM 5470 C CA . ASN B 1 299 ? 70.734 94.190 61.806 1.00 15.34 462 ASN B CA 1
ATOM 5471 C C . ASN B 1 299 ? 69.384 94.873 62.016 1.00 17.46 462 ASN B C 1
ATOM 5472 O O . ASN B 1 299 ? 68.342 94.211 62.134 1.00 13.02 462 ASN B O 1
ATOM 5477 N N . ARG B 1 300 ? 69.408 96.203 62.016 1.00 18.55 463 ARG B N 1
ATOM 5478 C CA . ARG B 1 300 ? 68.272 97.027 62.395 1.00 15.74 463 ARG B CA 1
ATOM 5479 C C . ARG B 1 300 ? 67.516 97.602 61.209 1.00 12.25 463 ARG B C 1
ATOM 5480 O O . ARG B 1 300 ? 66.566 98.359 61.417 1.00 15.88 463 ARG B O 1
ATOM 5488 N N . TYR B 1 301 ? 67.901 97.252 59.982 1.00 13.40 464 TYR B N 1
ATOM 5489 C CA . TYR B 1 301 ? 67.180 97.672 58.789 1.00 11.92 464 TYR B CA 1
ATOM 5490 C C . TYR B 1 301 ? 65.856 96.934 58.655 1.00 12.40 464 TYR B C 1
ATOM 5491 O O . TYR B 1 301 ? 65.649 95.865 59.235 1.00 12.59 464 TYR B O 1
ATOM 5500 N N . LEU B 1 302 ? 64.979 97.493 57.819 1.00 10.75 465 LEU B N 1
ATOM 5501 C CA . LEU B 1 302 ? 63.740 96.818 57.447 1.00 13.83 465 LEU B CA 1
ATOM 5502 C C . LEU B 1 302 ? 64.028 95.421 56.922 1.00 13.72 465 LEU B C 1
ATOM 5503 O O . LEU B 1 302 ? 64.885 95.234 56.057 1.00 12.99 465 LEU B O 1
ATOM 5508 N N . ARG B 1 303 ? 63.318 94.438 57.462 1.00 12.98 466 ARG B N 1
ATOM 5509 C CA . ARG B 1 303 ? 63.400 93.057 56.983 1.00 14.48 466 ARG B CA 1
ATOM 5510 C C . ARG B 1 303 ? 61.997 92.665 56.533 1.00 14.57 466 ARG B C 1
ATOM 5511 O O . ARG B 1 303 ? 61.110 92.407 57.355 1.00 13.79 466 ARG B O 1
ATOM 5519 N N . PHE B 1 304 ? 61.791 92.649 55.221 1.00 12.35 467 PHE B N 1
ATOM 5520 C CA . PHE B 1 304 ? 60.466 92.445 54.670 1.00 14.26 467 PHE B CA 1
ATOM 5521 C C . PHE B 1 304 ? 60.578 91.592 53.422 1.00 15.46 467 PHE B C 1
ATOM 5522 O O . PHE B 1 304 ? 61.340 91.920 52.509 1.00 18.10 467 PHE B O 1
ATOM 5530 N N . GLY B 1 305 ? 59.813 90.506 53.387 1.00 15.68 468 GLY B N 1
ATOM 5531 C CA . GLY B 1 305 ? 59.875 89.558 52.295 1.00 9.93 468 GLY B CA 1
ATOM 5532 C C . GLY B 1 305 ? 58.549 89.455 51.574 1.00 13.63 468 GLY B C 1
ATOM 5533 O O . GLY B 1 305 ? 57.485 89.573 52.178 1.00 15.67 468 GLY B O 1
ATOM 5534 N N . ILE B 1 306 ? 58.622 89.212 50.272 1.00 13.00 469 ILE B N 1
ATOM 5535 C CA . ILE B 1 306 ? 57.445 88.970 49.451 1.00 15.35 469 ILE B CA 1
ATOM 5536 C C . ILE B 1 306 ? 57.530 87.548 48.917 1.00 18.22 469 ILE B C 1
ATOM 5537 O O . ILE B 1 306 ? 58.593 87.124 48.448 1.00 15.82 469 ILE B O 1
ATOM 5542 N N . THR B 1 307 ? 56.415 86.813 48.988 1.00 16.17 470 THR B N 1
ATOM 5543 C CA . THR B 1 307 ? 56.401 85.438 48.518 1.00 16.39 470 THR B CA 1
ATOM 5544 C C . THR B 1 307 ? 55.078 85.119 47.835 1.00 17.23 470 THR B C 1
ATOM 5545 O O . THR B 1 307 ? 54.011 85.503 48.332 1.00 19.90 470 THR B O 1
ATOM 5549 N N . PRO B 1 308 ? 55.114 84.413 46.700 1.00 23.66 471 PRO B N 1
ATOM 5550 C CA . PRO B 1 308 ? 53.860 84.074 46.012 1.00 19.62 471 PRO B CA 1
ATOM 5551 C C . PRO B 1 308 ? 53.106 82.903 46.625 1.00 20.32 471 PRO B C 1
ATOM 5552 O O . PRO B 1 308 ? 51.898 82.784 46.377 1.00 22.89 471 PRO B O 1
ATOM 5556 N N . ASP B 1 309 ? 53.756 82.048 47.429 1.00 23.39 472 ASP B N 1
ATOM 5557 C CA . ASP B 1 309 ? 53.056 80.883 47.963 1.00 26.07 472 ASP B CA 1
ATOM 5558 C C . ASP B 1 309 ? 53.414 80.585 49.418 1.00 25.12 472 ASP B C 1
ATOM 5559 O O . ASP B 1 309 ? 53.112 79.489 49.904 1.00 23.56 472 ASP B O 1
ATOM 5564 N N . ILE B 1 310 ? 54.035 81.530 50.120 1.00 17.89 473 ILE B N 1
ATOM 5565 C CA . ILE B 1 310 ? 54.366 81.399 51.535 1.00 17.57 473 ILE B CA 1
ATOM 5566 C C . ILE B 1 310 ? 55.265 80.189 51.770 1.00 20.62 473 ILE B C 1
ATOM 5567 O O . ILE B 1 310 ? 54.851 79.176 52.340 1.00 18.12 473 ILE B O 1
ATOM 5572 N N . SER B 1 311 ? 56.507 80.298 51.322 1.00 24.59 474 SER B N 1
ATOM 5573 C CA . SER B 1 311 ? 57.517 79.283 51.550 1.00 21.41 474 SER B CA 1
ATOM 5574 C C . SER B 1 311 ? 58.851 79.996 51.668 1.00 22.65 474 SER B C 1
ATOM 5575 O O . SER B 1 311 ? 59.060 81.043 51.049 1.00 22.16 474 SER B O 1
ATOM 5578 N N . VAL B 1 312 ? 59.757 79.417 52.456 1.00 18.65 475 VAL B N 1
ATOM 5579 C CA . VAL B 1 312 ? 61.053 80.051 52.664 1.00 19.42 475 VAL B CA 1
ATOM 5580 C C . VAL B 1 312 ? 61.769 80.260 51.332 1.00 23.56 475 VAL B C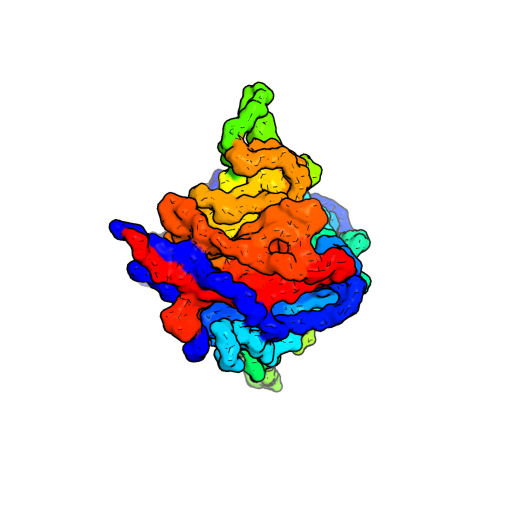 1
ATOM 5581 O O . VAL B 1 312 ? 62.322 81.336 51.074 1.00 20.16 475 VAL B O 1
ATOM 5585 N N . ARG B 1 313 ? 61.745 79.248 50.453 1.00 23.10 476 ARG B N 1
ATOM 5586 C CA . ARG B 1 313 ? 62.503 79.325 49.205 1.00 28.77 476 ARG B CA 1
ATOM 5587 C C . ARG B 1 313 ? 61.983 80.422 48.280 1.00 21.65 476 ARG B C 1
ATOM 5588 O O . ARG B 1 313 ? 62.744 80.951 47.461 1.00 29.50 476 ARG B O 1
ATOM 5596 N N . SER B 1 314 ? 60.709 80.789 48.384 1.00 21.32 477 SER B N 1
ATOM 5597 C CA . SER B 1 314 ? 60.139 81.770 47.469 1.00 23.75 477 SER B CA 1
ATOM 5598 C C . SER B 1 314 ? 59.993 83.156 48.092 1.00 19.44 477 SER B C 1
ATOM 5599 O O . SER B 1 314 ? 59.289 84.001 47.534 1.00 20.59 477 SER B O 1
ATOM 5602 N N . THR B 1 315 ? 60.653 83.414 49.215 1.00 16.55 478 THR B N 1
ATOM 5603 C CA . THR B 1 315 ? 60.558 84.701 49.896 1.00 19.82 478 THR B CA 1
ATOM 5604 C C . THR B 1 315 ? 61.710 85.590 49.449 1.00 17.14 478 THR B C 1
ATOM 5605 O O . THR B 1 315 ? 62.877 85.288 49.716 1.00 22.44 478 THR B O 1
ATOM 5609 N N . THR B 1 316 ? 61.375 86.679 48.765 1.00 21.78 479 THR B N 1
ATOM 5610 C CA . THR B 1 316 ? 62.335 87.663 48.275 1.00 22.90 479 THR B CA 1
ATOM 5611 C C . THR B 1 316 ? 62.303 88.885 49.182 1.00 19.69 479 THR B C 1
ATOM 5612 O O . THR B 1 316 ? 61.227 89.408 49.476 1.00 20.93 479 THR B O 1
ATOM 5616 N N . TRP B 1 317 ? 63.475 89.361 49.595 1.00 19.30 480 TRP B N 1
ATOM 5617 C CA . TRP B 1 317 ? 63.542 90.441 50.569 1.00 21.97 480 TRP B CA 1
ATOM 5618 C C . TRP B 1 317 ? 63.665 91.796 49.884 1.00 20.16 480 TRP B C 1
ATOM 5619 O O . TRP B 1 317 ? 64.379 91.942 48.891 1.00 17.80 480 TRP B O 1
ATOM 5630 N N . LEU B 1 318 ? 62.940 92.781 50.405 1.00 15.76 481 LEU B N 1
ATOM 5631 C CA . LEU B 1 318 ? 63.060 94.138 49.887 1.00 14.92 481 LEU B CA 1
ATOM 5632 C C . LEU B 1 318 ? 64.446 94.700 50.167 1.00 18.48 481 LEU B C 1
ATOM 5633 O O . LEU B 1 318 ? 65.044 94.426 51.208 1.00 21.12 481 LEU B O 1
ATOM 5638 N N . LYS B 1 319 ? 64.950 95.502 49.233 1.00 20.00 482 LYS B N 1
ATOM 5639 C CA . LYS B 1 319 ? 66.255 96.126 49.399 1.00 21.17 482 LYS B CA 1
ATOM 5640 C C . LYS B 1 319 ? 66.192 97.446 50.144 1.00 19.45 482 LYS B C 1
ATOM 5641 O O . LYS B 1 319 ? 67.227 97.925 50.617 1.00 28.29 482 LYS B O 1
ATOM 5647 N N . SER B 1 320 ? 65.014 98.039 50.264 1.00 19.00 483 SER B N 1
ATOM 5648 C CA . SER B 1 320 ? 64.880 99.290 50.995 1.00 22.89 483 SER B CA 1
ATOM 5649 C C . SER B 1 320 ? 65.180 99.087 52.478 1.00 17.75 483 SER B C 1
ATOM 5650 O O . SER B 1 320 ? 64.892 98.035 53.057 1.00 20.33 483 SER B O 1
ATOM 5653 N N . GLN B 1 321 ? 65.759 100.117 53.095 1.00 15.01 484 GLN B N 1
ATOM 5654 C CA . GLN B 1 321 ? 66.194 100.062 54.487 1.00 18.34 484 GLN B CA 1
ATOM 5655 C C . GLN B 1 321 ? 65.186 100.635 55.478 1.00 13.02 484 GLN B C 1
ATOM 5656 O O . GLN B 1 321 ? 65.263 100.317 56.667 1.00 14.03 484 GLN B O 1
ATOM 5662 N N . ASP B 1 322 ? 64.298 101.467 55.047 1.00 17.47 485 ASP B N 1
ATOM 5663 C CA . ASP B 1 322 ? 63.513 102.197 56.043 1.00 16.56 485 ASP B CA 1
ATOM 5664 C C . ASP B 1 322 ? 62.204 101.474 56.356 1.00 16.48 485 ASP B C 1
ATOM 5665 O O . ASP B 1 322 ? 61.571 100.917 55.459 1.00 17.61 485 ASP B O 1
ATOM 5670 N N . PRO B 1 323 ? 61.758 101.505 57.614 1.00 11.03 486 PRO B N 1
ATOM 5671 C CA . PRO B 1 323 ? 62.389 102.208 58.735 1.00 13.00 486 PRO B CA 1
ATOM 5672 C C . PRO B 1 323 ? 63.570 101.472 59.351 1.00 14.39 486 PRO B C 1
ATOM 5673 O O . PRO B 1 323 ? 63.628 100.251 59.310 1.00 16.59 486 PRO B O 1
ATOM 5677 N N . ILE B 1 324 ? 64.519 102.232 59.876 1.00 14.75 487 ILE B N 1
ATOM 5678 C CA . ILE B 1 324 ? 65.619 101.682 60.652 1.00 11.89 487 ILE B CA 1
ATOM 5679 C C . ILE B 1 324 ? 65.224 101.766 62.117 1.00 15.78 487 ILE B C 1
ATOM 5680 O O . ILE B 1 324 ? 64.784 102.822 62.586 1.00 15.76 487 ILE B O 1
ATOM 5685 N N . MET B 1 325 ? 65.335 100.648 62.837 1.00 12.97 488 MET B N 1
ATOM 5686 C CA . MET B 1 325 ? 64.974 100.639 64.248 1.00 17.74 488 MET B CA 1
ATOM 5687 C C . MET B 1 325 ? 66.086 101.288 65.060 1.00 20.19 488 MET B C 1
ATOM 5688 O O . MET B 1 325 ? 67.217 100.790 65.087 1.00 17.88 488 MET B O 1
ATOM 5693 N N . LYS B 1 326 ? 65.764 102.391 65.726 1.00 17.42 489 LYS B N 1
ATOM 5694 C CA . LYS B 1 326 ? 66.763 103.170 66.438 1.00 15.03 489 LYS B CA 1
ATOM 5695 C C . LYS B 1 326 ? 66.561 103.205 67.939 1.00 18.88 489 LYS B C 1
ATOM 5696 O O . LYS B 1 326 ? 67.404 103.770 68.642 1.00 25.64 489 LYS B O 1
ATOM 5702 N N . ILE B 1 327 ? 65.473 102.648 68.451 1.00 16.80 490 ILE B N 1
ATOM 5703 C CA . ILE B 1 327 ? 65.204 102.630 69.879 1.00 15.96 490 ILE B CA 1
ATOM 5704 C C . ILE B 1 327 ? 65.264 101.193 70.365 1.00 15.63 490 ILE B C 1
ATOM 5705 O O . ILE B 1 327 ? 65.297 100.252 69.578 1.00 17.60 490 ILE B O 1
ATOM 5710 N N . LEU B 1 328 ? 65.293 101.037 71.690 1.00 15.63 491 LEU B N 1
ATOM 5711 C CA . LEU B 1 328 ? 65.139 99.740 72.356 1.00 16.43 491 LEU B CA 1
ATOM 5712 C C . LEU B 1 328 ? 66.173 98.725 71.881 1.00 15.59 491 LEU B C 1
ATOM 5713 O O . LEU B 1 328 ? 65.864 97.553 71.641 1.00 15.68 491 LEU B O 1
ATOM 5718 N N . SER B 1 329 ? 67.421 99.158 71.780 1.00 20.21 492 SER B N 1
ATOM 5719 C CA . SER B 1 329 ? 68.480 98.288 71.300 1.00 16.74 492 SER B CA 1
ATOM 5720 C C . SER B 1 329 ? 69.736 98.521 72.120 1.00 20.02 492 SER B C 1
ATOM 5721 O O . SER B 1 329 ? 70.084 99.666 72.420 1.00 17.01 492 SER B O 1
ATOM 5724 N N . THR B 1 330 ? 70.404 97.429 72.490 1.00 19.20 493 THR B N 1
ATOM 5725 C CA . THR B 1 330 ? 71.720 97.504 73.107 1.00 22.11 493 THR B CA 1
ATOM 5726 C C . THR B 1 330 ? 72.842 97.604 72.085 1.00 23.56 493 THR B C 1
ATOM 5727 O O . THR B 1 330 ? 74.008 97.662 72.484 1.00 20.57 493 THR B O 1
ATOM 5731 N N . CYS B 1 331 ? 72.521 97.607 70.794 1.00 17.48 494 CYS B N 1
ATOM 5732 C CA . CYS B 1 331 ? 73.544 97.683 69.767 1.00 16.06 494 CYS B CA 1
ATOM 5733 C C . CYS B 1 331 ? 74.203 99.054 69.762 1.00 19.40 494 CYS B C 1
ATOM 5734 O O . CYS B 1 331 ? 73.605 100.064 70.146 1.00 20.99 494 CYS B O 1
ATOM 5737 N N . THR B 1 332 ? 75.460 99.074 69.329 1.00 19.98 495 THR B N 1
ATOM 5738 C CA . THR B 1 332 ? 76.221 100.307 69.209 1.00 21.03 495 THR B CA 1
ATOM 5739 C C . THR B 1 332 ? 76.700 100.542 67.788 1.00 24.24 495 THR B C 1
ATOM 5740 O O . THR B 1 332 ? 77.499 101.452 67.559 1.00 22.16 495 THR B O 1
ATOM 5744 N N . ASN B 1 333 ? 76.228 99.759 66.827 1.00 17.01 496 ASN B N 1
ATOM 5745 C CA . ASN B 1 333 ? 76.659 99.991 65.463 1.00 17.19 496 ASN B CA 1
ATOM 5746 C C . ASN B 1 333 ? 75.952 101.215 64.882 1.00 21.26 496 ASN B C 1
ATOM 5747 O O . ASN B 1 333 ? 75.055 101.797 65.497 1.00 18.36 496 ASN B O 1
ATOM 5752 N N . THR B 1 334 ? 76.393 101.627 63.693 1.00 19.83 497 THR B N 1
ATOM 5753 C CA . THR B 1 334 ? 75.886 102.823 63.035 1.00 21.53 497 THR B CA 1
ATOM 5754 C C . THR B 1 334 ? 74.789 102.463 62.042 1.00 17.28 497 THR B C 1
ATOM 5755 O O . THR B 1 334 ? 74.754 101.355 61.506 1.00 18.85 497 THR B O 1
ATOM 5759 N N . ASP B 1 335 ? 73.886 103.417 61.797 1.00 17.97 498 ASP B N 1
ATOM 5760 C CA . ASP B 1 335 ? 72.834 103.168 60.815 1.00 22.88 498 ASP B CA 1
ATOM 5761 C C . ASP B 1 335 ? 73.410 102.998 59.421 1.00 19.70 498 ASP B C 1
ATOM 5762 O O . ASP B 1 335 ? 72.812 102.318 58.582 1.00 21.07 498 ASP B O 1
ATOM 5767 N N . ARG B 1 336 ? 74.568 103.602 59.158 1.00 22.48 499 ARG B N 1
ATOM 5768 C CA . ARG B 1 336 ? 75.131 103.571 57.812 1.00 18.25 499 ARG B CA 1
ATOM 5769 C C . ARG B 1 336 ? 75.731 102.208 57.478 1.00 16.09 499 ARG B C 1
ATOM 5770 O O . ARG B 1 336 ? 75.554 101.706 56.365 1.00 20.17 499 ARG B O 1
ATOM 5778 N N . ASP B 1 337 ? 76.468 101.603 58.404 1.00 15.09 500 ASP B N 1
ATOM 5779 C CA . ASP B 1 337 ? 77.172 100.371 58.081 1.00 21.11 500 ASP B CA 1
ATOM 5780 C C . ASP B 1 337 ? 76.658 99.145 58.813 1.00 17.82 500 ASP B C 1
ATOM 5781 O O . ASP B 1 337 ? 76.849 98.028 58.316 1.00 13.46 500 ASP B O 1
ATOM 5786 N N . MET B 1 338 ? 76.016 99.325 59.966 1.00 17.27 501 MET B N 1
ATOM 5787 C CA . MET B 1 338 ? 75.290 98.254 60.636 1.00 18.13 501 MET B CA 1
ATOM 5788 C C . MET B 1 338 ? 76.201 97.054 60.913 1.00 18.45 501 MET B C 1
ATOM 5789 O O . MET B 1 338 ? 75.866 95.908 60.612 1.00 13.49 501 MET B O 1
ATOM 5794 N N . CYS B 1 339 ? 77.358 97.318 61.517 1.00 17.26 502 CYS B N 1
ATOM 5795 C CA . CYS B 1 339 ? 78.335 96.247 61.676 1.00 12.78 502 CYS B CA 1
ATOM 5796 C C . CYS B 1 339 ? 77.844 95.210 62.684 1.00 15.74 502 CYS B C 1
ATOM 5797 O O . CYS B 1 339 ? 77.344 95.569 63.754 1.00 17.27 502 CYS B O 1
ATOM 5800 N N . PRO B 1 340 ? 77.981 93.919 62.373 1.00 17.73 503 PRO B N 1
ATOM 5801 C CA . PRO B 1 340 ? 77.490 92.886 63.287 1.00 14.01 503 PRO B CA 1
ATOM 5802 C C . PRO B 1 340 ? 78.166 92.959 64.647 1.00 19.37 503 PRO B C 1
ATOM 5803 O O . PRO B 1 340 ? 79.314 93.397 64.783 1.00 16.91 503 PRO B O 1
ATOM 5807 N N . GLU B 1 341 ? 77.419 92.540 65.657 1.00 19.91 504 GLU B N 1
ATOM 5808 C CA . GLU B 1 341 ? 77.873 92.473 67.039 1.00 17.66 504 GLU B CA 1
ATOM 5809 C C . GLU B 1 341 ? 76.807 91.686 67.782 1.00 20.20 504 GLU B C 1
ATOM 5810 O O . GLU B 1 341 ? 75.735 91.410 67.241 1.00 18.93 504 GLU B O 1
ATOM 5816 N N . ILE B 1 342 ? 77.119 91.318 69.019 1.00 20.49 505 ILE B N 1
ATOM 5817 C CA . ILE B 1 342 ? 76.191 90.608 69.887 1.00 23.40 505 ILE B CA 1
ATOM 5818 C C . ILE B 1 342 ? 75.398 91.653 70.665 1.00 22.77 505 ILE B C 1
ATOM 5819 O O . ILE B 1 342 ? 75.928 92.303 71.569 1.00 24.19 505 ILE B O 1
ATOM 5824 N N . CYS B 1 343 ? 74.131 91.834 70.297 1.00 21.17 506 CYS B N 1
ATOM 5825 C CA . CYS B 1 343 ? 73.267 92.809 70.946 1.00 18.75 506 CYS B CA 1
ATOM 5826 C C . CYS B 1 343 ? 71.818 92.378 70.764 1.00 13.05 506 CYS B C 1
ATOM 5827 O O . CYS B 1 343 ? 71.515 91.462 69.997 1.00 15.90 506 CYS B O 1
ATOM 5830 N N . ASN B 1 344 ? 70.918 93.060 71.480 1.00 17.71 507 ASN B N 1
ATOM 5831 C CA A ASN B 1 344 ? 69.502 92.707 71.491 0.55 17.18 507 ASN B CA 1
ATOM 5832 C CA B ASN B 1 344 ? 69.504 92.712 71.494 0.45 17.18 507 ASN B CA 1
ATOM 5833 C C . ASN B 1 344 ? 68.666 93.931 71.143 1.00 18.18 507 ASN B C 1
ATOM 5834 O O . ASN B 1 344 ? 68.826 94.992 71.754 1.00 18.74 507 ASN B O 1
ATOM 5843 N N . THR B 1 345 ? 67.781 93.773 70.164 1.00 14.66 508 THR B N 1
ATOM 5844 C CA . THR B 1 345 ? 66.823 94.793 69.751 1.00 13.47 508 THR B CA 1
ATOM 5845 C C . THR B 1 345 ? 65.405 94.305 70.012 1.00 13.01 508 THR B C 1
ATOM 5846 O O . THR B 1 345 ? 65.098 93.127 69.808 1.00 13.22 508 THR B O 1
ATOM 5850 N N . ARG B 1 346 ? 64.551 95.195 70.533 1.00 15.74 509 ARG B N 1
ATOM 5851 C CA . ARG B 1 346 ? 63.253 94.761 71.034 1.00 14.74 509 ARG B CA 1
ATOM 5852 C C . ARG B 1 346 ? 62.070 95.597 70.571 1.00 14.73 509 ARG B C 1
ATOM 5853 O O . ARG B 1 346 ? 60.985 95.455 71.139 1.00 15.74 509 ARG B O 1
ATOM 5861 N N . GLY B 1 347 ? 62.228 96.430 69.547 1.00 15.75 510 GLY B N 1
ATOM 5862 C CA . GLY B 1 347 ? 61.133 97.224 69.044 1.00 12.13 510 GLY B CA 1
ATOM 5863 C C . GLY B 1 347 ? 60.315 96.482 68.008 1.00 12.76 510 GLY B C 1
ATOM 5864 O O . GLY B 1 347 ? 60.533 95.307 67.712 1.00 13.54 510 GLY B O 1
ATOM 5865 N N . TYR B 1 348 ? 59.354 97.207 67.444 1.00 13.86 511 TYR B N 1
ATOM 5866 C CA . TYR B 1 348 ? 58.499 96.688 66.382 1.00 10.29 511 TYR B CA 1
ATOM 5867 C C . TYR B 1 348 ? 57.967 97.892 65.622 1.00 10.90 511 TYR B C 1
ATOM 5868 O O . TYR B 1 348 ? 57.272 98.725 66.204 1.00 11.75 511 TYR B O 1
ATOM 5877 N N . GLN B 1 349 ? 58.286 97.988 64.334 1.00 11.71 512 GLN B N 1
ATOM 5878 C CA . GLN B 1 349 ? 57.800 99.079 63.485 1.00 9.69 512 GLN B CA 1
ATOM 5879 C C . GLN B 1 349 ? 57.618 98.502 62.079 1.00 12.06 512 GLN B C 1
ATOM 5880 O O . GLN B 1 349 ? 58.547 98.536 61.271 1.00 13.42 512 GLN B O 1
ATOM 5886 N N . ASP B 1 350 ? 56.415 97.982 61.790 1.00 9.46 513 ASP B N 1
ATOM 5887 C CA . ASP B 1 350 ? 56.211 97.327 60.503 1.00 9.44 513 ASP B CA 1
ATOM 5888 C C . ASP B 1 350 ? 55.816 98.345 59.429 1.00 10.32 513 ASP B C 1
ATOM 5889 O O . ASP B 1 350 ? 55.778 99.553 59.655 1.00 11.23 513 ASP B O 1
ATOM 5894 N N . ILE B 1 351 ? 55.559 97.854 58.221 1.00 14.72 514 ILE B N 1
ATOM 5895 C CA . ILE B 1 351 ? 55.165 98.690 57.097 1.00 10.02 514 ILE B CA 1
ATOM 5896 C C . ILE B 1 351 ? 53.802 98.208 56.625 1.00 15.70 514 ILE B C 1
ATOM 5897 O O . ILE B 1 351 ? 53.305 97.162 57.055 1.00 13.30 514 ILE B O 1
ATOM 5902 N N . PHE B 1 352 ? 53.203 98.970 55.713 1.00 13.97 515 PHE B N 1
ATOM 5903 C CA . PHE B 1 352 ? 52.048 98.473 54.972 1.00 12.29 515 PHE B CA 1
ATOM 5904 C C . PHE B 1 352 ? 52.259 98.749 53.492 1.00 12.68 515 PHE B C 1
ATOM 5905 O O . PHE B 1 352 ? 52.381 99.924 53.093 1.00 14.26 515 PHE B O 1
ATOM 5913 N N . PRO B 1 353 ? 52.285 97.722 52.648 1.00 16.79 516 PRO B N 1
ATOM 5914 C CA . PRO B 1 353 ? 52.523 97.945 51.222 1.00 13.31 516 PRO B CA 1
ATOM 5915 C C . PRO B 1 353 ? 51.406 98.772 50.603 1.00 17.92 516 PRO B C 1
ATOM 5916 O O . PRO B 1 353 ? 50.231 98.603 50.931 1.00 14.94 516 PRO B O 1
ATOM 5920 N N . LEU B 1 354 ? 51.797 99.688 49.714 1.00 16.03 517 LEU B N 1
ATOM 5921 C CA . LEU B 1 354 ? 50.875 100.512 48.942 1.00 17.34 517 LEU B CA 1
ATOM 5922 C C . LEU B 1 354 ? 50.948 100.210 47.453 1.00 16.47 517 LEU B C 1
ATOM 5923 O O . LEU B 1 354 ? 50.332 100.922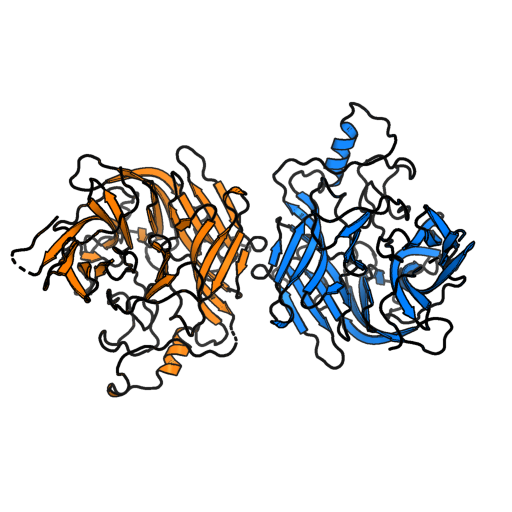 46.656 1.00 19.04 517 LEU B O 1
ATOM 5928 N N . SER B 1 355 ? 51.691 99.173 47.064 1.00 17.20 518 SER B N 1
ATOM 5929 C CA . SER B 1 355 ? 51.759 98.721 45.681 1.00 19.21 518 SER B CA 1
ATOM 5930 C C . SER B 1 355 ? 51.981 97.214 45.675 1.00 22.37 518 SER B C 1
ATOM 5931 O O . SER B 1 355 ? 52.340 96.617 46.691 1.00 20.21 518 SER B O 1
ATOM 5934 N N . GLU B 1 356 ? 51.772 96.601 44.506 1.00 21.46 519 GLU B N 1
ATOM 5935 C CA . GLU B 1 356 ? 51.837 95.145 44.417 1.00 24.64 519 GLU B CA 1
ATOM 5936 C C . GLU B 1 356 ? 53.236 94.605 44.680 1.00 24.57 519 GLU B C 1
ATOM 5937 O O . GLU B 1 356 ? 53.372 93.503 45.220 1.00 26.97 519 GLU B O 1
ATOM 5943 N N . ASP B 1 357 ? 54.283 95.347 44.320 1.00 23.71 520 ASP B N 1
ATOM 5944 C CA . ASP B 1 357 ? 55.646 94.926 44.622 1.00 26.29 520 ASP B CA 1
ATOM 5945 C C . ASP B 1 357 ? 56.149 95.488 45.943 1.00 25.05 520 ASP B C 1
ATOM 5946 O O . ASP B 1 357 ? 57.316 95.280 46.289 1.00 24.99 520 ASP B O 1
ATOM 5951 N N . SER B 1 358 ? 55.294 96.200 46.675 1.00 24.87 521 SER B N 1
ATOM 5952 C CA . SER B 1 358 ? 55.667 96.855 47.928 1.00 22.13 521 SER B CA 1
ATOM 5953 C C . SER B 1 358 ? 56.880 97.764 47.764 1.00 17.85 521 SER B C 1
ATOM 5954 O O . SER B 1 358 ? 57.625 97.999 48.715 1.00 21.55 521 SER B O 1
ATOM 5957 N N . GLU B 1 359 ? 57.091 98.295 46.558 1.00 20.23 522 GLU B N 1
ATOM 5958 C CA . GLU B 1 359 ? 58.080 99.350 46.396 1.00 25.37 522 GLU B CA 1
ATOM 5959 C C . GLU B 1 359 ? 57.561 100.689 46.903 1.00 20.85 522 GLU B C 1
ATOM 5960 O O . GLU B 1 359 ? 58.360 101.567 47.242 1.00 22.63 522 GLU B O 1
ATOM 5966 N N . TYR B 1 360 ? 56.247 100.854 46.959 1.00 19.34 523 TYR B N 1
ATOM 5967 C CA . TYR B 1 360 ? 55.602 101.914 47.719 1.00 20.72 523 TYR B CA 1
ATOM 5968 C C . TYR B 1 360 ? 55.076 101.321 49.015 1.00 15.25 523 TYR B C 1
ATOM 5969 O O . TYR B 1 360 ? 54.424 100.272 48.994 1.00 14.91 523 TYR B O 1
ATOM 5978 N N . TYR B 1 361 ? 55.340 101.992 50.133 1.00 14.07 524 TYR B N 1
ATOM 5979 C CA . TYR B 1 361 ? 54.775 101.538 51.397 1.00 15.50 524 TYR B CA 1
ATOM 5980 C C . TYR B 1 361 ? 54.797 102.676 52.402 1.00 14.02 524 TYR B C 1
ATOM 5981 O O . TYR B 1 361 ? 55.572 103.623 52.271 1.00 16.14 524 TYR B O 1
ATOM 5990 N N . THR B 1 362 ? 53.938 102.564 53.411 1.00 14.15 525 THR B N 1
ATOM 5991 C CA . THR B 1 362 ? 53.857 103.535 54.495 1.00 14.15 525 THR B CA 1
ATOM 5992 C C . THR B 1 362 ? 54.381 102.895 55.777 1.00 10.68 525 THR B C 1
ATOM 5993 O O . THR B 1 362 ? 54.329 101.676 55.943 1.00 12.70 525 THR B O 1
ATOM 5997 N N . TYR B 1 363 ? 54.908 103.722 56.671 1.00 12.04 526 TYR B N 1
ATOM 5998 C CA . TYR B 1 363 ? 55.486 103.252 57.921 1.00 9.57 526 TYR B CA 1
ATOM 5999 C C . TYR B 1 363 ? 55.609 104.432 58.874 1.00 13.00 526 TYR B C 1
ATOM 6000 O O . TYR B 1 363 ? 55.425 105.588 58.495 1.00 14.79 526 TYR B O 1
ATOM 6009 N N . ILE B 1 364 ? 55.933 104.119 60.121 1.00 11.26 527 ILE B N 1
ATOM 6010 C CA . ILE B 1 364 ? 56.184 105.104 61.164 1.00 10.87 527 ILE B CA 1
ATOM 6011 C C . ILE B 1 364 ? 57.631 104.954 61.615 1.00 15.66 527 ILE B C 1
ATOM 6012 O O . ILE B 1 364 ? 58.098 103.834 61.851 1.00 14.40 527 ILE B O 1
ATOM 6017 N N . GLY B 1 365 ? 58.339 106.079 61.725 1.00 13.08 528 GLY B N 1
ATOM 6018 C CA . GLY B 1 365 ? 59.707 106.105 62.208 1.00 11.77 528 GLY B CA 1
ATOM 6019 C C . GLY B 1 365 ? 59.767 106.687 63.606 1.00 14.65 528 GLY B C 1
ATOM 6020 O O . GLY B 1 365 ? 58.936 107.518 63.983 1.00 15.58 528 GLY B O 1
ATOM 6021 N N . ILE B 1 366 ? 60.736 106.224 64.390 1.00 14.83 529 ILE B N 1
ATOM 6022 C CA . ILE B 1 366 ? 60.874 106.633 65.784 1.00 14.21 529 ILE B CA 1
ATOM 6023 C C . ILE B 1 366 ? 62.351 106.838 66.092 1.00 14.64 529 ILE B C 1
ATOM 6024 O O . ILE B 1 366 ? 63.174 105.958 65.828 1.00 14.45 529 ILE B O 1
ATOM 6029 N N . THR B 1 367 ? 62.685 107.984 66.677 1.00 16.58 530 THR B N 1
ATOM 6030 C CA A THR B 1 367 ? 64.054 108.274 67.068 0.45 15.91 530 THR B CA 1
ATOM 6031 C CA B THR B 1 367 ? 64.050 108.304 67.057 0.55 15.92 530 THR B CA 1
ATOM 6032 C C . THR B 1 367 ? 64.082 108.700 68.527 1.00 15.79 530 THR B C 1
ATOM 6033 O O . THR B 1 367 ? 63.156 109.370 69.004 1.00 17.96 530 THR B O 1
ATOM 6040 N N . PRO B 1 368 ? 65.110 108.298 69.268 1.00 15.71 531 PRO B N 1
ATOM 6041 C CA . PRO B 1 368 ? 65.178 108.664 70.686 1.00 19.31 531 PRO B CA 1
ATOM 6042 C C . PRO B 1 368 ? 65.326 110.167 70.863 1.00 19.56 531 PRO B C 1
ATOM 6043 O O . PRO B 1 368 ? 65.964 110.853 70.062 1.00 19.25 531 PRO B O 1
ATOM 6047 N N . ASN B 1 369 ? 64.705 110.674 71.932 1.00 25.37 532 ASN B N 1
ATOM 6048 C CA . ASN B 1 369 ? 64.666 112.094 72.239 1.00 30.65 532 ASN B CA 1
ATOM 6049 C C . ASN B 1 369 ? 64.760 112.317 73.751 1.00 38.09 532 ASN B C 1
ATOM 6050 O O . ASN B 1 369 ? 63.764 112.623 74.408 1.00 38.01 532 ASN B O 1
ATOM 6055 N N . ASN B 1 370 ? 65.956 112.116 74.306 1.00 45.40 533 ASN B N 1
ATOM 6056 C CA . ASN B 1 370 ? 66.221 112.319 75.734 1.00 45.89 533 ASN B CA 1
ATOM 6057 C C . ASN B 1 370 ? 65.236 111.540 76.613 1.00 39.92 533 ASN B C 1
ATOM 6058 O O . ASN B 1 370 ? 64.477 112.109 77.401 1.00 47.77 533 ASN B O 1
ATOM 6063 N N . GLY B 1 371 ? 65.246 110.222 76.472 1.00 35.65 534 GLY B N 1
ATOM 6064 C CA . GLY B 1 371 ? 64.323 109.409 77.246 1.00 35.33 534 GLY B CA 1
ATOM 6065 C C . GLY B 1 371 ? 62.954 109.288 76.605 1.00 26.25 534 GLY B C 1
ATOM 6066 O O . GLY B 1 371 ? 62.252 108.292 76.803 1.00 30.60 534 GLY B O 1
ATOM 6067 N N . GLY B 1 372 ? 62.559 110.307 75.843 1.00 28.65 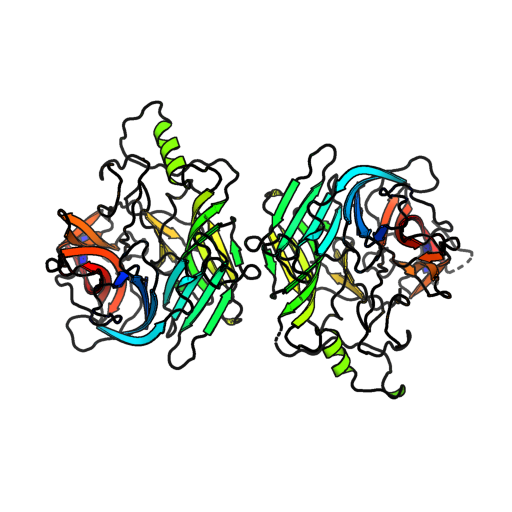535 GLY B N 1
ATOM 6068 C CA . GLY B 1 372 ? 61.366 110.258 75.030 1.00 19.29 535 GLY B CA 1
ATOM 6069 C C . GLY B 1 372 ? 61.696 109.906 73.589 1.00 18.15 535 GLY B C 1
ATOM 6070 O O . GLY B 1 372 ? 62.786 109.432 73.267 1.00 18.42 535 GLY B O 1
ATOM 6071 N N . THR B 1 373 ? 60.723 110.135 72.707 1.00 13.21 536 THR B N 1
ATOM 6072 C CA . THR B 1 373 ? 60.932 109.897 71.287 1.00 15.94 536 THR B CA 1
ATOM 6073 C C . THR B 1 373 ? 60.371 111.056 70.477 1.00 15.17 536 THR B C 1
ATOM 6074 O O . THR B 1 373 ? 59.497 111.790 70.934 1.00 15.12 536 THR B O 1
ATOM 6078 N N . LYS B 1 374 ? 60.907 111.213 69.268 1.00 12.87 537 LYS B N 1
ATOM 6079 C CA . LYS B 1 374 ? 60.297 111.993 68.200 1.00 18.12 537 LYS B CA 1
ATOM 6080 C C . LYS B 1 374 ? 59.868 111.035 67.097 1.00 14.47 537 LYS B C 1
ATOM 6081 O O . LYS B 1 374 ? 60.588 110.081 66.781 1.00 15.50 537 LYS B O 1
ATOM 6087 N N . ASN B 1 375 ? 58.692 111.281 66.518 1.00 12.72 538 ASN B N 1
ATOM 6088 C CA . ASN B 1 375 ? 58.049 110.295 65.663 1.00 14.67 538 ASN B CA 1
ATOM 6089 C C . ASN B 1 375 ? 57.595 110.925 64.359 1.00 14.16 538 ASN B C 1
ATOM 6090 O O . ASN B 1 375 ? 57.296 112.119 64.306 1.00 17.61 538 ASN B O 1
ATOM 6095 N N . PHE B 1 376 ? 57.499 110.103 63.313 1.00 15.61 539 PHE B N 1
ATOM 6096 C CA . PHE B 1 376 ? 56.948 110.581 62.054 1.00 13.23 539 PHE B CA 1
ATOM 6097 C C . PHE B 1 376 ? 56.230 109.455 61.324 1.00 18.23 539 PHE B C 1
ATOM 6098 O O . PHE B 1 376 ? 56.565 108.278 61.474 1.00 14.09 539 PHE B O 1
ATOM 6106 N N . VAL B 1 377 ? 55.244 109.831 60.529 1.00 11.86 540 VAL B N 1
ATOM 6107 C CA . VAL B 1 377 ? 54.591 108.916 59.605 1.00 16.53 540 VAL B CA 1
ATOM 6108 C C . VAL B 1 377 ? 55.153 109.200 58.222 1.00 17.11 540 VAL B C 1
ATOM 6109 O O . VAL B 1 377 ? 55.483 110.345 57.895 1.00 12.85 540 VAL B O 1
ATOM 6113 N N . ALA B 1 378 ? 55.283 108.157 57.403 1.00 12.38 541 ALA B N 1
ATOM 6114 C CA . ALA B 1 378 ? 55.983 108.326 56.139 1.00 15.52 541 ALA B CA 1
ATOM 6115 C C . ALA B 1 378 ? 55.380 107.437 55.067 1.00 15.16 541 ALA B C 1
ATOM 6116 O O . ALA B 1 378 ? 54.722 106.437 55.355 1.00 16.07 541 ALA B O 1
ATOM 6118 N N . VAL B 1 379 ? 55.619 107.830 53.820 1.00 17.15 542 VAL B N 1
ATOM 6119 C CA . VAL B 1 379 ? 55.434 106.975 52.656 1.00 14.73 542 VAL B CA 1
ATOM 6120 C C . VAL B 1 379 ? 56.760 106.945 51.908 1.00 14.52 542 VAL B C 1
ATOM 6121 O O . VAL B 1 379 ? 57.395 107.992 51.711 1.00 13.61 542 VAL B O 1
ATOM 6125 N N . ARG B 1 380 ? 57.210 105.743 51.562 1.00 16.74 543 ARG B N 1
ATOM 6126 C CA . ARG B 1 380 ? 58.406 105.531 50.753 1.00 18.54 543 ARG B CA 1
ATOM 6127 C C . ARG B 1 380 ? 57.957 105.220 49.331 1.00 18.41 543 ARG B C 1
ATOM 6128 O O . ARG B 1 380 ? 57.133 104.325 49.122 1.00 15.78 543 ARG B O 1
ATOM 6136 N N . ASP B 1 381 ? 58.447 105.995 48.376 1.00 19.99 544 ASP B N 1
ATOM 6137 C CA . ASP B 1 381 ? 58.124 105.831 46.969 1.00 17.90 544 ASP B CA 1
ATOM 6138 C C . ASP B 1 381 ? 59.066 104.820 46.329 1.00 20.40 544 ASP B C 1
ATOM 6139 O O . ASP B 1 381 ? 60.138 104.521 46.853 1.00 19.77 544 ASP B O 1
ATOM 6144 N N . SER B 1 382 ? 58.660 104.307 45.166 1.00 21.86 545 SER B N 1
ATOM 6145 C CA . SER B 1 382 ? 59.473 103.302 44.493 1.00 24.29 545 SER B CA 1
ATOM 6146 C C . SER B 1 382 ? 60.846 103.827 44.103 1.00 23.59 545 SER B C 1
ATOM 6147 O O . SER B 1 382 ? 61.770 103.024 43.943 1.00 25.52 545 SER B O 1
ATOM 6150 N N . ASP B 1 383 ? 61.007 105.145 43.951 1.00 25.95 546 ASP B N 1
ATOM 6151 C CA . ASP B 1 383 ? 62.295 105.737 43.601 1.00 27.27 546 ASP B CA 1
ATOM 6152 C C . ASP B 1 383 ? 63.149 106.069 44.818 1.00 25.51 546 ASP B C 1
ATOM 6153 O O . ASP B 1 383 ? 64.203 106.688 44.666 1.00 24.91 546 ASP B O 1
ATOM 6158 N N . GLY B 1 384 ? 62.710 105.694 46.014 1.00 23.16 547 GLY B N 1
ATOM 6159 C CA . GLY B 1 384 ? 63.471 105.913 47.219 1.00 19.90 547 GLY B CA 1
ATOM 6160 C C . GLY B 1 384 ? 63.143 107.181 47.969 1.00 19.62 547 GLY B C 1
ATOM 6161 O O . GLY B 1 384 ? 63.623 107.354 49.095 1.00 25.76 547 GLY B O 1
ATOM 6162 N N . HIS B 1 385 ? 62.325 108.057 47.400 1.00 24.31 548 HIS B N 1
ATOM 6163 C CA . HIS B 1 385 ? 61.960 109.289 48.082 1.00 27.20 548 HIS B CA 1
ATOM 6164 C C . HIS B 1 385 ? 61.122 108.984 49.318 1.00 23.51 548 HIS B C 1
ATOM 6165 O O . HIS B 1 385 ? 60.256 108.103 49.305 1.00 23.69 548 HIS B O 1
ATOM 6172 N N . ILE B 1 386 ? 61.391 109.718 50.391 1.00 20.07 549 ILE B N 1
ATOM 6173 C CA . ILE B 1 386 ? 60.666 109.595 51.647 1.00 20.77 549 ILE B CA 1
ATOM 6174 C C . ILE B 1 386 ? 59.852 110.865 51.848 1.00 18.69 549 ILE B C 1
ATOM 6175 O O . ILE B 1 386 ? 60.410 111.967 51.888 1.00 19.77 549 ILE B O 1
ATOM 6180 N N . ALA B 1 387 ? 58.544 110.716 51.992 1.00 12.12 550 ALA B N 1
ATOM 6181 C CA . ALA B 1 387 ? 57.668 111.820 52.366 1.00 16.22 550 ALA B CA 1
ATOM 6182 C C . ALA B 1 387 ? 57.260 111.597 53.814 1.00 18.16 550 ALA B C 1
ATOM 6183 O O . ALA B 1 387 ? 56.519 110.657 54.111 1.00 15.59 550 ALA B O 1
ATOM 6185 N N . SER B 1 388 ? 57.747 112.441 54.723 1.00 15.47 551 SER B N 1
ATOM 6186 C CA . SER B 1 388 ? 57.502 112.219 56.142 1.00 20.02 551 SER B CA 1
ATOM 6187 C C . SER B 1 388 ? 56.845 113.429 56.794 1.00 19.46 551 SER B C 1
ATOM 6188 O O . SER B 1 388 ? 57.050 114.577 56.379 1.00 20.88 551 SER B O 1
ATOM 6191 N N . ILE B 1 389 ? 56.060 113.152 57.835 1.00 14.21 552 ILE B N 1
ATOM 6192 C CA . ILE B 1 389 ? 55.336 114.167 58.593 1.00 14.57 552 ILE B CA 1
ATOM 6193 C C . ILE B 1 389 ? 55.482 113.845 60.071 1.00 16.76 552 ILE B C 1
ATOM 6194 O O . ILE B 1 389 ? 55.168 112.730 60.494 1.00 16.03 552 ILE B O 1
ATOM 6199 N N . ASP B 1 390 ? 55.917 114.822 60.861 1.00 16.06 553 ASP B N 1
ATOM 6200 C CA . ASP B 1 390 ? 56.057 114.600 62.295 1.00 17.94 553 ASP B CA 1
ATOM 6201 C C . ASP B 1 390 ? 54.695 114.374 62.943 1.00 16.04 553 ASP B C 1
ATOM 6202 O O . ASP B 1 390 ? 53.725 115.072 62.644 1.00 17.80 553 ASP B O 1
ATOM 6207 N N . ILE B 1 391 ? 54.624 113.393 63.845 1.00 17.06 554 ILE B N 1
ATOM 6208 C CA . ILE B 1 391 ? 53.368 113.005 64.470 1.00 14.07 554 ILE B CA 1
ATOM 6209 C C . ILE B 1 391 ? 53.565 112.832 65.963 1.00 13.57 554 ILE B C 1
ATOM 6210 O O . ILE B 1 391 ? 54.678 112.634 66.452 1.00 14.21 554 ILE B O 1
ATOM 6215 N N . LEU B 1 392 ? 52.439 112.878 66.678 1.00 14.60 555 LEU B N 1
ATOM 6216 C CA . LEU B 1 392 ? 52.366 112.532 68.095 1.00 18.07 555 LEU B CA 1
ATOM 6217 C C . LEU B 1 392 ? 53.343 113.359 68.921 1.00 20.93 555 LEU B C 1
ATOM 6218 O O . LEU B 1 392 ? 53.985 112.861 69.849 1.00 16.75 555 LEU B O 1
ATOM 6223 N N . GLN B 1 393 ? 53.468 114.637 68.568 1.00 17.03 556 GLN B N 1
ATOM 6224 C CA . GLN B 1 393 ? 54.354 115.512 69.316 1.00 16.39 556 GLN B CA 1
ATOM 6225 C C . GLN B 1 393 ? 53.876 115.712 70.747 1.00 14.71 556 GLN B C 1
ATOM 6226 O O . GLN B 1 393 ? 54.686 116.008 71.628 1.00 24.08 556 GLN B O 1
ATOM 6232 N N . ASN B 1 394 ? 52.580 115.554 70.997 1.00 20.26 557 ASN B N 1
ATOM 6233 C CA . ASN B 1 394 ? 52.029 115.672 72.340 1.00 26.72 557 ASN B CA 1
ATOM 6234 C C . ASN B 1 394 ? 52.206 114.406 73.157 1.00 24.35 557 ASN B C 1
ATOM 6235 O O . ASN B 1 394 ? 51.675 114.329 74.268 1.00 21.22 557 ASN B O 1
ATOM 6240 N N . TYR B 1 395 ? 52.889 113.407 72.620 1.00 20.72 558 TYR B N 1
ATOM 6241 C CA . TYR B 1 395 ? 53.172 112.182 73.342 1.00 19.06 558 TYR B CA 1
ATOM 6242 C C . TYR B 1 395 ? 54.627 112.189 73.790 1.00 17.68 558 TYR B C 1
ATOM 6243 O O . TYR B 1 395 ? 55.526 112.525 73.012 1.00 16.77 558 TYR B O 1
ATOM 6252 N N . TYR B 1 396 ? 54.854 111.804 75.046 1.00 20.82 559 TYR B N 1
ATOM 6253 C CA . TYR B 1 396 ? 56.222 111.719 75.550 1.00 18.67 559 TYR B CA 1
ATOM 6254 C C . TYR B 1 396 ? 57.029 110.699 74.760 1.00 17.63 559 TYR B C 1
ATOM 6255 O O . TYR B 1 396 ? 58.122 111.004 74.267 1.00 17.41 559 TYR B O 1
ATOM 6264 N N . SER B 1 397 ? 56.497 109.487 74.601 1.00 12.68 560 SER B N 1
ATOM 6265 C CA . SER B 1 397 ? 57.221 108.455 73.870 1.00 15.11 560 SER B CA 1
ATOM 6266 C C . SER B 1 397 ? 56.241 107.551 73.143 1.00 14.99 560 SER B C 1
ATOM 6267 O O . SER B 1 397 ? 55.141 107.295 73.637 1.00 15.49 560 SER B O 1
ATOM 6270 N N . ILE B 1 398 ? 56.649 107.106 71.957 1.00 13.87 561 ILE B N 1
ATOM 6271 C CA . ILE B 1 398 ? 56.018 106.027 71.204 1.00 18.64 561 ILE B CA 1
ATOM 6272 C C . ILE B 1 398 ? 57.091 104.983 70.939 1.00 16.95 561 ILE B C 1
ATOM 6273 O O . ILE B 1 398 ? 58.183 105.327 70.469 1.00 17.09 561 ILE B O 1
ATOM 6278 N N . THR B 1 399 ? 56.797 103.712 71.232 1.00 10.64 562 THR B N 1
ATOM 6279 C CA . THR B 1 399 ? 57.826 102.685 71.123 1.00 14.60 562 THR B CA 1
ATOM 6280 C C . THR B 1 399 ? 57.533 101.575 70.122 1.00 11.50 562 THR B C 1
ATOM 6281 O O . THR B 1 399 ? 58.390 100.709 69.930 1.00 18.37 562 THR B O 1
ATOM 6285 N N . SER B 1 400 ? 56.384 101.585 69.455 1.00 11.48 563 SER B N 1
ATOM 6286 C CA . SER B 1 400 ? 56.070 100.553 68.476 1.00 11.80 563 SER B CA 1
ATOM 6287 C C . SER B 1 400 ? 55.034 101.087 67.500 1.00 14.35 563 SER B C 1
ATOM 6288 O O . SER B 1 400 ? 54.364 102.084 67.770 1.00 11.82 563 SER B O 1
ATOM 6291 N N . ALA B 1 401 ? 54.916 100.415 66.353 1.00 15.30 564 ALA B N 1
ATOM 6292 C CA . ALA B 1 401 ? 53.888 100.778 65.382 1.00 12.05 564 ALA B CA 1
ATOM 6293 C C . ALA B 1 401 ? 53.560 99.570 64.515 1.00 12.11 564 ALA B C 1
ATOM 6294 O O . ALA B 1 401 ? 54.470 98.887 64.036 1.00 11.31 564 ALA B O 1
ATOM 6296 N N . THR B 1 402 ? 52.261 99.303 64.334 1.00 11.85 565 THR B N 1
ATOM 6297 C CA . THR B 1 402 ? 51.760 98.381 63.323 1.00 11.67 565 THR B CA 1
ATOM 6298 C C . THR B 1 402 ? 50.630 99.071 62.569 1.00 13.69 565 THR B C 1
ATOM 6299 O O . THR B 1 402 ? 49.788 99.741 63.174 1.00 13.07 565 THR B O 1
ATOM 6303 N N . ILE B 1 403 ? 50.627 98.922 61.245 1.00 11.84 566 ILE B N 1
ATOM 6304 C CA . ILE B 1 403 ? 49.788 99.714 60.352 1.00 13.35 566 ILE B CA 1
ATOM 6305 C C . ILE B 1 403 ? 49.022 98.802 59.404 1.00 11.23 566 ILE B C 1
ATOM 6306 O O . ILE B 1 403 ? 49.605 97.890 58.814 1.00 13.33 566 ILE B O 1
ATOM 6311 N N . SER B 1 404 ? 47.725 99.079 59.226 1.00 12.16 567 SER B N 1
ATOM 6312 C CA . SER B 1 404 ? 46.896 98.410 58.231 1.00 14.71 567 SER B CA 1
ATOM 6313 C C . SER B 1 404 ? 46.113 99.452 57.445 1.00 11.35 567 SER B C 1
ATOM 6314 O O . SER B 1 404 ? 45.551 100.378 58.028 1.00 13.45 567 SER B O 1
ATOM 6317 N N . CYS B 1 405 ? 46.078 99.311 56.130 1.00 11.97 568 CYS B N 1
ATOM 6318 C CA . CYS B 1 405 ? 45.374 100.272 55.301 1.00 12.59 568 CYS B CA 1
ATOM 6319 C C . CYS B 1 405 ? 44.276 99.581 54.503 1.00 14.14 568 CYS B C 1
ATOM 6320 O O . CYS B 1 405 ? 44.266 98.358 54.332 1.00 16.48 568 CYS B O 1
ATOM 6323 N N . PHE B 1 406 ? 43.353 100.394 54.001 1.00 16.33 569 PHE B N 1
ATOM 6324 C CA . PHE B 1 406 ? 42.098 99.919 53.438 1.00 14.19 569 PHE B CA 1
ATOM 6325 C C . PHE B 1 406 ? 41.489 101.066 52.646 1.00 13.98 569 PHE B C 1
ATOM 6326 O O . PHE B 1 406 ? 41.974 102.199 52.692 1.00 14.81 569 PHE B O 1
ATOM 6334 N N . MET B 1 407 ? 40.426 100.759 51.904 1.00 17.46 570 MET B N 1
ATOM 6335 C CA . MET B 1 407 ? 39.649 101.788 51.233 1.00 16.32 570 MET B CA 1
ATOM 6336 C C . MET B 1 407 ? 38.558 102.271 52.175 1.00 17.69 570 MET B C 1
ATOM 6337 O O . MET B 1 407 ? 37.933 101.479 52.885 1.00 19.26 570 MET B O 1
ATOM 6342 N N . TYR B 1 408 ? 38.353 103.582 52.191 1.00 13.04 571 TYR B N 1
ATOM 6343 C CA . TYR B 1 408 ? 37.384 104.209 53.080 1.00 19.67 571 TYR B CA 1
ATOM 6344 C C . TYR B 1 408 ? 37.007 105.541 52.462 1.00 19.29 571 TYR B C 1
ATOM 6345 O O . TYR B 1 408 ? 37.885 106.377 52.236 1.00 19.92 571 TYR B O 1
ATOM 6354 N N . LYS B 1 409 ? 35.724 105.736 52.177 1.00 20.54 572 LYS B N 1
ATOM 6355 C CA . LYS B 1 409 ? 35.266 106.953 51.510 1.00 24.40 572 LYS B CA 1
ATOM 6356 C C . LYS B 1 409 ? 36.119 107.254 50.280 1.00 18.05 572 LYS B C 1
ATOM 6357 O O . LYS B 1 409 ? 36.660 108.349 50.124 1.00 19.70 572 LYS B O 1
ATOM 6363 N N . ASP B 1 410 ? 36.305 106.234 49.443 1.00 20.76 573 ASP B N 1
ATOM 6364 C CA . ASP B 1 410 ? 36.907 106.341 48.116 1.00 23.80 573 ASP B CA 1
ATOM 6365 C C . ASP B 1 410 ? 38.389 106.691 48.147 1.00 28.01 573 ASP B C 1
ATOM 6366 O O . ASP B 1 410 ? 38.942 107.094 47.117 1.00 28.10 573 ASP B O 1
ATOM 6371 N N . GLU B 1 411 ? 39.046 106.570 49.293 1.00 19.82 574 GLU B N 1
ATOM 6372 C CA . GLU B 1 411 ? 40.468 106.843 49.385 1.00 20.53 574 GLU B CA 1
ATOM 6373 C C . GLU B 1 411 ? 41.131 105.748 50.203 1.00 17.95 574 GLU B C 1
ATOM 6374 O O . GLU B 1 411 ? 40.469 104.993 50.917 1.00 19.67 574 GLU B O 1
ATOM 6380 N N . ILE B 1 412 ? 42.454 105.675 50.090 1.00 17.73 575 ILE B N 1
ATOM 6381 C CA . ILE B 1 412 ? 43.248 104.793 50.938 1.00 14.91 575 ILE B CA 1
ATOM 6382 C C . ILE B 1 412 ? 43.402 105.444 52.302 1.00 14.57 575 ILE B C 1
ATOM 6383 O O . ILE B 1 412 ? 43.946 106.546 52.414 1.00 15.48 575 ILE B O 1
ATOM 6388 N N . TRP B 1 413 ? 42.950 104.757 53.337 1.00 14.71 576 TRP B N 1
ATOM 6389 C CA . TRP B 1 413 ? 43.169 105.179 54.708 1.00 13.84 576 TRP B CA 1
ATOM 6390 C C . TRP B 1 413 ? 43.954 104.104 55.442 1.00 15.95 576 TRP B C 1
ATOM 6391 O O . TRP B 1 413 ? 43.928 102.924 55.074 1.00 15.29 576 TRP B O 1
ATOM 6402 N N . CYS B 1 414 ? 44.652 104.524 56.477 1.00 14.27 577 CYS B N 1
ATOM 6403 C CA . CYS B 1 414 ? 45.423 103.630 57.309 1.00 13.70 577 CYS B CA 1
ATOM 6404 C C . CYS B 1 414 ? 45.075 103.872 58.763 1.00 12.52 577 CYS B C 1
ATOM 6405 O O . CYS B 1 414 ? 44.751 104.992 59.156 1.00 14.29 577 CYS B O 1
ATOM 6408 N N . ILE B 1 415 ? 45.173 102.814 59.560 1.00 13.20 578 ILE B N 1
ATOM 6409 C CA . ILE B 1 415 ? 45.102 102.908 61.009 1.00 13.66 578 ILE B CA 1
ATOM 6410 C C . ILE B 1 415 ? 46.419 102.402 61.579 1.00 14.24 578 ILE B C 1
ATOM 6411 O O . ILE B 1 415 ? 46.888 101.319 61.207 1.00 12.72 578 ILE B O 1
ATOM 6416 N N . ALA B 1 416 ? 47.014 103.189 62.472 1.00 13.04 579 ALA B N 1
ATOM 6417 C CA . ALA B 1 416 ? 48.280 102.862 63.106 1.00 12.39 579 ALA B CA 1
ATOM 6418 C C . ALA B 1 416 ? 48.042 102.625 64.589 1.00 14.82 579 ALA B C 1
ATOM 6419 O O . ALA B 1 416 ? 47.427 103.454 65.267 1.00 16.36 579 ALA B O 1
ATOM 6421 N N . ILE B 1 417 ? 48.523 101.490 65.078 1.00 13.30 580 ILE B N 1
ATOM 6422 C CA . ILE B 1 417 ? 48.458 101.112 66.485 1.00 13.89 580 ILE B CA 1
ATOM 6423 C C . ILE B 1 417 ? 49.854 101.289 67.065 1.00 12.37 580 ILE B C 1
ATOM 6424 O O . ILE B 1 417 ? 50.819 100.710 66.547 1.00 9.37 580 ILE B O 1
ATOM 6429 N N . THR B 1 418 ? 49.969 102.086 68.134 1.00 12.26 581 THR B N 1
ATOM 6430 C CA . THR B 1 418 ? 51.268 102.434 68.707 1.00 15.63 581 THR B CA 1
ATOM 6431 C C . THR B 1 418 ? 51.236 102.319 70.229 1.00 13.18 581 THR B C 1
ATOM 6432 O O . THR B 1 418 ? 50.328 102.846 70.873 1.00 15.10 581 THR B O 1
ATOM 6436 N N . GLU B 1 419 ? 52.217 101.628 70.797 1.00 13.17 582 GLU B N 1
ATOM 6437 C CA . GLU B 1 419 ? 52.458 101.673 72.233 1.00 13.99 582 GLU B CA 1
ATOM 6438 C C . GLU B 1 419 ? 53.154 102.977 72.587 1.00 12.29 582 GLU B C 1
ATOM 6439 O O . GLU B 1 419 ? 53.949 103.505 71.809 1.00 18.65 582 GLU B O 1
ATOM 6445 N N . GLY B 1 420 ? 52.875 103.488 73.774 1.00 14.26 583 GLY B N 1
ATOM 6446 C CA . GLY B 1 420 ? 53.618 104.658 74.193 1.00 16.42 583 GLY B CA 1
ATOM 6447 C C . GLY B 1 420 ? 53.143 105.172 75.526 1.00 19.68 583 GLY B C 1
ATOM 6448 O O . GLY B 1 420 ? 52.291 104.571 76.193 1.00 15.95 583 GLY B O 1
ATOM 6449 N N . LYS B 1 421 ? 53.735 106.300 75.908 1.00 16.96 584 LYS B N 1
ATOM 6450 C CA . LYS B 1 421 ? 53.386 107.037 77.113 1.00 14.26 584 LYS B CA 1
ATOM 6451 C C . LYS B 1 421 ? 53.019 108.447 76.676 1.00 17.57 584 LYS B C 1
ATOM 6452 O O . LYS B 1 421 ? 53.867 109.178 76.152 1.00 16.46 584 LYS B O 1
ATOM 6458 N N . LYS B 1 422 ? 51.753 108.820 76.867 1.00 17.23 585 LYS B N 1
ATOM 6459 C CA . LYS B 1 422 ? 51.315 110.148 76.456 1.00 17.15 585 LYS B CA 1
ATOM 6460 C C . LYS B 1 422 ? 52.039 111.222 77.256 1.00 18.13 585 LYS B C 1
ATOM 6461 O O . LYS B 1 422 ? 52.558 112.190 76.691 1.00 18.41 585 LYS B O 1
ATOM 6467 N N . GLN B 1 423 ? 52.105 111.050 78.571 1.00 19.75 586 GLN B N 1
ATOM 6468 C CA . GLN B 1 423 ? 52.879 111.904 79.460 1.00 23.93 586 GLN B CA 1
ATOM 6469 C C . GLN B 1 423 ? 53.955 111.082 80.152 1.00 19.41 586 GLN B C 1
ATOM 6470 O O . GLN B 1 423 ? 53.827 109.863 80.313 1.00 17.34 586 GLN B O 1
ATOM 6476 N N . LYS B 1 424 ? 55.011 111.784 80.577 1.00 17.65 587 LYS B N 1
ATOM 6477 C CA . LYS B 1 424 ? 56.229 111.129 81.058 1.00 19.08 587 LYS B CA 1
ATOM 6478 C C . LYS B 1 424 ? 55.954 110.184 82.228 1.00 17.63 587 LYS B C 1
ATOM 6479 O O . LYS B 1 424 ? 56.603 109.137 82.355 1.00 16.73 587 LYS B O 1
ATOM 6485 N N . ASP B 1 425 ? 55.017 110.544 83.104 1.00 16.56 588 ASP B N 1
ATOM 6486 C CA . ASP B 1 425 ? 54.706 109.745 84.284 1.00 18.06 588 ASP B CA 1
ATOM 6487 C C . ASP B 1 425 ? 53.614 108.704 84.057 1.00 16.78 588 ASP B C 1
ATOM 6488 O O . ASP B 1 425 ? 53.292 107.975 84.992 1.00 15.55 588 ASP B O 1
ATOM 6493 N N . ASN B 1 426 ? 53.033 108.624 82.865 1.00 15.89 589 ASN B N 1
ATOM 6494 C CA . ASN B 1 426 ? 51.977 107.653 82.616 1.00 18.36 589 ASN B CA 1
ATOM 6495 C C . ASN B 1 426 ? 52.549 106.243 82.481 1.00 18.32 589 ASN B C 1
ATOM 6496 O O . ASN B 1 426 ? 53.697 106.066 82.068 1.00 15.18 589 ASN B O 1
ATOM 6501 N N . PRO B 1 427 ? 51.759 105.225 82.811 1.00 16.35 590 PRO B N 1
ATOM 6502 C CA . PRO B 1 427 ? 52.093 103.860 82.401 1.00 19.59 590 PRO B CA 1
ATOM 6503 C C . PRO B 1 427 ? 51.918 103.708 80.896 1.00 13.61 590 PRO B C 1
ATOM 6504 O O . PRO B 1 427 ? 51.278 104.521 80.233 1.00 14.85 590 PRO B O 1
ATOM 6508 N N . GLN B 1 428 ? 52.519 102.666 80.341 1.00 16.29 591 GLN B N 1
ATOM 6509 C CA . GLN B 1 428 ? 52.397 102.458 78.904 1.00 15.05 591 GLN B CA 1
ATOM 6510 C C . GLN B 1 428 ? 50.968 102.068 78.522 1.00 12.37 591 GLN B C 1
ATOM 6511 O O . GLN B 1 428 ? 50.351 101.212 79.160 1.00 11.63 591 GLN B O 1
ATOM 6517 N N . ARG B 1 429 ? 50.451 102.683 77.467 1.00 10.78 592 ARG B N 1
ATOM 6518 C CA . ARG B 1 429 ? 49.142 102.345 76.936 1.00 13.83 592 ARG B CA 1
ATOM 6519 C C . ARG B 1 429 ? 49.277 102.150 75.436 1.00 14.09 592 ARG B C 1
ATOM 6520 O O . ARG B 1 429 ? 50.340 102.380 74.851 1.00 14.80 592 ARG B O 1
ATOM 6528 N N . ILE B 1 430 ? 48.187 101.717 74.813 1.00 10.51 593 ILE B N 1
ATOM 6529 C CA . ILE B 1 430 ? 48.159 101.424 73.388 1.00 11.40 593 ILE B CA 1
ATOM 6530 C C . ILE B 1 430 ? 47.210 102.399 72.718 1.00 12.10 593 ILE B C 1
ATOM 6531 O O . ILE B 1 430 ? 46.058 102.535 73.140 1.00 14.49 593 ILE B O 1
ATOM 6536 N N . TYR B 1 431 ? 47.672 103.046 71.660 1.00 11.01 594 TYR B N 1
ATOM 6537 C CA . TYR B 1 431 ? 46.898 104.104 71.028 1.00 13.35 594 TYR B CA 1
ATOM 6538 C C . TYR B 1 431 ? 46.666 103.796 69.558 1.00 14.03 594 TYR B C 1
ATOM 6539 O O . TYR B 1 431 ? 47.477 103.127 68.912 1.00 13.10 594 TYR B O 1
ATOM 6548 N N . ALA B 1 432 ? 45.536 104.280 69.046 1.00 14.90 595 ALA B N 1
ATOM 6549 C CA . ALA B 1 432 ? 45.133 104.087 67.662 1.00 12.60 595 ALA B CA 1
ATOM 6550 C C . ALA B 1 432 ? 44.900 105.439 67.002 1.00 11.28 595 ALA B C 1
ATOM 6551 O O . ALA B 1 432 ? 44.249 106.326 67.574 1.00 13.10 595 ALA B O 1
ATOM 6553 N N . HIS B 1 433 ? 45.417 105.586 65.787 1.00 11.21 596 HIS B N 1
ATOM 6554 C CA . HIS B 1 433 ? 45.201 106.792 65.008 1.00 10.38 596 HIS B CA 1
ATOM 6555 C C . HIS B 1 433 ? 44.963 106.406 63.560 1.00 12.39 596 HIS B C 1
ATOM 6556 O O . HIS B 1 433 ? 45.282 105.295 63.133 1.00 13.37 596 HIS B O 1
ATOM 6563 N N . SER B 1 434 ? 44.389 107.334 62.806 1.00 11.40 597 SER B N 1
ATOM 6564 C CA . SER B 1 434 ? 44.128 107.118 61.394 1.00 9.61 597 SER B CA 1
ATOM 6565 C C . SER B 1 434 ? 44.724 108.257 60.583 1.00 14.20 597 SER B C 1
ATOM 6566 O O . SER B 1 434 ? 44.930 109.371 61.078 1.00 11.08 597 SER B O 1
ATOM 6569 N N . TYR B 1 435 ? 45.004 107.948 59.321 1.00 13.08 598 TYR B N 1
ATOM 6570 C CA . TYR B 1 435 ? 45.454 108.938 58.359 1.00 12.88 598 TYR B CA 1
ATOM 6571 C C . TYR B 1 435 ? 45.164 108.403 56.970 1.00 14.61 598 TYR B C 1
ATOM 6572 O O . TYR B 1 435 ? 44.962 107.201 56.780 1.00 15.96 598 TYR B O 1
ATOM 6581 N N . LYS B 1 436 ? 45.116 109.311 56.009 1.00 14.95 599 LYS B N 1
ATOM 6582 C CA . LYS B 1 436 ? 44.870 108.932 54.629 1.00 16.71 599 LYS B CA 1
ATOM 6583 C C . LYS B 1 436 ? 46.180 108.904 53.850 1.00 14.52 599 LYS B C 1
ATOM 6584 O O . LYS B 1 436 ? 47.218 109.390 54.300 1.00 18.67 599 LYS B O 1
ATOM 6590 N N . ILE B 1 437 ? 46.123 108.293 52.676 1.00 14.72 600 ILE B N 1
ATOM 6591 C CA . ILE B 1 437 ? 47.232 108.285 51.733 1.00 14.08 600 ILE B CA 1
ATOM 6592 C C . ILE B 1 437 ? 46.840 109.169 50.558 1.00 14.31 600 ILE B C 1
ATOM 6593 O O . ILE B 1 437 ? 45.810 108.934 49.918 1.00 17.57 600 ILE B O 1
ATOM 6598 N N . ARG B 1 438 ? 47.654 110.183 50.280 1.00 16.90 601 ARG B N 1
ATOM 6599 C CA . ARG B 1 438 ? 47.429 111.106 49.176 1.00 18.53 601 ARG B CA 1
ATOM 6600 C C . ARG B 1 438 ? 48.220 110.658 47.956 1.00 18.53 601 ARG B C 1
ATOM 6601 O O . ARG B 1 438 ? 49.362 110.213 48.077 1.00 19.08 601 ARG B O 1
ATOM 6609 N N . GLN B 1 439 ? 47.599 110.756 46.786 1.00 17.42 602 GLN B N 1
ATOM 6610 C CA . GLN B 1 439 ? 48.211 110.364 45.524 1.00 21.19 602 GLN B CA 1
ATOM 6611 C C . GLN B 1 439 ? 48.432 111.614 44.687 1.00 19.60 602 GLN B C 1
ATOM 6612 O O . GLN B 1 439 ? 47.496 112.388 44.467 1.00 20.71 602 GLN B O 1
ATOM 6618 N N . MET B 1 440 ? 49.661 111.799 44.216 1.00 21.58 603 MET B N 1
ATOM 6619 C CA . MET B 1 440 ? 50.059 113.035 43.566 1.00 30.75 603 MET B CA 1
ATOM 6620 C C . MET B 1 440 ? 50.962 112.734 42.381 1.00 28.79 603 MET B C 1
ATOM 6621 O O . MET B 1 440 ? 51.521 111.645 42.253 1.00 25.27 603 MET B O 1
ATOM 6626 N N . CYS B 1 441 ? 51.097 113.726 41.510 1.00 28.85 604 CYS B N 1
ATOM 6627 C CA . CYS B 1 441 ? 51.975 113.636 40.358 1.00 30.89 604 CYS B CA 1
ATOM 6628 C C . CYS B 1 441 ? 52.861 114.869 40.358 1.00 34.27 604 CYS B C 1
ATOM 6629 O O . CYS B 1 441 ? 52.359 115.993 40.291 1.00 38.24 604 CYS B O 1
ATOM 6632 N N . TYR B 1 442 ? 54.167 114.655 40.453 1.00 28.00 605 TYR B N 1
ATOM 6633 C CA . TYR B 1 442 ? 55.179 115.699 40.448 1.00 31.34 605 TYR B CA 1
ATOM 6634 C C . TYR B 1 442 ? 55.816 115.812 39.070 1.00 36.55 605 TYR B C 1
ATOM 6635 O O . TYR B 1 442 ? 55.794 114.874 38.270 1.00 35.98 605 TYR B O 1
ATOM 6644 N N . ASN B 1 443 ? 56.420 116.965 38.814 1.00 38.74 606 ASN B N 1
ATOM 6645 C CA . ASN B 1 443 ? 57.243 117.127 37.625 1.00 41.17 606 ASN B CA 1
ATOM 6646 C C . ASN B 1 443 ? 58.324 118.173 37.853 1.00 38.56 606 ASN B C 1
ATOM 6647 O O . ASN B 1 443 ? 58.016 119.334 38.111 1.00 46.68 606 ASN B O 1
ATOM 6652 N N . THR B 1 448 ? 53.629 123.419 40.055 1.00 50.02 611 THR B N 1
ATOM 6653 C CA . THR B 1 448 ? 52.649 122.872 40.984 1.00 38.44 611 THR B CA 1
ATOM 6654 C C . THR B 1 448 ? 52.699 121.344 40.997 1.00 44.42 611 THR B C 1
ATOM 6655 O O . THR B 1 448 ? 53.468 120.721 40.260 1.00 43.80 611 THR B O 1
ATOM 6659 N N . VAL B 1 449 ? 51.865 120.749 41.845 1.00 43.49 612 VAL B N 1
ATOM 6660 C CA . VAL B 1 449 ? 51.724 119.303 41.959 1.00 38.10 612 VAL B CA 1
ATOM 6661 C C . VAL B 1 449 ? 50.278 118.950 41.659 1.00 35.46 612 VAL B C 1
ATOM 6662 O O . VAL B 1 449 ? 49.360 119.565 42.209 1.00 36.50 612 VAL B O 1
ATOM 6666 N N . THR B 1 450 ? 50.069 117.967 40.797 1.00 34.63 613 THR B N 1
ATOM 6667 C CA . THR B 1 450 ? 48.721 117.495 40.504 1.00 32.64 613 THR B CA 1
ATOM 6668 C C . THR B 1 450 ? 48.354 116.413 41.511 1.00 35.88 613 THR B C 1
ATOM 6669 O O . THR B 1 450 ? 49.085 115.430 41.665 1.00 33.41 613 THR B O 1
ATOM 6673 N N . VAL B 1 451 ? 47.230 116.593 42.198 1.00 31.07 614 VAL B N 1
ATOM 6674 C CA . VAL B 1 451 ? 46.786 115.659 43.224 1.00 36.15 614 VAL B CA 1
ATOM 6675 C C . VAL B 1 451 ? 45.412 115.133 42.841 1.00 39.54 614 VAL B C 1
ATOM 6676 O O . VAL B 1 451 ? 44.534 115.904 42.435 1.00 46.76 614 VAL B O 1
ATOM 6680 N N . GLY B 1 452 ? 45.236 113.822 42.949 1.00 40.90 615 GLY B N 1
ATOM 6681 C CA . GLY B 1 452 ? 43.961 113.195 42.663 1.00 50.30 615 GLY B CA 1
ATOM 6682 C C . GLY B 1 452 ? 44.047 111.683 42.691 1.00 35.15 615 GLY B C 1
ATOM 6683 O O . GLY B 1 452 ? 43.132 111.012 43.167 1.00 53.79 615 GLY B O 1
#

Nearest PDB structures (foldseek):
  5nop-assembly1_A  TM=1.002E+00  e=1.716E-83  Mojiang virus
  5nop-assembly2_B  TM=9.906E-01  e=6.482E-79  Mojiang virus
  8k80-assembly1_C  TM=9.950E-01  e=4.044E-73  Langya virus
  8tvi-assembly1_A  TM=9.847E-01  e=2.900E-70  Langya virus
  8jzb-assembly1_H  TM=9.901E-01  e=1.143E-68  Henipavirus

Solvent-accessible surface area: 35729 Å² total; per-residue (Å²): 164,56,5,103,86,28,89,40,36,237,174,86,63,13,2,39,1,4,77,82,35,58,82,3,72,115,6,20,50,67,53,110,71,94,59,33,3,8,6,40,8,1,2,12,31,18,42,10,0,0,0,4,3,4,11,14,30,96,94,66,36,96,85,10,105,17,69,29,2,37,0,0,0,0,67,0,30,61,112,66,105,139,0,0,14,2,28,56,76,50,84,60,51,3,63,103,32,80,17,14,16,11,11,0,0,0,10,8,100,67,49,0,8,0,0,0,0,5,5,58,69,41,120,89,28,95,39,70,87,134,68,22,49,1,0,81,0,5,30,0,45,36,154,61,150,41,47,59,26,74,0,32,14,21,5,19,28,7,70,60,43,10,36,4,0,62,0,0,21,3,1,4,19,53,85,61,76,29,0,28,0,1,0,42,4,42,2,104,19,153,128,114,48,145,4,28,25,112,72,34,97,26,172,41,142,80,64,43,34,49,45,81,44,1,31,99,10,6,28,19,213,50,44,120,82,28,5,38,8,1,0,6,0,72,0,29,67,15,97,78,33,135,6,28,0,62,5,43,12,1,55,18,66,34,4,26,32,2,5,34,0,16,3,5,63,2,42,130,100,20,0,0,3,7,5,14,15,3,3,14,12,29,12,29,0,0,23,0,72,92,14,20,12,169,30,12,97,40,24,192,16,85,45,11,24,5,85,12,56,36,83,19,120,25,77,55,195,27,0,28,5,39,95,9,82,7,132,7,6,2,0,0,20,2,0,19,117,78,0,54,31,0,0,4,0,4,2,39,77,65,149,56,6,17,131,7,49,2,0,0,30,0,49,79,35,100,56,19,66,57,96,8,13,147,99,21,68,7,0,26,6,0,5,0,4,7,2,22,4,122,144,66,0,12,0,0,0,1,0,12,1,73,79,121,134,131,50,38,18,24,30,48,12,8,0,0,60,2,109,86,53,89,165,101,10,110,84,28,98,44,26,172,76,84,20,128,186,138,40,32,98,32,11,2,33,2,5,76,84,36,54,82,4,71,117,6,19,51,71,47,113,72,87,60,32,3,8,6,39,10,1,2,12,32,20,44,15,0,0,0,4,4,4,12,13,32,100,96,64,39,99,83,9,108,18,69,28,2,38,0,0,0,0,62,0,29,58,109,69,108,139,1,0,13,2,31,62,73,32,78,52,52,4,68,94,29,86,28,13,14,12,10,0,0,0,9,6,101,70,44,0,6,0,0,0,0,4,4,61,74,40,121,91,30,101,36,70,90,129,65,22,49,0,0,78,0,4,31,0,56,32,153,64,151,28,55,56,31,75,1,31,12,44,4,18,30,8,76,85,44,10,42,2,0,47,0,0,23,4,1,4,20,39,87,60,70,29,0,27,0,0,0,42,4,40,1,122,47,175,112,44,148,4,26,26,109,74,31,81,4,133,85,92,71,42,39,52,26,59,70,41,1,27,134,8,6,23,22,213,58,36,102,103,26,4,38,9,1,0,8,1,74,0,27,66,15,94,60,35,114,8,35,0,63,4,58,13,1,57,16,66,33,4,27,35,2,6,34,0,16,3,6,60,2,39,112,83,23,0,0,3,6,6,13,14,2,2,13,14,29,13,28,0,0,22,0,71,92,17,11,21,219,27,13,97,40,25,196,17,86,46,12,23,4,85,14,58,39,96,20,118,25,80,55,191,14,0,17,3,39,104,15,62,4,117,7,7,2,0,0,22,1,0,18,118,80,0,57,33,0,0,4,0,3,2,39,88,47,147,70,4,14,130,7,49,2,0,0,30,2,51,96,34,99,60,13,65,57,98,7,14,149,100,18,73,10,0,26,7,1,7,0,3,8,2,17,3,116,136,64,0,12,0,0,0,1,0,12,0,74,82,120,134,132,45,31,19,26,30,45,12,7,0,1,61,2,90,44,19,24,82,131,177,58,95,84,94

Secondary structure (DSSP, 8-state):
--EEE-------EEEEE-S--EE-TTSS-----TTEEEEEEEEEE-SSEEEEEEEEEES-TTTS-EEEEEEEEEEEE--SSSS-EEEEEEEEE-SSGGGEEEEEEEE-SS-EEEEEEE-EE-TTS-EETT----EEEEEEETTEEEEEEEE-GGGEEESS-BS--EE-TTB-EEETTEEEEEEEEEEE--S--------S----SSSSHHHHHHHHHTEETTEEEEEEEEEEEEEE-TTTT--EEEEEEPPGGG-SS---EEEEEETTEEEEEE---SS--S--EEEESSS-GGG-EEP---PSPP-SSB-----TTT----S--B--EE-EEESSTTSSSEEEEEEEEETTEEEEEEEEE-TTS-EEEEEE-TTSSEE-EEEEEEEEETTEEEEEEEEEEESSTTSPPEEEEEEEEEEEEE-/-EE----------STT-EEEEEE-S--EE-TTSS-----TTEEEEEEEEEE-SSEEEEEEEEEES-TTTS-EEEEEEEEEEEE--SSSS-EEEEEEEEE-SSGGGEEEEEEEE-SS-EEEEEEE--B-TTS-B-TT----EEEEEE-TTS--EEEEE-GGGEEESS-BS--EE-TTB-EEETTEEEEEEEEEEE----------SS-GGGT---HHHHHHHHTEETTEEEEEEEEEEEEEE-GGGT--EEEEEEPPGGG-SS---EEEEEETTEEEEEE---SS--S--EEEESSS-GGG-EEP---PSPP-SSB-----TTT----S--B--EE-EEESSTTSSSEEEEEEEEETTEEEEEEEEE-TTS-EEEEEE-TTSSEE-EEEEEEEEETTEEEEEEEEEEESSTTSPPEEEEEEEEEEEEEE---EE-

Foldseek 3Di:
DQFAFADFDDLPKDKKWFFDWFFAPPLDDDDQPQQKFKDLKEWEDEGFKIKIWIFIFGNDRPPGQGPWIKMWIWGWACPPDPDIYIGTQDIDTDPPRQFWPEWAKEDYDQKIKIKTWGADADPVRGGDPQATFAIKMWMGHHPDPIDIAGAGDVFEEEPFAFRHKYWQHNHWYDDPQKIKTKIKGKTFDDDDDFAAFDWADDDDDPPCPLSVLQQQQQADPRDNGIGIWMWMWMWHDNVVSHIHIYIDTQGRNQDGHAARKHWADQPQWIKMWGQDFFLQQFTWMWIANPPHNVRTHTDPHGPPGDAPQKPDDDDPHTSGGHHITHHFEKHWAASHNVSLWIKTKHWHDDDLAIWIWIWIAHNVGDIHIDTDLPQARHWGYWHKDWIAGPRFIKMKIKTWGGSDPSGHIDITIIMITMDIDND/DFAFADFDDPVLPDVLKDKDKKWFFDWFFAPPLDDDDQPQQKFKDLKAWEDEGFKIKIWIFIFGNDRPPGQGPWIKMWIWGWACPPDPDIYIGTQDIDIDPPCQQWPEWHKEDYDQKIKIKTWGADADPVRGGDPQAGFAIKMWMGHGPDDIDIAGAGDVFEEEPFDFGGKYWFHNHWYDDPQKIKTKIKGKTFAPDDFAAQDWADDVVVVDDPQSVLQQQQQADVRDNGIGIWMWMWMWHGNVVSHTHIYIDTQDRNQDGHAARKYKADQPQWIKMWGQDFFLQQFTWMWIANPPHNVRTDTDPHGPPGQAPQKPDDDDPHTSGGHHITHDFAKHWAASHNVSLWIKTKHWHDDPNAIWIWIWIAHNVGDIHIDTDLPQARHWGYWHKDWTDDPNFIKMKIKTWGGSDPSGHIDITIIMITMWIWMDSVIRTD

Sequence (857 aa):
TTIKPIEYPKDHFTMEPGANFYTVPNLGPASSNSDECYTNPSFSIGSSIYMFSQEIRKTDCTAGEILSIQIVLGRIVDKGQQGPQASPLLVWAVPNPKIINSCAVAAGDEMGWVLCSVTLTAASGEPIPHMFDGFWLYKLEPDTEVVSYRITGYAYLLDKQYDSVFIGKGGGIQKGNDLYFQMYGLSRNRQSFKALCEHGSCLGTGGGGYQVLCDRAVMSFGSEESLITNAYLKVNDLASGKPVIIGQTFPPSDSYKGSNGRMYTIGDKYGLYLAPSSWNRYLRFGITPDISVRSTTWLKSQDPIMMKILSTCTNTDRDMCPEICNTRGYQDIFPLSEDSEYYTYIGITPNNGGTKNFVAVRDSDGHIASIDILQNYYSITSATISCFMYKDEIWCIAITEGKKQKDNPQRIYAHSYKIRQMCYTIKPIEYPKPGCNRTGDHFTMEPGANFYTVPNLGPASSNSDECYTNPSFSIGSSIYMFSQEIRKTDCTAGEILSIQIVLGRIVDKGQQGPQASPLLVWAVPNPKIINSCAVAAGDEMGWVLCSVTLTAASGEPIPHMFDGFWLYKLEPDTEVVSYRITGYAYLLDKQYDSVFIGKGGGIQKGNDLYFQMYGLSRNQSFKALCEHGSCLGTGGGGYQVLCDRAVMSFGSEESLITNAYLKVNDLASGKPVIIGQTFPPSDSYKGSNGRMYTIGDKYGLYLAPSSWNRYLRFGITPDISVRSTTWLKSQDPIMKILSTCTNTDRDMCPEICNNTRGYQDIFPLSEDSEYYTYIGITTPNNGGTKNFVAVRDSDGHIASIDILQNYYSITSATISCFMYKDEIWCIAITEGKKQKDNPQRIYAHSYKIRQMCYNTVTVG

Organism: NCBI:txid1474807

B-factor: mean 20.85, std 9.61, range [6.56, 87.74]

Radius of gyration: 33.48 Å; Cα contacts (8 Å, |Δi|>4): 2452; chains: 2; bounding box: 76×106×60 Å